Protein AF-0000000084362003 (afdb_homodimer)

Organism: NCBI:txid28181

Solvent-accessible surface area (backbone atoms only — not comparable to full-atom values): 40864 Å² total; per-residue (Å²): 124,83,81,64,69,80,67,54,72,69,52,42,55,50,26,50,51,51,37,55,73,70,41,21,86,35,16,30,88,79,20,69,26,69,84,28,66,56,39,39,31,83,56,34,53,73,60,31,60,70,53,39,34,48,41,49,38,62,21,46,94,86,68,44,66,54,34,56,88,78,39,53,74,65,54,41,50,43,39,35,37,51,39,37,36,90,70,80,74,79,72,80,75,34,50,65,58,26,51,70,52,42,43,68,76,50,58,75,91,71,54,74,93,54,62,66,51,93,65,69,66,90,42,46,43,83,40,76,36,40,94,70,18,30,36,36,34,27,34,60,85,78,67,40,75,70,43,73,29,77,55,31,48,41,39,63,40,74,35,56,38,85,83,59,48,38,37,38,34,18,6,33,46,15,23,29,28,33,31,37,55,39,42,76,62,47,37,64,30,23,27,24,36,78,24,67,26,23,38,20,44,31,45,35,67,26,77,95,41,44,49,46,31,28,37,38,24,7,43,28,50,21,23,38,36,38,21,34,46,79,61,37,47,74,74,47,64,46,47,48,35,28,42,19,77,83,32,39,78,34,75,72,12,22,25,44,28,43,39,64,39,77,84,42,54,31,33,40,36,26,27,9,59,30,6,30,41,32,40,36,35,68,84,37,78,61,34,26,35,33,27,45,18,53,65,54,42,35,30,43,39,42,33,60,38,95,86,48,41,39,39,38,29,17,14,19,84,61,21,24,39,37,33,30,32,67,80,80,53,32,64,71,48,70,32,80,60,60,50,26,33,27,17,36,73,28,33,71,48,75,40,94,85,60,38,46,27,38,41,27,17,8,54,67,34,31,36,35,46,30,25,14,62,32,59,84,88,36,54,93,34,33,67,32,78,69,50,72,42,82,47,98,42,47,16,54,39,30,39,60,47,96,88,44,96,54,75,49,64,82,125,83,79,63,69,82,67,53,72,69,52,40,55,51,25,51,50,52,38,57,73,72,41,22,86,36,17,30,88,79,19,69,28,67,85,28,64,56,39,38,33,84,55,34,52,74,59,32,62,69,52,39,34,48,41,48,37,62,22,47,94,86,68,45,65,53,33,57,87,79,39,53,74,65,54,40,50,42,40,36,37,50,40,36,35,92,68,80,74,78,73,80,73,35,49,64,57,26,50,71,50,42,42,69,74,49,56,74,92,71,53,74,92,54,63,66,51,94,65,69,63,91,41,48,43,83,40,77,35,37,93,70,17,28,34,37,33,28,35,62,86,79,66,42,75,71,42,74,30,76,53,33,49,40,40,62,38,74,36,55,38,85,86,59,50,37,36,38,35,18,5,31,47,16,22,29,26,33,32,37,56,39,41,74,65,49,37,64,29,26,27,24,37,77,25,66,25,22,39,21,44,33,46,36,68,26,76,94,42,44,48,46,32,28,38,39,25,8,43,29,49,22,22,40,36,36,20,33,45,79,61,37,45,76,72,46,64,45,47,47,36,29,40,18,79,83,33,40,78,34,75,72,13,22,25,44,28,44,39,63,39,78,85,42,55,31,34,40,35,27,27,10,60,29,6,29,41,32,40,36,34,68,83,37,76,59,34,26,36,34,28,46,17,52,65,56,42,35,30,42,38,43,33,60,38,95,86,48,42,39,38,39,29,16,13,19,82,63,20,23,39,37,32,31,31,67,80,81,52,34,64,72,50,71,33,81,60,59,50,27,32,26,17,36,74,29,33,70,51,77,40,92,85,58,38,45,27,38,42,27,17,9,52,68,34,32,36,35,47,29,26,13,62,32,58,84,89,36,54,93,35,34,66,32,77,71,49,73,44,82,47,97,43,47,16,54,40,31,40,61,48,96,87,43,97,54,76,50,64,84

pLDDT: mean 92.8, std 8.07, range [28.86, 98.88]

Foldseek 3Di:
DPDADDDDPVLLVVLLVVCLQAPCVAQNQQSVGDNHHRLALVVLVVCPQVNQLVCQQPPDLQQGHHCVVPDPSVSSSSNSRNSNDDDDGDDAADLVNQQVQKDFQAALVRDDPAFPDPAPLVQWDWADPFQVQWIWTARNVVRDTQDIEHFGHRWADWDAFLVRQWIWIAHQQQKIFIWGVRYRHIYTGIITRDFRGFHEKDAFPDDPCGQQWMKTAGQVQGWIWIAGSSRRRTDDIDHPFDAAPVGHTDRRQTFQYWAYQPHAQWIWTDRAARQWTWTWRPPDRPPIDIDTEHHDHGWHAWEAFPVSQWIWTDNFQQQWIWIAGSVVRYTDDIARHDHRWAAHNWEWDQDPPQGIWTWTWHSRFQKIWIFHPDCPPRVVGHSYTPDMDGGPTGWHYWYDDHPDPDIDTD/DPPADDDDPVLLVVLLVVCLQAPCVAQNQQSCGQNHHRLALVVLVVCPQVNQLVCQQPPDLQQGHHCVVPDPSVSSSSNSRNSNDDDDGDDAADLVNQQVQKDFQAALVRDDPAQPDPAPLVQWDWADPFQVQWTWTARNVVRDTQDIERFGHRWADWDAFQVRQWIWIAHQQQKIFIWGVSYRHIYTRIITRDFRGFHEKDAFPDDPCGQQWMKTAGQVQGWIWIAGSSRRRTDDIDHPFDAAPVGHTDRRQTFAYWAYQPHAQWIWTDRAARQWTWTWRPPDRPPIDIDTEHHDHGWHAWEAFPVSQWIWTDNFQQQWIWIAGSVVRYTDDIARHDHRWAAHHWEWDQDPPQGIWTWTWHSRFFKIWIFAPDCPPRVVGHSYTPDMDGGPTGWHYWYDDHPDPDIDTD

Nearest PDB structures (foldseek):
  1n90-assembly1_B  TM=8.940E-01  e=1.485E-52  Pseudomonas aeruginosa
  1e2r-assembly1_B  TM=9.015E-01  e=2.742E-51  Paracoccus denitrificans
  1hzu-assembly1_A-2  TM=8.208E-01  e=1.582E-51  Pseudomonas aeruginosa
  1hzv-assembly1_A-2  TM=8.254E-01  e=2.787E-49  Pseudomonas aeruginosa
  1dy7-assembly1_A  TM=9.773E-01  e=2.368E-42  Paracoccus pantotrophus

Structure (mmCIF, N/CA/C/O backbone):
data_AF-0000000084362003-model_v1
#
loop_
_entity.id
_entity.type
_entity.pdbx_description
1 polymer 'Nitrite reductase'
#
loop_
_atom_site.group_PDB
_atom_site.id
_atom_site.type_symbol
_atom_site.label_atom_id
_atom_site.label_alt_id
_atom_site.label_comp_id
_atom_site.label_asym_id
_atom_site.label_entity_id
_atom_site.label_seq_id
_atom_site.pdbx_PDB_ins_code
_atom_site.Cartn_x
_atom_site.Cartn_y
_atom_site.Cartn_z
_atom_site.occupancy
_atom_site.B_iso_or_equiv
_atom_site.auth_seq_id
_atom_site.auth_comp_id
_atom_site.auth_asym_id
_atom_site.auth_atom_id
_atom_site.pdbx_PDB_model_num
ATOM 1 N N . MET A 1 1 ? -37.812 -0.859 -6.012 1 28.86 1 MET A N 1
ATOM 2 C CA . MET A 1 1 ? -37.156 -1.731 -6.969 1 28.86 1 MET A CA 1
ATOM 3 C C . MET A 1 1 ? -37.562 -3.186 -6.766 1 28.86 1 MET A C 1
ATOM 5 O O . MET A 1 1 ? -37.719 -3.635 -5.633 1 28.86 1 MET A O 1
ATOM 9 N N . ALA A 1 2 ? -38.312 -3.771 -7.672 1 37.72 2 ALA A N 1
ATOM 10 C CA . ALA A 1 2 ? -38.812 -5.133 -7.516 1 37.72 2 ALA A CA 1
ATOM 11 C C . ALA A 1 2 ? -37.781 -6.02 -6.816 1 37.72 2 ALA A C 1
ATOM 13 O O . ALA A 1 2 ? -36.594 -5.992 -7.148 1 37.72 2 ALA A O 1
ATOM 14 N N . ALA A 1 3 ? -37.969 -6.609 -5.734 1 51.03 3 ALA A N 1
ATOM 15 C CA . ALA A 1 3 ? -37.062 -7.426 -4.949 1 51.03 3 ALA A CA 1
ATOM 16 C C . ALA A 1 3 ? -36.406 -8.492 -5.816 1 51.03 3 ALA A C 1
ATOM 18 O O . ALA A 1 3 ? -37.062 -9.242 -6.516 1 51.03 3 ALA A O 1
ATOM 19 N N . GLY A 1 4 ? -35.156 -8.398 -6.434 1 58.72 4 GLY A N 1
ATOM 20 C CA . GLY A 1 4 ? -34.5 -9.391 -7.266 1 58.72 4 GLY A CA 1
ATOM 21 C C . GLY A 1 4 ? -34.625 -10.805 -6.723 1 58.72 4 GLY A C 1
ATOM 22 O O . GLY A 1 4 ? -35.156 -11.008 -5.629 1 58.72 4 GLY A O 1
ATOM 23 N N . PRO A 1 5 ? -34.406 -11.93 -7.543 1 70 5 PRO A N 1
ATOM 24 C CA . PRO A 1 5 ? -34.5 -13.32 -7.094 1 70 5 PRO A CA 1
ATOM 25 C C . PRO A 1 5 ? -33.656 -13.586 -5.855 1 70 5 PRO A C 1
ATOM 27 O O . PRO A 1 5 ? -32.656 -12.891 -5.629 1 70 5 PRO A O 1
ATOM 30 N N . THR A 1 6 ? -34.188 -14.422 -4.918 1 83.81 6 THR A N 1
ATOM 31 C CA . THR A 1 6 ? -33.5 -14.711 -3.672 1 83.81 6 THR A CA 1
ATOM 32 C C . THR A 1 6 ? -33.281 -16.219 -3.518 1 83.81 6 THR A C 1
ATOM 34 O O . THR A 1 6 ? -33.875 -17.016 -4.227 1 83.81 6 THR A O 1
ATOM 37 N N . LEU A 1 7 ? -32.25 -16.578 -2.855 1 88.69 7 LEU A N 1
ATOM 38 C CA . LEU A 1 7 ? -31.906 -17.953 -2.496 1 88.69 7 LEU A CA 1
ATOM 39 C C . LEU A 1 7 ? -32.125 -18.188 -1.007 1 88.69 7 LEU A C 1
ATOM 41 O O . LEU A 1 7 ? -32.062 -17.266 -0.206 1 88.69 7 LEU A O 1
ATOM 45 N N . SER A 1 8 ? -32.5 -19.469 -0.726 1 88.31 8 SER A N 1
ATOM 46 C CA . SER A 1 8 ? -32.469 -19.844 0.685 1 88.31 8 SER A CA 1
ATOM 47 C C . SER A 1 8 ? -31.062 -19.734 1.249 1 88.31 8 SER A C 1
ATOM 49 O O . SER A 1 8 ? -30.094 -19.641 0.495 1 88.31 8 SER A O 1
ATOM 51 N N . GLU A 1 9 ? -31.016 -19.641 2.521 1 88.56 9 GLU A N 1
ATOM 52 C CA . GLU A 1 9 ? -29.703 -19.547 3.156 1 88.56 9 GLU A CA 1
ATOM 53 C C . GLU A 1 9 ? -28.797 -20.703 2.719 1 88.56 9 GLU A C 1
ATOM 55 O O . GLU A 1 9 ? -27.609 -20.5 2.443 1 88.56 9 GLU A O 1
ATOM 60 N N . LYS A 1 10 ? -29.375 -21.859 2.715 1 89.19 10 LYS A N 1
ATOM 61 C CA . LYS A 1 10 ? -28.609 -23.031 2.307 1 89.19 10 LYS A CA 1
ATOM 62 C C . LYS A 1 10 ? -28.172 -22.922 0.847 1 89.19 10 LYS A C 1
ATOM 64 O O . LYS A 1 10 ? -27.016 -23.203 0.512 1 89.19 10 LYS A O 1
ATOM 69 N N . GLU A 1 11 ? -29.062 -22.547 0.035 1 90.75 11 GLU A N 1
ATOM 70 C CA . GLU A 1 11 ? -28.766 -22.406 -1.387 1 90.75 11 GLU A CA 1
ATOM 71 C C . GLU A 1 11 ? -27.75 -21.297 -1.626 1 90.75 11 GLU A C 1
ATOM 73 O O . GLU A 1 11 ? -26.906 -21.391 -2.531 1 90.75 11 GLU A O 1
ATOM 78 N N . PHE A 1 12 ? -27.891 -20.281 -0.8 1 91.38 12 PHE A N 1
ATOM 79 C CA . PHE A 1 12 ? -26.953 -19.172 -0.895 1 91.38 12 PHE A CA 1
ATOM 80 C C . PHE A 1 12 ? -25.531 -19.625 -0.611 1 91.38 12 PHE A C 1
ATOM 82 O O . PHE A 1 12 ? -24.609 -19.328 -1.373 1 91.38 12 PHE A O 1
ATOM 89 N N . GLU A 1 13 ? -25.359 -20.344 0.382 1 89.62 13 GLU A N 1
ATOM 90 C CA . GLU A 1 13 ? -24.031 -20.828 0.759 1 89.62 13 GLU A CA 1
ATOM 91 C C . GLU A 1 13 ? -23.484 -21.781 -0.29 1 89.62 13 GLU A C 1
ATOM 93 O O . GLU A 1 13 ? -22.281 -21.766 -0.588 1 89.62 13 GLU A O 1
ATOM 98 N N . GLU A 1 14 ? -24.359 -22.594 -0.816 1 89.25 14 GLU A N 1
ATOM 99 C CA . GLU A 1 14 ? -23.938 -23.5 -1.876 1 89.25 14 GLU A CA 1
ATOM 100 C C . GLU A 1 14 ? -23.484 -22.734 -3.115 1 89.25 14 GLU A C 1
ATOM 102 O O . GLU A 1 14 ? -22.422 -23.031 -3.684 1 89.25 14 GLU A O 1
ATOM 107 N N . ALA A 1 15 ? -24.266 -21.812 -3.484 1 91.88 15 ALA A N 1
ATOM 108 C CA . ALA A 1 15 ? -23.953 -21.016 -4.668 1 91.88 15 ALA A CA 1
ATOM 109 C C . ALA A 1 15 ? -22.672 -20.219 -4.457 1 91.88 15 ALA A C 1
ATOM 111 O O . ALA A 1 15 ? -21.875 -20.047 -5.387 1 91.88 15 ALA A O 1
ATOM 112 N N . LYS A 1 16 ? -22.562 -19.703 -3.283 1 89.5 16 LYS A N 1
ATOM 113 C CA . LYS A 1 16 ? -21.375 -18.953 -2.932 1 89.5 16 LYS A CA 1
ATOM 114 C C . LYS A 1 16 ? -20.109 -19.797 -3.145 1 89.5 16 LYS A C 1
ATOM 116 O O . LYS A 1 16 ? -19.125 -19.312 -3.719 1 89.5 16 LYS A O 1
ATOM 121 N N . VAL A 1 17 ? -20.188 -21 -2.75 1 85.25 17 VAL A N 1
ATOM 122 C CA . VAL A 1 17 ? -19.047 -21.906 -2.873 1 85.25 17 VAL A CA 1
ATOM 123 C C . VAL A 1 17 ? -18.781 -22.203 -4.348 1 85.25 17 VAL A C 1
ATOM 125 O O . VAL A 1 17 ? -17.641 -22.172 -4.797 1 85.25 17 VAL A O 1
ATOM 128 N N . LEU A 1 18 ? -19.828 -22.453 -5.082 1 88.06 18 LEU A N 1
ATOM 129 C CA . LEU A 1 18 ? -19.688 -22.734 -6.508 1 88.06 18 LEU A CA 1
ATOM 130 C C . LEU A 1 18 ? -19.094 -21.547 -7.242 1 88.06 18 LEU A C 1
ATOM 132 O O . LEU A 1 18 ? -18.219 -21.703 -8.094 1 88.06 18 LEU A O 1
ATOM 136 N N . TYR A 1 19 ? -19.562 -20.391 -6.922 1 90.12 19 TYR A N 1
ATOM 137 C CA . TYR A 1 19 ? -19.047 -19.188 -7.547 1 90.12 19 TYR A CA 1
ATOM 138 C C . TYR A 1 19 ? -17.562 -19.016 -7.273 1 90.12 19 TYR A C 1
ATOM 140 O O . TYR A 1 19 ? -16.797 -18.703 -8.18 1 90.12 19 TYR A O 1
ATOM 148 N N . PHE A 1 20 ? -17.25 -19.203 -6.059 1 83.81 20 PHE A N 1
ATOM 149 C CA . PHE A 1 20 ? -15.859 -19.031 -5.66 1 83.81 20 PHE A CA 1
ATOM 150 C C . PHE A 1 20 ? -14.961 -20.031 -6.379 1 83.81 20 PHE A C 1
ATOM 152 O O . PHE A 1 20 ? -13.859 -19.703 -6.801 1 83.81 20 PHE A O 1
ATOM 159 N N . GLN A 1 21 ? -15.5 -21.172 -6.594 1 78 21 GLN A N 1
ATOM 160 C CA . GLN A 1 21 ? -14.703 -22.25 -7.152 1 78 21 GLN A CA 1
ATOM 161 C C . GLN A 1 21 ? -14.5 -22.062 -8.648 1 78 21 GLN A C 1
ATOM 163 O O . GLN A 1 21 ? -13.43 -22.375 -9.18 1 78 21 GLN A O 1
ATOM 168 N N . ARG A 1 22 ? -15.5 -21.438 -9.273 1 81.69 22 ARG A N 1
ATOM 169 C CA . ARG A 1 22 ? -15.445 -21.562 -10.727 1 81.69 22 ARG A CA 1
ATOM 170 C C . ARG A 1 22 ? -15.57 -20.203 -11.406 1 81.69 22 ARG A C 1
ATOM 172 O O . ARG A 1 22 ? -15.25 -20.047 -12.586 1 81.69 22 ARG A O 1
ATOM 179 N N . CYS A 1 23 ? -16.031 -19.25 -10.719 1 86.38 23 CYS A N 1
ATOM 180 C CA . CYS A 1 23 ? -16.375 -18 -11.383 1 86.38 23 CYS A CA 1
ATOM 181 C C . CYS A 1 23 ? -15.461 -16.875 -10.914 1 86.38 23 CYS A C 1
ATOM 183 O O . CYS A 1 23 ? -15.039 -16.047 -11.719 1 86.38 23 CYS A O 1
ATOM 185 N N . ALA A 1 24 ? -14.992 -16.906 -9.648 1 84.5 24 ALA A N 1
ATOM 186 C CA . ALA A 1 24 ? -14.312 -15.773 -9.008 1 84.5 24 ALA A CA 1
ATOM 187 C C . ALA A 1 24 ? -12.938 -15.531 -9.625 1 84.5 24 ALA A C 1
ATOM 189 O O . ALA A 1 24 ? -12.453 -14.398 -9.648 1 84.5 24 ALA A O 1
ATOM 190 N N . GLY A 1 25 ? -12.328 -16.594 -10.125 1 77.06 25 GLY A N 1
ATOM 191 C CA . GLY A 1 25 ? -11.016 -16.438 -10.719 1 77.06 25 GLY A CA 1
ATOM 192 C C . GLY A 1 25 ? -10.984 -15.445 -11.867 1 77.06 25 GLY A C 1
ATOM 193 O O . GLY A 1 25 ? -10.039 -14.672 -12.008 1 77.06 25 GLY A O 1
ATOM 194 N N . CYS A 1 26 ? -12.07 -15.445 -12.648 1 79.12 26 CYS A N 1
ATOM 195 C CA . CYS A 1 26 ? -12.141 -14.578 -13.812 1 79.12 26 CYS A CA 1
ATOM 196 C C . CYS A 1 26 ? -12.961 -13.328 -13.523 1 79.12 26 CYS A C 1
ATOM 198 O O . CYS A 1 26 ? -12.68 -12.25 -14.055 1 79.12 26 CYS A O 1
ATOM 200 N N . HIS A 1 27 ? -13.984 -13.547 -12.641 1 86.56 27 HIS A N 1
ATOM 201 C CA . HIS A 1 27 ? -14.938 -12.453 -12.469 1 86.56 27 HIS A CA 1
ATOM 202 C C . HIS A 1 27 ? -14.656 -11.68 -11.18 1 86.56 27 HIS A C 1
ATOM 204 O O . HIS A 1 27 ? -15.219 -10.602 -10.969 1 86.56 27 HIS A O 1
ATOM 210 N N . GLY A 1 28 ? -13.703 -12.211 -10.383 1 85.88 28 GLY A N 1
ATOM 211 C CA . GLY A 1 28 ? -13.359 -11.547 -9.141 1 85.88 28 GLY A CA 1
ATOM 212 C C . GLY A 1 28 ? -14.227 -11.977 -7.969 1 85.88 28 GLY A C 1
ATOM 213 O O . GLY A 1 28 ? -15.398 -12.305 -8.148 1 85.88 28 GLY A O 1
ATOM 214 N N . ALA A 1 29 ? -13.625 -11.836 -6.797 1 87.81 29 ALA A N 1
ATOM 215 C CA . ALA A 1 29 ? -14.359 -12.172 -5.578 1 87.81 29 ALA A CA 1
ATOM 216 C C . ALA A 1 29 ? -15.469 -11.156 -5.312 1 87.81 29 ALA A C 1
ATOM 218 O O . ALA A 1 29 ? -16.531 -11.516 -4.801 1 87.81 29 ALA A O 1
ATOM 219 N N . LEU A 1 30 ? -15.203 -9.945 -5.695 1 89.19 30 LEU A N 1
ATOM 220 C CA . LEU A 1 30 ? -16.203 -8.906 -5.523 1 89.19 30 LEU A CA 1
ATOM 221 C C . LEU A 1 30 ? -17.031 -8.734 -6.793 1 89.19 30 LEU A C 1
ATOM 223 O O . LEU A 1 30 ? -17.875 -7.84 -6.875 1 89.19 30 LEU A O 1
ATOM 227 N N . ARG A 1 31 ? -16.781 -9.602 -7.789 1 90.56 31 ARG A N 1
ATOM 228 C CA . ARG A 1 31 ? -17.578 -9.711 -9.008 1 90.56 31 ARG A CA 1
ATOM 229 C C . ARG A 1 31 ? -17.406 -8.477 -9.883 1 90.56 31 ARG A C 1
ATOM 231 O O . ARG A 1 31 ? -18.328 -8.094 -10.609 1 90.56 31 ARG A O 1
ATOM 238 N N . LYS A 1 32 ? -16.219 -7.801 -9.711 1 88.31 32 LYS A N 1
ATOM 239 C CA . LYS A 1 32 ? -15.992 -6.574 -10.469 1 88.31 32 LYS A CA 1
ATOM 240 C C . LYS A 1 32 ? -15.398 -6.879 -11.836 1 88.31 32 LYS A C 1
ATOM 242 O O . LYS A 1 32 ? -15.281 -5.988 -12.68 1 88.31 32 LYS A O 1
ATOM 247 N N . GLY A 1 33 ? -14.984 -8.133 -12.023 1 84 33 GLY A N 1
ATOM 248 C CA . GLY A 1 33 ? -14.523 -8.57 -13.328 1 84 33 GLY A CA 1
ATOM 249 C C . GLY A 1 33 ? -13.047 -8.32 -13.555 1 84 33 GLY A C 1
ATOM 250 O O . GLY A 1 33 ? -12.281 -8.172 -12.602 1 84 33 GLY A O 1
ATOM 251 N N . ALA A 1 34 ? -12.594 -8.383 -14.781 1 78.69 34 ALA A N 1
ATOM 252 C CA . ALA A 1 34 ? -11.266 -8.211 -15.375 1 78.69 34 ALA A CA 1
ATOM 253 C C . ALA A 1 34 ? -11.062 -9.156 -16.547 1 78.69 34 ALA A C 1
ATOM 255 O O . ALA A 1 34 ? -11.406 -8.836 -17.688 1 78.69 34 ALA A O 1
ATOM 256 N N . THR A 1 35 ? -10.641 -10.43 -16.156 1 71.88 35 THR A N 1
ATOM 257 C CA . THR A 1 35 ? -10.625 -11.438 -17.219 1 71.88 35 THR A CA 1
ATOM 258 C C . THR A 1 35 ? -12.039 -11.742 -17.688 1 71.88 35 THR A C 1
ATOM 260 O O . THR A 1 35 ? -12.281 -11.844 -18.891 1 71.88 35 THR A O 1
ATOM 263 N N . GLY A 1 36 ? -12.906 -11.844 -16.766 1 79.75 36 GLY A N 1
ATOM 264 C CA . GLY A 1 36 ? -14.328 -11.961 -17.047 1 79.75 36 GLY A CA 1
ATOM 265 C C . GLY A 1 36 ? -15.078 -10.664 -16.844 1 79.75 36 GLY A C 1
ATOM 266 O O . GLY A 1 36 ? -14.523 -9.68 -16.359 1 79.75 36 GLY A O 1
ATOM 267 N N . LYS A 1 37 ? -16.297 -10.672 -17.266 1 86.12 37 LYS A N 1
ATOM 268 C CA . LYS A 1 37 ? -17.141 -9.477 -17.188 1 86.12 37 LYS A CA 1
ATOM 269 C C . LYS A 1 37 ? -17.516 -9.172 -15.742 1 86.12 37 LYS A C 1
ATOM 271 O O . LYS A 1 37 ? -17.422 -10.031 -14.867 1 86.12 37 LYS A O 1
ATOM 276 N N . ASN A 1 38 ? -17.891 -7.895 -15.516 1 90.62 38 ASN A N 1
ATOM 277 C CA . ASN A 1 38 ? -18.484 -7.484 -14.25 1 90.62 38 ASN A CA 1
ATOM 278 C C . ASN A 1 38 ? -19.797 -8.227 -13.969 1 90.62 38 ASN A C 1
ATOM 280 O O . ASN A 1 38 ? -20.688 -8.25 -14.82 1 90.62 38 ASN A O 1
ATOM 284 N N . LEU A 1 39 ? -19.938 -8.883 -12.82 1 92.62 39 LEU A N 1
ATOM 285 C CA . LEU A 1 39 ? -21.109 -9.68 -12.492 1 92.62 39 LEU A CA 1
ATOM 286 C C . LEU A 1 39 ? -21.859 -9.086 -11.289 1 92.62 39 LEU A C 1
ATOM 288 O O . LEU A 1 39 ? -22.547 -9.805 -10.57 1 92.62 39 LEU A O 1
ATOM 292 N N . GLU A 1 40 ? -21.594 -7.801 -11.031 1 92 40 GLU A N 1
ATOM 293 C CA . GLU A 1 40 ? -22.375 -7.141 -9.992 1 92 40 GLU A CA 1
ATOM 294 C C . GLU A 1 40 ? -23.859 -7.082 -10.359 1 92 40 GLU A C 1
ATOM 296 O O . GLU A 1 40 ? -24.203 -7.086 -11.547 1 92 40 GLU A O 1
ATOM 301 N N . PRO A 1 41 ? -24.75 -6.973 -9.414 1 91.31 41 PRO A N 1
ATOM 302 C CA . PRO A 1 41 ? -26.188 -7.066 -9.656 1 91.31 41 PRO A CA 1
ATOM 303 C C . PRO A 1 41 ? -26.688 -6.039 -10.68 1 91.31 41 PRO A C 1
ATOM 305 O O . PRO A 1 41 ? -27.562 -6.344 -11.492 1 91.31 41 PRO A O 1
ATOM 308 N N . LYS A 1 42 ? -26.141 -4.902 -10.656 1 89.81 42 LYS A N 1
ATOM 309 C CA . LYS A 1 42 ? -26.562 -3.877 -11.609 1 89.81 42 LYS A CA 1
ATOM 310 C C . LYS A 1 42 ? -26.406 -4.367 -13.047 1 89.81 42 LYS A C 1
ATOM 312 O O . LYS A 1 42 ? -27.219 -4.035 -13.914 1 89.81 42 LYS A O 1
ATOM 317 N N . SER A 1 43 ? -25.422 -5.152 -13.328 1 90.06 43 SER A N 1
ATOM 318 C CA . SER A 1 43 ? -25.141 -5.668 -14.664 1 90.06 43 SER A CA 1
ATOM 319 C C . SER A 1 43 ? -25.891 -6.969 -14.922 1 90.06 43 SER A C 1
ATOM 321 O O . SER A 1 43 ? -26.406 -7.188 -16.016 1 90.06 43 SER A O 1
ATOM 323 N N . THR A 1 44 ? -25.984 -7.781 -13.898 1 93 44 THR A N 1
ATOM 324 C CA . THR A 1 44 ? -26.516 -9.125 -14.109 1 93 44 THR A CA 1
ATOM 325 C C . THR A 1 44 ? -28.031 -9.117 -14.109 1 93 44 THR A C 1
ATOM 327 O O . THR A 1 44 ? -28.672 -9.906 -14.82 1 93 44 THR A O 1
ATOM 330 N N . GLN A 1 45 ? -28.641 -8.195 -13.414 1 91.88 45 GLN A N 1
ATOM 331 C CA . GLN A 1 45 ? -30.094 -8.125 -13.367 1 91.88 45 GLN A CA 1
ATOM 332 C C . GLN A 1 45 ? -30.672 -7.664 -14.703 1 91.88 45 GLN A C 1
ATOM 334 O O . GLN A 1 45 ? -31.781 -8.07 -15.078 1 91.88 45 GLN A O 1
ATOM 339 N N . LYS A 1 46 ? -29.906 -6.91 -15.359 1 91.44 46 LYS A N 1
ATOM 340 C CA . LYS A 1 46 ? -30.344 -6.453 -16.688 1 91.44 46 LYS A CA 1
ATOM 341 C C . LYS A 1 46 ? -30.422 -7.617 -17.672 1 91.44 46 LYS A C 1
ATOM 343 O O . LYS A 1 46 ? -31.25 -7.602 -18.578 1 91.44 46 LYS A O 1
ATOM 348 N N . LEU A 1 47 ? -29.609 -8.547 -17.5 1 92.12 47 LEU A N 1
ATOM 349 C CA . LEU A 1 47 ? -29.578 -9.703 -18.391 1 92.12 47 LEU A CA 1
ATOM 350 C C . LEU A 1 47 ? -30.719 -10.664 -18.062 1 92.12 47 LEU A C 1
ATOM 352 O O . LEU A 1 47 ? -31.312 -11.258 -18.953 1 92.12 47 LEU A O 1
ATOM 356 N N . GLY A 1 48 ? -30.984 -10.789 -16.781 1 91.88 48 GLY A N 1
ATOM 357 C CA . GLY A 1 48 ? -32.062 -11.641 -16.344 1 91.88 48 GLY A CA 1
ATOM 358 C C . GLY A 1 48 ? -31.656 -13.086 -16.125 1 91.88 48 GLY A C 1
ATOM 359 O O . GLY A 1 48 ? -30.594 -13.508 -16.609 1 91.88 48 GLY A O 1
ATOM 360 N N . GLN A 1 49 ? -32.594 -13.812 -15.508 1 93.94 49 GLN A N 1
ATOM 361 C CA . GLN A 1 49 ? -32.312 -15.164 -15.047 1 93.94 49 GLN A CA 1
ATOM 362 C C . GLN A 1 49 ? -32.094 -16.109 -16.219 1 93.94 49 GLN A C 1
ATOM 364 O O . GLN A 1 49 ? -31.094 -16.844 -16.25 1 93.94 49 GLN A O 1
ATOM 369 N N . GLU A 1 50 ? -32.938 -16.078 -17.172 1 94.19 50 GLU A N 1
ATOM 370 C CA . GLU A 1 50 ? -32.906 -17.031 -18.281 1 94.19 50 GLU A CA 1
ATOM 371 C C . GLU A 1 50 ? -31.625 -16.844 -19.109 1 94.19 50 GLU A C 1
ATOM 373 O O . GLU A 1 50 ? -30.938 -17.812 -19.438 1 94.19 50 GLU A O 1
ATOM 378 N N . ARG A 1 51 ? -31.359 -15.656 -19.375 1 94.38 51 ARG A N 1
ATOM 379 C CA . ARG A 1 51 ? -30.172 -15.375 -20.172 1 94.38 51 ARG A CA 1
ATOM 380 C C . ARG A 1 51 ? -28.906 -15.75 -19.422 1 94.38 51 ARG A C 1
ATOM 382 O O . ARG A 1 51 ? -27.969 -16.297 -20 1 94.38 51 ARG A O 1
ATOM 389 N N . LEU A 1 52 ? -28.875 -15.453 -18.188 1 95.69 52 LEU A N 1
ATOM 390 C CA . LEU A 1 52 ? -27.703 -15.789 -17.375 1 95.69 52 LEU A CA 1
ATOM 391 C C . LEU A 1 52 ? -27.5 -17.297 -17.328 1 95.69 52 LEU A C 1
ATOM 393 O O . LEU A 1 52 ? -26.359 -17.781 -17.438 1 95.69 52 LEU A O 1
ATOM 397 N N . GLU A 1 53 ? -28.562 -18 -17.219 1 95.19 53 GLU A N 1
ATOM 398 C CA . GLU A 1 53 ? -28.453 -19.453 -17.203 1 95.19 53 GLU A CA 1
ATOM 399 C C . GLU A 1 53 ? -27.891 -19.984 -18.516 1 95.19 53 GLU A C 1
ATOM 401 O O . GLU A 1 53 ? -27.078 -20.906 -18.531 1 95.19 53 GLU A O 1
ATOM 406 N N . LYS A 1 54 ? -28.266 -19.391 -19.578 1 94.25 54 LYS A N 1
ATOM 407 C CA . LYS A 1 54 ? -27.781 -19.797 -20.891 1 94.25 54 LYS A CA 1
ATOM 408 C C . LYS A 1 54 ? -26.281 -19.5 -21.031 1 94.25 54 LYS A C 1
ATOM 410 O O . LYS A 1 54 ? -25.531 -20.312 -21.562 1 94.25 54 LYS A O 1
ATOM 415 N N . ILE A 1 55 ? -25.922 -18.359 -20.547 1 93.31 55 ILE A N 1
ATOM 416 C CA . ILE A 1 55 ? -24.516 -17.953 -20.625 1 93.31 55 ILE A CA 1
ATOM 417 C C . ILE A 1 55 ? -23.656 -18.906 -19.812 1 93.31 55 ILE A C 1
ATOM 419 O O . ILE A 1 55 ? -22.609 -19.359 -20.281 1 93.31 55 ILE A O 1
ATOM 423 N N . ILE A 1 56 ? -24.125 -19.25 -18.625 1 93.88 56 ILE A N 1
ATOM 424 C CA . ILE A 1 56 ? -23.359 -20.141 -17.75 1 93.88 56 ILE A CA 1
ATOM 425 C C . ILE A 1 56 ? -23.328 -21.547 -18.359 1 93.88 56 ILE A C 1
ATOM 427 O O . ILE A 1 56 ? -22.297 -22.219 -18.312 1 93.88 56 ILE A O 1
ATOM 431 N N . THR A 1 57 ? -24.406 -21.906 -18.984 1 92.5 57 THR A N 1
ATOM 432 C CA . THR A 1 57 ? -24.531 -23.25 -19.547 1 92.5 57 THR A CA 1
ATOM 433 C C . THR A 1 57 ? -23.625 -23.406 -20.766 1 92.5 57 THR A C 1
ATOM 435 O O . THR A 1 57 ? -22.875 -24.391 -20.859 1 92.5 57 THR A O 1
ATOM 438 N N . LEU A 1 58 ? -23.594 -22.375 -21.609 1 90.31 58 LEU A N 1
ATOM 439 C CA . LEU A 1 58 ? -23 -22.547 -22.922 1 90.31 58 LEU A CA 1
ATOM 440 C C . LEU A 1 58 ? -21.656 -21.859 -23.016 1 90.31 58 LEU A C 1
ATOM 442 O O . LEU A 1 58 ? -20.875 -22.125 -23.938 1 90.31 58 LEU A O 1
ATOM 446 N N . GLY A 1 59 ? -21.391 -21.047 -22.031 1 86.75 59 GLY A N 1
ATOM 447 C CA . GLY A 1 59 ? -20.188 -20.25 -22.156 1 86.75 59 GLY A CA 1
ATOM 448 C C . GLY A 1 59 ? -20.312 -19.156 -23.203 1 86.75 59 GLY A C 1
ATOM 449 O O . GLY A 1 59 ? -21.406 -18.844 -23.656 1 86.75 59 GLY A O 1
ATOM 450 N N . THR A 1 60 ? -19.328 -18.406 -23.312 1 80.06 60 THR A N 1
ATOM 451 C CA . THR A 1 60 ? -19.297 -17.344 -24.297 1 80.06 60 THR A CA 1
ATOM 452 C C . THR A 1 60 ? -18.062 -17.453 -25.188 1 80.06 60 THR A C 1
ATOM 454 O O . THR A 1 60 ? -17.078 -18.078 -24.812 1 80.06 60 THR A O 1
ATOM 457 N N . GLU A 1 61 ? -18.141 -16.906 -26.375 1 66.44 61 GLU A N 1
ATOM 458 C CA . GLU A 1 61 ? -17.047 -16.906 -27.344 1 66.44 61 GLU A CA 1
ATOM 459 C C . GLU A 1 61 ? -15.867 -16.062 -26.828 1 66.44 61 GLU A C 1
ATOM 461 O O . GLU A 1 61 ? -14.734 -16.234 -27.297 1 66.44 61 GLU A O 1
ATOM 466 N N . GLY A 1 62 ? -16.141 -15.297 -25.859 1 63.31 62 GLY A N 1
ATOM 467 C CA . GLY A 1 62 ? -15.086 -14.43 -25.359 1 63.31 62 GLY A CA 1
ATOM 468 C C . GLY A 1 62 ? -14.195 -15.102 -24.328 1 63.31 62 GLY A C 1
ATOM 469 O O . GLY A 1 62 ? -13.531 -14.43 -23.531 1 63.31 62 GLY A O 1
ATOM 470 N N . GLY A 1 63 ? -14.273 -16.422 -24.266 1 65.62 63 GLY A N 1
ATOM 471 C CA . GLY A 1 63 ? -13.312 -17.125 -23.438 1 65.62 63 GLY A CA 1
ATOM 472 C C . GLY A 1 63 ? -13.945 -17.797 -22.234 1 65.62 63 GLY A C 1
ATOM 473 O O . GLY A 1 63 ? -13.281 -18.547 -21.516 1 65.62 63 GLY A O 1
ATOM 474 N N . MET A 1 64 ? -15.289 -17.609 -22.078 1 78.69 64 MET A N 1
ATOM 475 C CA . MET A 1 64 ? -15.906 -18.281 -20.938 1 78.69 64 MET A CA 1
ATOM 476 C C . MET A 1 64 ? -16.281 -19.719 -21.281 1 78.69 64 MET A C 1
ATOM 478 O O . MET A 1 64 ? -16.984 -19.969 -22.266 1 78.69 64 MET A O 1
ATOM 482 N N . ASN A 1 65 ? -15.867 -20.594 -20.516 1 79.38 65 ASN A N 1
ATOM 483 C CA . ASN A 1 65 ? -16.172 -22.016 -20.703 1 79.38 65 ASN A CA 1
ATOM 484 C C . ASN A 1 65 ? -17.641 -22.312 -20.453 1 79.38 65 ASN A C 1
ATOM 486 O O . ASN A 1 65 ? -18.312 -21.578 -19.734 1 79.38 65 ASN A O 1
ATOM 490 N N . ASN A 1 66 ? -18.125 -23.328 -21.219 1 86 66 ASN A N 1
ATOM 491 C CA . ASN A 1 66 ? -19.422 -23.859 -20.844 1 86 66 ASN A CA 1
ATOM 492 C C . ASN A 1 66 ? -19.359 -24.625 -19.516 1 86 66 ASN A C 1
ATOM 494 O O . ASN A 1 66 ? -18.359 -25.281 -19.219 1 86 66 ASN A O 1
ATOM 498 N N . PHE A 1 67 ? -20.438 -24.578 -18.703 1 88.75 67 PHE A N 1
ATOM 499 C CA . PHE A 1 67 ? -20.391 -25.203 -17.391 1 88.75 67 PHE A CA 1
ATOM 500 C C . PHE A 1 67 ? -21.453 -26.297 -17.281 1 88.75 67 PHE A C 1
ATOM 502 O O . PHE A 1 67 ? -21.641 -26.875 -16.219 1 88.75 67 PHE A O 1
ATOM 509 N N . ASP A 1 68 ? -22.141 -26.609 -18.438 1 86.19 68 ASP A N 1
ATOM 510 C CA . ASP A 1 68 ? -23.172 -27.641 -18.406 1 86.19 68 ASP A CA 1
ATOM 511 C C . ASP A 1 68 ? -22.547 -29.031 -18.188 1 86.19 68 ASP A C 1
ATOM 513 O O . ASP A 1 68 ? -23.234 -29.953 -17.766 1 86.19 68 ASP A O 1
ATOM 517 N N . ASP A 1 69 ? -21.344 -29.125 -18.438 1 83.88 69 ASP A N 1
AT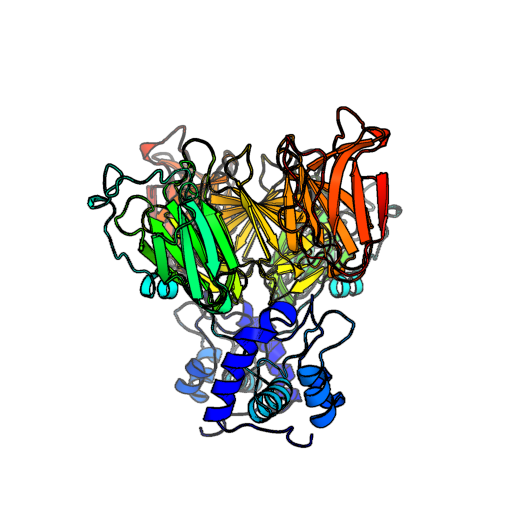OM 518 C CA . ASP A 1 69 ? -20.656 -30.391 -18.172 1 83.88 69 ASP A CA 1
ATOM 519 C C . ASP A 1 69 ? -20.172 -30.469 -16.734 1 83.88 69 ASP A C 1
ATOM 521 O O . ASP A 1 69 ? -19.859 -31.547 -16.234 1 83.88 69 ASP A O 1
ATOM 525 N N . THR A 1 70 ? -20.172 -29.422 -16.031 1 83.19 70 THR A N 1
ATOM 526 C CA . THR A 1 70 ? -19.594 -29.344 -14.695 1 83.19 70 THR A CA 1
ATOM 527 C C . THR A 1 70 ? -20.672 -29.219 -13.633 1 83.19 70 THR A C 1
ATOM 529 O O . THR A 1 70 ? -20.547 -29.766 -12.539 1 83.19 70 THR A O 1
ATOM 532 N N . PHE A 1 71 ? -21.688 -28.422 -14.039 1 89.75 71 PHE A N 1
ATOM 533 C CA . PHE A 1 71 ? -22.734 -28.141 -13.07 1 89.75 71 PHE A CA 1
ATOM 534 C C . PHE A 1 71 ? -24.062 -28.75 -13.523 1 89.75 71 PHE A C 1
ATOM 536 O O . PHE A 1 71 ? -24.328 -28.844 -14.727 1 89.75 71 PHE A O 1
ATOM 543 N N . SER A 1 72 ? -24.875 -29.125 -12.539 1 92.31 72 SER A N 1
ATOM 544 C CA . SER A 1 72 ? -26.25 -29.516 -12.828 1 92.31 72 SER A CA 1
ATOM 545 C C . SER A 1 72 ? -27.094 -28.297 -13.211 1 92.31 72 SER A C 1
ATOM 547 O O . SER A 1 72 ? -26.672 -27.156 -12.984 1 92.31 72 SER A O 1
ATOM 549 N N . LYS A 1 73 ? -28.188 -28.641 -13.805 1 93.75 73 LYS A N 1
ATOM 550 C CA . LYS A 1 73 ? -29.109 -27.562 -14.164 1 93.75 73 LYS A CA 1
ATOM 551 C C . LYS A 1 73 ? -29.516 -26.766 -12.93 1 93.75 73 LYS A C 1
ATOM 553 O O . LYS A 1 73 ? -29.688 -25.547 -13 1 93.75 73 LYS A O 1
ATOM 558 N N . GLU A 1 74 ? -29.656 -27.422 -11.883 1 94.44 74 GLU A N 1
ATOM 559 C CA . GLU A 1 74 ? -30.047 -26.766 -10.641 1 94.44 74 GLU A CA 1
ATOM 560 C C . GLU A 1 74 ? -28.938 -25.844 -10.141 1 94.44 74 GLU A C 1
ATOM 562 O O . GLU A 1 74 ? -29.203 -24.719 -9.688 1 94.44 74 GLU A O 1
ATOM 567 N N . GLU A 1 75 ? -27.766 -26.312 -10.188 1 93.94 75 GLU A N 1
ATOM 568 C CA . GLU A 1 75 ? -26.625 -25.516 -9.758 1 93.94 75 GLU A CA 1
ATOM 569 C C . GLU A 1 75 ? -26.469 -24.266 -10.625 1 93.94 75 GLU A C 1
ATOM 571 O O . GLU A 1 75 ? -26.172 -23.172 -10.109 1 93.94 75 GLU A O 1
ATOM 576 N N . ILE A 1 76 ? -26.703 -24.422 -11.875 1 95.5 76 ILE A N 1
ATOM 577 C CA . ILE A 1 76 ? -26.594 -23.297 -12.797 1 95.5 76 ILE A CA 1
ATOM 578 C C . ILE A 1 76 ? -27.672 -22.266 -12.469 1 95.5 76 ILE A C 1
ATOM 580 O O . ILE A 1 76 ? -27.406 -21.047 -12.469 1 95.5 76 ILE A O 1
ATOM 584 N N . THR A 1 77 ? -28.812 -22.75 -12.172 1 95 77 THR A N 1
ATOM 585 C CA . THR A 1 77 ? -29.891 -21.859 -11.797 1 95 77 THR A CA 1
ATOM 586 C C . THR A 1 77 ? -29.547 -21.078 -10.523 1 95 77 THR A C 1
ATOM 588 O O . THR A 1 77 ? -29.781 -19.875 -10.438 1 95 77 THR A O 1
ATOM 591 N N . LYS A 1 78 ? -29 -21.797 -9.578 1 94.5 78 LYS A N 1
ATOM 592 C CA . LYS A 1 78 ? -28.594 -21.156 -8.328 1 94.5 78 LYS A CA 1
ATOM 593 C C . LYS A 1 78 ? -27.516 -20.109 -8.562 1 94.5 78 LYS A C 1
ATOM 595 O O . LYS A 1 78 ? -27.562 -19.031 -7.969 1 94.5 78 LYS A O 1
ATOM 600 N N . LEU A 1 79 ? -26.578 -20.422 -9.375 1 94.81 79 LEU A N 1
ATOM 601 C CA . LEU A 1 79 ? -25.484 -19.5 -9.672 1 94.81 79 LEU A CA 1
ATOM 602 C C . LEU A 1 79 ? -26 -18.234 -10.359 1 94.81 79 LEU A C 1
ATOM 604 O O . LEU A 1 79 ? -25.562 -17.141 -10.023 1 94.81 79 LEU A O 1
ATOM 608 N N . ALA A 1 80 ? -26.891 -18.469 -11.273 1 94.94 80 ALA A N 1
ATOM 609 C CA . ALA A 1 80 ? -27.469 -17.344 -11.977 1 94.94 80 ALA A CA 1
ATOM 610 C C . ALA A 1 80 ? -28.219 -16.406 -11.016 1 94.94 80 ALA A C 1
ATOM 612 O O . ALA A 1 80 ? -28.141 -15.188 -11.148 1 94.94 80 ALA A O 1
ATOM 613 N N . THR A 1 81 ? -28.844 -16.984 -10.086 1 94.75 81 THR A N 1
ATOM 614 C CA . THR A 1 81 ? -29.562 -16.203 -9.078 1 94.75 81 THR A CA 1
ATOM 615 C C . THR A 1 81 ? -28.562 -15.5 -8.148 1 94.75 81 THR A C 1
ATOM 617 O O . THR A 1 81 ? -28.734 -14.32 -7.828 1 94.75 81 THR A O 1
ATOM 620 N N . TYR A 1 82 ? -27.625 -16.219 -7.762 1 94.62 82 TYR A N 1
ATOM 621 C CA . TYR A 1 82 ? -26.625 -15.719 -6.82 1 94.62 82 TYR A CA 1
ATOM 622 C C . TYR A 1 82 ? -25.984 -14.445 -7.34 1 94.62 82 TYR A C 1
ATOM 624 O O . TYR A 1 82 ? -25.812 -13.477 -6.59 1 94.62 82 TYR A O 1
ATOM 632 N N . ILE A 1 83 ? -25.625 -14.445 -8.633 1 94.5 83 ILE A N 1
ATOM 633 C CA . ILE A 1 83 ? -24.875 -13.305 -9.164 1 94.5 83 ILE A CA 1
ATOM 634 C C . ILE A 1 83 ? -25.812 -12.117 -9.352 1 94.5 83 ILE A C 1
ATOM 636 O O . ILE A 1 83 ? -25.375 -11.008 -9.633 1 94.5 83 ILE A O 1
ATOM 640 N N . GLN A 1 84 ? -27.125 -12.312 -9.141 1 93.75 84 GLN A N 1
ATOM 641 C CA . GLN A 1 84 ? -28.094 -11.211 -9.219 1 93.75 84 GLN A CA 1
ATOM 642 C C . GLN A 1 84 ? -28.359 -10.633 -7.832 1 93.75 84 GLN A C 1
ATOM 644 O O . GLN A 1 84 ? -29.078 -9.633 -7.703 1 93.75 84 GLN A O 1
ATOM 649 N N . MET A 1 85 ? -27.781 -11.227 -6.82 1 92.81 85 MET A N 1
ATOM 650 C CA . MET A 1 85 ? -27.984 -10.789 -5.445 1 92.81 85 MET A CA 1
ATOM 651 C C . MET A 1 85 ? -26.812 -9.953 -4.957 1 92.81 85 MET A C 1
ATOM 653 O O . MET A 1 85 ? -25.688 -10.141 -5.418 1 92.81 85 MET A O 1
ATOM 657 N N . ASP A 1 86 ? -27.125 -9.016 -4.039 1 87.25 86 ASP A N 1
ATOM 658 C CA . ASP A 1 86 ? -26.047 -8.336 -3.332 1 87.25 86 ASP A CA 1
ATOM 659 C C . ASP A 1 86 ? -25.406 -9.25 -2.287 1 87.25 86 ASP A C 1
ATOM 661 O O . ASP A 1 86 ? -26.109 -9.891 -1.503 1 87.25 86 ASP A O 1
ATOM 665 N N . VAL A 1 87 ? -24.156 -9.383 -2.41 1 82.75 87 VAL A N 1
ATOM 666 C CA . VAL A 1 87 ? -23.469 -10.234 -1.445 1 82.75 87 VAL A CA 1
ATOM 667 C C . VAL A 1 87 ? -22.391 -9.414 -0.72 1 82.75 87 VAL A C 1
ATOM 669 O O . VAL A 1 87 ? -21.75 -8.555 -1.318 1 82.75 87 VAL A O 1
ATOM 672 N N . PRO A 1 88 ? -22.344 -9.633 0.625 1 82.56 88 PRO A N 1
ATOM 673 C CA . PRO A 1 88 ? -21.25 -8.984 1.341 1 82.56 88 PRO A CA 1
ATOM 674 C C . PRO A 1 88 ? -19.875 -9.438 0.86 1 82.56 88 PRO A C 1
ATOM 676 O O . PRO A 1 88 ? -19.734 -10.555 0.358 1 82.56 88 PRO A O 1
ATOM 679 N N . PRO A 1 89 ? -18.953 -8.523 0.963 1 83.81 89 PRO A N 1
ATOM 680 C CA . PRO A 1 89 ? -17.609 -8.977 0.639 1 83.81 89 PRO A CA 1
ATOM 681 C C . PRO A 1 89 ? -17.125 -10.102 1.556 1 83.81 89 PRO A C 1
ATOM 683 O O . PRO A 1 89 ? -17.547 -10.188 2.711 1 83.81 89 PRO A O 1
ATOM 686 N N . PRO A 1 90 ? -16.312 -10.984 0.938 1 85.81 90 PRO A N 1
ATOM 687 C CA . PRO A 1 90 ? -15.734 -12.008 1.81 1 85.81 90 PRO A CA 1
ATOM 688 C C . PRO A 1 90 ? -14.969 -11.422 2.992 1 85.81 90 PRO A C 1
ATOM 690 O O . PRO A 1 90 ? -14.555 -10.258 2.947 1 85.81 90 PRO A O 1
ATOM 693 N N . ALA A 1 91 ? -14.867 -12.195 3.979 1 86.38 91 ALA A N 1
ATOM 694 C CA . ALA A 1 91 ? -14.234 -11.75 5.215 1 86.38 91 ALA A CA 1
ATOM 695 C C . ALA A 1 91 ? -12.758 -11.445 5 1 86.38 91 ALA A C 1
ATOM 697 O O . ALA A 1 91 ? -12.102 -12.078 4.164 1 86.38 91 ALA A O 1
ATOM 698 N N . GLU A 1 92 ? -12.32 -10.484 5.75 1 90.94 92 GLU A N 1
ATOM 699 C CA . GLU A 1 92 ? -10.883 -10.242 5.832 1 90.94 92 GLU A CA 1
ATOM 700 C C . GLU A 1 92 ? -10.164 -11.398 6.516 1 90.94 92 GLU A C 1
ATOM 702 O O . GLU A 1 92 ? -10.805 -12.305 7.059 1 90.94 92 GLU A O 1
ATOM 707 N N . MET A 1 93 ? -8.898 -11.469 6.398 1 93.75 93 MET A N 1
ATOM 708 C CA . MET A 1 93 ? -8.078 -12.469 7.066 1 93.75 93 MET A CA 1
ATOM 709 C C . MET A 1 93 ? -6.848 -11.836 7.699 1 93.75 93 MET A C 1
ATOM 711 O O . MET A 1 93 ? -5.957 -11.359 6.988 1 93.75 93 MET A O 1
ATOM 715 N N . SER A 1 94 ? -6.785 -11.781 9.008 1 95.5 94 SER A N 1
ATOM 716 C CA . SER A 1 94 ? -5.668 -11.188 9.727 1 95.5 94 SER A CA 1
ATOM 717 C C . SER A 1 94 ? -4.5 -12.164 9.844 1 95.5 94 SER A C 1
ATOM 719 O O . SER A 1 94 ? -4.66 -13.359 9.586 1 95.5 94 SER A O 1
ATOM 721 N N . LEU A 1 95 ? -3.357 -11.648 10.172 1 97.44 95 LEU A N 1
ATOM 722 C CA . LEU A 1 95 ? -2.199 -12.492 10.438 1 97.44 95 LEU A CA 1
ATOM 723 C C . LEU A 1 95 ? -2.504 -13.5 11.539 1 97.44 95 LEU A C 1
ATOM 725 O O . LEU A 1 95 ? -2.08 -14.656 11.461 1 97.44 95 LEU A O 1
ATOM 729 N N . ALA A 1 96 ? -3.199 -13.055 12.57 1 96.44 96 ALA A N 1
ATOM 730 C CA . ALA A 1 96 ? -3.57 -13.945 13.672 1 96.44 96 ALA A CA 1
ATOM 731 C C . ALA A 1 96 ? -4.434 -15.102 13.172 1 96.44 96 ALA A C 1
ATOM 733 O O . ALA A 1 96 ? -4.258 -16.25 13.594 1 96.44 96 ALA A O 1
ATOM 734 N N . GLU A 1 97 ? -5.355 -14.812 12.305 1 94.88 97 GLU A N 1
ATOM 735 C CA . GLU A 1 97 ? -6.203 -15.859 11.734 1 94.88 97 GLU A CA 1
ATOM 736 C C . GLU A 1 97 ? -5.383 -16.844 10.906 1 94.88 97 GLU A C 1
ATOM 738 O O . GLU A 1 97 ? -5.625 -18.047 10.953 1 94.88 97 GLU A O 1
ATOM 743 N N . MET A 1 98 ? -4.422 -16.359 10.133 1 96.94 98 MET A N 1
ATOM 744 C CA . MET A 1 98 ? -3.533 -17.219 9.359 1 96.94 98 MET A CA 1
ATOM 745 C C . MET A 1 98 ? -2.748 -18.156 10.281 1 96.94 98 MET A C 1
ATOM 747 O O . MET A 1 98 ? -2.584 -19.328 9.977 1 96.94 98 MET A O 1
ATOM 751 N N . LYS A 1 99 ? -2.283 -17.594 11.383 1 97.62 99 LYS A N 1
ATOM 752 C CA . LYS A 1 99 ? -1.494 -18.391 12.32 1 97.62 99 LYS A CA 1
ATOM 753 C C . LYS A 1 99 ? -2.34 -19.484 12.961 1 97.62 99 LYS A C 1
ATOM 755 O O . LYS A 1 99 ? -1.839 -20.562 13.258 1 97.62 99 LYS A O 1
ATOM 760 N N . LYS A 1 100 ? -3.619 -19.188 13.117 1 95.38 100 LYS A N 1
ATOM 761 C CA . LYS A 1 100 ? -4.52 -20.219 13.641 1 95.38 100 LYS A CA 1
ATOM 762 C C . LYS A 1 100 ? -4.668 -21.375 12.656 1 95.38 100 LYS A C 1
ATOM 764 O O . LYS A 1 100 ? -4.934 -22.516 13.062 1 95.38 100 LYS A O 1
ATOM 769 N N . ARG A 1 101 ? -4.477 -21.094 11.406 1 94.81 101 ARG A N 1
ATOM 770 C CA . ARG A 1 101 ? -4.652 -22.094 10.359 1 94.81 101 ARG A CA 1
ATOM 771 C C . ARG A 1 101 ? -3.318 -22.734 9.977 1 94.81 101 ARG A C 1
ATOM 773 O O . ARG A 1 101 ? -3.262 -23.578 9.086 1 94.81 101 ARG A O 1
ATOM 780 N N . TRP A 1 102 ? -2.258 -22.312 10.594 1 97 102 TRP A N 1
ATOM 781 C CA . TRP A 1 102 ? -0.906 -22.812 10.375 1 97 102 TRP A CA 1
ATOM 782 C C . TRP A 1 102 ? -0.715 -24.156 11.055 1 97 102 TRP A C 1
ATOM 784 O O . TRP A 1 102 ? -1.042 -24.328 12.234 1 97 102 TRP A O 1
ATOM 794 N N . LYS A 1 103 ? -0.291 -25.172 10.32 1 96.94 103 LYS A N 1
ATOM 795 C CA . LYS A 1 103 ? -0.064 -26.516 10.828 1 96.94 103 LYS A CA 1
ATOM 796 C C . LYS A 1 103 ? 1.312 -27.031 10.422 1 96.94 103 LYS A C 1
ATOM 798 O O . LYS A 1 103 ? 1.722 -26.891 9.273 1 96.94 103 LYS A O 1
ATOM 803 N N . VAL A 1 104 ? 1.942 -27.609 11.344 1 97.81 104 VAL A N 1
ATOM 804 C CA . VAL A 1 104 ? 3.193 -28.328 11.117 1 97.81 104 VAL A CA 1
ATOM 805 C C . VAL A 1 104 ? 2.979 -29.812 11.344 1 97.81 104 VAL A C 1
ATOM 807 O O . VAL A 1 104 ? 2.734 -30.25 12.469 1 97.81 104 VAL A O 1
ATOM 810 N N . TYR A 1 105 ? 3.082 -30.594 10.328 1 97.12 105 TYR A N 1
ATOM 811 C CA . TYR A 1 105 ? 2.842 -32.031 10.414 1 97.12 105 TYR A CA 1
ATOM 812 C C . TYR A 1 105 ? 4.113 -32.781 10.82 1 97.12 105 TYR A C 1
ATOM 814 O O . TYR A 1 105 ? 4.051 -33.781 11.523 1 97.12 105 TYR A O 1
ATOM 822 N N . ILE A 1 106 ? 5.188 -32.312 10.258 1 97.62 106 ILE A N 1
ATOM 823 C CA . ILE A 1 106 ? 6.508 -32.844 10.602 1 97.62 106 ILE A CA 1
ATOM 824 C C . ILE A 1 106 ? 7.422 -31.688 11.016 1 97.62 106 ILE A C 1
ATOM 826 O O . ILE A 1 106 ? 7.719 -30.797 10.219 1 97.62 106 ILE A O 1
ATOM 830 N N . GLU A 1 107 ? 7.887 -31.75 12.234 1 97.75 107 GLU A N 1
ATOM 831 C CA . GLU A 1 107 ? 8.789 -30.703 12.727 1 97.75 107 GLU A CA 1
ATOM 832 C C . GLU A 1 107 ? 10.109 -30.719 11.953 1 97.75 107 GLU A C 1
ATOM 834 O O . GLU A 1 107 ? 10.625 -31.781 11.609 1 97.75 107 GLU A O 1
ATOM 839 N N . PRO A 1 108 ? 10.648 -29.562 11.695 1 97.44 108 PRO A N 1
ATOM 840 C CA . PRO A 1 108 ? 11.898 -29.469 10.93 1 97.44 108 PRO A CA 1
ATOM 841 C C . PRO A 1 108 ? 13.008 -30.328 11.516 1 97.44 108 PRO A C 1
ATOM 843 O O . PRO A 1 108 ? 13.789 -30.922 10.766 1 97.44 108 PRO A O 1
ATOM 846 N N . LYS A 1 109 ? 13.094 -30.422 12.828 1 97.12 109 LYS A N 1
ATOM 847 C CA . LYS A 1 109 ? 14.133 -31.234 13.461 1 97.12 109 LYS A CA 1
ATOM 848 C C . LYS A 1 109 ? 13.977 -32.688 13.102 1 97.12 109 LYS A C 1
ATOM 850 O O . LYS A 1 109 ? 14.93 -33.469 13.227 1 97.12 109 LYS A O 1
ATOM 855 N N . ASP A 1 110 ? 12.797 -33.156 12.664 1 97.62 110 ASP A N 1
ATOM 856 C CA . ASP A 1 110 ? 12.5 -34.531 12.344 1 97.62 110 ASP A CA 1
ATOM 857 C C . ASP A 1 110 ? 12.594 -34.781 10.844 1 97.62 110 ASP A C 1
ATOM 859 O O . ASP A 1 110 ? 12.266 -35.875 10.375 1 97.62 110 ASP A O 1
ATOM 863 N N . TYR A 1 111 ? 12.938 -33.812 9.992 1 97.25 111 TYR A N 1
ATOM 864 C CA . TYR A 1 111 ? 13.141 -34 8.562 1 97.25 111 TYR A CA 1
ATOM 865 C C . TYR A 1 111 ? 14.219 -35.062 8.312 1 97.25 111 TYR A C 1
ATOM 867 O O . TYR A 1 111 ? 15.227 -35.094 9.023 1 97.25 111 TYR A O 1
ATOM 875 N N . PRO A 1 112 ? 13.977 -35.844 7.312 1 97.75 112 PRO A N 1
ATOM 876 C CA . PRO A 1 112 ? 15.055 -36.75 6.973 1 97.75 112 PRO A CA 1
ATOM 877 C C . PRO A 1 112 ? 16.328 -36.062 6.516 1 97.75 112 PRO A C 1
ATOM 879 O O . PRO A 1 112 ? 16.266 -35.031 5.824 1 97.75 112 PRO A O 1
ATOM 882 N N . THR A 1 113 ? 17.453 -36.625 6.859 1 96.69 113 THR A N 1
ATOM 883 C CA . THR A 1 113 ? 18.734 -36.031 6.477 1 96.69 113 THR A CA 1
ATOM 884 C C . THR A 1 113 ? 19.219 -36.625 5.152 1 96.69 113 THR A C 1
ATOM 886 O O . THR A 1 113 ? 20.219 -36.188 4.602 1 96.69 113 THR A O 1
ATOM 889 N N . LYS A 1 114 ? 18.578 -37.594 4.695 1 96.81 114 LYS A N 1
ATOM 890 C CA . LYS A 1 114 ? 18.734 -38.188 3.377 1 96.81 114 LYS A CA 1
ATOM 891 C C . LYS A 1 114 ? 17.422 -38.719 2.848 1 96.81 114 LYS A C 1
ATOM 893 O O . LYS A 1 114 ? 16.484 -38.938 3.615 1 96.81 114 LYS A O 1
ATOM 898 N N . PRO A 1 115 ? 17.359 -38.906 1.469 1 97.69 115 PRO A N 1
ATOM 899 C CA . PRO A 1 115 ? 16.109 -39.5 0.956 1 97.69 115 PRO A CA 1
ATOM 900 C C . PRO A 1 115 ? 15.75 -40.812 1.615 1 97.69 115 PRO A C 1
ATOM 902 O O . PRO A 1 115 ? 16.625 -41.688 1.801 1 97.69 115 PRO A O 1
ATOM 905 N N . MET A 1 116 ? 14.477 -41.031 1.935 1 97.88 116 MET A N 1
ATOM 906 C CA . MET A 1 116 ? 14.023 -42.25 2.639 1 97.88 116 MET A CA 1
ATOM 907 C C . MET A 1 116 ? 13.641 -43.344 1.652 1 97.88 116 MET A C 1
ATOM 909 O O . MET A 1 116 ? 13.258 -44.438 2.059 1 97.88 116 MET A O 1
ATOM 913 N N . HIS A 1 117 ? 13.711 -43.062 0.404 1 96 117 HIS A N 1
ATOM 914 C CA . HIS A 1 117 ? 13.438 -44 -0.662 1 96 117 HIS A CA 1
ATOM 915 C C . HIS A 1 117 ? 14.633 -44.156 -1.599 1 96 117 HIS A C 1
ATOM 917 O O . HIS A 1 117 ? 15.531 -43.312 -1.595 1 96 117 HIS A O 1
ATOM 923 N N . GLY A 1 118 ? 14.695 -45.188 -2.373 1 94.75 118 GLY A N 1
ATOM 924 C CA . GLY A 1 118 ? 15.82 -45.469 -3.258 1 94.75 118 GLY A CA 1
ATOM 925 C C . GLY A 1 118 ? 15.633 -44.875 -4.652 1 94.75 118 GLY A C 1
ATOM 926 O O . GLY A 1 118 ? 16.344 -45.25 -5.582 1 94.75 118 GLY A O 1
ATOM 927 N N . ARG A 1 119 ? 14.719 -43.969 -4.863 1 96.06 119 ARG A N 1
ATOM 928 C CA . ARG A 1 119 ? 14.43 -43.406 -6.172 1 96.06 119 ARG A CA 1
ATOM 929 C C . ARG A 1 119 ? 15.312 -42.188 -6.445 1 96.06 119 ARG A C 1
ATOM 931 O O . ARG A 1 119 ? 15.875 -41.594 -5.52 1 96.06 119 ARG A O 1
ATOM 938 N N . ASN A 1 120 ? 15.414 -41.875 -7.711 1 97.06 120 ASN A N 1
ATOM 939 C CA . ASN A 1 120 ? 16.078 -40.656 -8.133 1 97.06 120 ASN A CA 1
ATOM 940 C C . ASN A 1 120 ? 15.164 -39.438 -7.984 1 97.06 120 ASN A C 1
ATOM 942 O O . ASN A 1 120 ? 14.602 -38.969 -8.969 1 97.06 120 ASN A O 1
ATOM 946 N N . TRP A 1 121 ? 15.117 -38.875 -6.777 1 95.25 121 TRP A N 1
ATOM 947 C CA . TRP A 1 121 ? 14.156 -37.812 -6.465 1 95.25 121 TRP A CA 1
ATOM 948 C C . TRP A 1 121 ? 14.422 -36.562 -7.309 1 95.25 121 TRP A C 1
ATOM 950 O O . TRP A 1 121 ? 13.516 -35.75 -7.516 1 95.25 121 TRP A O 1
ATOM 960 N N . GLN A 1 122 ? 15.594 -36.312 -7.84 1 96.19 122 GLN A N 1
ATOM 961 C CA . GLN A 1 122 ? 15.938 -35.188 -8.672 1 96.19 122 GLN A CA 1
ATOM 962 C C . GLN A 1 122 ? 15.25 -35.25 -10.031 1 96.19 122 GLN A C 1
ATOM 964 O O . GLN A 1 122 ? 15.195 -34.281 -10.766 1 96.19 122 GLN A O 1
ATOM 969 N N . ASN A 1 123 ? 14.797 -36.438 -10.328 1 96.62 123 ASN A N 1
ATOM 970 C CA . ASN A 1 123 ? 14.047 -36.625 -11.562 1 96.62 123 ASN A CA 1
ATOM 971 C C . ASN A 1 123 ? 12.555 -36.844 -11.289 1 96.62 123 ASN A C 1
ATOM 973 O O . ASN A 1 123 ? 11.844 -37.406 -12.117 1 96.62 123 ASN A O 1
ATOM 977 N N . PHE A 1 124 ? 12.094 -36.438 -10.148 1 96.06 124 PHE A N 1
ATOM 978 C CA . PHE A 1 124 ? 10.664 -36.438 -9.875 1 96.06 124 PHE A CA 1
ATOM 979 C C . PHE A 1 124 ? 9.977 -35.312 -10.641 1 96.06 124 PHE A C 1
ATOM 981 O O . PHE A 1 124 ? 10.523 -34.219 -10.789 1 96.06 124 PHE A O 1
ATOM 988 N N . PHE A 1 125 ? 8.828 -35.562 -11.172 1 94.12 125 PHE A N 1
ATOM 989 C CA . PHE A 1 125 ? 7.918 -34.531 -11.695 1 94.12 125 PHE A CA 1
ATOM 990 C C . PHE A 1 125 ? 6.809 -34.25 -10.695 1 94.12 125 PHE A C 1
ATOM 992 O O . PHE A 1 125 ? 6.133 -35.156 -10.219 1 94.12 125 PHE A O 1
ATOM 999 N N . VAL A 1 126 ? 6.73 -32.969 -10.336 1 91.69 126 VAL A N 1
ATOM 1000 C CA . VAL A 1 126 ? 5.641 -32.531 -9.484 1 91.69 126 VAL A CA 1
ATOM 1001 C C . VAL A 1 126 ? 4.527 -31.922 -10.336 1 91.69 126 VAL A C 1
ATOM 1003 O O . VAL A 1 126 ? 4.695 -30.844 -10.914 1 91.69 126 VAL A O 1
ATOM 1006 N N . VAL A 1 127 ? 3.367 -32.594 -10.406 1 90.19 127 VAL A N 1
ATOM 1007 C CA . VAL A 1 127 ? 2.334 -32.25 -11.375 1 90.19 127 VAL A CA 1
ATOM 1008 C C . VAL A 1 127 ? 1.051 -31.859 -10.656 1 90.19 127 VAL A C 1
ATOM 1010 O O . VAL A 1 127 ? 0.607 -32.562 -9.734 1 90.19 127 VAL A O 1
ATOM 1013 N N . ILE A 1 128 ? 0.445 -30.828 -11.125 1 86.19 128 ILE A N 1
ATOM 1014 C CA . ILE A 1 128 ? -0.804 -30.328 -10.547 1 86.19 128 ILE A CA 1
ATOM 1015 C C . ILE A 1 128 ? -1.977 -31.141 -11.094 1 86.19 128 ILE A C 1
ATOM 1017 O O . ILE A 1 128 ? -2.139 -31.281 -12.312 1 86.19 128 ILE A O 1
ATOM 1021 N N . LEU A 1 129 ? -2.672 -31.719 -10.156 1 79.38 129 LEU A N 1
ATOM 1022 C CA . LEU A 1 129 ? -3.967 -32.312 -10.469 1 79.38 129 LEU A CA 1
ATOM 1023 C C . LEU A 1 129 ? -5.105 -31.375 -10.07 1 79.38 129 LEU A C 1
ATOM 1025 O O . LEU A 1 129 ? -5.684 -31.516 -8.992 1 79.38 129 LEU A O 1
ATOM 1029 N N . ARG A 1 130 ? -5.43 -30.422 -10.828 1 67.62 130 ARG A N 1
ATOM 1030 C CA . ARG A 1 130 ? -6.176 -29.203 -10.516 1 67.62 130 ARG A CA 1
ATOM 1031 C C . ARG A 1 130 ? -7.512 -29.531 -9.859 1 67.62 130 ARG A C 1
ATOM 1033 O O . ARG A 1 130 ? -7.793 -29.094 -8.75 1 67.62 130 ARG A O 1
ATOM 1040 N N . ASP A 1 131 ? -8.344 -30.375 -10.453 1 67.31 131 ASP A N 1
ATOM 1041 C CA . ASP A 1 131 ? -9.703 -30.609 -9.969 1 67.31 131 ASP A CA 1
ATOM 1042 C C . ASP A 1 131 ? -9.711 -31.547 -8.766 1 67.31 131 ASP A C 1
ATOM 1044 O O . ASP A 1 131 ? -10.68 -31.578 -8 1 67.31 131 ASP A O 1
ATOM 1048 N N . ALA A 1 132 ? -8.523 -32.156 -8.57 1 69.69 132 ALA A N 1
ATOM 1049 C CA . ALA A 1 132 ? -8.477 -33.156 -7.5 1 69.69 132 ALA A CA 1
ATOM 1050 C C . ALA A 1 132 ? -7.918 -32.531 -6.219 1 69.69 132 ALA A C 1
ATOM 1052 O O . ALA A 1 132 ? -8.008 -33.156 -5.148 1 69.69 132 ALA A O 1
ATOM 1053 N N . GLY A 1 133 ? -7.441 -31.344 -6.293 1 74.5 133 GLY A N 1
ATOM 1054 C CA . GLY A 1 133 ? -6.82 -30.734 -5.129 1 74.5 133 GLY A CA 1
ATOM 1055 C C . GLY A 1 133 ? -5.59 -31.484 -4.652 1 74.5 133 GLY A C 1
ATOM 1056 O O . GLY A 1 133 ? -5.387 -31.656 -3.447 1 74.5 133 GLY A O 1
ATOM 1057 N N . LYS A 1 134 ? -4.91 -32.094 -5.574 1 83.62 134 LYS A N 1
ATOM 1058 C CA . LYS A 1 134 ? -3.744 -32.906 -5.246 1 83.62 134 LYS A CA 1
ATOM 1059 C C . LYS A 1 134 ? -2.559 -32.562 -6.141 1 83.62 134 LYS A C 1
ATOM 1061 O O . LYS A 1 134 ? -2.723 -31.906 -7.164 1 83.62 134 LYS A O 1
ATOM 1066 N N . MET A 1 135 ? -1.456 -32.969 -5.609 1 90 135 MET A N 1
ATOM 1067 C CA . MET A 1 135 ? -0.243 -32.969 -6.418 1 90 135 MET A CA 1
ATOM 1068 C C . MET A 1 135 ? 0.244 -34.375 -6.664 1 90 135 MET A C 1
ATOM 1070 O O . MET A 1 135 ? 0.362 -35.188 -5.727 1 90 135 MET A O 1
ATOM 1074 N N . GLY A 1 136 ? 0.464 -34.688 -7.945 1 93.31 136 GLY A N 1
ATOM 1075 C CA . GLY A 1 136 ? 1.086 -35.969 -8.258 1 93.31 136 GLY A CA 1
ATOM 1076 C C . GLY A 1 136 ? 2.6 -35.906 -8.328 1 93.31 136 GLY A C 1
ATOM 1077 O O . GLY A 1 136 ? 3.154 -34.969 -8.93 1 93.31 136 GLY A O 1
ATOM 1078 N N . ILE A 1 137 ? 3.193 -36.844 -7.621 1 95.69 137 ILE A N 1
ATOM 1079 C CA . ILE A 1 137 ? 4.637 -37 -7.742 1 95.69 137 ILE A CA 1
ATOM 1080 C C . ILE A 1 137 ? 4.949 -38.219 -8.633 1 95.69 137 ILE A C 1
ATOM 1082 O O . ILE A 1 137 ? 4.598 -39.344 -8.305 1 95.69 137 ILE A O 1
ATOM 1086 N N . ILE A 1 138 ? 5.633 -37.906 -9.766 1 96.62 138 ILE A N 1
ATOM 1087 C CA . ILE A 1 138 ? 5.914 -38.938 -10.758 1 96.62 138 ILE A CA 1
ATOM 1088 C C . ILE A 1 138 ? 7.418 -39.188 -10.836 1 96.62 138 ILE A C 1
ATOM 1090 O O . ILE A 1 138 ? 8.203 -38.25 -10.883 1 96.62 138 ILE A O 1
ATOM 1094 N N . ASP A 1 139 ? 7.746 -40.5 -10.812 1 96.56 139 ASP A N 1
ATOM 1095 C CA . ASP A 1 139 ? 9.141 -40.844 -11.039 1 96.56 139 ASP A CA 1
ATOM 1096 C C . ASP A 1 139 ? 9.523 -40.688 -12.508 1 96.56 139 ASP A C 1
ATOM 1098 O O . ASP A 1 139 ? 9.031 -41.438 -13.367 1 96.56 139 ASP A O 1
ATOM 1102 N N . GLY A 1 140 ? 10.398 -39.75 -12.781 1 95.44 140 GLY A N 1
ATOM 1103 C CA . GLY A 1 140 ? 10.773 -39.438 -14.156 1 95.44 140 GLY A CA 1
ATOM 1104 C C . GLY A 1 140 ? 11.508 -40.594 -14.844 1 95.44 140 GLY A C 1
ATOM 1105 O O . GLY A 1 140 ? 11.523 -40.656 -16.078 1 95.44 140 GLY A O 1
ATOM 1106 N N . ASP A 1 141 ? 12.133 -41.5 -14.062 1 96.88 141 ASP A N 1
ATOM 1107 C CA . ASP A 1 141 ? 12.867 -42.625 -14.625 1 96.88 141 ASP A CA 1
ATOM 1108 C C . ASP A 1 141 ? 11.914 -43.781 -14.992 1 96.88 141 ASP A C 1
ATOM 1110 O O . ASP A 1 141 ? 12.031 -44.344 -16.078 1 96.88 141 ASP A O 1
ATOM 1114 N N . THR A 1 142 ? 11.023 -44.094 -14.125 1 96.44 142 THR A N 1
ATOM 1115 C CA . THR A 1 142 ? 10.164 -45.25 -14.328 1 96.44 142 THR A CA 1
ATOM 1116 C C . THR A 1 142 ? 8.805 -44.812 -14.875 1 96.44 142 THR A C 1
ATOM 1118 O O . THR A 1 142 ? 8.031 -45.656 -15.359 1 96.44 142 THR A O 1
ATOM 1121 N N . LYS A 1 143 ? 8.469 -43.531 -14.703 1 95.38 143 LYS A N 1
ATOM 1122 C CA . LYS A 1 143 ? 7.199 -42.969 -15.133 1 95.38 143 LYS A CA 1
ATOM 1123 C C . LYS A 1 143 ? 6.047 -43.438 -14.25 1 95.38 143 LYS A C 1
ATOM 1125 O O . LYS A 1 143 ? 4.879 -43.281 -14.609 1 95.38 143 LYS A O 1
ATOM 1130 N N . GLU A 1 144 ? 6.418 -43.969 -13.148 1 95.44 144 GLU A N 1
ATOM 1131 C CA . GLU A 1 144 ? 5.402 -44.406 -12.195 1 95.44 144 GLU A CA 1
ATOM 1132 C C . GLU A 1 144 ? 4.961 -43.25 -11.297 1 95.44 144 GLU A C 1
ATOM 1134 O O . GLU A 1 144 ? 5.766 -42.375 -10.945 1 95.44 144 GLU A O 1
ATOM 1139 N N . ILE A 1 145 ? 3.676 -43.312 -10.969 1 95.19 145 ILE A N 1
ATOM 1140 C CA . ILE A 1 145 ? 3.191 -42.406 -9.938 1 95.19 145 ILE A CA 1
ATOM 1141 C C . ILE A 1 145 ? 3.695 -42.844 -8.57 1 95.19 145 ILE A C 1
ATOM 1143 O O . ILE A 1 145 ? 3.328 -43.938 -8.086 1 95.19 145 ILE A O 1
ATOM 1147 N N . VAL A 1 146 ? 4.52 -42.094 -7.973 1 96.12 146 VAL A N 1
ATOM 1148 C CA . VAL A 1 146 ? 5.082 -42.406 -6.664 1 96.12 146 VAL A CA 1
ATOM 1149 C C . VAL A 1 146 ? 4.023 -42.188 -5.582 1 96.12 146 VAL A C 1
ATOM 1151 O O . VAL A 1 146 ? 3.848 -43.031 -4.703 1 96.12 146 VAL A O 1
ATOM 1154 N N . THR A 1 147 ? 3.379 -41.031 -5.59 1 94.94 147 THR A N 1
ATOM 1155 C CA . THR A 1 147 ? 2.326 -40.719 -4.629 1 94.94 147 THR A CA 1
ATOM 1156 C C . THR A 1 147 ? 1.491 -39.531 -5.105 1 94.94 147 THR A C 1
ATOM 1158 O O . THR A 1 147 ? 1.859 -38.844 -6.07 1 94.94 147 THR A O 1
ATOM 1161 N N . LYS A 1 148 ? 0.309 -39.375 -4.598 1 93.25 148 LYS A N 1
ATOM 1162 C CA . LYS A 1 148 ? -0.534 -38.188 -4.688 1 93.25 148 LYS A CA 1
ATOM 1163 C C . LYS A 1 148 ? -0.677 -37.531 -3.328 1 93.25 148 LYS A C 1
ATOM 1165 O O . LYS A 1 148 ? -1.126 -38.156 -2.363 1 93.25 148 LYS A O 1
ATOM 1170 N N . VAL A 1 149 ? -0.244 -36.344 -3.275 1 91.38 149 VAL A N 1
ATOM 1171 C CA . VAL A 1 149 ? -0.223 -35.625 -2.01 1 91.38 149 VAL A CA 1
ATOM 1172 C C . VAL A 1 149 ? -1.406 -34.656 -1.947 1 91.38 149 VAL A C 1
ATOM 1174 O O . VAL A 1 149 ? -1.705 -33.969 -2.926 1 91.38 149 VAL A O 1
ATOM 1177 N N . ASN A 1 150 ? -2.059 -34.656 -0.77 1 85.5 150 ASN A N 1
ATOM 1178 C CA . ASN A 1 150 ? -3.15 -33.719 -0.563 1 85.5 150 ASN A CA 1
ATOM 1179 C C . ASN A 1 150 ? -2.629 -32.281 -0.298 1 85.5 150 ASN A C 1
ATOM 1181 O O . ASN A 1 150 ? -1.828 -32.094 0.616 1 85.5 150 ASN A O 1
ATOM 1185 N N . THR A 1 151 ? -2.904 -31.266 -0.948 1 82.69 151 THR A N 1
ATOM 1186 C CA . THR A 1 151 ? -2.387 -29.906 -0.78 1 82.69 151 THR A CA 1
ATOM 1187 C C . THR A 1 151 ? -3.527 -28.906 -0.577 1 82.69 151 THR A C 1
ATOM 1189 O O . THR A 1 151 ? -3.391 -27.953 0.178 1 82.69 151 THR A O 1
ATOM 1192 N N . GLY A 1 152 ? -4.488 -28.688 -1.248 1 73.56 152 GLY A N 1
ATOM 1193 C CA . GLY A 1 152 ? -5.598 -27.75 -1.233 1 73.56 152 GLY A CA 1
ATOM 1194 C C . GLY A 1 152 ? -6.43 -27.797 -2.502 1 73.56 152 GLY A C 1
ATOM 1195 O O . GLY A 1 152 ? -6.082 -28.484 -3.457 1 73.56 152 GLY A O 1
ATOM 1196 N N . TYR A 1 153 ? -7.43 -26.969 -2.367 1 74.31 153 TYR A N 1
ATOM 1197 C CA . TYR A 1 153 ? -8.359 -26.953 -3.494 1 74.31 153 TYR A CA 1
ATOM 1198 C C . TYR A 1 153 ? -7.77 -26.203 -4.676 1 74.31 153 TYR A C 1
ATOM 1200 O O . TYR A 1 153 ? -7.258 -25.078 -4.52 1 74.31 153 TYR A O 1
ATOM 1208 N N . ALA A 1 154 ? -7.832 -26.828 -5.852 1 68.62 154 ALA A N 1
ATOM 1209 C CA . ALA A 1 154 ? -7.492 -26.266 -7.152 1 68.62 154 ALA A CA 1
ATOM 1210 C C . ALA A 1 154 ? -6.121 -25.594 -7.117 1 68.62 154 ALA A C 1
ATOM 1212 O O . ALA A 1 154 ? -6.008 -24.391 -7.355 1 68.62 154 ALA A O 1
ATOM 1213 N N . VAL A 1 155 ? -5.145 -26.422 -6.812 1 73.69 155 VAL A N 1
ATOM 1214 C CA . VAL A 1 155 ? -3.771 -25.922 -6.797 1 73.69 155 VAL A CA 1
ATOM 1215 C C . VAL A 1 155 ? -3.441 -25.281 -8.141 1 73.69 155 VAL A C 1
ATOM 1217 O O . VAL A 1 155 ? -3.785 -25.828 -9.195 1 73.69 155 VAL A O 1
ATOM 1220 N N . HIS A 1 156 ? -2.842 -24.141 -7.984 1 76.44 156 HIS A N 1
ATOM 1221 C CA . HIS A 1 156 ? -2.59 -23.375 -9.195 1 76.44 156 HIS A CA 1
ATOM 1222 C C . HIS A 1 156 ? -1.115 -23.422 -9.586 1 76.44 156 HIS A C 1
ATOM 1224 O O . HIS A 1 156 ? -0.781 -23.422 -10.773 1 76.44 156 HIS A O 1
ATOM 1230 N N . VAL A 1 157 ? -0.273 -23.469 -8.609 1 86.44 157 VAL A N 1
ATOM 1231 C CA . VAL A 1 157 ? 1.146 -23.328 -8.922 1 86.44 157 VAL A CA 1
ATOM 1232 C C . VAL A 1 157 ? 1.976 -24.109 -7.902 1 86.44 157 VAL A C 1
ATOM 1234 O O . VAL A 1 157 ? 1.492 -24.438 -6.812 1 86.44 157 VAL A O 1
ATOM 1237 N N . ALA A 1 158 ? 3.15 -24.453 -8.32 1 92.06 158 ALA A N 1
ATOM 1238 C CA . ALA A 1 158 ? 4.16 -25.078 -7.469 1 92.06 158 ALA A CA 1
ATOM 1239 C C . ALA A 1 158 ? 5.547 -24.516 -7.766 1 92.06 158 ALA A C 1
ATOM 1241 O O . ALA A 1 158 ? 5.898 -24.297 -8.93 1 92.06 158 ALA A O 1
ATOM 1242 N N . LYS A 1 159 ? 6.246 -24.25 -6.699 1 95.12 159 LYS A N 1
ATOM 1243 C CA . LYS A 1 159 ? 7.625 -23.781 -6.805 1 95.12 159 LYS A CA 1
ATOM 1244 C C . LYS A 1 159 ? 8.547 -24.562 -5.883 1 95.12 159 LYS A C 1
ATOM 1246 O O . LYS A 1 159 ? 8.133 -25.016 -4.812 1 95.12 159 LYS A O 1
ATOM 1251 N N . GLU A 1 160 ? 9.734 -24.734 -6.328 1 96.12 160 GLU A N 1
ATOM 1252 C CA . GLU A 1 160 ? 10.672 -25.594 -5.594 1 96.12 160 GLU A CA 1
ATOM 1253 C C . GLU A 1 160 ? 11.641 -24.75 -4.762 1 96.12 160 GLU A C 1
ATOM 1255 O O . GLU A 1 160 ? 11.875 -23.578 -5.066 1 96.12 160 GLU A O 1
ATOM 1260 N N . SER A 1 161 ? 12.172 -25.391 -3.723 1 97.31 161 SER A N 1
ATOM 1261 C CA . SER A 1 161 ? 13.312 -24.828 -3.008 1 97.31 161 SER A CA 1
ATOM 1262 C C . SER A 1 161 ? 14.555 -24.781 -3.893 1 97.31 161 SER A C 1
ATOM 1264 O O . SER A 1 161 ? 14.562 -25.359 -4.984 1 97.31 161 SER A O 1
ATOM 1266 N N . SER A 1 162 ? 15.57 -24.109 -3.469 1 95.44 162 SER A N 1
ATOM 1267 C CA . SER A 1 162 ? 16.781 -23.906 -4.258 1 95.44 162 SER A CA 1
ATOM 1268 C C . SER A 1 162 ? 17.438 -25.234 -4.602 1 95.44 162 SER A C 1
ATOM 1270 O O . SER A 1 162 ? 18.078 -25.359 -5.648 1 95.44 162 SER A O 1
ATOM 1272 N N . ASP A 1 163 ? 17.266 -26.25 -3.762 1 94.44 163 ASP A N 1
ATOM 1273 C CA . ASP A 1 163 ? 17.906 -27.531 -4.008 1 94.44 163 ASP A CA 1
ATOM 1274 C C . ASP A 1 163 ? 16.938 -28.516 -4.648 1 94.44 163 ASP A C 1
ATOM 1276 O O . ASP A 1 163 ? 17.312 -29.656 -4.953 1 94.44 163 ASP A O 1
ATOM 1280 N N . GLY A 1 164 ? 15.688 -28.156 -4.781 1 96.19 164 GLY A N 1
ATOM 1281 C CA . GLY A 1 164 ? 14.703 -28.969 -5.469 1 96.19 164 GLY A CA 1
ATOM 1282 C C . GLY A 1 164 ? 14.047 -30 -4.566 1 96.19 164 GLY A C 1
ATOM 1283 O O . GLY A 1 164 ? 13.164 -30.75 -4.996 1 96.19 164 GLY A O 1
ATOM 1284 N N . ARG A 1 165 ? 14.445 -30.031 -3.348 1 97.56 165 ARG A N 1
ATOM 1285 C CA . ARG A 1 165 ? 13.906 -31.031 -2.422 1 97.56 165 ARG A CA 1
ATOM 1286 C C . ARG A 1 165 ? 12.477 -30.688 -2.02 1 97.56 165 ARG A C 1
ATOM 1288 O O . ARG A 1 165 ? 11.609 -31.562 -2.002 1 97.56 165 ARG A O 1
ATOM 1295 N N . PHE A 1 166 ? 12.344 -29.453 -1.566 1 98.12 166 PHE A N 1
ATOM 1296 C CA . PHE A 1 166 ? 11.039 -29.016 -1.082 1 98.12 166 PHE A CA 1
ATOM 1297 C C . PHE A 1 166 ? 10.258 -28.312 -2.184 1 98.12 166 PHE A C 1
ATOM 1299 O O . PHE A 1 166 ? 10.836 -27.562 -2.973 1 98.12 166 PHE A O 1
ATOM 1306 N N . TRP A 1 167 ? 9 -28.578 -2.207 1 97.38 167 TRP A N 1
ATOM 1307 C CA . TRP A 1 167 ? 8.102 -27.891 -3.135 1 97.38 167 TRP A CA 1
ATOM 1308 C C . TRP A 1 167 ? 6.984 -27.188 -2.381 1 97.38 167 TRP A C 1
ATOM 1310 O O . TRP A 1 167 ? 6.453 -27.703 -1.399 1 97.38 167 TRP A O 1
ATOM 1320 N N . TYR A 1 168 ? 6.715 -25.984 -2.777 1 97 168 TYR A N 1
ATOM 1321 C CA . TYR A 1 168 ? 5.672 -25.141 -2.203 1 97 168 TYR A CA 1
ATOM 1322 C C . TYR A 1 168 ? 4.531 -24.922 -3.193 1 97 168 TYR A C 1
ATOM 1324 O O . TYR A 1 168 ? 4.766 -24.625 -4.367 1 97 168 TYR A O 1
ATOM 1332 N N . THR A 1 169 ? 3.336 -25.094 -2.701 1 94.31 169 THR A N 1
ATOM 1333 C CA . THR A 1 169 ? 2.17 -24.953 -3.568 1 94.31 169 THR A CA 1
ATOM 1334 C C . THR A 1 169 ? 1.199 -23.922 -2.996 1 94.31 169 THR A C 1
ATOM 1336 O O . THR A 1 169 ? 1.266 -23.594 -1.812 1 94.31 169 THR A O 1
ATOM 1339 N N . GLN A 1 170 ? 0.4 -23.391 -3.816 1 92.62 170 GLN A N 1
ATOM 1340 C CA . GLN A 1 170 ? -0.739 -22.578 -3.41 1 92.62 170 GLN A CA 1
ATOM 1341 C C . GLN A 1 170 ? -1.986 -22.938 -4.215 1 92.62 170 GLN A C 1
ATOM 1343 O O . GLN A 1 170 ? -1.954 -22.953 -5.445 1 92.62 170 GLN A O 1
ATOM 1348 N N . GLY A 1 171 ? -3.02 -23.25 -3.465 1 86.25 171 GLY A N 1
ATOM 1349 C CA . GLY A 1 171 ? -4.309 -23.516 -4.082 1 86.25 171 GLY A CA 1
ATOM 1350 C C . GLY A 1 171 ? -5.184 -22.266 -4.184 1 86.25 171 GLY A C 1
ATOM 1351 O O . GLY A 1 171 ? -4.879 -21.234 -3.582 1 86.25 171 GLY A O 1
ATOM 1352 N N . ARG A 1 172 ? -6.23 -22.359 -4.965 1 85.56 172 ARG A N 1
ATOM 1353 C CA . ARG A 1 172 ? -7.199 -21.266 -5.102 1 85.56 172 ARG A CA 1
ATOM 1354 C C . ARG A 1 172 ? -7.84 -20.938 -3.76 1 85.56 172 ARG A C 1
ATOM 1356 O O . ARG A 1 172 ? -8.297 -19.812 -3.545 1 85.56 172 ARG A O 1
ATOM 1363 N N . ASP A 1 173 ? -7.82 -21.859 -2.852 1 83.94 173 ASP A N 1
ATOM 1364 C CA . ASP A 1 173 ? -8.398 -21.656 -1.527 1 83.94 173 ASP A CA 1
ATOM 1365 C C . ASP A 1 173 ? -7.422 -20.938 -0.599 1 83.94 173 ASP A C 1
ATOM 1367 O O . ASP A 1 173 ? -7.664 -20.828 0.604 1 83.94 173 ASP A O 1
ATOM 1371 N N . GLY A 1 174 ? -6.328 -20.609 -1.108 1 90.5 174 GLY A N 1
ATOM 1372 C CA . GLY A 1 174 ? -5.363 -19.844 -0.333 1 90.5 174 GLY A CA 1
ATOM 1373 C C . GLY A 1 174 ? -4.473 -20.719 0.533 1 90.5 174 GLY A C 1
ATOM 1374 O O . GLY A 1 174 ? -3.602 -20.203 1.242 1 90.5 174 GLY A O 1
ATOM 1375 N N . LYS A 1 175 ? -4.66 -22 0.47 1 92.5 175 LYS A N 1
ATOM 1376 C CA . LYS A 1 175 ? -3.807 -22.891 1.235 1 92.5 175 LYS A CA 1
ATOM 1377 C C . LYS A 1 175 ? -2.441 -23.062 0.574 1 92.5 175 LYS A C 1
ATOM 1379 O O . LYS A 1 175 ? -2.355 -23.312 -0.629 1 92.5 175 LYS A O 1
ATOM 1384 N N . MET A 1 176 ? -1.443 -22.828 1.32 1 95.69 176 MET A N 1
ATOM 1385 C CA . MET A 1 176 ? -0.063 -23.078 0.912 1 95.69 176 MET A CA 1
ATOM 1386 C C . MET A 1 176 ? 0.494 -24.312 1.601 1 95.69 176 MET A C 1
ATOM 1388 O O . MET A 1 176 ? 0.361 -24.469 2.816 1 95.69 176 MET A O 1
ATOM 1392 N N . THR A 1 177 ? 1.098 -25.141 0.838 1 95.88 177 THR A N 1
ATOM 1393 C CA . THR A 1 177 ? 1.644 -26.375 1.408 1 95.88 177 THR A CA 1
ATOM 1394 C C . THR A 1 177 ? 3.119 -26.516 1.052 1 95.88 177 THR A C 1
ATOM 1396 O O . THR A 1 177 ? 3.566 -26.031 0.011 1 95.88 177 THR A O 1
ATOM 1399 N N . LYS A 1 178 ? 3.773 -27.156 1.919 1 97.69 178 LYS A N 1
ATOM 1400 C CA . LYS A 1 178 ? 5.168 -27.547 1.744 1 97.69 178 LYS A CA 1
ATOM 1401 C C . LYS A 1 178 ? 5.312 -29.062 1.655 1 97.69 178 LYS A C 1
ATOM 1403 O O . LYS A 1 178 ? 4.879 -29.797 2.555 1 97.69 178 LYS A O 1
ATOM 1408 N N . ILE A 1 179 ? 5.922 -29.562 0.579 1 97.38 179 ILE A N 1
ATOM 1409 C CA . ILE A 1 179 ? 6.094 -31 0.344 1 97.38 179 ILE A CA 1
ATOM 1410 C C . ILE A 1 179 ? 7.574 -31.359 0.448 1 97.38 179 ILE A C 1
ATOM 1412 O O . ILE A 1 179 ? 8.43 -30.656 -0.094 1 97.38 179 ILE A O 1
ATOM 1416 N N . ASP A 1 180 ? 7.855 -32.406 1.135 1 98.31 180 ASP A N 1
ATOM 1417 C CA . ASP A 1 180 ? 9.211 -32.938 1.212 1 98.31 180 ASP A CA 1
ATOM 1418 C C . ASP A 1 180 ? 9.359 -34.188 0.323 1 98.31 180 ASP A C 1
ATOM 1420 O O . ASP A 1 180 ? 8.805 -35.25 0.626 1 98.31 180 ASP A O 1
ATOM 1424 N N . LEU A 1 181 ? 10.18 -34.125 -0.694 1 97.88 181 LEU A N 1
ATOM 1425 C CA . LEU A 1 181 ? 10.344 -35.188 -1.665 1 97.88 181 LEU A CA 1
ATOM 1426 C C . LEU A 1 181 ? 11.195 -36.312 -1.087 1 97.88 181 LEU A C 1
ATOM 1428 O O . LEU A 1 181 ? 11.242 -37.406 -1.646 1 97.88 181 LEU A O 1
ATOM 1432 N N . TRP A 1 182 ? 11.867 -36.031 -0.021 1 97.94 182 TRP A N 1
ATOM 1433 C CA . TRP A 1 182 ? 12.766 -37.031 0.542 1 97.94 182 TRP A CA 1
ATOM 1434 C C . TRP A 1 182 ? 11.992 -38.062 1.35 1 97.94 182 TRP A C 1
ATOM 1436 O O . TRP A 1 182 ? 12.508 -39.156 1.641 1 97.94 182 TRP A O 1
ATOM 1446 N N . MET A 1 183 ? 10.852 -37.781 1.704 1 97.5 183 MET A N 1
ATOM 1447 C CA . MET A 1 183 ? 10.07 -38.688 2.535 1 97.5 183 MET A CA 1
ATOM 1448 C C . MET A 1 183 ? 9.539 -39.844 1.712 1 97.5 183 MET A C 1
ATOM 1450 O O . MET A 1 183 ? 9.453 -39.781 0.485 1 97.5 183 MET A O 1
ATOM 1454 N N . ASP A 1 184 ? 9.188 -41 2.361 1 96.31 184 ASP A N 1
ATOM 1455 C CA . ASP A 1 184 ? 8.641 -42.188 1.692 1 96.31 184 ASP A CA 1
ATOM 1456 C C . ASP A 1 184 ? 7.266 -42.531 2.254 1 96.31 184 ASP A C 1
ATOM 1458 O O . ASP A 1 184 ? 7.168 -43.188 3.295 1 96.31 184 ASP A O 1
ATOM 1462 N N . PRO A 1 185 ? 6.305 -42.25 1.518 1 95.25 185 PRO A N 1
ATOM 1463 C CA . PRO A 1 185 ? 6.316 -41.469 0.277 1 95.25 185 PRO A CA 1
ATOM 1464 C C . PRO A 1 185 ? 6.461 -39.969 0.522 1 95.25 185 PRO A C 1
ATOM 1466 O O . PRO A 1 185 ? 6.277 -39.5 1.65 1 95.25 185 PRO A O 1
ATOM 1469 N N . PRO A 1 186 ? 6.82 -39.219 -0.546 1 96.88 186 PRO A N 1
ATOM 1470 C CA . PRO A 1 186 ? 6.762 -37.75 -0.427 1 96.88 186 PRO A CA 1
ATOM 1471 C C . PRO A 1 186 ? 5.426 -37.25 0.121 1 96.88 186 PRO A C 1
ATOM 1473 O O . PRO A 1 186 ? 4.371 -37.812 -0.234 1 96.88 186 PRO A O 1
ATOM 1476 N N . GLN A 1 187 ? 5.438 -36.219 1.011 1 95.94 187 GLN A N 1
ATOM 1477 C CA . GLN A 1 187 ? 4.211 -35.812 1.678 1 95.94 187 GLN A CA 1
ATOM 1478 C C . GLN A 1 187 ? 4.312 -34.375 2.158 1 95.94 187 GLN A C 1
ATOM 1480 O O . GLN A 1 187 ? 5.41 -33.812 2.236 1 95.94 187 GLN A O 1
ATOM 1485 N N . VAL A 1 188 ? 3.158 -33.812 2.471 1 96.56 188 VAL A N 1
ATOM 1486 C CA . VAL A 1 188 ? 3.08 -32.469 3.025 1 96.56 188 VAL A CA 1
ATOM 1487 C C . VAL A 1 188 ? 3.643 -32.469 4.445 1 96.56 188 VAL A C 1
ATOM 1489 O O . VAL A 1 188 ? 3.277 -33.312 5.27 1 96.56 188 VAL A O 1
ATOM 1492 N N . VAL A 1 189 ? 4.496 -31.469 4.711 1 98.12 189 VAL A N 1
ATOM 1493 C CA . VAL A 1 189 ? 5.102 -31.453 6.039 1 98.12 189 VAL A CA 1
ATOM 1494 C C . VAL A 1 189 ? 4.605 -30.219 6.809 1 98.12 189 VAL A C 1
ATOM 1496 O O . VAL A 1 189 ? 4.715 -30.172 8.031 1 98.12 189 VAL A O 1
ATOM 1499 N N . ALA A 1 190 ? 4.148 -29.25 6.168 1 98.06 190 ALA A N 1
ATOM 1500 C CA . ALA A 1 190 ? 3.561 -28.062 6.789 1 98.06 190 ALA A CA 1
ATOM 1501 C C . ALA A 1 190 ? 2.596 -27.375 5.84 1 98.06 190 ALA A C 1
ATOM 1503 O O . ALA A 1 190 ? 2.662 -27.562 4.621 1 98.06 190 ALA A O 1
ATOM 1504 N N . GLU A 1 191 ? 1.684 -26.594 6.355 1 96.69 191 GLU A N 1
ATOM 1505 C CA . GLU A 1 191 ? 0.723 -25.844 5.543 1 96.69 191 GLU A CA 1
ATOM 1506 C C . GLU A 1 191 ? 0.21 -24.609 6.281 1 96.69 191 GLU A C 1
ATOM 1508 O O . GLU A 1 191 ? 0.324 -24.516 7.504 1 96.69 191 GLU A O 1
ATOM 1513 N N . THR A 1 192 ? -0.234 -23.656 5.551 1 96.62 192 THR A N 1
ATOM 1514 C CA . THR A 1 192 ? -0.902 -22.484 6.078 1 96.62 192 THR A CA 1
ATOM 1515 C C . THR A 1 192 ? -1.875 -21.906 5.051 1 96.62 192 THR A C 1
ATOM 1517 O O . THR A 1 192 ? -1.588 -21.891 3.854 1 96.62 192 THR A O 1
ATOM 1520 N N . GLN A 1 193 ? -3.035 -21.484 5.5 1 95.19 193 GLN A N 1
ATOM 1521 C CA . GLN A 1 193 ? -3.963 -20.781 4.625 1 95.19 193 GLN A CA 1
ATOM 1522 C C . GLN A 1 193 ? -3.822 -19.266 4.777 1 95.19 193 GLN A C 1
ATOM 1524 O O . GLN A 1 193 ? -3.982 -18.734 5.879 1 95.19 193 GLN A O 1
ATOM 1529 N N . VAL A 1 194 ? -3.555 -18.578 3.715 1 96 194 VAL A N 1
ATOM 1530 C CA . VAL A 1 194 ? -3.195 -17.172 3.857 1 96 194 VAL A CA 1
ATOM 1531 C C . VAL A 1 194 ? -4.215 -16.297 3.129 1 96 194 VAL A C 1
ATOM 1533 O O . VAL A 1 194 ? -4.145 -15.062 3.182 1 96 194 VAL A O 1
ATOM 1536 N N . ALA A 1 195 ? -5.152 -16.844 2.428 1 94 195 ALA A N 1
ATOM 1537 C CA . ALA A 1 195 ? -6.195 -16.141 1.683 1 94 195 ALA A CA 1
ATOM 1538 C C . ALA A 1 195 ? -7.395 -17.062 1.434 1 94 195 ALA A C 1
ATOM 1540 O O . ALA A 1 195 ? -7.352 -18.25 1.734 1 94 195 ALA A O 1
ATOM 1541 N N . SER A 1 196 ? -8.492 -16.5 0.957 1 88.88 196 SER A N 1
ATOM 1542 C CA . SER A 1 196 ? -9.672 -17.281 0.599 1 88.88 196 SER A CA 1
ATOM 1543 C C . SER A 1 196 ? -9.727 -17.531 -0.904 1 88.88 196 SER A C 1
ATOM 1545 O O . SER A 1 196 ? -10.484 -18.391 -1.364 1 88.88 196 SER A O 1
ATOM 1547 N N . ASP A 1 197 ? -8.984 -16.766 -1.618 1 88 197 ASP A N 1
ATOM 1548 C CA . ASP A 1 197 ? -8.766 -16.922 -3.051 1 88 197 ASP A CA 1
ATOM 1549 C C . ASP A 1 197 ? -7.348 -16.5 -3.436 1 88 197 ASP A C 1
ATOM 1551 O O . ASP A 1 197 ? -6.918 -15.391 -3.115 1 88 197 ASP A O 1
ATOM 1555 N N . ALA A 1 198 ? -6.656 -17.406 -4.012 1 89.62 198 ALA A N 1
ATOM 1556 C CA . ALA A 1 198 ? -5.246 -17.125 -4.266 1 89.62 198 ALA A CA 1
ATOM 1557 C C . ALA A 1 198 ? -4.754 -17.844 -5.516 1 89.62 198 ALA A C 1
ATOM 1559 O O . ALA A 1 198 ? -5.48 -18.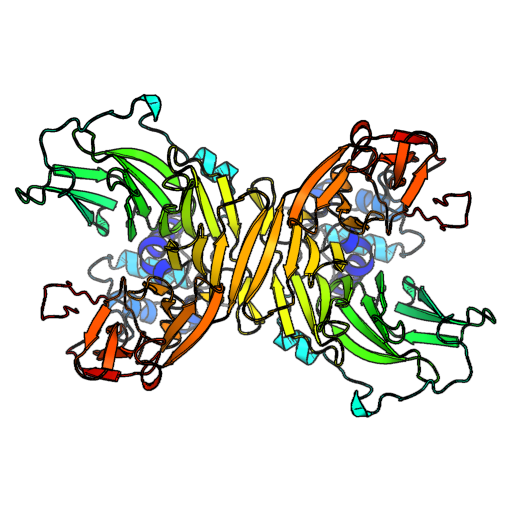656 -6.098 1 89.62 198 ALA A O 1
ATOM 1560 N N . ARG A 1 199 ? -3.451 -17.344 -5.871 1 82.75 199 ARG A N 1
ATOM 1561 C CA . ARG A 1 199 ? -3.045 -17.938 -7.141 1 82.75 199 ARG A CA 1
ATOM 1562 C C . ARG A 1 199 ? -1.561 -18.297 -7.133 1 82.75 199 ARG A C 1
ATOM 1564 O O . ARG A 1 199 ? -1.143 -19.266 -7.758 1 82.75 199 ARG A O 1
ATOM 1571 N N . ASP A 1 200 ? -0.727 -17.625 -6.57 1 92.81 200 ASP A N 1
ATOM 1572 C CA . ASP A 1 200 ? 0.682 -17.812 -6.902 1 92.81 200 ASP A CA 1
ATOM 1573 C C . ASP A 1 200 ? 1.545 -17.828 -5.645 1 92.81 200 ASP A C 1
ATOM 1575 O O . ASP A 1 200 ? 1.117 -17.359 -4.586 1 92.81 200 ASP A O 1
ATOM 1579 N N . VAL A 1 201 ? 2.734 -18.469 -5.793 1 96 201 VAL A N 1
ATOM 1580 C CA . VAL A 1 201 ? 3.693 -18.641 -4.707 1 96 201 VAL A CA 1
ATOM 1581 C C . VAL A 1 201 ? 5.117 -18.5 -5.246 1 96 201 VAL A C 1
ATOM 1583 O O . VAL A 1 201 ? 5.352 -18.688 -6.441 1 96 201 VAL A O 1
ATOM 1586 N N . ALA A 1 202 ? 6.02 -18.078 -4.445 1 97.56 202 ALA A N 1
ATOM 1587 C CA . ALA A 1 202 ? 7.445 -18.078 -4.77 1 97.56 202 ALA A CA 1
ATOM 1588 C C . ALA A 1 202 ? 8.289 -18.281 -3.52 1 97.56 202 ALA A C 1
ATOM 1590 O O . ALA A 1 202 ? 7.84 -18.016 -2.402 1 97.56 202 ALA A O 1
ATOM 1591 N N . VAL A 1 203 ? 9.453 -18.812 -3.746 1 97.94 203 VAL A N 1
ATOM 1592 C CA . VAL A 1 203 ? 10.406 -19.062 -2.668 1 97.94 203 VAL A CA 1
ATOM 1593 C C . VAL A 1 203 ? 11.641 -18.188 -2.859 1 97.94 203 VAL A C 1
ATOM 1595 O O . VAL A 1 203 ? 12.102 -17.984 -3.986 1 97.94 203 VAL A O 1
ATOM 1598 N N . SER A 1 204 ? 12.195 -17.672 -1.702 1 98.19 204 SER A N 1
ATOM 1599 C CA . SER A 1 204 ? 13.391 -16.828 -1.812 1 98.19 204 SER A CA 1
ATOM 1600 C C . SER A 1 204 ? 14.594 -17.656 -2.254 1 98.19 204 SER A C 1
ATOM 1602 O O . SER A 1 204 ? 14.828 -18.75 -1.737 1 98.19 204 SER A O 1
ATOM 1604 N N . HIS A 1 205 ? 15.391 -17.094 -3.199 1 96.94 205 HIS A N 1
ATOM 1605 C CA . HIS A 1 205 ? 16.484 -17.875 -3.764 1 96.94 205 HIS A CA 1
ATOM 1606 C C . HIS A 1 205 ? 17.797 -17.078 -3.75 1 96.94 205 HIS A C 1
ATOM 1608 O O . HIS A 1 205 ? 18.812 -17.531 -4.273 1 96.94 205 HIS A O 1
ATOM 1614 N N . TYR A 1 206 ? 17.828 -15.961 -3.131 1 96.88 206 TYR A N 1
ATOM 1615 C CA . TYR A 1 206 ? 18.984 -15.102 -3.307 1 96.88 206 TYR A CA 1
ATOM 1616 C C . TYR A 1 206 ? 19.859 -15.102 -2.061 1 96.88 206 TYR A C 1
ATOM 1618 O O . TYR A 1 206 ? 19.375 -14.875 -0.952 1 96.88 206 TYR A O 1
ATOM 1626 N N . GLY A 1 207 ? 21.078 -15.352 -2.275 1 96.38 207 GLY A N 1
ATOM 1627 C CA . GLY A 1 207 ? 22.094 -15.156 -1.257 1 96.38 207 GLY A CA 1
ATOM 1628 C C . GLY A 1 207 ? 21.797 -15.883 0.041 1 96.38 207 GLY A C 1
ATOM 1629 O O . GLY A 1 207 ? 21.484 -17.078 0.035 1 96.38 207 GLY A O 1
ATOM 1630 N N . LYS A 1 208 ? 21.953 -15.133 1.163 1 97.06 208 LYS A N 1
ATOM 1631 C CA . LYS A 1 208 ? 21.781 -15.719 2.484 1 97.06 208 LYS A CA 1
ATOM 1632 C C . LYS A 1 208 ? 20.297 -15.938 2.791 1 97.06 208 LYS A C 1
ATOM 1634 O O . LYS A 1 208 ? 19.953 -16.578 3.789 1 97.06 208 LYS A O 1
ATOM 1639 N N . TRP A 1 209 ? 19.469 -15.477 1.926 1 97.56 209 TRP A N 1
ATOM 1640 C CA . TRP A 1 209 ? 18.031 -15.617 2.137 1 97.56 209 TRP A CA 1
ATOM 1641 C C . TRP A 1 209 ? 17.469 -16.797 1.357 1 97.56 209 TRP A C 1
ATOM 1643 O O . TRP A 1 209 ? 16.266 -17.016 1.324 1 97.56 209 TRP A O 1
ATOM 1653 N N . LYS A 1 210 ? 18.359 -17.531 0.76 1 97.06 210 LYS A N 1
ATOM 1654 C CA . LYS A 1 210 ? 17.906 -18.719 0.022 1 97.06 210 LYS A CA 1
ATOM 1655 C C . LYS A 1 210 ? 17.078 -19.641 0.91 1 97.06 210 LYS A C 1
ATOM 1657 O O . LYS A 1 210 ? 17.531 -20.047 1.983 1 97.06 210 LYS A O 1
ATOM 1662 N N . ASP A 1 211 ? 15.836 -19.906 0.436 1 98 211 ASP A N 1
ATOM 1663 C CA . ASP A 1 211 ? 14.922 -20.844 1.066 1 98 211 ASP A CA 1
ATOM 1664 C C . ASP A 1 211 ? 14.555 -20.406 2.48 1 98 211 ASP A C 1
ATOM 1666 O O . ASP A 1 211 ? 14.266 -21.234 3.346 1 98 211 ASP A O 1
ATOM 1670 N N . LYS A 1 212 ? 14.672 -19.125 2.752 1 98.31 212 LYS A N 1
ATOM 1671 C CA . LYS A 1 212 ? 14.312 -18.578 4.062 1 98.31 212 LYS A CA 1
ATOM 1672 C C . LYS A 1 212 ? 12.836 -18.172 4.105 1 98.31 212 LYS A C 1
ATOM 1674 O O . LYS A 1 212 ? 12.195 -18.281 5.148 1 98.31 212 LYS A O 1
ATOM 1679 N N . TYR A 1 213 ? 12.359 -17.688 3.029 1 98.75 213 TYR A N 1
ATOM 1680 C CA . TYR A 1 213 ? 11 -17.141 2.99 1 98.75 213 TYR A CA 1
ATOM 1681 C C . TYR A 1 213 ? 10.219 -17.734 1.818 1 98.75 213 TYR A C 1
ATOM 1683 O O . TYR A 1 213 ? 10.805 -18.156 0.822 1 98.75 213 TYR A O 1
ATOM 1691 N N . VAL A 1 214 ? 8.961 -17.828 1.944 1 98.44 214 VAL A N 1
ATOM 1692 C CA . VAL A 1 214 ? 7.98 -18.094 0.897 1 98.44 214 VAL A CA 1
ATOM 1693 C C . VAL A 1 214 ? 6.961 -16.953 0.845 1 98.44 214 VAL A C 1
ATOM 1695 O O . VAL A 1 214 ? 6.629 -16.359 1.874 1 98.44 214 VAL A O 1
ATOM 1698 N N . ILE A 1 215 ? 6.566 -16.594 -0.313 1 98.62 215 ILE A N 1
ATOM 1699 C CA . ILE A 1 215 ? 5.559 -15.547 -0.482 1 98.62 215 ILE A CA 1
ATOM 1700 C C . ILE A 1 215 ? 4.363 -16.094 -1.253 1 98.62 215 ILE A C 1
ATOM 1702 O O . ILE A 1 215 ? 4.531 -16.875 -2.201 1 98.62 215 ILE A O 1
ATOM 1706 N N . GLY A 1 216 ? 3.197 -15.82 -0.802 1 97.5 216 GLY A N 1
ATOM 1707 C CA . GLY A 1 216 ? 1.957 -16.125 -1.496 1 97.5 216 GLY A CA 1
ATOM 1708 C C . GLY A 1 216 ? 1.108 -14.898 -1.774 1 97.5 216 GLY A C 1
ATOM 1709 O O . GLY A 1 216 ? 1.061 -13.977 -0.963 1 97.5 216 GLY A O 1
ATOM 1710 N N . GLY A 1 217 ? 0.503 -14.875 -2.902 1 95.94 217 GLY A N 1
ATOM 1711 C CA . GLY A 1 217 ? -0.373 -13.781 -3.281 1 95.94 217 GLY A CA 1
ATOM 1712 C C . GLY A 1 217 ? -1.845 -14.141 -3.221 1 95.94 217 GLY A C 1
ATOM 1713 O O . GLY A 1 217 ? -2.234 -15.242 -3.625 1 95.94 217 GLY A O 1
ATOM 1714 N N . GLY A 1 218 ? -2.66 -13.203 -2.736 1 94.19 218 GLY A N 1
ATOM 1715 C CA . GLY A 1 218 ? -4.094 -13.422 -2.613 1 94.19 218 GLY A CA 1
ATOM 1716 C C . GLY A 1 218 ? -4.91 -12.547 -3.543 1 94.19 218 GLY A C 1
ATOM 1717 O O . GLY A 1 218 ? -4.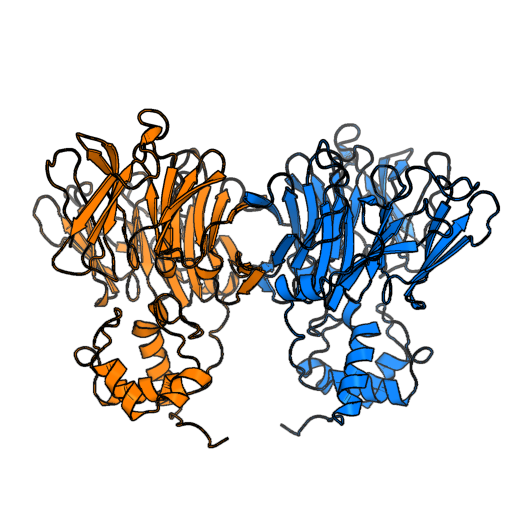562 -11.383 -3.777 1 94.19 218 GLY A O 1
ATOM 1718 N N . TYR A 1 219 ? -5.984 -13.195 -4.098 1 92.62 219 TYR A N 1
ATOM 1719 C CA . TYR A 1 219 ? -7.039 -12.422 -4.742 1 92.62 219 TYR A CA 1
ATOM 1720 C C . TYR A 1 219 ? -7.977 -11.805 -3.713 1 92.62 219 TYR A C 1
ATOM 1722 O O . TYR A 1 219 ? -8.414 -10.664 -3.869 1 92.62 219 TYR A O 1
ATOM 1730 N N . TRP A 1 220 ? -8.141 -12.656 -2.629 1 92 220 TRP A N 1
ATOM 1731 C CA . TRP A 1 220 ? -8.898 -12.133 -1.492 1 92 220 TRP A CA 1
ATOM 1732 C C . TRP A 1 220 ? -8.406 -12.758 -0.187 1 92 220 TRP A C 1
ATOM 1734 O O . TRP A 1 220 ? -8.398 -13.977 -0.04 1 92 220 TRP A O 1
ATOM 1744 N N . PRO A 1 221 ? -8.25 -11.914 0.818 1 94.81 221 PRO A N 1
ATOM 1745 C CA . PRO A 1 221 ? -8.023 -10.477 0.636 1 94.81 221 PRO A CA 1
ATOM 1746 C C . PRO A 1 221 ? -6.883 -10.172 -0.331 1 94.81 221 PRO A C 1
ATOM 1748 O O . PRO A 1 221 ? -5.98 -11 -0.504 1 94.81 221 PRO A O 1
ATOM 1751 N N . PRO A 1 222 ? -7.055 -9.023 -1.056 1 95.81 222 PRO A N 1
ATOM 1752 C CA . PRO A 1 222 ? -5.922 -8.656 -1.911 1 95.81 222 PRO A CA 1
ATOM 1753 C C . PRO A 1 222 ? -4.676 -8.273 -1.112 1 95.81 222 PRO A C 1
ATOM 1755 O O . PRO A 1 222 ? -4.633 -7.207 -0.501 1 95.81 222 PRO A O 1
ATOM 1758 N N . HIS A 1 223 ? -3.752 -9.156 -0.997 1 98.19 223 HIS A N 1
ATOM 1759 C CA . HIS A 1 223 ? -2.502 -8.961 -0.27 1 98.19 223 HIS A CA 1
ATOM 1760 C C . HIS A 1 223 ? -1.481 -10.031 -0.638 1 98.19 223 HIS A C 1
ATOM 1762 O O . HIS A 1 223 ? -1.813 -11.008 -1.325 1 98.19 223 HIS A O 1
ATOM 1768 N N . PHE A 1 224 ? -0.271 -9.797 -0.287 1 98.56 224 PHE A N 1
ATOM 1769 C CA . PHE A 1 224 ? 0.681 -10.898 -0.265 1 98.56 224 PHE A CA 1
ATOM 1770 C C . PHE A 1 224 ? 1.16 -11.172 1.156 1 98.56 224 PHE A C 1
ATOM 1772 O O . PHE A 1 224 ? 1.137 -10.281 2.006 1 98.56 224 PHE A O 1
ATOM 1779 N N . VAL A 1 225 ? 1.499 -12.414 1.372 1 98.56 225 VAL A N 1
ATOM 1780 C CA . VAL A 1 225 ? 1.925 -12.875 2.689 1 98.56 225 VAL A CA 1
ATOM 1781 C C . VAL A 1 225 ? 3.295 -13.539 2.586 1 98.56 225 VAL A C 1
ATOM 1783 O O . VAL A 1 225 ? 3.527 -14.352 1.69 1 98.56 225 VAL A O 1
ATOM 1786 N N . ILE A 1 226 ? 4.18 -13.133 3.432 1 98.81 226 ILE A N 1
ATOM 1787 C CA . ILE A 1 226 ? 5.508 -13.734 3.52 1 98.81 226 ILE A CA 1
ATOM 1788 C C . ILE A 1 226 ? 5.555 -14.711 4.695 1 98.81 226 ILE A C 1
ATOM 1790 O O . ILE A 1 226 ? 5.168 -14.359 5.812 1 98.81 226 ILE A O 1
ATOM 1794 N N . LEU A 1 227 ? 5.965 -15.891 4.418 1 98.75 227 LEU A N 1
ATOM 1795 C CA . LEU A 1 227 ? 6.066 -16.953 5.414 1 98.75 227 LEU A CA 1
ATOM 1796 C C . LEU A 1 227 ? 7.52 -17.359 5.621 1 98.75 227 LEU A C 1
ATOM 1798 O O . LEU A 1 227 ? 8.367 -17.125 4.758 1 98.75 227 LEU A O 1
ATOM 1802 N N . ASP A 1 228 ? 7.738 -17.984 6.766 1 98.62 228 ASP A N 1
ATOM 1803 C CA . ASP A 1 228 ? 8.961 -18.75 6.961 1 98.62 228 ASP A CA 1
ATOM 1804 C C . ASP A 1 228 ? 8.984 -19.984 6.074 1 98.62 228 ASP A C 1
ATOM 1806 O O . ASP A 1 228 ? 8.07 -20.812 6.133 1 98.62 228 ASP A O 1
ATOM 1810 N N . ALA A 1 229 ? 9.984 -20.141 5.285 1 98.44 229 ALA A N 1
ATOM 1811 C CA . ALA A 1 229 ? 9.984 -21.219 4.305 1 98.44 229 ALA A CA 1
ATOM 1812 C C . ALA A 1 229 ? 10.164 -22.578 4.984 1 98.44 229 ALA A C 1
ATOM 1814 O O . ALA A 1 229 ? 9.797 -23.609 4.426 1 98.44 229 ALA A O 1
ATOM 1815 N N . VAL A 1 230 ? 10.742 -22.578 6.148 1 97.81 230 VAL A N 1
ATOM 1816 C CA . VAL A 1 230 ? 11.031 -23.844 6.832 1 97.81 230 VAL A CA 1
ATOM 1817 C C . VAL A 1 230 ? 9.773 -24.328 7.543 1 97.81 230 VAL A C 1
ATOM 1819 O O . VAL A 1 230 ? 9.375 -25.484 7.383 1 97.81 230 VAL A O 1
ATOM 1822 N N . THR A 1 231 ? 9.102 -23.469 8.25 1 98.19 231 THR A N 1
ATOM 1823 C CA . THR A 1 231 ? 7.988 -23.875 9.094 1 98.19 231 THR A CA 1
ATOM 1824 C C . THR A 1 231 ? 6.656 -23.547 8.43 1 98.19 231 THR A C 1
ATOM 1826 O O . THR A 1 231 ? 5.605 -24.047 8.852 1 98.19 231 THR A O 1
ATOM 1829 N N . MET A 1 232 ? 6.648 -22.625 7.465 1 98.5 232 MET A N 1
ATOM 1830 C CA . MET A 1 232 ? 5.461 -22.109 6.797 1 98.5 232 MET A CA 1
ATOM 1831 C C . MET A 1 232 ? 4.68 -21.188 7.73 1 98.5 232 MET A C 1
ATOM 1833 O O . MET A 1 232 ? 3.49 -20.938 7.516 1 98.5 232 MET A O 1
ATOM 1837 N N . GLU A 1 233 ? 5.328 -20.703 8.812 1 98.62 233 GLU A N 1
ATOM 1838 C CA . GLU A 1 233 ? 4.699 -19.719 9.688 1 98.62 233 GLU A CA 1
ATOM 1839 C C . GLU A 1 233 ? 4.527 -18.375 8.977 1 98.62 233 GLU A C 1
ATOM 1841 O O . GLU A 1 233 ? 5.48 -17.859 8.398 1 98.62 233 GLU A O 1
ATOM 1846 N N . PRO A 1 234 ? 3.264 -17.859 8.977 1 98.56 234 PRO A N 1
ATOM 1847 C CA . PRO A 1 234 ? 3.113 -16.516 8.391 1 98.56 234 PRO A CA 1
ATOM 1848 C C . PRO A 1 234 ? 3.846 -15.438 9.188 1 98.56 234 PRO A C 1
ATOM 1850 O O . PRO A 1 234 ? 3.746 -15.398 10.414 1 98.56 234 PRO A O 1
ATOM 1853 N N . LEU A 1 235 ? 4.59 -14.578 8.469 1 98.56 235 LEU A N 1
ATOM 1854 C CA . LEU A 1 235 ? 5.438 -13.602 9.133 1 98.56 235 LEU A CA 1
ATOM 1855 C C . LEU A 1 235 ? 4.938 -12.18 8.867 1 98.56 235 LEU A C 1
ATOM 1857 O O . LEU A 1 235 ? 4.973 -11.328 9.758 1 98.56 235 LEU A O 1
ATOM 1861 N N . LYS A 1 236 ? 4.527 -11.898 7.691 1 98.19 236 LYS A N 1
ATOM 1862 C CA . LYS A 1 236 ? 4.199 -10.539 7.266 1 98.19 236 LYS A CA 1
ATOM 1863 C C . LYS A 1 236 ? 3.092 -10.547 6.215 1 98.19 236 LYS A C 1
ATOM 1865 O O . LYS A 1 236 ? 3.059 -11.414 5.344 1 98.19 236 LYS A O 1
ATOM 1870 N N . VAL A 1 237 ? 2.189 -9.633 6.34 1 98.31 237 VAL A N 1
ATOM 1871 C CA . VAL A 1 237 ? 1.121 -9.422 5.367 1 98.31 237 VAL A CA 1
ATOM 1872 C C . VAL A 1 237 ? 1.174 -7.988 4.844 1 98.31 237 VAL A C 1
ATOM 1874 O O . VAL A 1 237 ? 1.353 -7.043 5.617 1 98.31 237 VAL A O 1
ATOM 1877 N N . VAL A 1 238 ? 1.099 -7.773 3.578 1 98.56 238 VAL A N 1
ATOM 1878 C CA . VAL A 1 238 ? 1.041 -6.457 2.955 1 98.56 238 VAL A CA 1
ATOM 1879 C C . VAL A 1 238 ? -0.161 -6.379 2.018 1 98.56 238 VAL A C 1
ATOM 1881 O O . VAL A 1 238 ? -0.317 -7.223 1.128 1 98.56 238 VAL A O 1
ATOM 1884 N N . SER A 1 239 ? -1.028 -5.426 2.234 1 98.31 239 SER A N 1
ATOM 1885 C CA . SER A 1 239 ? -2.178 -5.215 1.359 1 98.31 239 SER A CA 1
ATOM 1886 C C . SER A 1 239 ? -1.749 -4.66 0.006 1 98.31 239 SER A C 1
ATOM 1888 O O . SER A 1 239 ? -0.864 -3.805 -0.068 1 98.31 239 SER A O 1
ATOM 1890 N N . THR A 1 240 ? -2.43 -5.113 -1.041 1 98.31 240 THR A N 1
ATOM 1891 C CA . THR A 1 240 ? -2.137 -4.582 -2.367 1 98.31 240 THR A CA 1
ATOM 1892 C C . THR A 1 240 ? -3.234 -3.627 -2.822 1 98.31 240 THR A C 1
ATOM 1894 O O . THR A 1 240 ? -3.18 -3.092 -3.932 1 98.31 240 THR A O 1
ATOM 1897 N N . ARG A 1 241 ? -4.27 -3.457 -1.965 1 97.69 241 ARG A N 1
ATOM 1898 C CA . ARG A 1 241 ? -5.234 -2.402 -2.258 1 97.69 241 ARG A CA 1
ATOM 1899 C C . ARG A 1 241 ? -4.535 -1.068 -2.498 1 97.69 241 ARG A C 1
ATOM 1901 O O . ARG A 1 241 ? -3.57 -0.736 -1.806 1 97.69 241 ARG A O 1
ATOM 1908 N N . GLY A 1 242 ? -5.035 -0.42 -3.475 1 97.5 242 GLY A N 1
ATOM 1909 C CA . GLY A 1 242 ? -4.375 0.839 -3.777 1 97.5 242 GLY A CA 1
ATOM 1910 C C . GLY A 1 242 ? -4.992 1.572 -4.953 1 97.5 242 GLY A C 1
ATOM 1911 O O . GLY A 1 242 ? -6.141 1.313 -5.316 1 97.5 242 GLY A O 1
ATOM 1912 N N . VAL A 1 243 ? -4.27 2.562 -5.434 1 98 243 VAL A N 1
ATOM 1913 C CA . VAL A 1 243 ? -4.707 3.381 -6.559 1 98 243 VAL A CA 1
ATOM 1914 C C . VAL A 1 243 ? -4.055 2.883 -7.848 1 98 243 VAL A C 1
ATOM 1916 O O . VAL A 1 243 ? -2.836 2.703 -7.902 1 98 243 VAL A O 1
ATOM 1919 N N . ASN A 1 244 ? -4.902 2.586 -8.844 1 97.69 244 ASN A N 1
ATOM 1920 C CA . ASN A 1 244 ? -4.367 2.051 -10.094 1 97.69 244 ASN A CA 1
ATOM 1921 C C . ASN A 1 244 ? -3.719 3.143 -10.938 1 97.69 244 ASN A C 1
ATOM 1923 O O . ASN A 1 244 ? -3.699 4.312 -10.547 1 97.69 244 ASN A O 1
ATOM 1927 N N . VAL A 1 245 ? -3.148 2.842 -12.039 1 97.62 245 VAL A N 1
ATOM 1928 C CA . VAL A 1 245 ? -2.361 3.742 -12.875 1 97.62 245 VAL A CA 1
ATOM 1929 C C . VAL A 1 245 ? -3.268 4.809 -13.477 1 97.62 245 VAL A C 1
ATOM 1931 O O . VAL A 1 245 ? -2.789 5.832 -13.977 1 97.62 245 VAL A O 1
ATOM 1934 N N . ASP A 1 246 ? -4.59 4.641 -13.453 1 95.88 246 ASP A N 1
ATOM 1935 C CA . ASP A 1 246 ? -5.531 5.652 -13.93 1 95.88 246 ASP A CA 1
ATOM 1936 C C . ASP A 1 246 ? -5.914 6.613 -12.805 1 95.88 246 ASP A C 1
ATOM 1938 O O . ASP A 1 246 ? -6.641 7.582 -13.031 1 95.88 246 ASP A O 1
ATOM 1942 N N . GLY A 1 247 ? -5.449 6.324 -11.578 1 96.88 247 GLY A N 1
ATOM 1943 C CA . GLY A 1 247 ? -5.723 7.215 -10.461 1 96.88 247 GLY A CA 1
ATOM 1944 C C . GLY A 1 247 ? -6.98 6.848 -9.695 1 96.88 247 GLY A C 1
ATOM 1945 O O . GLY A 1 247 ? -7.551 7.68 -8.992 1 96.88 247 GLY A O 1
ATOM 1946 N N . GLU A 1 248 ? -7.449 5.637 -9.805 1 94.94 248 GLU A N 1
ATOM 1947 C CA . GLU A 1 248 ? -8.656 5.172 -9.133 1 94.94 248 GLU A CA 1
ATOM 1948 C C . GLU A 1 248 ? -8.32 4.184 -8.023 1 94.94 248 GLU A C 1
ATOM 1950 O O . GLU A 1 248 ? -7.461 3.318 -8.188 1 94.94 248 GLU A O 1
ATOM 1955 N N . TYR A 1 249 ? -9.016 4.359 -6.891 1 96 249 TYR A N 1
ATOM 1956 C CA . TYR A 1 249 ? -8.836 3.383 -5.824 1 96 249 TYR A CA 1
ATOM 1957 C C . TYR A 1 249 ? -9.453 2.041 -6.199 1 96 249 TYR A C 1
ATOM 1959 O O . TYR A 1 249 ? -10.578 1.988 -6.711 1 96 249 TYR A O 1
ATOM 1967 N N . VAL A 1 250 ? -8.688 0.973 -5.941 1 95.25 250 VAL A N 1
ATOM 1968 C CA . VAL A 1 250 ? -9.117 -0.392 -6.234 1 95.25 250 VAL A CA 1
ATOM 1969 C C . VAL A 1 250 ? -9.07 -1.229 -4.957 1 95.25 250 VAL A C 1
ATOM 1971 O O . VAL A 1 250 ? -8 -1.463 -4.398 1 95.25 250 VAL A O 1
ATOM 1974 N N . ASN A 1 251 ? -10.234 -1.664 -4.531 1 92.88 251 ASN A N 1
ATOM 1975 C CA . ASN A 1 251 ? -10.328 -2.496 -3.336 1 92.88 251 ASN A CA 1
ATOM 1976 C C . ASN A 1 251 ? -9.883 -3.928 -3.613 1 92.88 251 ASN A C 1
ATOM 1978 O O . ASN A 1 251 ? -9.242 -4.555 -2.77 1 92.88 251 ASN A O 1
ATOM 1982 N N . GLU A 1 252 ? -10.258 -4.465 -4.773 1 93.19 252 GLU A N 1
ATOM 1983 C CA . GLU A 1 252 ? -9.867 -5.812 -5.172 1 93.19 252 GLU A CA 1
ATOM 1984 C C . GLU A 1 252 ? -8.688 -5.785 -6.137 1 93.19 252 GLU A C 1
ATOM 1986 O O . GLU A 1 252 ? -8.82 -6.164 -7.301 1 93.19 252 GLU A O 1
ATOM 1991 N N . ALA A 1 253 ? -7.57 -5.301 -5.605 1 95.81 253 ALA A N 1
ATOM 1992 C CA . ALA A 1 253 ? -6.312 -5.316 -6.348 1 95.81 253 ALA A CA 1
ATOM 1993 C C . ALA A 1 253 ? -5.598 -6.656 -6.191 1 95.81 253 ALA A C 1
ATOM 1995 O O . ALA A 1 253 ? -4.781 -6.828 -5.281 1 95.81 253 ALA A O 1
ATOM 1996 N N . ARG A 1 254 ? -5.824 -7.641 -7.086 1 95.75 254 ARG A N 1
ATOM 1997 C CA . ARG A 1 254 ? -5.426 -9.039 -6.953 1 95.75 254 ARG A CA 1
ATOM 1998 C C . ARG A 1 254 ? -3.939 -9.219 -7.242 1 95.75 254 ARG A C 1
ATOM 2000 O O . ARG A 1 254 ? -3.404 -8.602 -8.164 1 95.75 254 ARG A O 1
ATOM 2007 N N . VAL A 1 255 ? -3.312 -10.023 -6.453 1 96.38 255 VAL A N 1
ATOM 2008 C CA . VAL A 1 255 ? -1.971 -10.484 -6.785 1 96.38 255 VAL A CA 1
ATOM 2009 C C . VAL A 1 255 ? -2.053 -11.625 -7.801 1 96.38 255 VAL A C 1
ATOM 2011 O O . VAL A 1 255 ? -2.432 -12.742 -7.457 1 96.38 255 VAL A O 1
ATOM 2014 N N . ALA A 1 256 ? -1.604 -11.328 -8.984 1 92.75 256 ALA A N 1
ATOM 2015 C CA . ALA A 1 256 ? -1.822 -12.289 -10.062 1 92.75 256 ALA A CA 1
ATOM 2016 C C . ALA A 1 256 ? -0.62 -13.219 -10.219 1 92.75 256 ALA A C 1
ATOM 2018 O O . ALA A 1 256 ? -0.759 -14.344 -10.688 1 92.75 256 ALA A O 1
ATOM 2019 N N . ALA A 1 257 ? 0.496 -12.703 -9.844 1 94.75 257 ALA A N 1
ATOM 2020 C CA . ALA A 1 257 ? 1.709 -13.5 -10.008 1 94.75 257 ALA A CA 1
ATOM 2021 C C . ALA A 1 257 ? 2.809 -13.023 -9.062 1 94.75 257 ALA A C 1
ATOM 2023 O O . ALA A 1 257 ? 2.869 -11.844 -8.719 1 94.75 257 ALA A O 1
ATOM 2024 N N . VAL A 1 258 ? 3.578 -13.93 -8.633 1 97 258 VAL A N 1
ATOM 2025 C CA . VAL A 1 258 ? 4.754 -13.656 -7.816 1 97 258 VAL A CA 1
ATOM 2026 C C . VAL A 1 258 ? 5.961 -14.406 -8.375 1 97 258 VAL A C 1
ATOM 2028 O O . VAL A 1 258 ? 5.879 -15.602 -8.656 1 97 258 VAL A O 1
ATOM 2031 N N . TYR A 1 259 ? 7.07 -13.68 -8.555 1 96.5 259 TYR A N 1
ATOM 2032 C CA . TYR A 1 259 ? 8.273 -14.289 -9.109 1 96.5 259 TYR A CA 1
ATOM 2033 C C . TYR A 1 259 ? 9.5 -13.898 -8.305 1 96.5 259 TYR A C 1
ATOM 2035 O O . TYR A 1 259 ? 9.617 -12.766 -7.832 1 96.5 259 TYR A O 1
ATOM 2043 N N . ASN A 1 260 ? 10.375 -14.852 -8.219 1 95.75 260 ASN A N 1
ATOM 2044 C CA . ASN A 1 260 ? 11.703 -14.523 -7.711 1 95.75 260 ASN A CA 1
ATOM 2045 C C . ASN A 1 260 ? 12.484 -13.672 -8.695 1 95.75 260 ASN A C 1
ATOM 2047 O O . ASN A 1 260 ? 12.438 -13.906 -9.906 1 95.75 260 ASN A O 1
ATOM 2051 N N . THR A 1 261 ? 13.141 -12.688 -8.117 1 96 261 THR A N 1
ATOM 2052 C CA . THR A 1 261 ? 14.156 -12.008 -8.914 1 96 261 THR A CA 1
ATOM 2053 C C . THR A 1 261 ? 15.484 -12.758 -8.852 1 96 261 THR A C 1
ATOM 2055 O O . THR A 1 261 ? 16 -13.016 -7.762 1 96 261 THR A O 1
ATOM 2058 N N . PRO A 1 262 ? 16.062 -13.078 -9.961 1 94.81 262 PRO A N 1
ATOM 2059 C CA . PRO A 1 262 ? 17.266 -13.906 -9.938 1 94.81 262 PRO A CA 1
ATOM 2060 C C . PRO A 1 262 ? 18.484 -13.188 -9.344 1 94.81 262 PRO A C 1
ATOM 2062 O O . PRO A 1 262 ? 19.344 -13.82 -8.727 1 94.81 262 PRO A O 1
ATOM 2065 N N . ASN A 1 263 ? 18.594 -11.883 -9.461 1 93.88 263 ASN A N 1
ATOM 2066 C CA . ASN A 1 263 ? 19.844 -11.188 -9.156 1 93.88 263 ASN A CA 1
ATOM 2067 C C . ASN A 1 263 ? 19.688 -10.242 -7.965 1 93.88 263 ASN A C 1
ATOM 2069 O O . ASN A 1 263 ? 20.469 -9.312 -7.793 1 93.88 263 ASN A O 1
ATOM 2073 N N . ALA A 1 264 ? 18.688 -10.391 -7.176 1 96.69 264 ALA A N 1
ATOM 2074 C CA . ALA A 1 264 ? 18.469 -9.57 -5.992 1 96.69 264 ALA A CA 1
ATOM 2075 C C . ALA A 1 264 ? 17.578 -10.289 -4.988 1 96.69 264 ALA A C 1
ATOM 2077 O O . ALA A 1 264 ? 16.859 -11.234 -5.344 1 96.69 264 ALA A O 1
ATOM 2078 N N . PRO A 1 265 ? 17.656 -9.961 -3.727 1 98.19 265 PRO A N 1
ATOM 2079 C CA . PRO A 1 265 ? 16.75 -10.531 -2.727 1 98.19 265 PRO A CA 1
ATOM 2080 C C . PRO A 1 265 ? 15.344 -9.93 -2.789 1 98.19 265 PRO A C 1
ATOM 2082 O O . PRO A 1 265 ? 14.875 -9.336 -1.812 1 98.19 265 PRO A O 1
ATOM 2085 N N . THR A 1 266 ? 14.742 -10.055 -3.938 1 98.62 266 THR A N 1
ATOM 2086 C CA . THR A 1 266 ? 13.438 -9.453 -4.145 1 98.62 266 THR A CA 1
ATOM 2087 C C . THR A 1 266 ? 12.5 -10.414 -4.863 1 98.62 266 THR A C 1
ATOM 2089 O O . THR A 1 266 ? 12.945 -11.406 -5.441 1 98.62 266 THR A O 1
ATOM 2092 N N . TRP A 1 267 ? 11.266 -10.203 -4.68 1 98.62 267 TRP A N 1
ATOM 2093 C CA . TRP A 1 267 ? 10.211 -10.781 -5.504 1 98.62 267 TRP A CA 1
ATOM 2094 C C . TRP A 1 267 ? 9.562 -9.711 -6.383 1 98.62 267 TRP A C 1
ATOM 2096 O O . TRP A 1 267 ? 9.562 -8.531 -6.035 1 98.62 267 TRP A O 1
ATOM 2106 N N . ILE A 1 268 ? 9.07 -10.086 -7.492 1 98.38 268 ILE A N 1
ATOM 2107 C CA . ILE A 1 268 ? 8.156 -9.273 -8.273 1 98.38 268 ILE A CA 1
ATOM 2108 C C . ILE A 1 268 ? 6.715 -9.719 -8.016 1 98.38 268 ILE A C 1
ATOM 2110 O O . ILE A 1 268 ? 6.379 -10.891 -8.203 1 98.38 268 ILE A O 1
ATOM 2114 N N . VAL A 1 269 ? 5.914 -8.836 -7.512 1 98.62 269 VAL A N 1
ATOM 2115 C CA . VAL A 1 269 ? 4.496 -9.07 -7.254 1 98.62 269 VAL A CA 1
ATOM 2116 C C . VAL A 1 269 ? 3.656 -8.305 -8.273 1 98.62 269 VAL A C 1
ATOM 2118 O O . VAL A 1 269 ? 3.674 -7.074 -8.305 1 98.62 269 VAL A O 1
ATOM 2121 N N . ALA A 1 270 ? 2.957 -9.031 -9.109 1 98 270 ALA A N 1
ATOM 2122 C CA . ALA A 1 270 ? 2.088 -8.398 -10.102 1 98 270 ALA A CA 1
ATOM 2123 C C . ALA A 1 270 ? 0.725 -8.062 -9.5 1 98 270 ALA A C 1
ATOM 2125 O O . ALA A 1 270 ? -0.06 -8.961 -9.188 1 98 270 ALA A O 1
ATOM 2126 N N . VAL A 1 271 ? 0.493 -6.809 -9.328 1 98.06 271 VAL A N 1
ATOM 2127 C CA . VAL A 1 271 ? -0.806 -6.355 -8.844 1 98.06 271 VAL A CA 1
ATOM 2128 C C . VAL A 1 271 ? -1.716 -6.031 -10.031 1 98.06 271 VAL A C 1
ATOM 2130 O O . VAL A 1 271 ? -1.633 -4.945 -10.602 1 98.06 271 VAL A O 1
ATOM 2133 N N . LYS A 1 272 ? -2.584 -6.895 -10.305 1 96.19 272 LYS A N 1
ATOM 2134 C CA . LYS A 1 272 ? -3.297 -7.023 -11.57 1 96.19 272 LYS A CA 1
ATOM 2135 C C . LYS A 1 272 ? -4.09 -5.762 -11.891 1 96.19 272 LYS A C 1
ATOM 2137 O O . LYS A 1 272 ? -3.854 -5.113 -12.914 1 96.19 272 LYS A O 1
ATOM 2142 N N . GLU A 1 273 ? -4.957 -5.34 -11.031 1 95.88 273 GLU A N 1
ATOM 2143 C CA . GLU A 1 273 ? -5.898 -4.266 -11.328 1 95.88 273 GLU A CA 1
ATOM 2144 C C . GLU A 1 273 ? -5.23 -2.898 -11.203 1 95.88 273 GLU A C 1
ATOM 2146 O O . GLU A 1 273 ? -5.719 -1.91 -11.758 1 95.88 273 GLU A O 1
ATOM 2151 N N . LEU A 1 274 ? -4.117 -2.809 -10.406 1 98 274 LEU A N 1
ATOM 2152 C CA . LEU A 1 274 ? -3.451 -1.52 -10.258 1 98 274 LEU A CA 1
ATOM 2153 C C . LEU A 1 274 ? -2.609 -1.2 -11.492 1 98 274 LEU A C 1
ATOM 2155 O O . LEU A 1 274 ? -2.254 -0.043 -11.719 1 98 274 LEU A O 1
ATOM 2159 N N . GLY A 1 275 ? -2.285 -2.266 -12.273 1 98.31 275 GLY A N 1
ATOM 2160 C CA . GLY A 1 275 ? -1.324 -2.07 -13.352 1 98.31 275 GLY A CA 1
ATOM 2161 C C . GLY A 1 275 ? 0.073 -1.757 -12.844 1 98.31 275 GLY A C 1
ATOM 2162 O O . GLY A 1 275 ? 0.768 -0.913 -13.414 1 98.31 275 GLY A O 1
ATOM 2163 N N . GLN A 1 276 ? 0.42 -2.4 -11.734 1 98.75 276 GLN A N 1
ATOM 2164 C CA . GLN A 1 276 ? 1.715 -2.131 -11.117 1 98.75 276 GLN A CA 1
ATOM 2165 C C . GLN A 1 276 ? 2.465 -3.428 -10.828 1 98.75 276 GLN A C 1
ATOM 2167 O O . GLN A 1 276 ? 1.858 -4.43 -10.445 1 98.75 276 GLN A O 1
ATOM 2172 N N . LEU A 1 277 ? 3.729 -3.402 -11.047 1 98.75 277 LEU A N 1
ATOM 2173 C CA . LEU A 1 277 ? 4.641 -4.418 -10.539 1 98.75 277 LEU A CA 1
ATOM 2174 C C . LEU A 1 277 ? 5.34 -3.938 -9.273 1 98.75 277 LEU A C 1
ATOM 2176 O O . LEU A 1 277 ? 6.027 -2.914 -9.289 1 98.75 277 LEU A O 1
ATOM 2180 N N . TRP A 1 278 ? 5.09 -4.633 -8.18 1 98.88 278 TRP A N 1
ATOM 2181 C CA . TRP A 1 278 ? 5.777 -4.305 -6.938 1 98.88 278 TRP A CA 1
ATOM 2182 C C . TRP A 1 278 ? 7.02 -5.172 -6.754 1 98.88 278 TRP A C 1
ATOM 2184 O O . TRP A 1 278 ? 6.918 -6.398 -6.652 1 98.88 278 TRP A O 1
ATOM 2194 N N . GLN A 1 279 ? 8.125 -4.605 -6.828 1 98.88 279 GLN A N 1
ATOM 2195 C CA . GLN A 1 279 ? 9.344 -5.328 -6.48 1 98.88 279 GLN A CA 1
ATOM 2196 C C . GLN A 1 279 ? 9.625 -5.23 -4.984 1 98.88 279 GLN A C 1
ATOM 2198 O O . GLN A 1 279 ? 9.977 -4.16 -4.48 1 98.88 279 GLN A O 1
ATOM 2203 N N . VAL A 1 280 ? 9.453 -6.312 -4.32 1 98.88 280 VAL A N 1
ATOM 2204 C CA . VAL A 1 280 ? 9.445 -6.395 -2.863 1 98.88 280 VAL A CA 1
ATOM 2205 C C . VAL A 1 280 ? 10.781 -6.945 -2.369 1 98.88 280 VAL A C 1
ATOM 2207 O O . VAL A 1 280 ? 11.164 -8.062 -2.717 1 98.88 280 VAL A O 1
ATOM 2210 N N . ASP A 1 281 ? 11.453 -6.184 -1.585 1 98.75 281 ASP A N 1
ATOM 2211 C CA . ASP A 1 281 ? 12.75 -6.574 -1.036 1 98.75 281 ASP A CA 1
ATOM 2212 C C . ASP A 1 281 ? 12.586 -7.32 0.286 1 98.75 281 ASP A C 1
ATOM 2214 O O . ASP A 1 281 ? 12.18 -6.73 1.291 1 98.75 281 ASP A O 1
ATOM 2218 N N . TYR A 1 282 ? 12.891 -8.586 0.308 1 98.5 282 TYR A N 1
ATOM 2219 C CA . TYR A 1 282 ? 12.641 -9.383 1.503 1 98.5 282 TYR A CA 1
ATOM 2220 C C . TYR A 1 282 ? 13.883 -9.453 2.383 1 98.5 282 TYR A C 1
ATOM 2222 O O . TYR A 1 282 ? 13.953 -10.273 3.305 1 98.5 282 TYR A O 1
ATOM 2230 N N . SER A 1 283 ? 14.914 -8.625 2.174 1 98.25 283 SER A N 1
ATOM 2231 C CA . SER A 1 283 ? 16.141 -8.641 2.977 1 98.25 283 SER A CA 1
ATOM 2232 C C . SER A 1 283 ? 15.891 -8.062 4.367 1 98.25 283 SER A C 1
ATOM 2234 O O . SER A 1 283 ? 16.688 -8.289 5.285 1 98.25 283 SER A O 1
ATOM 2236 N N . ASP A 1 284 ? 14.867 -7.273 4.543 1 98.12 284 ASP A N 1
ATOM 2237 C CA . ASP A 1 284 ? 14.492 -6.656 5.809 1 98.12 284 ASP A CA 1
ATOM 2238 C C . ASP A 1 284 ? 12.969 -6.527 5.922 1 98.12 284 ASP A C 1
ATOM 2240 O O . ASP A 1 284 ? 12.398 -5.516 5.512 1 98.12 284 ASP A O 1
ATOM 2244 N N . LEU A 1 285 ? 12.328 -7.473 6.59 1 98.38 285 LEU A N 1
ATOM 2245 C CA . LEU A 1 285 ? 10.867 -7.543 6.605 1 98.38 285 LEU A CA 1
ATOM 2246 C C . LEU A 1 285 ? 10.281 -6.457 7.504 1 98.38 285 LEU A C 1
ATOM 2248 O O . LEU A 1 285 ? 9.109 -6.098 7.367 1 98.38 285 LEU A O 1
ATOM 2252 N N . ASP A 1 286 ? 11.047 -5.953 8.477 1 97.75 286 ASP A N 1
ATOM 2253 C CA . ASP A 1 286 ? 10.555 -4.938 9.406 1 97.75 286 ASP A CA 1
ATOM 2254 C C . ASP A 1 286 ? 10.641 -3.545 8.781 1 97.75 286 ASP A C 1
ATOM 2256 O O . ASP A 1 286 ? 9.961 -2.617 9.234 1 97.75 286 ASP A O 1
ATOM 2260 N N . ASN A 1 287 ? 11.609 -3.338 7.871 1 98.38 287 ASN A N 1
ATOM 2261 C CA . ASN A 1 287 ? 11.766 -2.133 7.062 1 98.38 287 ASN A CA 1
ATOM 2262 C C . ASN A 1 287 ? 11.609 -2.434 5.574 1 98.38 287 ASN A C 1
ATOM 2264 O O . ASN A 1 287 ? 12.516 -2.164 4.785 1 98.38 287 ASN A O 1
ATOM 2268 N N . LEU A 1 288 ? 10.43 -2.898 5.199 1 98.75 288 LEU A N 1
ATOM 2269 C CA . LEU A 1 288 ? 10.195 -3.504 3.893 1 98.75 288 LEU A CA 1
ATOM 2270 C C . LEU A 1 288 ? 10.281 -2.459 2.785 1 98.75 288 LEU A C 1
ATOM 2272 O O . LEU A 1 288 ? 9.57 -1.453 2.816 1 98.75 288 LEU A O 1
ATOM 2276 N N . ARG A 1 289 ? 11.156 -2.674 1.884 1 98.75 289 ARG A N 1
ATOM 2277 C CA . ARG A 1 289 ? 11.297 -1.816 0.711 1 98.75 289 ARG A CA 1
ATOM 2278 C C . ARG A 1 289 ? 10.477 -2.352 -0.459 1 98.75 289 ARG A C 1
ATOM 2280 O O . ARG A 1 289 ? 10.586 -3.529 -0.809 1 98.75 289 ARG A O 1
ATOM 2287 N N . ILE A 1 290 ? 9.711 -1.524 -1.053 1 98.81 290 ILE A N 1
ATOM 2288 C CA . ILE A 1 290 ? 8.914 -1.874 -2.223 1 98.81 290 ILE A CA 1
ATOM 2289 C C . ILE A 1 290 ? 9.07 -0.796 -3.291 1 98.81 290 ILE A C 1
ATOM 2291 O O . ILE A 1 290 ? 8.961 0.397 -3 1 98.81 290 ILE A O 1
ATOM 2295 N N . GLU A 1 291 ? 9.406 -1.139 -4.488 1 98.81 291 GLU A N 1
ATOM 2296 C CA . GLU A 1 291 ? 9.211 -0.278 -5.652 1 98.81 291 GLU A CA 1
ATOM 2297 C C . GLU A 1 291 ? 7.887 -0.573 -6.348 1 98.81 291 GLU A C 1
ATOM 2299 O O . GLU A 1 291 ? 7.641 -1.704 -6.77 1 98.81 291 GLU A O 1
ATOM 2304 N N . GLN A 1 292 ? 7.043 0.383 -6.355 1 98.81 292 GLN A N 1
ATOM 2305 C CA . GLN A 1 292 ? 5.789 0.278 -7.102 1 98.81 292 GLN A CA 1
ATOM 2306 C C . GLN A 1 292 ? 5.957 0.784 -8.531 1 98.81 292 GLN A C 1
ATOM 2308 O O . GLN A 1 292 ? 5.867 1.987 -8.781 1 98.81 292 GLN A O 1
ATOM 2313 N N . ILE A 1 293 ? 6.082 -0.13 -9.445 1 98.81 293 ILE A N 1
ATOM 2314 C CA . ILE A 1 293 ? 6.457 0.187 -10.82 1 98.81 293 ILE A CA 1
ATOM 2315 C C . ILE A 1 293 ? 5.211 0.228 -11.695 1 98.81 293 ILE A C 1
ATOM 2317 O O . ILE A 1 293 ? 4.547 -0.793 -11.898 1 98.81 293 ILE A O 1
ATOM 2321 N N . ASN A 1 294 ? 4.887 1.409 -12.227 1 98.75 294 ASN A N 1
ATOM 2322 C CA . ASN A 1 294 ? 3.719 1.567 -13.086 1 98.75 294 ASN A CA 1
ATOM 2323 C C . ASN A 1 294 ? 3.891 0.82 -14.406 1 98.75 294 ASN A C 1
ATOM 2325 O O . ASN A 1 294 ? 4.984 0.793 -14.977 1 98.75 294 ASN A O 1
ATOM 2329 N N . SER A 1 295 ? 2.842 0.277 -14.844 1 98.31 295 SER A N 1
ATOM 2330 C CA . SER A 1 295 ? 2.713 -0.355 -16.156 1 98.31 295 SER A CA 1
ATOM 2331 C C . SER A 1 295 ? 1.3 -0.201 -16.703 1 98.31 295 SER A C 1
ATOM 2333 O O . SER A 1 295 ? 0.782 0.915 -16.797 1 98.31 295 SER A O 1
ATOM 2335 N N . HIS A 1 296 ? 0.708 -1.318 -17.172 1 97.75 296 HIS A N 1
ATOM 2336 C CA . HIS A 1 296 ? -0.687 -1.312 -17.609 1 97.75 296 HIS A CA 1
ATOM 2337 C C . HIS A 1 296 ? -1.521 -2.285 -16.781 1 97.75 296 HIS A C 1
ATOM 2339 O O . HIS A 1 296 ? -0.992 -3.256 -16.234 1 97.75 296 HIS A O 1
ATOM 2345 N N . LYS A 1 297 ? -2.787 -2.018 -16.688 1 96.12 297 LYS A N 1
ATOM 2346 C CA . LYS A 1 297 ? -3.697 -2.799 -15.859 1 96.12 297 LYS A CA 1
ATOM 2347 C C . LYS A 1 297 ? -3.854 -4.219 -16.406 1 96.12 297 LYS A C 1
ATOM 2349 O O . LYS A 1 297 ? -3.57 -4.477 -17.562 1 96.12 297 LYS A O 1
ATOM 2354 N N . PHE A 1 298 ? -4.188 -5.129 -15.453 1 94.06 298 PHE A N 1
ATOM 2355 C CA . PHE A 1 298 ? -4.594 -6.512 -15.688 1 94.06 298 PHE A CA 1
ATOM 2356 C C . PHE A 1 298 ? -3.389 -7.383 -16.016 1 94.06 298 PHE A C 1
ATOM 2358 O O . PHE A 1 298 ? -3.383 -8.086 -17.031 1 94.06 298 PHE A O 1
ATOM 2365 N N . LEU A 1 299 ? -2.41 -7.191 -15.188 1 95.31 299 LEU A N 1
ATOM 2366 C CA . LEU A 1 299 ? -1.222 -8.031 -15.242 1 95.31 299 LEU A CA 1
ATOM 2367 C C . LEU A 1 299 ? -1.567 -9.484 -14.906 1 95.31 299 LEU A C 1
ATOM 2369 O O . LEU A 1 299 ? -2.488 -9.742 -14.125 1 95.31 299 LEU A O 1
ATOM 2373 N N . HIS A 1 300 ? -0.82 -10.398 -15.414 1 91.94 300 HIS A N 1
ATOM 2374 C CA . HIS A 1 300 ? -1.17 -11.805 -15.234 1 91.94 300 HIS A CA 1
ATOM 2375 C C . HIS A 1 300 ? 0.076 -12.664 -15.039 1 91.94 300 HIS A C 1
ATOM 2377 O O . HIS A 1 300 ? 0.701 -12.625 -13.977 1 91.94 300 HIS A O 1
ATOM 2383 N N . ASP A 1 301 ? 0.683 -13.25 -16.094 1 92.12 301 ASP A N 1
ATOM 2384 C CA . ASP A 1 301 ? 1.854 -14.117 -16 1 92.12 301 ASP A CA 1
ATOM 2385 C C . ASP A 1 301 ? 3.031 -13.539 -16.781 1 92.12 301 ASP A C 1
ATOM 2387 O O . ASP A 1 301 ? 2.84 -12.781 -17.734 1 92.12 301 ASP A O 1
ATOM 2391 N N . GLY A 1 302 ? 4.184 -13.875 -16.312 1 95.12 302 GLY A N 1
ATOM 2392 C CA . GLY A 1 302 ? 5.379 -13.375 -16.969 1 95.12 302 GLY A CA 1
ATOM 2393 C C . GLY A 1 302 ? 6.582 -14.289 -16.797 1 95.12 302 GLY A C 1
ATOM 2394 O O . GLY A 1 302 ? 6.445 -15.406 -16.297 1 95.12 302 GLY A O 1
ATOM 2395 N N . PHE A 1 303 ? 7.688 -13.93 -17.375 1 96.31 303 PHE A N 1
ATOM 2396 C CA . PHE A 1 303 ? 8.93 -14.688 -17.328 1 96.31 303 PHE A CA 1
ATOM 2397 C C . PHE A 1 303 ? 10.133 -13.781 -17.578 1 96.31 303 PHE A C 1
ATOM 2399 O O . PHE A 1 303 ? 9.977 -12.648 -18.047 1 96.31 303 PHE A O 1
ATOM 2406 N N . PHE A 1 304 ? 11.25 -14.266 -17.234 1 97 304 PHE A N 1
ATOM 2407 C CA . PHE A 1 304 ? 12.469 -13.492 -17.406 1 97 304 PHE A CA 1
ATOM 2408 C C . PHE A 1 304 ? 13.102 -13.773 -18.766 1 97 304 PHE A C 1
ATOM 2410 O O . PHE A 1 304 ? 12.977 -14.883 -19.297 1 97 304 PHE A O 1
ATOM 2417 N N . ASP A 1 305 ? 13.766 -12.773 -19.266 1 95.94 305 ASP A N 1
ATOM 2418 C CA . ASP A 1 305 ? 14.609 -13 -20.422 1 95.94 305 ASP A CA 1
ATOM 2419 C C . ASP A 1 305 ? 15.812 -13.875 -20.078 1 95.94 305 ASP A C 1
ATOM 2421 O O . ASP A 1 305 ? 16.062 -14.156 -18.906 1 95.94 305 ASP A O 1
ATOM 2425 N N . PRO A 1 306 ? 16.578 -14.266 -21.078 1 92.81 306 PRO A N 1
ATOM 2426 C CA . PRO A 1 306 ? 17.672 -15.188 -20.797 1 92.81 306 PRO A CA 1
ATOM 2427 C C . PRO A 1 306 ? 18.734 -14.594 -19.859 1 92.81 306 PRO A C 1
ATOM 2429 O O . PRO A 1 306 ? 19.438 -15.336 -19.172 1 92.81 306 PRO A O 1
ATOM 2432 N N . THR A 1 307 ? 18.906 -13.305 -19.875 1 94.88 307 THR A N 1
ATOM 2433 C CA . THR A 1 307 ? 19.906 -12.68 -19 1 94.88 307 THR A CA 1
ATOM 2434 C C . THR A 1 307 ? 19.406 -12.648 -17.562 1 94.88 307 THR A C 1
ATOM 2436 O O . THR A 1 307 ? 20.188 -12.391 -16.641 1 94.88 307 THR A O 1
ATOM 2439 N N . GLN A 1 308 ? 18.125 -12.883 -17.344 1 95.5 308 GLN A N 1
ATOM 2440 C CA . GLN A 1 308 ? 17.5 -12.906 -16.016 1 95.5 308 GLN A CA 1
ATOM 2441 C C . GLN A 1 308 ? 17.422 -11.5 -15.422 1 95.5 308 GLN A C 1
ATOM 2443 O O . GLN A 1 308 ? 17.359 -11.344 -14.203 1 95.5 308 GLN A O 1
ATOM 2448 N N . ARG A 1 309 ? 17.578 -10.508 -16.25 1 97.5 309 ARG A N 1
ATOM 2449 C CA . ARG A 1 309 ? 17.484 -9.117 -15.812 1 97.5 309 ARG A CA 1
ATOM 2450 C C . ARG A 1 309 ? 16.109 -8.547 -16.094 1 97.5 309 ARG A C 1
ATOM 2452 O O . ARG A 1 309 ? 15.508 -7.895 -15.234 1 97.5 309 ARG A O 1
ATOM 2459 N N . TYR A 1 310 ? 15.617 -8.797 -17.281 1 98.12 310 TYR A N 1
ATOM 2460 C CA . TYR A 1 310 ? 14.367 -8.18 -17.719 1 98.12 310 TYR A CA 1
ATOM 2461 C C . TYR A 1 310 ? 13.195 -9.125 -17.5 1 98.12 310 TYR A C 1
ATOM 2463 O O . TYR A 1 310 ? 13.203 -10.258 -18 1 98.12 310 TYR A O 1
ATOM 2471 N N . PHE A 1 311 ? 12.266 -8.711 -16.719 1 98.19 311 PHE A N 1
ATOM 2472 C CA . PHE A 1 311 ? 11.023 -9.445 -16.516 1 98.19 311 PHE A CA 1
ATOM 2473 C C . PHE A 1 311 ? 9.969 -9.039 -17.531 1 98.19 311 PHE A C 1
ATOM 2475 O O . PHE A 1 311 ? 9.734 -7.844 -17.75 1 98.19 311 PHE A O 1
ATOM 2482 N N . GLN A 1 312 ? 9.359 -9.977 -18.188 1 98.25 312 GLN A N 1
ATOM 2483 C CA . GLN A 1 312 ? 8.359 -9.773 -19.234 1 98.25 312 GLN A CA 1
ATOM 2484 C C . GLN A 1 312 ? 7.016 -10.367 -18.828 1 98.25 312 GLN A C 1
ATOM 2486 O O . GLN A 1 312 ? 6.895 -11.57 -18.625 1 98.25 312 GLN A O 1
ATOM 2491 N N . ILE A 1 313 ? 6.027 -9.523 -18.734 1 97.94 313 ILE A N 1
ATOM 2492 C CA . ILE A 1 313 ? 4.762 -10.016 -18.203 1 97.94 313 ILE A CA 1
ATOM 2493 C C . ILE A 1 313 ? 3.611 -9.516 -19.078 1 97.94 313 ILE A C 1
ATOM 2495 O O . ILE A 1 313 ? 3.656 -8.398 -19.594 1 97.94 313 ILE A O 1
ATOM 2499 N N . ALA A 1 314 ? 2.598 -10.367 -19.156 1 97.31 314 ALA A N 1
ATOM 2500 C CA . ALA A 1 314 ? 1.416 -9.992 -19.938 1 97.31 314 ALA A CA 1
ATOM 2501 C C . ALA A 1 314 ? 0.468 -9.125 -19.109 1 97.31 314 ALA A C 1
ATOM 2503 O O . ALA A 1 314 ? 0.181 -9.438 -17.953 1 97.31 314 ALA A O 1
ATOM 2504 N N . ALA A 1 315 ? 0.076 -8.008 -19.609 1 96.38 315 ALA A N 1
ATOM 2505 C CA . ALA A 1 315 ? -1.175 -7.344 -19.25 1 96.38 315 ALA A CA 1
ATOM 2506 C C . ALA A 1 315 ? -2.312 -7.781 -20.172 1 96.38 315 ALA A C 1
ATOM 2508 O O . ALA A 1 315 ? -2.631 -7.09 -21.141 1 96.38 315 ALA A O 1
ATOM 2509 N N . ASN A 1 316 ? -2.934 -8.883 -19.828 1 92.44 316 ASN A N 1
ATOM 2510 C CA . ASN A 1 316 ? -3.748 -9.633 -20.766 1 92.44 316 ASN A CA 1
ATOM 2511 C C . ASN A 1 316 ? -4.895 -8.789 -21.312 1 92.44 316 ASN A C 1
ATOM 2513 O O . ASN A 1 316 ? -5.035 -8.633 -22.531 1 92.44 316 ASN A O 1
ATOM 2517 N N . ALA A 1 317 ? -5.648 -8.18 -20.406 1 89 317 ALA A N 1
ATOM 2518 C CA . ALA A 1 317 ? -6.844 -7.465 -20.844 1 89 317 ALA A CA 1
ATOM 2519 C C . ALA A 1 317 ? -6.48 -6.098 -21.406 1 89 317 ALA A C 1
ATOM 2521 O O . ALA A 1 317 ? -7.348 -5.371 -21.906 1 89 317 ALA A O 1
ATOM 2522 N N . SER A 1 318 ? -5.188 -5.762 -21.391 1 94.25 318 SER A N 1
ATOM 2523 C CA . SER A 1 318 ? -4.688 -4.559 -22.047 1 94.25 318 SER A CA 1
ATOM 2524 C C . SER A 1 318 ? -3.98 -4.895 -23.359 1 94.25 318 SER A C 1
ATOM 2526 O O . SER A 1 318 ? -3.48 -4.004 -24.047 1 94.25 318 SER A O 1
ATOM 2528 N N . ASN A 1 319 ? -3.912 -6.152 -23.688 1 96.44 319 ASN A N 1
ATOM 2529 C CA . ASN A 1 319 ? -3.34 -6.66 -24.922 1 96.44 319 ASN A CA 1
ATOM 2530 C C . ASN A 1 319 ? -1.88 -6.246 -25.078 1 96.44 319 ASN A C 1
ATOM 2532 O O . ASN A 1 319 ? -1.464 -5.809 -26.156 1 96.44 319 ASN A O 1
ATOM 2536 N N . ARG A 1 320 ? -1.107 -6.371 -24 1 97.81 320 ARG A N 1
ATOM 2537 C CA . ARG A 1 320 ? 0.273 -5.898 -24.016 1 97.81 320 ARG A CA 1
ATOM 2538 C C . ARG A 1 320 ? 1.188 -6.855 -23.266 1 97.81 320 ARG A C 1
ATOM 2540 O O . ARG A 1 320 ? 0.738 -7.582 -22.375 1 97.81 320 ARG A O 1
ATOM 2547 N N . MET A 1 321 ? 2.408 -6.824 -23.688 1 98.19 321 MET A N 1
ATOM 2548 C CA . MET A 1 321 ? 3.494 -7.348 -22.859 1 98.19 321 MET A CA 1
ATOM 2549 C C . MET A 1 321 ? 4.293 -6.215 -22.219 1 98.19 321 MET A C 1
ATOM 2551 O O . MET A 1 321 ? 4.73 -5.293 -22.906 1 98.19 321 MET A O 1
ATOM 2555 N N . GLU A 1 322 ? 4.43 -6.293 -20.953 1 98.5 322 GLU A N 1
ATOM 2556 C CA . GLU A 1 322 ? 5.133 -5.27 -20.188 1 98.5 322 GLU A CA 1
ATOM 2557 C C . GLU A 1 322 ? 6.531 -5.738 -19.797 1 98.5 322 GLU A C 1
ATOM 2559 O O . GLU A 1 322 ? 6.711 -6.887 -19.375 1 98.5 322 GLU A O 1
ATOM 2564 N N . ILE A 1 323 ? 7.551 -4.848 -19.969 1 98.69 323 ILE A N 1
ATOM 2565 C CA . ILE A 1 323 ? 8.938 -5.188 -19.688 1 98.69 323 ILE A CA 1
ATOM 2566 C C . ILE A 1 323 ? 9.461 -4.324 -18.547 1 98.69 323 ILE A C 1
ATOM 2568 O O . ILE A 1 323 ? 9.344 -3.096 -18.578 1 98.69 323 ILE A O 1
ATOM 2572 N N . MET A 1 324 ? 9.977 -4.93 -17.578 1 98.19 324 MET A N 1
ATOM 2573 C CA . MET A 1 324 ? 10.602 -4.215 -16.469 1 98.19 324 MET A CA 1
ATOM 2574 C C . MET A 1 324 ? 12.047 -4.66 -16.297 1 98.19 324 MET A C 1
ATOM 2576 O O . MET A 1 324 ? 12.398 -5.801 -16.609 1 98.19 324 MET A O 1
ATOM 2580 N N . ASP A 1 325 ? 12.922 -3.791 -15.867 1 98.44 325 ASP A N 1
ATOM 2581 C CA . ASP A 1 325 ? 14.305 -4.07 -15.484 1 98.44 325 ASP A CA 1
ATOM 2582 C C . ASP A 1 325 ? 14.414 -4.328 -13.984 1 98.44 325 ASP A C 1
ATOM 2584 O O . ASP A 1 325 ? 14.336 -3.396 -13.18 1 98.44 325 ASP A O 1
ATOM 2588 N N . SER A 1 326 ? 14.656 -5.609 -13.586 1 98.12 326 SER A N 1
ATOM 2589 C CA . SER A 1 326 ? 14.641 -5.988 -12.18 1 98.12 326 SER A CA 1
ATOM 2590 C C . SER A 1 326 ? 15.906 -5.512 -11.469 1 98.12 326 SER A C 1
ATOM 2592 O O . SER A 1 326 ? 15.961 -5.516 -10.234 1 98.12 326 SER A O 1
ATOM 2594 N N . GLU A 1 327 ? 16.906 -5.074 -12.188 1 97.81 327 GLU A N 1
ATOM 2595 C CA . GLU A 1 327 ? 18.125 -4.562 -11.578 1 97.81 327 GLU A CA 1
ATOM 2596 C C . GLU A 1 327 ? 18 -3.086 -11.227 1 97.81 327 GLU A C 1
ATOM 2598 O O . GLU A 1 327 ? 18.344 -2.674 -10.117 1 97.81 327 GLU A O 1
ATOM 2603 N N . THR A 1 328 ? 17.469 -2.295 -12.148 1 97.94 328 THR A N 1
ATOM 2604 C CA . THR A 1 328 ? 17.281 -0.876 -11.867 1 97.94 328 THR A CA 1
ATOM 2605 C C . THR A 1 328 ? 15.922 -0.64 -11.203 1 97.94 328 THR A C 1
ATOM 2607 O O . THR A 1 328 ? 15.664 0.444 -10.672 1 97.94 328 THR A O 1
ATOM 2610 N N . ARG A 1 329 ? 15.062 -1.674 -11.211 1 98.31 329 ARG A N 1
ATOM 2611 C CA . ARG A 1 329 ? 13.734 -1.649 -10.617 1 98.31 329 ARG A CA 1
ATOM 2612 C C . ARG A 1 329 ? 12.867 -0.566 -11.258 1 98.31 329 ARG A C 1
ATOM 2614 O O . ARG A 1 329 ? 12.258 0.245 -10.555 1 98.31 329 ARG A O 1
ATOM 2621 N N . LYS A 1 330 ? 12.867 -0.57 -12.625 1 98.56 330 LYS A N 1
ATOM 2622 C CA . LYS A 1 330 ? 12.141 0.427 -13.406 1 98.56 330 LYS A CA 1
ATOM 2623 C C . LYS A 1 330 ? 11.414 -0.218 -14.578 1 98.56 330 LYS A C 1
ATOM 2625 O O . LYS A 1 330 ? 11.828 -1.271 -15.07 1 98.56 330 LYS A O 1
ATOM 2630 N N . PHE A 1 331 ? 10.312 0.416 -14.938 1 98.56 331 PHE A N 1
ATOM 2631 C CA . PHE A 1 331 ? 9.648 0.046 -16.172 1 98.56 331 PHE A CA 1
ATOM 2632 C C . PHE A 1 331 ? 10.531 0.337 -17.375 1 98.56 331 PHE A C 1
ATOM 2634 O O . PHE A 1 331 ? 11.242 1.346 -17.406 1 98.56 331 PHE A O 1
ATOM 2641 N N . VAL A 1 332 ? 10.484 -0.533 -18.422 1 98.25 332 VAL A N 1
ATOM 2642 C CA . VAL A 1 332 ? 11.383 -0.384 -19.547 1 98.25 332 VAL A CA 1
ATOM 2643 C C . VAL A 1 332 ? 10.57 -0.125 -20.828 1 98.25 332 VAL A C 1
ATOM 2645 O O . VAL A 1 332 ? 10.867 0.802 -21.578 1 98.25 332 VAL A O 1
ATOM 2648 N N . ALA A 1 333 ? 9.602 -1.022 -21.047 1 98.25 333 ALA A N 1
ATOM 2649 C CA . ALA A 1 333 ? 8.891 -0.921 -22.312 1 98.25 333 ALA A CA 1
ATOM 2650 C C . ALA A 1 333 ? 7.539 -1.628 -22.25 1 98.25 333 ALA A C 1
ATOM 2652 O O . ALA A 1 333 ? 7.289 -2.414 -21.328 1 98.25 333 ALA A O 1
ATOM 2653 N N . SER A 1 334 ? 6.723 -1.306 -23.156 1 98.62 334 SER A N 1
ATOM 2654 C CA . SER A 1 334 ? 5.426 -1.938 -23.375 1 98.62 334 SER A CA 1
ATOM 2655 C C . SER A 1 334 ? 5.246 -2.336 -24.828 1 98.62 334 SER A C 1
ATOM 2657 O O . SER A 1 334 ? 5.449 -1.519 -25.734 1 98.62 334 SER A O 1
ATOM 2659 N N . ILE A 1 335 ? 4.891 -3.568 -25.047 1 98.38 335 ILE A N 1
ATOM 2660 C CA . ILE A 1 335 ? 4.719 -4.066 -26.406 1 98.38 335 ILE A CA 1
ATOM 2661 C C . ILE A 1 335 ? 3.236 -4.328 -26.672 1 98.38 335 ILE A C 1
ATOM 2663 O O . ILE A 1 335 ? 2.619 -5.168 -26.016 1 98.38 335 ILE A O 1
ATOM 2667 N N . GLU A 1 336 ? 2.664 -3.643 -27.625 1 97.69 336 GLU A N 1
ATOM 2668 C CA . GLU A 1 336 ? 1.306 -3.969 -28.047 1 97.69 336 GLU A CA 1
ATOM 2669 C C . GLU A 1 336 ? 1.271 -5.277 -28.828 1 97.69 336 GLU A C 1
ATOM 2671 O O . GLU A 1 336 ? 2.006 -5.449 -29.797 1 97.69 336 GLU A O 1
ATOM 2676 N N . THR A 1 337 ? 0.489 -6.098 -28.391 1 96.75 337 THR A N 1
ATOM 2677 C CA . THR A 1 337 ? 0.416 -7.41 -29.031 1 96.75 337 THR A CA 1
ATOM 2678 C C . THR A 1 337 ? -0.983 -7.668 -29.578 1 96.75 337 THR A C 1
ATOM 2680 O O . THR A 1 337 ? -1.679 -6.73 -29.984 1 96.75 337 THR A O 1
ATOM 2683 N N . GLY A 1 338 ? -1.354 -8.914 -29.75 1 94.5 338 GLY A N 1
ATOM 2684 C CA . GLY A 1 338 ? -2.707 -9.312 -30.109 1 94.5 338 GLY A CA 1
ATOM 2685 C C . GLY A 1 338 ? -3.635 -9.414 -28.906 1 94.5 338 GLY A C 1
ATOM 2686 O O . GLY A 1 338 ? -3.332 -8.883 -27.844 1 94.5 338 GLY A O 1
ATOM 2687 N N . THR A 1 339 ? -4.707 -10.086 -29.141 1 92.5 339 THR A N 1
ATOM 2688 C CA . THR A 1 339 ? -5.777 -10.055 -28.156 1 92.5 339 THR A CA 1
ATOM 2689 C C . THR A 1 339 ? -5.477 -11 -27 1 92.5 339 THR A C 1
ATOM 2691 O O . THR A 1 339 ? -5.371 -12.211 -27.188 1 92.5 339 THR A O 1
ATOM 2694 N N . LYS A 1 340 ? -5.312 -10.438 -25.734 1 92.06 340 LYS A N 1
ATOM 2695 C CA . LYS A 1 340 ? -5.16 -11.148 -24.469 1 92.06 340 LYS A CA 1
ATOM 2696 C C . LYS A 1 340 ? -3.951 -12.078 -24.5 1 92.06 340 LYS A C 1
ATOM 2698 O O . LYS A 1 340 ? -4.094 -13.289 -24.344 1 92.06 340 LYS A O 1
ATOM 2703 N N . PRO A 1 341 ? -2.762 -11.492 -24.594 1 95.38 341 PRO A N 1
ATOM 2704 C CA . PRO A 1 341 ? -1.565 -12.328 -24.484 1 95.38 341 PRO A CA 1
ATOM 2705 C C . PRO A 1 341 ? -1.521 -13.141 -23.188 1 95.38 341 PRO A C 1
ATOM 2707 O O . PRO A 1 341 ? -1.977 -12.664 -22.141 1 95.38 341 PRO A O 1
ATOM 2710 N N . HIS A 1 342 ? -1.035 -14.336 -23.25 1 92.81 342 HIS A N 1
ATOM 2711 C CA . HIS A 1 342 ? -0.895 -15.242 -22.125 1 92.81 342 HIS A CA 1
ATOM 2712 C C . HIS A 1 342 ? 0.333 -16.125 -22.281 1 92.81 342 HIS A C 1
ATOM 2714 O O . HIS A 1 342 ? 0.211 -17.312 -22.625 1 92.81 342 HIS A O 1
ATOM 2720 N N . PRO A 1 343 ? 1.448 -15.641 -21.859 1 90.94 343 PRO A N 1
ATOM 2721 C CA . PRO A 1 343 ? 2.678 -16.406 -22.109 1 90.94 343 PRO A CA 1
ATOM 2722 C C . PRO A 1 343 ? 2.859 -17.562 -21.141 1 90.94 343 PRO A C 1
ATOM 2724 O O . PRO A 1 343 ? 3.674 -18.453 -21.375 1 90.94 343 PRO A O 1
ATOM 2727 N N . GLY A 1 344 ? 2.066 -17.562 -20 1 86.56 344 GLY A N 1
ATOM 2728 C CA . GLY A 1 344 ? 2.41 -18.5 -18.953 1 86.56 344 GLY A CA 1
ATOM 2729 C C . GLY A 1 344 ? 3.824 -18.328 -18.438 1 86.56 344 GLY A C 1
ATOM 2730 O O . GLY A 1 344 ? 4.227 -17.219 -18.078 1 86.56 344 GLY A O 1
ATOM 2731 N N . PRO A 1 345 ? 4.609 -19.469 -18.359 1 83.06 345 PRO A N 1
ATOM 2732 C CA . PRO A 1 345 ? 6.008 -19.312 -17.953 1 83.06 345 PRO A CA 1
ATOM 2733 C C . PRO A 1 345 ? 6.906 -18.859 -19.109 1 83.06 345 PRO A C 1
ATOM 2735 O O . PRO A 1 345 ? 8.109 -18.672 -18.922 1 83.06 345 PRO A O 1
ATOM 2738 N N . GLY A 1 346 ? 6.309 -18.656 -20.266 1 85.56 346 GLY A N 1
ATOM 2739 C CA . GLY A 1 346 ? 6.984 -18.062 -21.406 1 85.56 346 GLY A CA 1
ATOM 2740 C C . GLY A 1 346 ? 8.055 -18.969 -22 1 85.56 346 GLY A C 1
ATOM 2741 O O . GLY A 1 346 ? 8.227 -20.094 -21.547 1 85.56 346 GLY A O 1
ATOM 2742 N N . ALA A 1 347 ? 8.641 -18.562 -23.094 1 94.81 347 ALA A N 1
ATOM 2743 C CA . ALA A 1 347 ? 9.727 -19.234 -23.797 1 94.81 347 ALA A CA 1
ATOM 2744 C C . ALA A 1 347 ? 10.68 -18.234 -24.438 1 94.81 347 ALA A C 1
ATOM 2746 O O . ALA A 1 347 ? 10.25 -17.203 -24.953 1 94.81 347 ALA A O 1
ATOM 2747 N N . ASN A 1 348 ? 11.883 -18.531 -24.234 1 96.5 348 ASN A N 1
ATOM 2748 C CA . ASN A 1 348 ? 12.945 -17.797 -24.906 1 96.5 348 ASN A CA 1
ATOM 2749 C C . ASN A 1 348 ? 13.688 -18.672 -25.922 1 96.5 348 ASN A C 1
ATOM 2751 O O . ASN A 1 348 ? 13.914 -19.859 -25.672 1 96.5 348 ASN A O 1
ATOM 2755 N N . TRP A 1 349 ? 13.992 -18.125 -27.078 1 96.25 349 TRP A N 1
ATOM 2756 C CA . TRP A 1 349 ? 14.828 -18.828 -28.031 1 96.25 349 TRP A CA 1
ATOM 2757 C C . TRP A 1 349 ? 15.594 -17.844 -28.922 1 96.25 349 TRP A C 1
ATOM 2759 O O . TRP A 1 349 ? 15.391 -16.641 -28.812 1 96.25 349 TRP A O 1
ATOM 2769 N N . VAL A 1 350 ? 16.562 -18.375 -29.641 1 95.75 350 VAL A N 1
ATOM 2770 C CA . VAL A 1 350 ? 17.328 -17.531 -30.562 1 95.75 350 VAL A CA 1
ATOM 2771 C C . VAL A 1 350 ? 16.766 -17.656 -31.984 1 95.75 350 VAL A C 1
ATOM 2773 O O . VAL A 1 350 ? 16.828 -18.734 -32.594 1 95.75 350 VAL A O 1
ATOM 2776 N N . ASP A 1 351 ? 16.25 -16.562 -32.406 1 94.38 351 ASP A N 1
ATOM 2777 C CA . ASP A 1 351 ? 15.758 -16.516 -33.781 1 94.38 351 ASP A CA 1
ATOM 2778 C C . ASP A 1 351 ? 16.875 -16.141 -34.75 1 94.38 351 ASP A C 1
ATOM 2780 O O . ASP A 1 351 ? 17.688 -15.25 -34.469 1 94.38 351 ASP A O 1
ATOM 2784 N N . PRO A 1 352 ? 16.875 -16.75 -35.906 1 92.38 352 PRO A N 1
ATOM 2785 C CA . PRO A 1 352 ? 17.953 -16.484 -36.875 1 92.38 352 PRO A CA 1
ATOM 2786 C C . PRO A 1 352 ? 17.953 -15.047 -37.375 1 92.38 352 PRO A C 1
ATOM 2788 O O . PRO A 1 352 ? 19.016 -14.5 -37.688 1 92.38 352 PRO A O 1
ATOM 2791 N N . LYS A 1 353 ? 16.906 -14.398 -37.438 1 92.25 353 LYS A N 1
ATOM 2792 C CA . LYS A 1 353 ? 16.797 -13.047 -37.969 1 92.25 353 LYS A CA 1
ATOM 2793 C C . LYS A 1 353 ? 16.797 -12 -36.875 1 92.25 353 LYS A C 1
ATOM 2795 O O . LYS A 1 353 ? 17.453 -10.961 -37 1 92.25 353 LYS A O 1
ATOM 2800 N N . CYS A 1 354 ? 16.156 -12.25 -35.75 1 95.25 354 CYS A N 1
ATOM 2801 C CA . CYS A 1 354 ? 15.883 -11.219 -34.75 1 95.25 354 CYS A CA 1
ATOM 2802 C C . CYS A 1 354 ? 16.812 -11.367 -33.531 1 95.25 354 CYS A C 1
ATOM 2804 O O . CYS A 1 354 ? 16.859 -10.484 -32.688 1 95.25 354 CYS A O 1
ATOM 2806 N N . GLY A 1 355 ? 17.625 -12.492 -33.562 1 95.38 355 GLY A N 1
ATOM 2807 C CA . GLY A 1 355 ? 18.375 -12.781 -32.375 1 95.38 355 GLY A CA 1
ATOM 2808 C C . GLY A 1 355 ? 17.547 -13.398 -31.25 1 95.38 355 GLY A C 1
ATOM 2809 O O . GLY A 1 355 ? 16.609 -14.148 -31.531 1 95.38 355 GLY A O 1
ATOM 2810 N N . PRO A 1 356 ? 17.922 -13.141 -29.922 1 97.06 356 PRO A N 1
ATOM 2811 C CA . PRO A 1 356 ? 17.125 -13.648 -28.812 1 97.06 356 PRO A CA 1
ATOM 2812 C C . PRO A 1 356 ? 15.727 -13.039 -28.766 1 97.06 356 PRO A C 1
ATOM 2814 O O . PRO A 1 356 ? 15.578 -11.82 -28.859 1 97.06 356 PRO A O 1
ATOM 2817 N N . VAL A 1 357 ? 14.727 -13.906 -28.625 1 97.56 357 VAL A N 1
ATOM 2818 C CA . VAL A 1 357 ? 13.336 -13.461 -28.656 1 97.56 357 VAL A CA 1
ATOM 2819 C C . VAL A 1 357 ? 12.555 -14.117 -27.516 1 97.56 357 VAL A C 1
ATOM 2821 O O . VAL A 1 357 ? 13.023 -15.086 -26.922 1 97.56 357 VAL A O 1
ATOM 2824 N N . GLY A 1 358 ? 11.516 -13.453 -27.109 1 97.06 358 GLY A N 1
ATOM 2825 C CA . GLY A 1 358 ? 10.445 -14.055 -26.328 1 97.06 358 GLY A CA 1
ATOM 2826 C C . GLY A 1 358 ? 9.164 -14.234 -27.109 1 97.06 358 GLY A C 1
ATOM 2827 O O . GLY A 1 358 ? 8.992 -13.664 -28.188 1 97.06 358 GLY A O 1
ATOM 2828 N N . GLY A 1 359 ? 8.273 -15.055 -26.609 1 96.69 359 GLY A N 1
ATOM 2829 C CA . GLY A 1 359 ? 7.023 -15.281 -27.312 1 96.69 359 GLY A CA 1
ATOM 2830 C C . GLY A 1 359 ? 5.852 -15.531 -26.375 1 96.69 359 GLY A C 1
ATOM 2831 O O . GLY A 1 359 ? 6.047 -15.875 -25.203 1 96.69 359 GLY A O 1
ATOM 2832 N N . THR A 1 360 ? 4.703 -15.281 -26.875 1 96.56 360 THR A N 1
ATOM 2833 C CA . THR A 1 360 ? 3.469 -15.531 -26.125 1 96.56 360 THR A CA 1
ATOM 2834 C C . THR A 1 360 ? 2.381 -16.062 -27.062 1 96.56 360 THR A C 1
ATOM 2836 O O . THR A 1 360 ? 2.338 -15.711 -28.234 1 96.56 360 THR A O 1
ATOM 2839 N N . VAL A 1 361 ? 1.575 -16.891 -26.516 1 95.88 361 VAL A N 1
ATOM 2840 C CA . VAL A 1 361 ? 0.293 -17.203 -27.141 1 95.88 361 VAL A CA 1
ATOM 2841 C C . VAL A 1 361 ? -0.771 -16.219 -26.656 1 95.88 361 VAL A C 1
ATOM 2843 O O . VAL A 1 361 ? -0.476 -15.312 -25.875 1 95.88 361 VAL A O 1
ATOM 2846 N N . HIS A 1 362 ? -1.978 -16.312 -27.266 1 93.88 362 HIS A N 1
ATOM 2847 C CA . HIS A 1 362 ? -3.061 -15.391 -26.938 1 93.88 362 HIS A CA 1
ATOM 2848 C C . HIS A 1 362 ? -4.332 -16.141 -26.562 1 93.88 362 HIS A C 1
ATOM 2850 O O . HIS A 1 362 ? -4.691 -17.125 -27.234 1 93.88 362 HIS A O 1
ATOM 2856 N N . LEU A 1 363 ? -4.93 -15.742 -25.516 1 88.19 363 LEU A N 1
ATOM 2857 C CA . LEU A 1 363 ? -6.184 -16.344 -25.062 1 88.19 363 LEU A CA 1
ATOM 2858 C C . LEU A 1 363 ? -7.34 -15.906 -25.953 1 88.19 363 LEU A C 1
ATOM 2860 O O . LEU A 1 363 ? -8.344 -16.609 -26.062 1 88.19 363 LEU A O 1
ATOM 2864 N N . GLY A 1 364 ? -7.199 -14.711 -26.562 1 87.44 364 GLY A N 1
ATOM 2865 C CA . GLY A 1 364 ? -8.336 -14.133 -27.25 1 87.44 364 GLY A CA 1
ATOM 2866 C C . GLY A 1 364 ? -8.312 -14.398 -28.75 1 87.44 364 GLY A C 1
ATOM 2867 O O . GLY A 1 364 ? -9.258 -14.062 -29.469 1 87.44 364 GLY A O 1
ATOM 2868 N N . GLU A 1 365 ? -7.207 -14.953 -29.266 1 91.62 365 GLU A N 1
ATOM 2869 C CA . GLU A 1 365 ? -7.082 -15.242 -30.688 1 91.62 365 GLU A CA 1
ATOM 2870 C C . GLU A 1 365 ? -6.031 -16.312 -30.953 1 91.62 365 GLU A C 1
ATOM 2872 O O . GLU A 1 365 ? -5.191 -16.578 -30.094 1 91.62 365 GLU A O 1
ATOM 2877 N N . GLY A 1 366 ? -6.168 -16.953 -32.062 1 94.38 366 GLY A N 1
ATOM 2878 C CA . GLY A 1 366 ? -5.145 -17.906 -32.5 1 94.38 366 GLY A CA 1
ATOM 2879 C C . GLY A 1 366 ? -3.908 -17.234 -33.062 1 94.38 366 GLY A C 1
ATOM 2880 O O . GLY A 1 366 ? -3.816 -17 -34.281 1 94.38 366 GLY A O 1
ATOM 2881 N N . LYS A 1 367 ? -2.969 -16.938 -32.25 1 95.75 367 LYS A N 1
ATOM 2882 C CA . LYS A 1 367 ? -1.793 -16.172 -32.688 1 95.75 367 LYS A CA 1
ATOM 2883 C C . LYS A 1 367 ? -0.644 -16.344 -31.688 1 95.75 367 LYS A C 1
ATOM 2885 O O . LYS A 1 367 ? -0.865 -16.438 -30.484 1 95.75 367 LYS A O 1
ATOM 2890 N N . ILE A 1 368 ? 0.537 -16.484 -32.219 1 97 368 ILE A N 1
ATOM 2891 C CA . ILE A 1 368 ? 1.764 -16.359 -31.422 1 97 368 ILE A CA 1
ATOM 2892 C C . ILE A 1 368 ? 2.473 -15.062 -31.781 1 97 368 ILE A C 1
ATOM 2894 O O . ILE A 1 368 ? 2.652 -14.742 -32.969 1 97 368 ILE A O 1
ATOM 2898 N N . THR A 1 369 ? 2.744 -14.258 -30.828 1 97.75 369 THR A N 1
ATOM 2899 C CA . THR A 1 369 ? 3.52 -13.039 -31.016 1 97.75 369 THR A CA 1
ATOM 2900 C C . THR A 1 369 ? 4.938 -13.211 -30.484 1 97.75 369 THR A C 1
ATOM 2902 O O . THR A 1 369 ? 5.129 -13.672 -29.359 1 97.75 369 THR A O 1
ATOM 2905 N N . VAL A 1 370 ? 5.906 -12.859 -31.312 1 97.94 370 VAL A N 1
ATOM 2906 C CA . VAL A 1 370 ? 7.316 -13.008 -30.969 1 97.94 370 VAL A CA 1
ATOM 2907 C C . VAL A 1 370 ? 8 -11.641 -31.016 1 97.94 370 VAL A C 1
ATOM 2909 O O . VAL A 1 370 ? 7.816 -10.883 -31.969 1 97.94 370 VAL A O 1
ATOM 2912 N N . TRP A 1 371 ? 8.758 -11.266 -29.984 1 98.31 371 TRP A N 1
ATOM 2913 C CA . TRP A 1 371 ? 9.438 -9.977 -29.938 1 98.31 371 TRP A CA 1
ATOM 2914 C C . TRP A 1 371 ? 10.906 -10.156 -29.562 1 98.31 371 TRP A C 1
ATOM 2916 O O . TRP A 1 371 ? 11.289 -11.172 -28.969 1 98.31 371 TRP A O 1
ATOM 2926 N N . GLY A 1 372 ? 11.75 -9.164 -29.938 1 98.25 372 GLY A N 1
ATOM 2927 C CA . GLY A 1 372 ? 13.141 -9.156 -29.5 1 98.25 372 GLY A CA 1
ATOM 2928 C C . GLY A 1 372 ? 13.312 -8.797 -28.047 1 98.25 372 GLY A C 1
ATOM 2929 O O . GLY A 1 372 ? 12.625 -7.902 -27.531 1 98.25 372 GLY A O 1
ATOM 2930 N N . ASN A 1 373 ? 14.234 -9.508 -27.297 1 97.56 373 ASN A N 1
ATOM 2931 C CA . ASN A 1 373 ? 14.367 -9.219 -25.875 1 97.56 373 ASN A CA 1
ATOM 2932 C C . ASN A 1 373 ? 15.828 -9.133 -25.453 1 97.56 373 ASN A C 1
ATOM 2934 O O . ASN A 1 373 ? 16.172 -9.5 -24.328 1 97.56 373 ASN A O 1
ATOM 2938 N N . ASP A 1 374 ? 16.703 -8.672 -26.438 1 97 374 ASP A N 1
ATOM 2939 C CA . ASP A 1 374 ? 18.125 -8.469 -26.188 1 97 374 ASP A CA 1
ATOM 2940 C C . ASP A 1 374 ? 18.531 -7.027 -26.484 1 97 374 ASP A C 1
ATOM 2942 O O . ASP A 1 374 ? 19.172 -6.754 -27.5 1 97 374 ASP A O 1
ATOM 2946 N N . PRO A 1 375 ? 18.297 -6.164 -25.5 1 96.94 375 PRO A N 1
ATOM 2947 C CA . PRO A 1 375 ? 18.609 -4.758 -25.766 1 96.94 375 PRO A CA 1
ATOM 2948 C C . PRO A 1 375 ? 20.109 -4.496 -25.891 1 96.94 375 PRO A C 1
ATOM 2950 O O . PRO A 1 375 ? 20.516 -3.504 -26.5 1 96.94 375 PRO A O 1
ATOM 2953 N N . LYS A 1 376 ? 20.953 -5.238 -25.375 1 96.12 376 LYS A N 1
ATOM 2954 C CA . LYS A 1 376 ? 22.391 -5.031 -25.438 1 96.12 376 LYS A CA 1
ATOM 2955 C C . LYS A 1 376 ? 22.953 -5.477 -26.797 1 96.12 376 LYS A C 1
ATOM 2957 O O . LYS A 1 376 ? 23.672 -4.723 -27.453 1 96.12 376 LYS A O 1
ATOM 2962 N N . GLY A 1 377 ? 22.656 -6.672 -27.266 1 96.44 377 GLY A N 1
ATOM 2963 C CA . GLY A 1 377 ? 23.219 -7.25 -28.469 1 96.44 377 GLY A CA 1
ATOM 2964 C C . GLY A 1 377 ? 22.453 -6.891 -29.734 1 96.44 377 GLY A C 1
ATOM 2965 O O . GLY A 1 377 ? 23.016 -6.859 -30.828 1 96.44 377 GLY A O 1
ATOM 2966 N N . HIS A 1 378 ? 21.125 -6.703 -29.547 1 96.88 378 HIS A N 1
ATOM 2967 C CA . HIS A 1 378 ? 20.266 -6.395 -30.672 1 96.88 378 HIS A CA 1
ATOM 2968 C C . HIS A 1 378 ? 19.328 -5.223 -30.359 1 96.88 378 HIS A C 1
ATOM 2970 O O . HIS A 1 378 ? 18.109 -5.371 -30.375 1 96.88 378 HIS A O 1
ATOM 2976 N N . PRO A 1 379 ? 19.828 -4.066 -30.125 1 96.19 379 PRO A N 1
ATOM 2977 C CA . PRO A 1 379 ? 19.047 -2.918 -29.672 1 96.19 379 PRO A CA 1
ATOM 2978 C C . PRO A 1 379 ? 17.953 -2.525 -30.656 1 96.19 379 PRO A C 1
ATOM 2980 O O . PRO A 1 379 ? 16.891 -2.051 -30.25 1 96.19 379 PRO A O 1
ATOM 2983 N N . ASP A 1 380 ? 18.109 -2.736 -31.969 1 95.75 380 ASP A N 1
ATOM 2984 C CA . ASP A 1 380 ? 17.141 -2.314 -32.969 1 95.75 380 ASP A CA 1
ATOM 2985 C C . ASP A 1 380 ? 15.875 -3.164 -32.938 1 95.75 380 ASP A C 1
ATOM 2987 O O . ASP A 1 380 ? 14.805 -2.723 -33.344 1 95.75 380 ASP A O 1
ATOM 2991 N N . ASN A 1 381 ? 16.047 -4.391 -32.344 1 96.44 381 ASN A N 1
ATOM 2992 C CA . ASN A 1 381 ? 14.922 -5.312 -32.312 1 96.44 381 ASN A CA 1
ATOM 2993 C C . ASN A 1 381 ? 14.336 -5.422 -30.906 1 96.44 381 ASN A C 1
ATOM 2995 O O . ASN A 1 381 ? 13.266 -5.996 -30.719 1 96.44 381 ASN A O 1
ATOM 2999 N N . ALA A 1 382 ? 14.984 -4.809 -29.953 1 97.38 382 ALA A N 1
ATOM 3000 C CA . ALA A 1 382 ? 14.609 -5.027 -28.562 1 97.38 382 ALA A CA 1
ATOM 3001 C C . ALA A 1 382 ? 13.234 -4.445 -28.266 1 97.38 382 ALA A C 1
ATOM 3003 O O . ALA A 1 382 ? 12.969 -3.275 -28.562 1 97.38 382 ALA A O 1
ATOM 3004 N N . TRP A 1 383 ? 12.406 -5.27 -27.688 1 98.25 383 TRP A N 1
ATOM 3005 C CA . TRP A 1 383 ? 11.062 -4.922 -27.234 1 98.25 383 TRP A CA 1
ATOM 3006 C C . TRP A 1 383 ? 10.188 -4.488 -28.406 1 98.25 383 TRP A C 1
ATOM 3008 O O . TRP A 1 383 ? 9.328 -3.621 -28.266 1 98.25 383 TRP A O 1
ATOM 3018 N N . LYS A 1 384 ? 10.492 -4.949 -29.578 1 97.88 384 LYS A N 1
ATOM 3019 C CA . LYS A 1 384 ? 9.68 -4.805 -30.781 1 97.88 384 LYS A CA 1
ATOM 3020 C C . LYS A 1 384 ? 9.242 -6.168 -31.312 1 97.88 384 LYS A C 1
ATOM 3022 O O . LYS A 1 384 ? 9.953 -7.16 -31.156 1 97.88 384 LYS A O 1
ATOM 3027 N N . ILE A 1 385 ? 8.102 -6.141 -31.906 1 98.44 385 ILE A N 1
ATOM 3028 C CA . ILE A 1 385 ? 7.617 -7.387 -32.5 1 98.44 385 ILE A CA 1
ATOM 3029 C C . ILE A 1 385 ? 8.531 -7.801 -33.656 1 98.44 385 ILE A C 1
ATOM 3031 O O . ILE A 1 385 ? 8.812 -7 -34.531 1 98.44 385 ILE A O 1
ATOM 3035 N N . CYS A 1 386 ? 9.016 -8.961 -33.594 1 98 386 CYS A N 1
ATOM 3036 C CA . CYS A 1 386 ? 9.789 -9.539 -34.688 1 98 386 CYS A CA 1
ATOM 3037 C C . CYS A 1 386 ? 8.867 -10.125 -35.75 1 98 386 CYS A C 1
ATOM 3039 O O . CYS A 1 386 ? 9 -9.797 -36.938 1 98 386 CYS A O 1
ATOM 3041 N N . TYR A 1 387 ? 7.977 -10.992 -35.281 1 97.38 387 TYR A N 1
ATOM 3042 C CA . TYR A 1 387 ? 6.977 -11.547 -36.188 1 97.38 387 TYR A CA 1
ATOM 3043 C C . TYR A 1 387 ? 5.789 -12.102 -35.406 1 97.38 387 TYR A C 1
ATOM 3045 O O . TYR A 1 387 ? 5.82 -12.18 -34.188 1 97.38 387 TYR A O 1
ATOM 3053 N N . LYS A 1 388 ? 4.766 -12.469 -36.156 1 97.38 388 LYS A N 1
ATOM 3054 C CA . LYS A 1 388 ? 3.568 -13.141 -35.656 1 97.38 388 LYS A CA 1
ATOM 3055 C C . LYS A 1 388 ? 3.26 -14.398 -3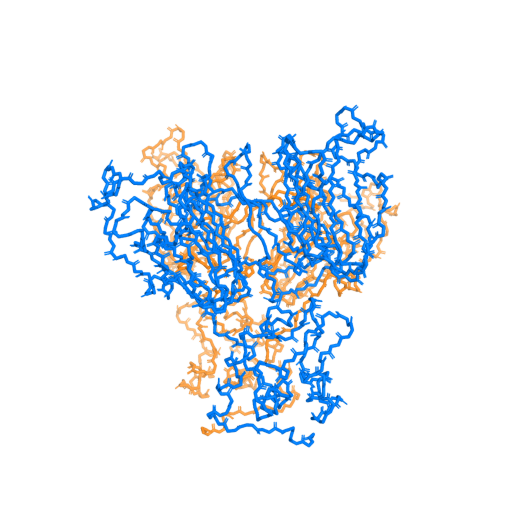6.469 1 97.38 388 LYS A C 1
ATOM 3057 O O . LYS A 1 388 ? 3.518 -14.445 -37.688 1 97.38 388 LYS A O 1
ATOM 3062 N N . THR A 1 389 ? 2.766 -15.344 -35.75 1 96.31 389 THR A N 1
ATOM 3063 C CA . THR A 1 389 ? 2.377 -16.594 -36.406 1 96.31 389 THR A CA 1
ATOM 3064 C C . THR A 1 389 ? 0.933 -16.953 -36.094 1 96.31 389 THR A C 1
ATOM 3066 O O . THR A 1 389 ? 0.565 -17.031 -34.906 1 96.31 389 THR A O 1
ATOM 3069 N N . GLU A 1 390 ? 0.177 -17.203 -37.094 1 96 390 GLU A N 1
ATOM 3070 C CA . GLU A 1 390 ? -1.209 -17.609 -36.875 1 96 390 GLU A CA 1
ATOM 3071 C C . GLU A 1 390 ? -1.294 -19.062 -36.406 1 96 390 GLU A C 1
ATOM 3073 O O . GLU A 1 390 ? -0.549 -19.922 -36.906 1 96 390 GLU A O 1
ATOM 3078 N N . THR A 1 391 ? -2.139 -19.297 -35.469 1 94.56 391 THR A N 1
ATOM 3079 C CA . THR A 1 391 ? -2.439 -20.641 -35 1 94.56 391 THR A CA 1
ATOM 3080 C C . THR A 1 391 ? -3.924 -20.953 -35.188 1 94.56 391 THR A C 1
ATOM 3082 O O . THR A 1 391 ? -4.715 -20.078 -35.5 1 94.56 391 THR A O 1
ATOM 3085 N N . GLU A 1 392 ? -4.34 -22.219 -35.031 1 91.44 392 GLU A N 1
ATOM 3086 C CA . GLU A 1 392 ? -5.707 -22.656 -35.281 1 91.44 392 GLU A CA 1
ATOM 3087 C C . GLU A 1 392 ? -6.656 -22.203 -34.188 1 91.44 392 GLU A C 1
ATOM 3089 O O . GLU A 1 392 ? -7.875 -22.203 -34.375 1 91.44 392 GLU A O 1
ATOM 3094 N N . GLY A 1 393 ? -6.125 -21.781 -33.125 1 89.88 393 GLY A N 1
ATOM 3095 C CA . GLY A 1 393 ? -6.961 -21.344 -32 1 89.88 393 GLY A CA 1
ATOM 3096 C C . GLY A 1 393 ? -6.184 -20.656 -30.906 1 89.88 393 GLY A C 1
ATOM 3097 O O . GLY A 1 393 ? -4.965 -20.5 -31 1 89.88 393 GLY A O 1
ATOM 3098 N N . SER A 1 394 ? -6.934 -20.234 -29.875 1 88.94 394 SER A N 1
ATOM 3099 C CA . SER A 1 394 ? -6.336 -19.562 -28.734 1 88.94 394 SER A CA 1
ATOM 3100 C C . SER A 1 394 ? -5.426 -20.484 -27.938 1 88.94 394 SER A C 1
ATOM 3102 O O . SER A 1 394 ? -5.523 -21.719 -28.062 1 88.94 394 SER A O 1
ATOM 3104 N N . GLY A 1 395 ? -4.477 -19.922 -27.219 1 88.44 395 GLY A N 1
ATOM 3105 C CA . GLY A 1 395 ? -3.545 -20.703 -26.438 1 88.44 395 GLY A CA 1
ATOM 3106 C C . GLY A 1 395 ? -3.264 -20.094 -25.062 1 88.44 395 GLY A C 1
ATOM 3107 O O . GLY A 1 395 ? -3.621 -18.953 -24.812 1 88.44 395 GLY A O 1
ATOM 3108 N N . LEU A 1 396 ? -2.619 -20.969 -24.172 1 88 396 LEU A N 1
ATOM 3109 C CA . LEU A 1 396 ? -2.324 -20.547 -22.797 1 88 396 LEU A CA 1
ATOM 3110 C C . LEU A 1 396 ? -0.83 -20.641 -22.516 1 88 396 LEU A C 1
ATOM 3112 O O . LEU A 1 396 ? -0.319 -19.938 -21.641 1 88 396 LEU A O 1
ATOM 3116 N N . PHE A 1 397 ? -0.197 -21.547 -23.297 1 92.12 397 PHE A N 1
ATOM 3117 C CA . PHE A 1 397 ? 1.177 -21.844 -22.906 1 92.12 397 PHE A CA 1
ATOM 3118 C C . PHE A 1 397 ? 2.074 -21.953 -24.141 1 92.12 397 PHE A C 1
ATOM 3120 O O . PHE A 1 397 ? 1.627 -22.359 -25.203 1 92.12 397 PHE A O 1
ATOM 3127 N N . ILE A 1 398 ? 3.271 -21.562 -23.984 1 95.12 398 ILE A N 1
ATOM 3128 C CA . ILE A 1 398 ? 4.34 -21.719 -24.953 1 95.12 398 ILE A CA 1
ATOM 3129 C C . ILE A 1 398 ? 5.637 -22.094 -24.25 1 95.12 398 ILE A C 1
ATOM 3131 O O . ILE A 1 398 ? 5.941 -21.578 -23.172 1 95.12 398 ILE A O 1
ATOM 3135 N N . ARG A 1 399 ? 6.258 -23.156 -24.781 1 94.62 399 ARG A N 1
ATOM 3136 C CA . ARG A 1 399 ? 7.484 -23.656 -24.172 1 94.62 399 ARG A CA 1
ATOM 3137 C C . ARG A 1 399 ? 8.484 -24.094 -25.234 1 94.62 399 ARG A C 1
ATOM 3139 O O . ARG A 1 399 ? 8.109 -24.375 -26.375 1 94.62 399 ARG A O 1
ATOM 3146 N N . THR A 1 400 ? 9.703 -24.062 -24.844 1 94.69 400 THR A N 1
ATOM 3147 C CA . THR A 1 400 ? 10.758 -24.641 -25.656 1 94.69 400 THR A CA 1
ATOM 3148 C C . THR A 1 400 ? 11.875 -25.219 -24.781 1 94.69 400 THR A C 1
ATOM 3150 O O . THR A 1 400 ? 11.758 -25.234 -23.562 1 94.69 400 THR A O 1
ATOM 3153 N N . HIS A 1 401 ? 12.828 -25.891 -25.391 1 91.56 401 HIS A N 1
ATOM 3154 C CA . HIS A 1 401 ? 14.023 -26.453 -24.781 1 91.56 401 HIS A CA 1
ATOM 3155 C C . HIS A 1 401 ? 15.289 -26 -25.5 1 91.56 401 HIS A C 1
ATOM 3157 O O . HIS A 1 401 ? 15.297 -25.891 -26.734 1 91.56 401 HIS A O 1
ATOM 3163 N N . PRO A 1 402 ? 16.281 -25.797 -24.781 1 87.12 402 PRO A N 1
ATOM 3164 C CA . PRO A 1 402 ? 17.5 -25.297 -25.422 1 87.12 402 PRO A CA 1
ATOM 3165 C C . PRO A 1 402 ? 17.984 -26.203 -26.547 1 87.12 402 PRO A C 1
ATOM 3167 O O . PRO A 1 402 ? 18.609 -25.734 -27.5 1 87.12 402 PRO A O 1
ATOM 3170 N N . ASN A 1 403 ? 17.703 -27.484 -26.406 1 89.94 403 ASN A N 1
ATOM 3171 C CA . ASN A 1 403 ? 18.203 -28.438 -27.406 1 89.94 403 ASN A CA 1
ATOM 3172 C C . ASN A 1 403 ? 17.125 -28.797 -28.422 1 89.94 403 ASN A C 1
ATOM 3174 O O . ASN A 1 403 ? 17.312 -29.703 -29.234 1 89.94 403 ASN A O 1
ATOM 3178 N N . SER A 1 404 ? 16.094 -28.125 -28.281 1 91.81 404 SER A N 1
ATOM 3179 C CA . SER A 1 404 ? 15.016 -28.406 -29.219 1 91.81 404 SER A CA 1
ATOM 3180 C C . SER A 1 404 ? 15 -27.406 -30.359 1 91.81 404 SER A C 1
ATOM 3182 O O . SER A 1 404 ? 15.188 -26.203 -30.141 1 91.81 404 SER A O 1
ATOM 3184 N N . PRO A 1 405 ? 14.875 -27.906 -31.516 1 90.94 405 PRO A N 1
ATOM 3185 C CA . PRO A 1 405 ? 14.703 -26.953 -32.625 1 90.94 405 PRO A CA 1
ATOM 3186 C C . PRO A 1 405 ? 13.266 -26.422 -32.719 1 90.94 405 PRO A C 1
ATOM 3188 O O . PRO A 1 405 ? 12.945 -25.688 -33.656 1 90.94 405 PRO A O 1
ATOM 3191 N N . TYR A 1 406 ? 12.391 -26.844 -31.797 1 93.44 406 TYR A N 1
ATOM 3192 C CA . TYR A 1 406 ? 10.977 -26.516 -31.875 1 93.44 406 TYR A CA 1
ATOM 3193 C C . TYR A 1 406 ? 10.523 -25.703 -30.672 1 93.44 406 TYR A C 1
ATOM 3195 O O . TYR A 1 406 ? 11.117 -25.797 -29.594 1 93.44 406 TYR A O 1
ATOM 3203 N N . VAL A 1 407 ? 9.57 -24.812 -30.875 1 93.81 407 VAL A N 1
ATOM 3204 C CA . VAL A 1 407 ? 8.742 -24.203 -29.844 1 93.81 407 VAL A CA 1
ATOM 3205 C C . VAL A 1 407 ? 7.355 -24.844 -29.859 1 93.81 407 VAL A C 1
ATOM 3207 O O . VAL A 1 407 ? 6.762 -25.031 -30.922 1 93.81 407 VAL A O 1
ATOM 3210 N N . PHE A 1 408 ? 6.926 -25.25 -28.672 1 94.31 408 PHE A N 1
ATOM 3211 C CA . PHE A 1 408 ? 5.629 -25.906 -28.531 1 94.31 408 PHE A CA 1
ATOM 3212 C C . PHE A 1 408 ? 4.613 -24.953 -27.906 1 94.31 408 PHE A C 1
ATOM 3214 O O . PHE A 1 408 ? 4.906 -24.281 -26.922 1 94.31 408 PHE A O 1
ATOM 3221 N N . ALA A 1 409 ? 3.525 -24.797 -28.562 1 94.19 409 ALA A N 1
ATOM 3222 C CA . ALA A 1 409 ? 2.434 -23.953 -28.078 1 94.19 409 ALA A CA 1
ATOM 3223 C C . ALA A 1 409 ? 1.094 -24.672 -28.203 1 94.19 409 ALA A C 1
ATOM 3225 O O . ALA A 1 409 ? 0.88 -25.453 -29.141 1 94.19 409 ALA A O 1
ATOM 3226 N N . ASP A 1 410 ? 0.274 -24.516 -27.344 1 89.25 410 ASP A N 1
ATOM 3227 C CA . ASP A 1 410 ? -1.077 -25.047 -27.484 1 89.25 410 ASP A CA 1
ATOM 3228 C C . ASP A 1 410 ? -1.984 -24.047 -28.219 1 89.25 410 ASP A C 1
ATOM 3230 O O . ASP A 1 410 ? -1.757 -22.844 -28.172 1 89.25 410 ASP A O 1
ATOM 3234 N N . MET B 1 1 ? -34.25 -5.008 16.359 1 30.06 1 MET B N 1
ATOM 3235 C CA . MET B 1 1 ? -33.438 -4.043 17.125 1 30.06 1 MET B CA 1
ATOM 3236 C C . MET B 1 1 ? -34.094 -2.664 17.094 1 30.06 1 MET B C 1
ATOM 3238 O O . MET B 1 1 ? -34.688 -2.266 16.078 1 30.06 1 MET B O 1
ATOM 3242 N N . ALA B 1 2 ? -34.625 -2.143 18.188 1 37.16 2 ALA B N 1
ATOM 3243 C CA . ALA B 1 2 ? -35.312 -0.851 18.203 1 37.16 2 ALA B CA 1
ATOM 3244 C C . ALA B 1 2 ? -34.625 0.129 17.234 1 37.16 2 ALA B C 1
ATOM 3246 O O . ALA B 1 2 ? -33.406 0.231 17.203 1 37.16 2 ALA B O 1
ATOM 3247 N N . ALA B 1 3 ? -35.219 0.587 16.25 1 50.75 3 ALA B N 1
ATOM 3248 C CA . ALA B 1 3 ? -34.719 1.526 15.273 1 50.75 3 ALA B CA 1
ATOM 3249 C C . ALA B 1 3 ? -34 2.703 15.945 1 50.75 3 ALA B C 1
ATOM 3251 O O . ALA B 1 3 ? -34.594 3.344 16.828 1 50.75 3 ALA B O 1
ATOM 3252 N N . GLY B 1 4 ? -32.688 2.775 16.234 1 58.97 4 GLY B N 1
ATOM 3253 C CA . GLY B 1 4 ? -31.984 3.881 16.891 1 58.97 4 GLY B CA 1
ATOM 3254 C C . GLY B 1 4 ? -32.5 5.242 16.438 1 58.97 4 GLY B C 1
ATOM 3255 O O . GLY B 1 4 ? -33.344 5.336 15.547 1 58.97 4 GLY B O 1
ATOM 3256 N N . PRO B 1 5 ? -32.25 6.402 17.188 1 70.12 5 PRO B N 1
ATOM 3257 C CA . PRO B 1 5 ? -32.688 7.754 16.828 1 70.12 5 PRO B CA 1
ATOM 3258 C C . PRO B 1 5 ? -32.281 8.133 15.398 1 70.12 5 PRO B C 1
ATOM 3260 O O . PRO B 1 5 ? -31.281 7.602 14.875 1 70.12 5 PRO B O 1
ATOM 3263 N N . THR B 1 6 ? -33.188 8.828 14.703 1 83.69 6 THR B N 1
ATOM 3264 C CA . THR B 1 6 ? -32.938 9.203 13.312 1 83.69 6 THR B CA 1
ATOM 3265 C C . THR B 1 6 ? -33.031 10.719 13.141 1 83.69 6 THR B C 1
ATOM 3267 O O . THR B 1 6 ? -33.531 11.422 14.016 1 83.69 6 THR B O 1
ATOM 3270 N N . LEU B 1 7 ? -32.312 11.242 12.227 1 88.31 7 LEU B N 1
ATOM 3271 C CA . LEU B 1 7 ? -32.312 12.641 11.828 1 88.31 7 LEU B CA 1
ATOM 3272 C C . LEU B 1 7 ? -33 12.82 10.469 1 88.31 7 LEU B C 1
ATOM 3274 O O . LEU B 1 7 ? -33.031 11.891 9.664 1 88.31 7 LEU B O 1
ATOM 3278 N N . SER B 1 8 ? -33.625 14.016 10.352 1 88 8 SER B N 1
ATOM 3279 C CA . SER B 1 8 ? -34.062 14.359 9.008 1 88 8 SER B CA 1
ATOM 3280 C C . SER B 1 8 ? -32.875 14.469 8.055 1 88 8 SER B C 1
ATOM 3282 O O . SER B 1 8 ? -31.719 14.539 8.492 1 88 8 SER B O 1
ATOM 3284 N N . GLU B 1 9 ? -33.188 14.367 6.812 1 88.25 9 GLU B N 1
ATOM 3285 C CA . GLU B 1 9 ? -32.125 14.469 5.824 1 88.25 9 GLU B CA 1
ATOM 3286 C C . GLU B 1 9 ? -31.312 15.75 6.016 1 88.25 9 GLU B C 1
ATOM 3288 O O . GLU B 1 9 ? -30.078 15.742 5.926 1 88.25 9 GLU B O 1
ATOM 3293 N N . LYS B 1 10 ? -32.031 16.797 6.223 1 88.62 10 LYS B N 1
ATOM 3294 C CA . LYS B 1 10 ? -31.375 18.094 6.422 1 88.62 10 LYS B CA 1
ATOM 3295 C C . LYS B 1 10 ? -30.531 18.078 7.695 1 88.62 10 LYS B C 1
ATOM 3297 O O . LYS B 1 10 ? -29.391 18.547 7.695 1 88.62 10 LYS B O 1
ATOM 3302 N N . GLU B 1 11 ? -31.062 17.578 8.711 1 90.5 11 GLU B N 1
ATOM 3303 C CA . GLU B 1 11 ? -30.344 17.516 9.984 1 90.5 11 GLU B CA 1
ATOM 3304 C C . GLU B 1 11 ? -29.141 16.578 9.891 1 90.5 11 GLU B C 1
ATOM 3306 O O . GLU B 1 11 ? -28.109 16.828 10.523 1 90.5 11 GLU B O 1
ATOM 3311 N N . PHE B 1 12 ? -29.375 15.547 9.117 1 91.31 12 PHE B N 1
ATOM 3312 C CA . PHE B 1 12 ? -28.297 14.594 8.914 1 91.31 12 PHE B CA 1
ATOM 3313 C C . PHE B 1 12 ? -27.094 15.258 8.242 1 91.31 12 PHE B C 1
ATOM 3315 O O . PHE B 1 12 ? -25.969 15.117 8.695 1 91.31 12 PHE B O 1
ATOM 3322 N N . GLU B 1 13 ? -27.328 15.969 7.258 1 89.31 13 GLU B N 1
ATOM 3323 C CA . GLU B 1 13 ? -26.266 16.656 6.527 1 89.31 13 GLU B CA 1
ATOM 3324 C C . GLU B 1 13 ? -25.578 17.703 7.398 1 89.31 13 GLU B C 1
ATOM 3326 O O . GLU B 1 13 ? -24.359 17.875 7.34 1 89.31 13 GLU B O 1
ATOM 3331 N N . GLU B 1 14 ? -26.375 18.375 8.18 1 88.94 14 GLU B N 1
ATOM 3332 C CA . GLU B 1 14 ? -25.828 19.359 9.102 1 88.94 14 GLU B CA 1
ATOM 3333 C C . GLU B 1 14 ? -24.922 18.703 10.133 1 88.94 14 GLU B C 1
ATOM 3335 O O . GLU B 1 14 ? -23.812 19.172 10.383 1 88.94 14 GLU B O 1
ATOM 3340 N N . ALA B 1 15 ? -25.406 17.672 10.688 1 91.69 15 ALA B N 1
ATOM 3341 C CA . ALA B 1 15 ? -24.641 16.953 11.703 1 91.69 15 ALA B CA 1
ATOM 3342 C C . ALA B 1 15 ? -23.375 16.359 11.117 1 91.69 15 ALA B C 1
ATOM 3344 O O . ALA B 1 15 ? -22.328 16.344 11.773 1 91.69 15 ALA B O 1
ATOM 3345 N N . LYS B 1 16 ? -23.531 15.852 9.945 1 89.25 16 LYS B N 1
ATOM 3346 C CA . LYS B 1 16 ? -22.391 15.289 9.242 1 89.25 16 LYS B CA 1
ATOM 3347 C C . LYS B 1 16 ? -21.266 16.312 9.102 1 89.25 16 LYS B C 1
ATOM 3349 O O . LYS B 1 16 ? -20.109 16.016 9.359 1 89.25 16 LYS B O 1
ATOM 3354 N N . VAL B 1 17 ? -21.641 17.5 8.789 1 84.88 17 VAL B N 1
ATOM 3355 C CA . VAL B 1 17 ? -20.672 18.578 8.609 1 84.88 17 VAL B CA 1
ATOM 3356 C C . VAL B 1 17 ? -20.047 18.938 9.953 1 84.88 17 VAL B C 1
ATOM 3358 O O . VAL B 1 17 ? -18.828 19.094 10.055 1 84.88 17 VAL B O 1
ATOM 3361 N N . LEU B 1 18 ? -20.859 19.031 10.969 1 87.62 18 LEU B N 1
ATOM 3362 C CA . LEU B 1 18 ? -20.359 19.359 12.297 1 87.62 18 LEU B CA 1
ATOM 3363 C C . LEU B 1 18 ? -19.391 18.281 12.797 1 87.62 18 LEU B C 1
ATOM 3365 O O . LEU B 1 18 ? -18.344 18.609 13.359 1 87.62 18 LEU B O 1
ATOM 3369 N N . TYR B 1 19 ? -19.766 17.078 12.602 1 89.88 19 TYR B N 1
ATOM 3370 C CA . TYR B 1 19 ? -18.906 15.969 13.016 1 89.88 19 TYR B CA 1
ATOM 3371 C C . TYR B 1 19 ? -17.547 16.031 12.32 1 89.88 19 TYR B C 1
ATOM 3373 O O . TYR B 1 19 ? -16.516 15.852 12.961 1 89.88 19 TYR B O 1
ATOM 3381 N N . PHE B 1 20 ? -17.641 16.25 11.07 1 83.38 20 PHE B N 1
ATOM 3382 C CA . PHE B 1 20 ? -16.406 16.297 10.281 1 83.38 20 PHE B CA 1
ATOM 3383 C C . PHE B 1 20 ? -15.508 17.438 10.734 1 83.38 20 PHE B C 1
ATOM 3385 O O . PHE B 1 20 ? -14.289 17.281 10.805 1 83.38 20 PHE B O 1
ATOM 3392 N N . GLN B 1 21 ? -16.125 18.469 11.141 1 77.56 21 GLN B N 1
ATOM 3393 C CA . GLN B 1 21 ? -15.375 19.688 11.477 1 77.56 21 GLN B CA 1
ATOM 3394 C C . GLN B 1 21 ? -14.727 19.562 12.852 1 77.56 21 GLN B C 1
ATOM 3396 O O . GLN B 1 21 ? -13.609 20.047 13.055 1 77.56 21 GLN B O 1
ATOM 3401 N N . ARG B 1 22 ? -15.398 18.781 13.719 1 81.25 22 ARG B N 1
ATOM 3402 C CA . ARG B 1 22 ? -14.945 18.938 15.094 1 81.25 22 ARG B CA 1
ATOM 3403 C C . ARG B 1 22 ? -14.656 17.594 15.734 1 81.25 22 ARG B C 1
ATOM 3405 O O . ARG B 1 22 ? -13.984 17.516 16.766 1 81.25 22 ARG B O 1
ATOM 3412 N N . CYS B 1 23 ? -15.141 16.562 15.18 1 86.19 23 CYS B N 1
ATOM 3413 C CA . CYS B 1 23 ? -15.078 15.289 15.883 1 86.19 23 CYS B CA 1
ATOM 3414 C C . CYS B 1 23 ? -14.172 14.305 15.148 1 86.19 23 CYS B C 1
ATOM 3416 O O . CYS B 1 23 ? -13.422 13.562 15.773 1 86.19 23 CYS B O 1
ATOM 3418 N N . ALA B 1 24 ? -14.102 14.391 13.812 1 84.12 24 ALA B N 1
ATOM 3419 C CA . ALA B 1 24 ? -13.477 13.367 12.969 1 84.12 24 ALA B CA 1
ATOM 3420 C C . ALA B 1 24 ? -11.961 13.359 13.156 1 84.12 24 ALA B C 1
ATOM 3422 O O . ALA B 1 24 ? -11.32 12.312 13.016 1 84.12 24 ALA B O 1
ATOM 3423 N N . GLY B 1 25 ? -11.406 14.5 13.492 1 76.81 25 GLY B N 1
ATOM 3424 C CA . GLY B 1 25 ? -9.969 14.57 13.688 1 76.81 25 GLY B CA 1
ATOM 3425 C C . GLY B 1 25 ? -9.461 13.617 14.75 1 76.81 25 GLY B C 1
ATOM 3426 O O . GLY B 1 25 ? -8.406 13 14.586 1 76.81 25 GLY B O 1
ATOM 3427 N N . CYS B 1 26 ? -10.266 13.461 15.805 1 78.81 26 CYS B N 1
ATOM 3428 C CA . CYS B 1 26 ? -9.859 12.617 16.922 1 78.81 26 CYS B CA 1
ATOM 3429 C C . CYS B 1 26 ? -10.523 11.25 16.844 1 78.81 26 CYS B C 1
ATOM 3431 O O . CYS B 1 26 ? -9.938 10.242 17.25 1 78.81 26 CYS B O 1
ATOM 3433 N N . HIS B 1 27 ? -11.766 11.281 16.281 1 86.5 27 HIS B N 1
ATOM 3434 C CA . HIS B 1 27 ? -12.555 10.055 16.359 1 86.5 27 HIS B CA 1
ATOM 3435 C C . HIS B 1 27 ? -12.539 9.312 15.039 1 86.5 27 HIS B C 1
ATOM 3437 O O . HIS B 1 27 ? -12.969 8.156 14.961 1 86.5 27 HIS B O 1
ATOM 3443 N N . GLY B 1 28 ? -11.961 9.961 14.008 1 85.56 28 GLY B N 1
ATOM 3444 C CA . GLY B 1 28 ? -11.891 9.328 12.703 1 85.56 28 GLY B CA 1
ATOM 3445 C C . GLY B 1 28 ? -13.109 9.602 11.836 1 85.56 28 GLY B C 1
ATOM 3446 O O . GLY B 1 28 ? -14.219 9.75 12.352 1 85.56 28 GLY B O 1
ATOM 3447 N N . ALA B 1 29 ? -12.852 9.539 10.547 1 87.44 29 ALA B N 1
ATOM 3448 C CA . ALA B 1 29 ? -13.945 9.727 9.602 1 87.44 29 ALA B CA 1
ATOM 3449 C C . ALA B 1 29 ? -14.914 8.547 9.641 1 87.44 29 ALA B C 1
ATOM 3451 O O . ALA B 1 29 ? -16.125 8.727 9.461 1 87.44 29 ALA B O 1
ATOM 3452 N N . LEU B 1 30 ? -14.359 7.398 9.891 1 88.94 30 LEU B N 1
ATOM 3453 C CA . LEU B 1 30 ? -15.203 6.211 9.984 1 88.94 30 LEU B CA 1
ATOM 3454 C C . LEU B 1 30 ? -15.594 5.938 11.438 1 88.94 30 LEU B C 1
ATOM 3456 O O . LEU B 1 30 ? -16.234 4.926 11.734 1 88.94 30 LEU B O 1
ATOM 3460 N N . ARG B 1 31 ? -15.195 6.848 12.328 1 90.44 31 ARG B N 1
ATOM 3461 C CA . ARG B 1 31 ? -15.609 6.859 13.727 1 90.44 31 ARG B CA 1
ATOM 3462 C C . ARG B 1 31 ? -15.008 5.684 14.492 1 90.44 31 ARG B C 1
ATOM 3464 O O . ARG B 1 31 ? -15.609 5.176 15.438 1 90.44 31 ARG B O 1
ATOM 3471 N N . LYS B 1 32 ? -13.812 5.207 13.969 1 88.25 32 LYS B N 1
ATOM 3472 C CA . LYS B 1 32 ? -13.18 4.051 14.594 1 88.25 32 LYS B CA 1
ATOM 3473 C C . LYS B 1 32 ? -12.273 4.477 15.75 1 88.25 32 LYS B C 1
ATOM 3475 O O . LYS B 1 32 ? -11.773 3.633 16.5 1 88.25 32 LYS B O 1
ATOM 3480 N N . GLY B 1 33 ? -12.031 5.777 15.836 1 84 33 GLY B N 1
ATOM 3481 C CA . GLY B 1 33 ? -11.289 6.316 16.969 1 84 33 GLY B CA 1
ATOM 3482 C C . GLY B 1 33 ? -9.789 6.293 16.766 1 84 33 GLY B C 1
ATOM 3483 O O . GLY B 1 33 ? -9.312 6.215 15.625 1 84 33 GLY B O 1
ATOM 3484 N N . ALA B 1 34 ? -9.023 6.492 17.797 1 79.06 34 ALA B N 1
ATOM 3485 C CA . ALA B 1 34 ? -7.57 6.535 17.969 1 79.06 34 ALA B CA 1
ATOM 3486 C C . ALA B 1 34 ? -7.188 7.516 19.078 1 79.06 34 ALA B C 1
ATOM 3488 O O . ALA B 1 34 ? -7.148 7.148 20.25 1 79.06 34 ALA B O 1
ATOM 3489 N N . THR B 1 35 ? -7.098 8.828 18.625 1 72.56 35 THR B N 1
ATOM 3490 C CA . THR B 1 35 ? -6.93 9.836 19.672 1 72.56 35 THR B CA 1
ATOM 3491 C C . THR B 1 35 ? -8.18 9.922 20.547 1 72.56 35 THR B C 1
ATOM 3493 O O . THR B 1 35 ? -8.086 10.008 21.766 1 72.56 35 THR B O 1
ATOM 3496 N N . GLY B 1 36 ? -9.289 9.875 19.891 1 80 36 GLY B N 1
ATOM 3497 C CA . GLY B 1 36 ? -10.578 9.773 20.562 1 80 36 GLY B CA 1
ATOM 3498 C C . GLY B 1 36 ? -11.141 8.367 20.562 1 80 36 GLY B C 1
ATOM 3499 O O . GLY B 1 36 ? -10.602 7.473 19.906 1 80 36 GLY B O 1
ATOM 3500 N N . LYS B 1 37 ? -12.188 8.195 21.297 1 86.06 37 LYS B N 1
ATOM 3501 C CA . LYS B 1 37 ? -12.812 6.879 21.422 1 86.06 37 LYS B CA 1
ATOM 3502 C C . LYS B 1 37 ? -13.539 6.48 20.141 1 86.06 37 LYS B C 1
ATOM 3504 O O . LYS B 1 37 ? -13.828 7.332 19.297 1 86.06 37 LYS B O 1
ATOM 3509 N N . ASN B 1 38 ? -13.758 5.168 20 1 90.56 38 ASN B N 1
ATOM 3510 C CA . ASN B 1 38 ? -14.617 4.641 18.953 1 90.56 38 ASN B CA 1
ATOM 3511 C C . ASN B 1 38 ? -16.047 5.164 19.078 1 90.56 38 ASN B C 1
ATOM 3513 O O . ASN B 1 38 ? -16.656 5.074 20.141 1 90.56 38 ASN B O 1
ATOM 3517 N N . LEU B 1 39 ? -16.609 5.77 18.031 1 92.62 39 LEU B N 1
ATOM 3518 C CA . LEU B 1 39 ? -17.938 6.359 18.062 1 92.62 39 LEU B CA 1
ATOM 3519 C C . LEU B 1 39 ? -18.891 5.633 17.125 1 92.62 39 LEU B C 1
ATOM 3521 O O . LEU B 1 39 ? -19.859 6.215 16.641 1 92.62 39 LEU B O 1
ATOM 3525 N N . GLU B 1 40 ? -18.516 4.395 16.766 1 91.94 40 GLU B N 1
ATOM 3526 C CA . GLU B 1 40 ? -19.453 3.594 15.969 1 91.94 40 GLU B CA 1
ATOM 3527 C C . GLU B 1 40 ? -20.734 3.316 16.75 1 91.94 40 GLU B C 1
ATOM 3529 O O . GLU B 1 40 ? -20.719 3.295 17.984 1 91.94 40 GLU B O 1
ATOM 3534 N N . PRO B 1 41 ? -21.828 3.047 16.094 1 91.38 41 PRO B N 1
ATOM 3535 C CA . PRO B 1 41 ? -23.141 2.92 16.75 1 91.38 41 PRO B CA 1
ATOM 3536 C C . PRO B 1 41 ? -23.156 1.853 17.844 1 91.38 41 PRO B C 1
ATOM 3538 O O . PRO B 1 41 ? -23.781 2.037 18.875 1 91.38 41 PRO B O 1
ATOM 3541 N N . LYS B 1 42 ? -22.469 0.812 17.641 1 90 42 LYS B N 1
ATOM 3542 C CA . LYS B 1 42 ? -22.422 -0.243 18.641 1 90 42 LYS B CA 1
ATOM 3543 C C . LYS B 1 42 ? -21.938 0.299 19.984 1 90 42 LYS B C 1
ATOM 3545 O O . LYS B 1 42 ? -22.406 -0.139 21.047 1 90 42 LYS B O 1
ATOM 3550 N N . SER B 1 43 ? -21.062 1.241 20 1 90 43 SER B N 1
ATOM 3551 C CA . SER B 1 43 ? -20.484 1.824 21.203 1 90 43 SER B CA 1
ATOM 3552 C C . SER B 1 43 ? -21.328 2.998 21.703 1 90 43 SER B C 1
ATOM 3554 O O . SER B 1 43 ? -21.531 3.156 22.906 1 90 43 SER B O 1
ATOM 3556 N N . THR B 1 44 ? -21.828 3.762 20.781 1 93 44 THR B N 1
ATOM 3557 C CA . THR B 1 44 ? -22.484 5.008 21.172 1 93 44 THR B CA 1
ATOM 3558 C C . THR B 1 44 ? -23.922 4.758 21.609 1 93 44 THR B C 1
ATOM 3560 O O . THR B 1 44 ? -24.438 5.445 22.484 1 93 44 THR B O 1
ATOM 3563 N N . GLN B 1 45 ? -24.547 3.74 21.078 1 91.88 45 GLN B N 1
ATOM 3564 C CA . GLN B 1 45 ? -25.922 3.441 21.453 1 91.88 45 GLN B CA 1
ATOM 3565 C C . GLN B 1 45 ? -26.016 2.918 22.891 1 91.88 45 GLN B C 1
ATOM 3567 O O . GLN B 1 45 ? -27 3.154 23.578 1 91.88 45 GLN B O 1
ATOM 3572 N N . LYS B 1 46 ? -24.984 2.311 23.281 1 91.5 46 LYS B N 1
ATOM 3573 C CA . LYS B 1 46 ? -24.938 1.818 24.656 1 91.5 46 LYS B CA 1
ATOM 3574 C C . LYS B 1 46 ? -24.906 2.973 25.656 1 91.5 46 LYS B C 1
ATOM 3576 O O . LYS B 1 46 ? -25.422 2.846 26.766 1 91.5 46 LYS B O 1
ATOM 3581 N N . LEU B 1 47 ? -24.328 4.02 25.281 1 92.12 47 LEU B N 1
ATOM 3582 C CA . LEU B 1 47 ? -24.219 5.18 26.156 1 92.12 47 LEU B CA 1
ATOM 3583 C C . LEU B 1 47 ? -25.547 5.945 26.203 1 92.12 47 LEU B C 1
ATOM 3585 O O . LEU B 1 47 ? -25.938 6.457 27.25 1 92.12 47 LEU B O 1
ATOM 3589 N N . GLY B 1 48 ? -26.188 6.004 25.047 1 91.81 48 GLY B N 1
ATOM 3590 C CA . GLY B 1 48 ? -27.484 6.66 24.969 1 91.81 48 GLY B CA 1
ATOM 3591 C C . GLY B 1 48 ? -27.375 8.148 24.688 1 91.81 48 GLY B C 1
ATOM 3592 O O . GLY B 1 48 ? -26.312 8.742 24.844 1 91.81 48 GLY B O 1
ATOM 3593 N N . GLN B 1 49 ? -28.547 8.711 24.375 1 94.06 49 GLN B N 1
ATOM 3594 C CA . GLN B 1 49 ? -28.641 10.086 23.891 1 94.06 49 GLN B CA 1
ATOM 3595 C C . GLN B 1 49 ? -28.234 11.07 24.984 1 94.06 49 GLN B C 1
ATOM 3597 O O . GLN B 1 49 ? -27.406 11.953 24.75 1 94.06 49 GLN B O 1
ATOM 3602 N N . GLU B 1 50 ? -28.75 10.93 26.141 1 94.19 50 GLU B N 1
ATOM 3603 C CA . GLU B 1 50 ? -28.531 11.891 27.219 1 94.19 50 GLU B CA 1
ATOM 3604 C C . GLU B 1 50 ? -27.078 11.922 27.641 1 94.19 50 GLU B C 1
ATOM 3606 O O . GLU B 1 50 ? -26.484 13 27.781 1 94.19 50 GLU B O 1
ATOM 3611 N N . ARG B 1 51 ? -26.562 10.789 27.781 1 94.31 51 ARG B N 1
ATOM 3612 C CA . ARG B 1 51 ? -25.156 10.719 28.203 1 94.31 51 ARG B CA 1
ATOM 3613 C C . ARG B 1 51 ? -24.25 11.281 27.125 1 94.31 51 ARG B C 1
ATOM 3615 O O . ARG B 1 51 ? -23.266 11.969 27.422 1 94.31 51 ARG B O 1
ATOM 3622 N N . LEU B 1 52 ? -24.531 10.969 25.922 1 95.69 52 LEU B N 1
ATOM 3623 C CA . LEU B 1 52 ? -23.703 11.469 24.828 1 95.69 52 LEU B CA 1
ATOM 3624 C C . LEU B 1 52 ? -23.75 12.984 24.766 1 95.69 52 LEU B C 1
ATOM 3626 O O . LEU B 1 52 ? -22.734 13.641 24.547 1 95.69 52 LEU B O 1
ATOM 3630 N N . GLU B 1 53 ? -24.906 13.516 24.984 1 95.19 53 GLU B N 1
ATOM 3631 C CA . GLU B 1 53 ? -25.031 14.969 24.984 1 95.19 53 GLU B CA 1
ATOM 3632 C C . GLU B 1 53 ? -24.203 15.594 26.109 1 95.19 53 GLU B C 1
ATOM 3634 O O . GLU B 1 53 ? -23.578 16.641 25.906 1 95.19 53 GLU B O 1
ATOM 3639 N N . LYS B 1 54 ? -24.156 14.969 27.203 1 94.19 54 LYS B N 1
ATOM 3640 C CA . LYS B 1 54 ? -23.375 15.477 28.328 1 94.19 54 LYS B CA 1
ATOM 3641 C C . LYS B 1 54 ? -21.891 15.414 28.031 1 94.19 54 LYS B C 1
ATOM 3643 O O . LYS B 1 54 ? -21.141 16.359 28.344 1 94.19 54 LYS B O 1
ATOM 3648 N N . ILE B 1 55 ? -21.5 14.328 27.422 1 93.31 55 ILE B N 1
ATOM 3649 C CA . ILE B 1 55 ? -20.094 14.148 27.078 1 93.31 55 ILE B CA 1
ATOM 3650 C C . ILE B 1 55 ? -19.656 15.219 26.078 1 93.31 55 ILE B C 1
ATOM 3652 O O . ILE B 1 55 ? -18.594 15.836 26.25 1 93.31 55 ILE B O 1
ATOM 3656 N N . ILE B 1 56 ? -20.5 15.453 25.094 1 93.75 56 ILE B N 1
ATOM 3657 C CA . ILE B 1 56 ? -20.172 16.438 24.062 1 93.75 56 ILE B CA 1
ATOM 3658 C C . ILE B 1 56 ? -20.188 17.844 24.672 1 93.75 56 ILE B C 1
ATOM 3660 O O . ILE B 1 56 ? -19.328 18.672 24.359 1 93.75 56 ILE B O 1
ATOM 3664 N N . THR B 1 57 ? -21.078 18.047 25.609 1 92.38 57 THR B N 1
ATOM 3665 C CA . THR B 1 57 ? -21.234 19.359 26.219 1 92.38 57 THR B CA 1
ATOM 3666 C C . THR B 1 57 ? -20.062 19.688 27.125 1 92.38 57 THR B C 1
ATOM 3668 O O . THR B 1 57 ? -19.484 20.781 27.031 1 92.38 57 THR B O 1
ATOM 3671 N N . LEU B 1 58 ? -19.625 18.672 27.891 1 90.19 58 LEU B N 1
ATOM 3672 C CA . LEU B 1 58 ? -18.719 18.969 28.984 1 90.19 58 LEU B CA 1
ATOM 3673 C C . LEU B 1 58 ? -17.312 18.516 28.672 1 90.19 58 LEU B C 1
ATOM 3675 O O . LEU B 1 58 ? -16.344 18.906 29.328 1 90.19 58 LEU B O 1
ATOM 3679 N N . GLY B 1 59 ? -17.219 17.734 27.625 1 86.5 59 GLY B N 1
ATOM 3680 C CA . GLY B 1 59 ? -15.922 17.125 27.375 1 86.5 59 GLY B CA 1
ATOM 3681 C C . GLY B 1 59 ? -15.562 16.047 28.391 1 86.5 59 GLY B C 1
ATOM 3682 O O . GLY B 1 59 ? -16.422 15.578 29.141 1 86.5 59 GLY B O 1
ATOM 3683 N N . THR B 1 60 ? -14.477 15.477 28.188 1 79.88 60 THR B N 1
ATOM 3684 C CA . THR B 1 60 ? -14 14.445 29.109 1 79.88 60 THR B CA 1
ATOM 3685 C C . THR B 1 60 ? -12.594 14.773 29.594 1 79.88 60 THR B C 1
ATOM 3687 O O . THR B 1 60 ? -11.867 15.531 28.953 1 79.88 60 THR B O 1
ATOM 3690 N N . GLU B 1 61 ? -12.242 14.242 30.734 1 66.44 61 GLU B N 1
ATOM 3691 C CA . GLU B 1 61 ? -10.93 14.445 31.344 1 66.44 61 GLU B CA 1
ATOM 3692 C C . GLU B 1 61 ? -9.836 13.789 30.5 1 66.44 61 GLU B C 1
ATOM 3694 O O . GLU B 1 61 ? -8.664 14.148 30.609 1 66.44 61 GLU B O 1
ATOM 3699 N N . GLY B 1 62 ? -10.234 12.977 29.625 1 63.88 62 GLY B N 1
ATOM 3700 C CA . GLY B 1 62 ? -9.258 12.273 28.812 1 63.88 62 GLY B CA 1
ATOM 3701 C C . GLY B 1 62 ? -8.828 13.055 27.594 1 63.88 62 GLY B C 1
ATOM 3702 O O . GLY B 1 62 ? -8.32 12.477 26.625 1 63.88 62 GLY B O 1
ATOM 3703 N N . GLY B 1 63 ? -9.133 14.344 27.594 1 65.94 63 GLY B N 1
ATOM 3704 C CA . GLY B 1 63 ? -8.578 15.156 26.516 1 65.94 63 GLY B CA 1
ATOM 3705 C C . GLY B 1 63 ? -9.633 15.703 25.578 1 65.94 63 GLY B C 1
ATOM 3706 O O . GLY B 1 63 ? -9.328 16.531 24.703 1 65.94 63 GLY B O 1
ATOM 3707 N N . MET B 1 64 ? -10.914 15.297 25.828 1 78.5 64 MET B N 1
ATOM 3708 C CA . MET B 1 64 ? -11.938 15.828 24.922 1 78.5 64 MET B CA 1
ATOM 3709 C C . MET B 1 64 ? -12.414 17.188 25.391 1 78.5 64 MET B C 1
ATOM 3711 O O . MET B 1 64 ? -12.844 17.344 26.547 1 78.5 64 MET B O 1
ATOM 3715 N N . ASN B 1 65 ? -12.383 18.125 24.578 1 78.75 65 ASN B N 1
ATOM 3716 C CA . ASN B 1 65 ? -12.836 19.484 24.891 1 78.75 65 ASN B CA 1
ATOM 3717 C C . ASN B 1 65 ? -14.344 19.531 25.078 1 78.75 65 ASN B C 1
ATOM 3719 O O . ASN B 1 65 ? -15.07 18.703 24.547 1 78.75 65 ASN B O 1
ATOM 3723 N N . ASN B 1 66 ? -14.727 20.469 25.953 1 85.69 66 ASN B N 1
ATOM 3724 C CA . ASN B 1 66 ? -16.156 20.781 25.984 1 85.69 66 ASN B CA 1
ATOM 3725 C C . ASN B 1 66 ? -16.594 21.531 24.734 1 85.69 66 ASN B C 1
ATOM 3727 O O . ASN B 1 66 ? -15.828 22.328 24.172 1 85.69 66 ASN B O 1
ATOM 3731 N N . PHE B 1 67 ? -17.828 21.281 24.266 1 88.44 67 PHE B N 1
ATOM 3732 C CA . PHE B 1 67 ? -18.266 21.906 23.016 1 88.44 67 PHE B CA 1
ATOM 3733 C C . PHE B 1 67 ? -19.469 22.812 23.234 1 88.44 67 PHE B C 1
ATOM 3735 O O . PHE B 1 67 ? -20.047 23.328 22.281 1 88.44 67 PHE B O 1
ATOM 3742 N N . ASP B 1 68 ? -19.828 23.031 24.547 1 85.69 68 ASP B N 1
ATOM 3743 C CA . ASP B 1 68 ? -20.969 23.891 24.844 1 85.69 68 ASP B CA 1
ATOM 3744 C C . ASP B 1 68 ? -20.672 25.359 24.5 1 85.69 68 ASP B C 1
ATOM 3746 O O . ASP B 1 68 ? -21.578 26.156 24.312 1 85.69 68 ASP B O 1
ATOM 3750 N N . ASP B 1 69 ? -19.469 25.656 24.375 1 83.06 69 ASP B N 1
ATOM 3751 C CA . ASP B 1 69 ? -19.094 27 23.953 1 83.06 69 ASP B CA 1
ATOM 3752 C C . ASP B 1 69 ? -19.062 27.125 22.438 1 83.06 69 ASP B C 1
ATOM 3754 O O . ASP B 1 69 ? -19.109 28.234 21.906 1 83.06 69 ASP B O 1
ATOM 3758 N N . THR B 1 70 ? -19.109 26.078 21.734 1 82.5 70 THR B N 1
ATOM 3759 C CA . THR B 1 70 ? -18.922 26.062 20.281 1 82.5 70 THR B CA 1
ATOM 3760 C C . THR B 1 70 ? -20.234 25.734 19.578 1 82.5 70 THR B C 1
ATOM 3762 O O . THR B 1 70 ? -20.516 26.266 18.5 1 82.5 70 THR B O 1
ATOM 3765 N N . PHE B 1 71 ? -20.953 24.812 20.25 1 89.38 71 PHE B N 1
ATOM 3766 C CA . PHE B 1 71 ? -22.188 24.344 19.625 1 89.38 71 PHE B CA 1
ATOM 3767 C C . PHE B 1 71 ? -23.406 24.734 20.453 1 89.38 71 PHE B C 1
ATOM 3769 O O . PHE B 1 71 ? -23.312 24.812 21.688 1 89.38 71 PHE B O 1
ATOM 3776 N N . SER B 1 72 ? -24.5 24.969 19.75 1 91.94 72 SER B N 1
ATOM 3777 C CA . SER B 1 72 ? -25.781 25.141 20.438 1 91.94 72 SER B CA 1
ATOM 3778 C C . SER B 1 72 ? -26.281 23.812 21 1 91.94 72 SER B C 1
ATOM 3780 O O . SER B 1 72 ? -25.781 22.75 20.641 1 91.94 72 SER B O 1
ATOM 3782 N N . LYS B 1 73 ? -27.203 24 21.906 1 93.56 73 LYS B N 1
ATOM 3783 C CA . LYS B 1 73 ? -27.797 22.797 22.484 1 93.56 73 LYS B CA 1
ATOM 3784 C C . LYS B 1 73 ? -28.422 21.922 21.391 1 93.56 73 LYS B C 1
ATOM 3786 O O . LYS B 1 73 ? -28.359 20.703 21.484 1 93.56 73 LYS B O 1
ATOM 3791 N N . GLU B 1 74 ? -28.953 22.531 20.438 1 94.19 74 GLU B N 1
ATOM 3792 C CA . GLU B 1 74 ? -29.578 21.797 19.344 1 94.19 74 GLU B CA 1
ATOM 3793 C C . GLU B 1 74 ? -28.531 21.047 18.531 1 94.19 74 GLU B C 1
ATOM 3795 O O . GLU B 1 74 ? -28.734 19.891 18.141 1 94.19 74 GLU B O 1
ATOM 3800 N N . GLU B 1 75 ? -27.484 21.688 18.25 1 93.62 75 GLU B N 1
ATOM 3801 C CA . GLU B 1 75 ? -26.391 21.062 17.484 1 93.62 75 GLU B CA 1
ATOM 3802 C C . GLU B 1 75 ? -25.812 19.875 18.234 1 93.62 75 GLU B C 1
ATOM 3804 O O . GLU B 1 75 ? -25.516 18.844 17.641 1 93.62 75 GLU B O 1
ATOM 3809 N N . ILE B 1 76 ? -25.703 20.031 19.5 1 95.38 76 ILE B N 1
ATOM 3810 C CA . ILE B 1 76 ? -25.156 18.953 20.328 1 95.38 76 ILE B CA 1
ATOM 3811 C C . ILE B 1 76 ? -26.094 17.75 20.297 1 95.38 76 ILE B C 1
ATOM 3813 O O . ILE B 1 76 ? -25.656 16.609 20.188 1 95.38 76 ILE B O 1
ATOM 3817 N N . THR B 1 77 ? -27.344 18.047 20.344 1 95 77 THR B N 1
ATOM 3818 C CA . THR B 1 77 ? -28.344 16.984 20.266 1 95 77 THR B CA 1
ATOM 3819 C C . THR B 1 77 ? -28.25 16.266 18.938 1 95 77 THR B C 1
ATOM 3821 O O . THR B 1 77 ? -28.312 15.031 18.891 1 95 77 THR B O 1
ATOM 3824 N N . LYS B 1 78 ? -28.109 17.031 17.891 1 94.31 78 LYS B N 1
ATOM 3825 C CA . LYS B 1 78 ? -28 16.438 16.562 1 94.31 78 LYS B CA 1
ATOM 3826 C C . LYS B 1 78 ? -26.75 15.578 16.453 1 94.31 78 LYS B C 1
ATOM 3828 O O . LYS B 1 78 ? -26.781 14.492 15.859 1 94.31 78 LYS B O 1
ATOM 3833 N N . LEU B 1 79 ? -25.688 16.047 16.969 1 94.69 79 LEU B N 1
ATOM 3834 C CA . LEU B 1 79 ? -24.422 15.32 16.906 1 94.69 79 LEU B CA 1
ATOM 3835 C C . LEU B 1 79 ? -24.516 14.008 17.672 1 94.69 79 LEU B C 1
ATOM 3837 O O . LEU B 1 79 ? -24.031 12.977 17.203 1 94.69 79 LEU B O 1
ATOM 3841 N N . ALA B 1 80 ? -25.109 14.117 18.812 1 94.81 80 ALA B N 1
ATOM 3842 C CA . ALA B 1 80 ? -25.297 12.922 19.625 1 94.81 80 ALA B CA 1
ATOM 3843 C C . ALA B 1 80 ? -26.125 11.875 18.891 1 94.81 80 ALA B C 1
ATOM 3845 O O . ALA B 1 80 ? -25.828 10.68 18.953 1 94.81 80 ALA B O 1
ATOM 3846 N N . THR B 1 81 ? -27.078 12.32 18.203 1 94.69 81 THR B N 1
ATOM 3847 C CA . THR B 1 81 ? -27.906 11.414 17.422 1 94.69 81 THR B CA 1
ATOM 3848 C C . THR B 1 81 ? -27.141 10.859 16.219 1 94.69 81 THR B C 1
ATOM 3850 O O . THR B 1 81 ? -27.203 9.664 15.93 1 94.69 81 THR B O 1
ATOM 3853 N N . TYR B 1 82 ? -26.484 11.711 15.602 1 94.56 82 TYR B N 1
ATOM 3854 C CA . TYR B 1 82 ? -25.734 11.352 14.398 1 94.56 82 TYR B CA 1
ATOM 3855 C C . TYR B 1 82 ? -24.766 10.203 14.672 1 94.56 82 TYR B C 1
ATOM 3857 O O . TYR B 1 82 ? -24.688 9.258 13.883 1 94.56 82 TYR B O 1
ATOM 3865 N N . ILE B 1 83 ? -24.062 10.281 15.805 1 94.44 83 ILE B N 1
ATOM 3866 C CA . ILE B 1 83 ? -23.031 9.289 16.062 1 94.44 83 ILE B CA 1
ATOM 3867 C C . ILE B 1 83 ? -23.672 7.965 16.484 1 94.44 83 ILE B C 1
ATOM 3869 O O . ILE B 1 83 ? -23 6.941 16.578 1 94.44 83 ILE B O 1
ATOM 3873 N N . GLN B 1 84 ? -25 7.957 16.656 1 93.75 84 GLN B N 1
ATOM 3874 C CA . GLN B 1 84 ? -25.703 6.719 16.969 1 93.75 84 GLN B CA 1
ATOM 3875 C C . GLN B 1 84 ? -26.266 6.078 15.703 1 93.75 84 GLN B C 1
ATOM 3877 O O . GLN B 1 84 ? -26.828 4.977 15.758 1 93.75 84 GLN B O 1
ATOM 3882 N N . MET B 1 85 ? -26.109 6.73 14.594 1 92.75 85 MET B N 1
ATOM 3883 C CA . MET B 1 85 ? -26.625 6.238 13.32 1 92.75 85 MET B CA 1
ATOM 3884 C C . MET B 1 85 ? -25.516 5.598 12.492 1 92.75 85 MET B C 1
ATOM 3886 O O . MET B 1 85 ? -24.344 5.977 12.609 1 92.75 85 MET B O 1
ATOM 3890 N N . ASP B 1 86 ? -25.938 4.602 11.672 1 87.19 86 ASP B N 1
ATOM 3891 C CA . ASP B 1 86 ? -25 4.086 10.672 1 87.19 86 ASP B CA 1
ATOM 3892 C C . ASP B 1 86 ? -24.844 5.07 9.516 1 87.19 86 ASP B C 1
ATOM 3894 O O . ASP B 1 86 ? -25.828 5.594 9 1 87.19 86 ASP B O 1
ATOM 3898 N N . VAL B 1 87 ? -23.641 5.391 9.266 1 82.25 87 VAL B N 1
ATOM 3899 C CA . VAL B 1 87 ? -23.391 6.309 8.164 1 82.25 87 VAL B CA 1
ATOM 3900 C C . VAL B 1 87 ? -22.469 5.648 7.137 1 82.25 87 VAL B C 1
ATOM 3902 O O . VAL B 1 87 ? -21.547 4.906 7.504 1 82.25 87 VAL B O 1
ATOM 3905 N N . PRO B 1 88 ? -22.844 5.832 5.848 1 82.5 88 PRO B N 1
ATOM 3906 C CA . PRO B 1 88 ? -21.922 5.332 4.828 1 82.5 88 PRO B CA 1
ATOM 3907 C C . PRO B 1 88 ? -20.562 6.008 4.895 1 82.5 88 PRO B C 1
ATOM 3909 O O . PRO B 1 88 ? -20.453 7.148 5.352 1 82.5 88 PRO B O 1
ATOM 3912 N N . PRO B 1 89 ? -19.578 5.238 4.516 1 83.44 89 PRO B N 1
ATOM 3913 C CA . PRO B 1 89 ? -18.281 5.902 4.441 1 83.44 89 PRO B CA 1
ATOM 3914 C C . PRO B 1 89 ? -18.266 7.062 3.449 1 83.44 89 PRO B C 1
ATOM 3916 O O . PRO B 1 89 ? -19 7.047 2.465 1 83.44 89 PRO B O 1
ATOM 3919 N N . PRO B 1 90 ? -17.453 8.07 3.824 1 85.44 90 PRO B N 1
ATOM 3920 C CA . PRO B 1 90 ? -17.312 9.156 2.844 1 85.44 90 PRO B CA 1
ATOM 3921 C C . PRO B 1 90 ? -16.844 8.656 1.482 1 85.44 90 PRO B C 1
ATOM 3923 O O . PRO B 1 90 ? -16.25 7.578 1.386 1 85.44 90 PRO B O 1
ATOM 3926 N N . ALA B 1 91 ? -17.141 9.414 0.515 1 86 91 ALA B N 1
ATOM 3927 C CA . ALA B 1 91 ? -16.828 9.031 -0.859 1 86 91 ALA B CA 1
ATOM 3928 C C . ALA B 1 91 ? -15.312 8.984 -1.078 1 86 91 ALA B C 1
ATOM 3930 O O . ALA B 1 91 ? -14.562 9.734 -0.448 1 86 91 ALA B O 1
ATOM 3931 N N . GLU B 1 92 ? -14.961 8.086 -1.946 1 90.81 92 GLU B N 1
ATOM 3932 C CA . GLU B 1 92 ? -13.578 8.07 -2.434 1 90.81 92 GLU B CA 1
ATOM 3933 C C . GLU B 1 92 ? -13.281 9.312 -3.266 1 90.81 92 GLU B C 1
ATOM 3935 O O . GLU B 1 92 ? -14.18 10.086 -3.582 1 90.81 92 GLU B O 1
ATOM 3940 N N . MET B 1 93 ? -12.07 9.594 -3.504 1 93.62 93 MET B N 1
ATOM 3941 C CA . MET B 1 93 ? -11.648 10.695 -4.355 1 93.62 93 MET B CA 1
ATOM 3942 C C . MET B 1 93 ? -10.555 10.25 -5.324 1 93.62 93 MET B C 1
ATOM 3944 O O . MET B 1 93 ? -9.438 9.938 -4.906 1 93.62 93 MET B O 1
ATOM 3948 N N . SER B 1 94 ? -10.859 10.188 -6.602 1 95.38 94 SER B N 1
ATOM 3949 C CA . SER B 1 94 ? -9.906 9.766 -7.625 1 95.38 94 SER B CA 1
ATOM 3950 C C . SER B 1 94 ? -8.992 10.922 -8.039 1 95.38 94 SER B C 1
ATOM 3952 O O . SER B 1 94 ? -9.266 12.078 -7.715 1 95.38 94 SER B O 1
ATOM 3954 N N . LEU B 1 95 ? -7.918 10.57 -8.688 1 97.38 95 LEU B N 1
ATOM 3955 C CA . LEU B 1 95 ? -7.035 11.594 -9.242 1 97.38 95 LEU B CA 1
ATOM 3956 C C . LEU B 1 95 ? -7.793 12.508 -10.195 1 97.38 95 LEU B C 1
ATOM 3958 O O . LEU B 1 95 ? -7.559 13.719 -10.211 1 97.38 95 LEU B O 1
ATOM 3962 N N . ALA B 1 96 ? -8.656 11.938 -11 1 96.31 96 ALA B N 1
ATOM 3963 C CA . ALA B 1 96 ? -9.461 12.727 -11.93 1 96.31 96 ALA B CA 1
ATOM 3964 C C . ALA B 1 96 ? -10.328 13.734 -11.18 1 96.31 96 ALA B C 1
ATOM 3966 O O . ALA B 1 96 ? -10.469 14.883 -11.617 1 96.31 96 ALA B O 1
ATOM 3967 N N . GLU B 1 97 ? -10.914 13.328 -10.102 1 94.69 97 GLU B N 1
ATOM 3968 C CA . GLU B 1 97 ? -11.719 14.227 -9.289 1 94.69 97 GLU B CA 1
ATOM 3969 C C . GLU B 1 97 ? -10.875 15.352 -8.703 1 94.69 97 GLU B C 1
ATOM 3971 O O . GLU B 1 97 ? -11.312 16.5 -8.656 1 94.69 97 GLU B O 1
ATOM 3976 N N . MET B 1 98 ? -9.664 15.039 -8.242 1 96.75 98 MET B N 1
ATOM 3977 C CA . MET B 1 98 ? -8.75 16.047 -7.73 1 96.75 98 MET B CA 1
ATOM 3978 C C . MET B 1 98 ? -8.414 17.078 -8.812 1 96.75 98 MET B C 1
ATOM 3980 O O . MET B 1 98 ? -8.367 18.281 -8.531 1 96.75 98 MET B O 1
ATOM 3984 N N . LYS B 1 99 ? -8.203 16.594 -10.008 1 97.56 99 LYS B N 1
ATOM 3985 C CA . LYS B 1 99 ? -7.848 17.484 -11.109 1 97.56 99 LYS B CA 1
ATOM 3986 C C . LYS B 1 99 ? -9.008 18.406 -11.461 1 97.56 99 LYS B C 1
ATOM 3988 O O . LYS B 1 99 ? -8.789 19.562 -11.852 1 97.56 99 LYS B O 1
ATOM 3993 N N . LYS B 1 100 ? -10.203 17.922 -11.266 1 95.12 100 LYS B N 1
ATOM 3994 C CA . LYS B 1 100 ? -11.367 18.766 -11.492 1 95.12 100 LYS B CA 1
ATOM 3995 C C . LYS B 1 100 ? -11.422 19.906 -10.477 1 95.12 100 LYS B C 1
ATOM 3997 O O . LYS B 1 100 ? -11.969 20.969 -10.766 1 95.12 100 LYS B O 1
ATOM 4002 N N . ARG B 1 101 ? -10.844 19.688 -9.328 1 94.56 101 ARG B N 1
ATOM 4003 C CA . ARG B 1 101 ? -10.883 20.672 -8.258 1 94.56 101 ARG B CA 1
ATOM 4004 C C . ARG B 1 101 ? -9.617 21.516 -8.25 1 94.56 101 ARG B C 1
ATOM 4006 O O . ARG B 1 101 ? -9.445 22.391 -7.387 1 94.56 101 ARG B O 1
ATOM 4013 N N . TRP B 1 102 ? -8.719 21.266 -9.148 1 96.88 102 TRP B N 1
ATOM 4014 C CA . TRP B 1 102 ? -7.461 21.984 -9.305 1 96.88 102 TRP B CA 1
ATOM 4015 C C . TRP B 1 102 ? -7.688 23.328 -9.984 1 96.88 102 TRP B C 1
ATOM 4017 O O . TRP B 1 102 ? -8.352 23.406 -11.016 1 96.88 102 TRP B O 1
ATOM 4027 N N . LYS B 1 103 ? -7.238 24.406 -9.367 1 96.88 103 LYS B N 1
ATOM 4028 C CA . LYS B 1 103 ? -7.387 25.766 -9.891 1 96.88 103 LYS B CA 1
ATOM 4029 C C . LYS B 1 103 ? -6.051 26.5 -9.875 1 96.88 103 LYS B C 1
ATOM 4031 O O . LYS B 1 103 ? -5.32 26.453 -8.891 1 96.88 103 LYS B O 1
ATOM 4036 N N . VAL B 1 104 ? -5.801 27.141 -10.93 1 97.81 104 VAL B N 1
ATOM 4037 C CA . VAL B 1 104 ? -4.672 28.062 -11.047 1 97.81 104 VAL B CA 1
ATOM 4038 C C . VAL B 1 104 ? -5.18 29.5 -11.172 1 97.81 104 VAL B C 1
ATOM 4040 O O . VAL B 1 104 ? -5.789 29.859 -12.18 1 97.81 104 VAL B O 1
ATOM 4043 N N . TYR B 1 105 ? -4.926 30.312 -10.195 1 97.06 105 TYR B N 1
ATOM 4044 C CA . TYR B 1 105 ? -5.41 31.688 -10.188 1 97.06 105 TYR B CA 1
ATOM 4045 C C . TYR B 1 105 ? -4.441 32.594 -10.914 1 97.06 105 TYR B C 1
ATOM 4047 O O . TYR B 1 105 ? -4.859 33.594 -11.547 1 97.06 105 TYR B O 1
ATOM 4055 N N . ILE B 1 106 ? -3.189 32.344 -10.68 1 97.56 106 ILE B N 1
ATOM 4056 C CA . ILE B 1 106 ? -2.121 33.062 -11.367 1 97.56 106 ILE B CA 1
ATOM 4057 C C . ILE B 1 106 ? -1.187 32.062 -12.055 1 97.56 106 ILE B C 1
ATOM 4059 O O . ILE B 1 106 ? -0.54 31.25 -11.391 1 97.56 106 ILE B O 1
ATOM 4063 N N . GLU B 1 107 ? -1.097 32.188 -13.344 1 97.75 107 GLU B N 1
ATOM 4064 C CA . GLU B 1 107 ? -0.212 31.297 -14.094 1 97.75 107 GLU B CA 1
ATOM 4065 C C . GLU B 1 107 ? 1.249 31.531 -13.727 1 97.75 107 GLU B C 1
ATOM 4067 O O . GLU B 1 107 ? 1.665 32.688 -13.516 1 97.75 107 GLU B O 1
ATOM 4072 N N . PRO B 1 108 ? 2.027 30.469 -13.664 1 97.38 108 PRO B N 1
ATOM 4073 C CA . PRO B 1 108 ? 3.434 30.609 -13.281 1 97.38 108 PRO B CA 1
ATOM 4074 C C . PRO B 1 108 ? 4.188 31.625 -14.125 1 97.38 108 PRO B C 1
ATOM 4076 O O . PRO B 1 108 ? 5.039 32.344 -13.609 1 97.38 108 PRO B O 1
ATOM 4079 N N . LYS B 1 109 ? 3.883 31.719 -15.398 1 97.12 109 LYS B N 1
ATOM 4080 C CA . LYS B 1 109 ? 4.555 32.656 -16.281 1 97.12 109 LYS B CA 1
ATOM 4081 C C . LYS B 1 109 ? 4.273 34.094 -15.852 1 97.12 109 LYS B C 1
ATOM 4083 O O . LYS B 1 109 ? 5.02 35 -16.203 1 97.12 109 LYS B O 1
ATOM 4088 N N . ASP B 1 110 ? 3.201 34.344 -15.094 1 97.56 110 ASP B N 1
ATOM 4089 C CA . ASP B 1 110 ? 2.781 35.688 -14.68 1 97.56 110 ASP B CA 1
ATOM 4090 C C . ASP B 1 110 ? 3.244 35.969 -13.25 1 97.56 110 ASP B C 1
ATOM 4092 O O . ASP B 1 110 ? 2.887 37 -12.68 1 97.56 110 ASP B O 1
ATOM 4096 N N . TYR B 1 111 ? 3.973 35.062 -12.562 1 97.19 111 TYR B N 1
ATOM 4097 C CA . TYR B 1 111 ? 4.527 35.344 -11.242 1 97.19 111 TYR B CA 1
ATOM 4098 C C . TYR B 1 111 ? 5.441 36.562 -11.273 1 97.19 111 TYR B C 1
ATOM 4100 O O . TYR B 1 111 ? 6.191 36.75 -12.234 1 97.19 111 TYR B O 1
ATOM 4108 N N . PRO B 1 112 ? 5.375 37.312 -10.219 1 97.75 112 PRO B N 1
ATOM 4109 C CA . PRO B 1 112 ? 6.332 38.438 -10.164 1 97.75 112 PRO B CA 1
ATOM 4110 C C . PRO B 1 112 ? 7.781 37.938 -10.102 1 97.75 112 PRO B C 1
ATOM 4112 O O . PRO B 1 112 ? 8.078 36.938 -9.453 1 97.75 112 PRO B O 1
ATOM 4115 N N . THR B 1 113 ? 8.656 38.688 -10.719 1 96.69 113 THR B N 1
ATOM 4116 C CA . THR B 1 113 ? 10.07 38.312 -10.727 1 96.69 113 THR B CA 1
ATOM 4117 C C . THR B 1 113 ? 10.805 39.031 -9.586 1 96.69 113 THR B C 1
ATOM 4119 O O . THR B 1 113 ? 11.984 38.75 -9.344 1 96.69 113 THR B O 1
ATOM 4122 N N . LYS B 1 114 ? 10.156 39.875 -8.945 1 96.75 114 LYS B N 1
ATOM 4123 C CA . LYS B 1 114 ? 10.586 40.531 -7.711 1 96.75 114 LYS B CA 1
ATOM 4124 C C . LYS B 1 114 ? 9.398 40.844 -6.816 1 96.75 114 LYS B C 1
ATOM 4126 O O . LYS B 1 114 ? 8.258 40.906 -7.285 1 96.75 114 LYS B O 1
ATOM 4131 N N . PRO B 1 115 ? 9.688 41.062 -5.469 1 97.62 115 PRO B N 1
ATOM 4132 C CA . PRO B 1 115 ? 8.562 41.438 -4.613 1 97.62 115 PRO B CA 1
ATOM 4133 C C . PRO B 1 115 ? 7.828 42.688 -5.109 1 97.62 115 PRO B C 1
ATOM 4135 O O . PRO B 1 115 ? 8.461 43.656 -5.496 1 97.62 115 PRO B O 1
ATOM 4138 N N . MET B 1 116 ? 6.5 42.688 -5.062 1 97.81 116 MET B N 1
ATOM 4139 C CA . MET B 1 116 ? 5.684 43.781 -5.586 1 97.81 116 MET B CA 1
ATOM 4140 C C . MET B 1 116 ? 5.41 44.812 -4.512 1 97.81 116 MET B C 1
ATOM 4142 O O . MET B 1 116 ? 4.793 45.844 -4.781 1 97.81 116 MET B O 1
ATOM 4146 N N . HIS B 1 117 ? 5.855 44.562 -3.326 1 95.75 117 HIS B N 1
ATOM 4147 C CA . HIS B 1 117 ? 5.727 45.469 -2.205 1 95.75 117 HIS B CA 1
ATOM 4148 C C . HIS B 1 117 ? 7.094 45.844 -1.645 1 95.75 117 HIS B C 1
ATOM 4150 O O . HIS B 1 117 ? 8.094 45.188 -1.937 1 95.75 117 HIS B O 1
ATOM 4156 N N . GLY B 1 118 ? 7.195 46.906 -0.883 1 94.38 118 GLY B N 1
ATOM 4157 C CA . GLY B 1 118 ? 8.453 47.375 -0.345 1 94.38 118 GLY B CA 1
ATOM 4158 C C . GLY B 1 118 ? 8.766 46.812 1.033 1 94.38 118 GLY B C 1
ATOM 4159 O O . GLY B 1 118 ? 9.625 47.375 1.743 1 94.38 118 GLY B O 1
ATOM 4160 N N . ARG B 1 119 ? 8.141 45.75 1.431 1 95.94 119 ARG B N 1
ATOM 4161 C CA . ARG B 1 119 ? 8.328 45.188 2.756 1 95.94 119 ARG B CA 1
ATOM 4162 C C . ARG B 1 119 ? 9.438 44.125 2.742 1 95.94 119 ARG B C 1
ATOM 4164 O O . ARG B 1 119 ? 9.812 43.625 1.679 1 95.94 119 ARG B O 1
ATOM 4171 N N . ASN B 1 120 ? 9.93 43.875 3.928 1 97.06 120 ASN B N 1
ATOM 4172 C CA . ASN B 1 120 ? 10.883 42.781 4.113 1 97.06 120 ASN B CA 1
ATOM 4173 C C . ASN B 1 120 ? 10.172 41.438 4.199 1 97.06 120 ASN B C 1
ATOM 4175 O O . ASN B 1 120 ? 9.992 40.875 5.293 1 97.06 120 ASN B O 1
ATOM 4179 N N . TRP B 1 121 ? 9.898 40.844 3.047 1 95.12 121 TRP B N 1
ATOM 4180 C CA . TRP B 1 121 ? 9.078 39.625 2.986 1 95.12 121 TRP B CA 1
ATOM 4181 C C . TRP B 1 121 ? 9.766 38.469 3.695 1 95.12 121 TRP B C 1
ATOM 4183 O O . TRP B 1 121 ? 9.102 37.531 4.129 1 95.12 121 TRP B O 1
ATOM 4193 N N . GLN B 1 122 ? 11.055 38.438 3.873 1 96.06 122 GLN B N 1
ATOM 4194 C CA . GLN B 1 122 ? 11.797 37.375 4.547 1 96.06 122 GLN B CA 1
ATOM 4195 C C . GLN B 1 122 ? 11.516 37.375 6.047 1 96.06 122 GLN B C 1
ATOM 4197 O O . GLN B 1 122 ? 11.836 36.406 6.746 1 96.06 122 GLN B O 1
ATOM 4202 N N . ASN B 1 123 ? 10.977 38.5 6.48 1 96.62 123 ASN B N 1
ATOM 4203 C CA . ASN B 1 123 ? 10.586 38.562 7.883 1 96.62 123 ASN B CA 1
ATOM 4204 C C . ASN B 1 123 ? 9.07 38.531 8.039 1 96.62 123 ASN B C 1
ATOM 4206 O O . ASN B 1 123 ? 8.531 39 9.047 1 96.62 123 ASN B O 1
ATOM 4210 N N . PHE B 1 124 ? 8.367 38.031 7.062 1 95.94 124 PHE B N 1
ATOM 4211 C CA . PHE B 1 124 ? 6.941 37.781 7.199 1 95.94 124 PHE B CA 1
ATOM 4212 C C . PHE B 1 124 ? 6.684 36.562 8.102 1 95.94 124 PHE B C 1
ATOM 4214 O O . PHE B 1 124 ? 7.426 35.594 8.062 1 95.94 124 PHE B O 1
ATOM 4221 N N . PHE B 1 125 ? 5.719 36.625 8.945 1 94 125 PHE B N 1
ATOM 4222 C CA . PHE B 1 125 ? 5.168 35.5 9.672 1 94 125 PHE B CA 1
ATOM 4223 C C . PHE B 1 125 ? 3.883 35 9.016 1 94 125 PHE B C 1
ATOM 4225 O O . PHE B 1 125 ? 2.973 35.781 8.75 1 94 125 PHE B O 1
ATOM 4232 N N . VAL B 1 126 ? 3.914 33.75 8.68 1 91.5 126 VAL B N 1
ATOM 4233 C CA . VAL B 1 126 ? 2.711 33.094 8.156 1 91.5 126 VAL B CA 1
ATOM 4234 C C . VAL B 1 126 ? 1.998 32.344 9.281 1 91.5 126 VAL B C 1
ATOM 4236 O O . VAL B 1 126 ? 2.5 31.328 9.773 1 91.5 126 VAL B O 1
ATOM 4239 N N . VAL B 1 127 ? 0.802 32.812 9.672 1 90.12 127 VAL B N 1
ATOM 4240 C CA . VAL B 1 127 ? 0.15 32.344 10.891 1 90.12 127 VAL B CA 1
ATOM 4241 C C . VAL B 1 127 ? -1.2 31.734 10.547 1 90.12 127 VAL B C 1
ATOM 4243 O O . VAL B 1 127 ? -1.986 32.312 9.797 1 90.12 127 VAL B O 1
ATOM 4246 N N . ILE B 1 128 ? -1.474 30.609 11.141 1 86 128 ILE B N 1
ATOM 4247 C CA . ILE B 1 128 ? -2.734 29.906 10.93 1 86 128 ILE B CA 1
ATOM 4248 C C . ILE B 1 128 ? -3.826 30.531 11.789 1 86 128 ILE B C 1
ATOM 4250 O O . ILE B 1 128 ? -3.662 30.672 13.008 1 86 128 ILE B O 1
ATOM 4254 N N . LEU B 1 129 ? -4.836 30.969 11.094 1 78.88 129 LEU B N 1
ATOM 4255 C CA . LEU B 1 129 ? -6.07 31.359 11.766 1 78.88 129 LEU B CA 1
ATOM 4256 C C . LEU B 1 129 ? -7.109 30.234 11.68 1 78.88 129 LEU B C 1
ATOM 4258 O O . LEU B 1 129 ? -7.98 30.266 10.805 1 78.88 129 LEU B O 1
ATOM 4262 N N . ARG B 1 130 ? -7.051 29.25 12.469 1 67.25 130 ARG B N 1
ATOM 4263 C CA . ARG B 1 130 ? -7.645 27.922 12.352 1 67.25 130 ARG B CA 1
ATOM 4264 C C . ARG B 1 130 ? -9.148 28.031 12.094 1 67.25 130 ARG B C 1
ATOM 4266 O O . ARG B 1 130 ? -9.648 27.516 11.094 1 67.25 130 ARG B O 1
ATOM 4273 N N . ASP B 1 131 ? -9.891 28.734 12.914 1 66.94 131 ASP B N 1
ATOM 4274 C CA . ASP B 1 131 ? -11.352 28.734 12.828 1 66.94 131 ASP B CA 1
ATOM 4275 C C . ASP B 1 131 ? -11.836 29.641 11.695 1 66.94 131 ASP B C 1
ATOM 4277 O O . ASP B 1 131 ? -12.969 29.5 11.227 1 66.94 131 ASP B O 1
ATOM 4281 N N . ALA B 1 132 ? -10.875 30.422 11.203 1 69.31 132 ALA B N 1
ATOM 4282 C CA . ALA B 1 132 ? -11.289 31.375 10.18 1 69.31 132 ALA B CA 1
ATOM 4283 C C . ALA B 1 132 ? -11.016 30.844 8.781 1 69.31 132 ALA B C 1
ATOM 4285 O O . ALA B 1 132 ? -11.5 31.406 7.789 1 69.31 132 ALA B O 1
ATOM 4286 N N . GLY B 1 133 ? -10.352 29.734 8.703 1 74.25 133 GLY B N 1
ATOM 4287 C CA . GLY B 1 133 ? -9.992 29.203 7.395 1 74.25 133 GLY B CA 1
ATOM 4288 C C . GLY B 1 133 ? -9.078 30.125 6.609 1 74.25 133 GLY B C 1
ATOM 4289 O O . GLY B 1 133 ? -9.25 30.297 5.402 1 74.25 133 GLY B O 1
ATOM 4290 N N . LYS B 1 134 ? -8.281 30.875 7.32 1 83.38 134 LYS B N 1
ATOM 4291 C CA . LYS B 1 134 ? -7.402 31.859 6.703 1 83.38 134 LYS B CA 1
ATOM 4292 C C . LYS B 1 134 ? -5.977 31.734 7.23 1 83.38 134 LYS B C 1
ATOM 4294 O O . LYS B 1 134 ? -5.742 31.062 8.242 1 83.38 134 LYS B O 1
ATOM 4299 N N . MET B 1 135 ? -5.141 32.25 6.418 1 90 135 MET B N 1
ATOM 4300 C CA . MET B 1 135 ? -3.77 32.5 6.863 1 90 135 MET B CA 1
ATOM 4301 C C . MET B 1 135 ? -3.479 33.969 7 1 90 135 MET B C 1
ATOM 4303 O O . MET B 1 135 ? -3.762 34.75 6.086 1 90 135 MET B O 1
ATOM 4307 N N . GLY B 1 136 ? -2.957 34.344 8.18 1 93.19 136 GLY B N 1
ATOM 4308 C CA . GLY B 1 136 ? -2.488 35.719 8.336 1 93.19 136 GLY B CA 1
ATOM 4309 C C . GLY B 1 136 ? -1.025 35.906 7.969 1 93.19 136 GLY B C 1
ATOM 4310 O O . GLY B 1 136 ? -0.181 35.094 8.367 1 93.19 136 GLY B O 1
ATOM 4311 N N . ILE B 1 137 ? -0.817 36.906 7.141 1 95.62 137 ILE B N 1
ATOM 4312 C CA . ILE B 1 137 ? 0.557 37.312 6.855 1 95.62 137 ILE B CA 1
ATOM 4313 C C . ILE B 1 137 ? 0.905 38.562 7.652 1 95.62 137 ILE B C 1
ATOM 4315 O O . ILE B 1 137 ? 0.297 39.625 7.457 1 95.62 137 ILE B O 1
ATOM 4319 N N . ILE B 1 138 ? 1.92 38.406 8.523 1 96.5 138 ILE B N 1
ATOM 4320 C CA . ILE B 1 138 ? 2.297 39.5 9.43 1 96.5 138 ILE B CA 1
ATOM 4321 C C . ILE B 1 138 ? 3.705 39.969 9.086 1 96.5 138 ILE B C 1
ATOM 4323 O O . ILE B 1 138 ? 4.617 39.188 8.891 1 96.5 138 ILE B O 1
ATOM 4327 N N . ASP B 1 139 ? 3.801 41.312 9.008 1 96.5 139 ASP B N 1
ATOM 4328 C CA . ASP B 1 139 ? 5.125 41.938 8.844 1 96.5 139 ASP B CA 1
ATOM 4329 C C . ASP B 1 139 ? 5.918 41.844 10.148 1 96.5 139 ASP B C 1
ATOM 4331 O O . ASP B 1 139 ? 5.578 42.531 11.125 1 96.5 139 ASP B O 1
ATOM 4335 N N . GLY B 1 140 ? 6.977 41.094 10.141 1 95.38 140 GLY B N 1
ATOM 4336 C CA . GLY B 1 140 ? 7.758 40.875 11.344 1 95.38 140 GLY B CA 1
ATOM 4337 C C . GLY B 1 140 ? 8.469 42.125 11.828 1 95.38 140 GLY B C 1
ATOM 4338 O O . GLY B 1 140 ? 8.812 42.219 13 1 95.38 140 GLY B O 1
ATOM 4339 N N . ASP B 1 141 ? 8.688 43.125 10.93 1 96.81 141 ASP B N 1
ATOM 4340 C CA . ASP B 1 141 ? 9.352 44.375 11.281 1 96.81 141 ASP B CA 1
ATOM 4341 C C . ASP B 1 141 ? 8.375 45.344 11.93 1 96.81 141 ASP B C 1
ATOM 4343 O O . ASP B 1 141 ? 8.695 45.969 12.945 1 96.81 141 ASP B O 1
ATOM 4347 N N . THR B 1 142 ? 7.23 45.469 11.359 1 96.38 142 THR B N 1
ATOM 4348 C CA . THR B 1 142 ? 6.289 46.469 11.828 1 96.38 142 THR B CA 1
ATOM 4349 C C . THR B 1 142 ? 5.23 45.844 12.734 1 96.38 142 THR B C 1
ATOM 4351 O O . THR B 1 142 ? 4.504 46.562 13.43 1 96.38 142 THR B O 1
ATOM 4354 N N . LYS B 1 143 ? 5.066 44.562 12.617 1 95.31 143 LYS B N 1
ATOM 4355 C CA . LYS B 1 143 ? 4.086 43.781 13.375 1 95.31 143 LYS B CA 1
ATOM 4356 C C . LYS B 1 143 ? 2.672 44.031 12.859 1 95.31 143 LYS B C 1
ATOM 4358 O O . LYS B 1 143 ? 1.692 43.688 13.531 1 95.31 143 LYS B O 1
ATOM 4363 N N . GLU B 1 144 ? 2.621 44.562 11.719 1 95.31 144 GLU B N 1
ATOM 4364 C CA . GLU B 1 144 ? 1.322 44.812 11.094 1 95.31 144 GLU B CA 1
ATOM 4365 C C . GLU B 1 144 ? 0.841 43.594 10.328 1 95.31 144 GLU B C 1
ATOM 4367 O O . GLU B 1 144 ? 1.646 42.875 9.742 1 95.31 144 GLU B O 1
ATOM 4372 N N . ILE B 1 145 ? -0.479 43.438 10.359 1 95.12 145 ILE B N 1
ATOM 4373 C CA . ILE B 1 145 ? -1.075 42.438 9.484 1 95.12 145 ILE B CA 1
ATOM 4374 C C . ILE B 1 145 ? -1.051 42.938 8.039 1 95.12 145 ILE B C 1
ATOM 4376 O O . ILE B 1 145 ? -1.702 43.938 7.711 1 95.12 145 ILE B O 1
ATOM 4380 N N . VAL B 1 146 ? -0.322 42.312 7.234 1 96 146 VAL B N 1
ATOM 4381 C CA . VAL B 1 146 ? -0.208 42.688 5.828 1 96 146 VAL B CA 1
ATOM 4382 C C . VAL B 1 146 ? -1.477 42.281 5.078 1 96 146 VAL B C 1
ATOM 4384 O O . VAL B 1 146 ? -2.029 43.062 4.309 1 96 146 VAL B O 1
ATOM 4387 N N . THR B 1 147 ? -1.892 41 5.246 1 94.88 147 THR B N 1
ATOM 4388 C CA . THR B 1 147 ? -3.105 40.5 4.609 1 94.88 147 THR B CA 1
ATOM 4389 C C . THR B 1 147 ? -3.57 39.219 5.273 1 94.88 147 THR B C 1
ATOM 4391 O O . THR B 1 147 ? -2.85 38.656 6.09 1 94.88 147 THR B O 1
ATOM 4394 N N . LYS B 1 148 ? -4.812 38.875 5.113 1 93.19 148 LYS B N 1
ATOM 4395 C CA . LYS B 1 148 ? -5.398 37.562 5.406 1 93.19 148 LYS B CA 1
ATOM 4396 C C . LYS B 1 148 ? -5.797 36.844 4.125 1 93.19 148 LYS B C 1
ATOM 4398 O O . LYS B 1 148 ? -6.594 37.375 3.338 1 93.19 148 LYS B O 1
ATOM 4403 N N . VAL B 1 149 ? -5.211 35.75 3.93 1 91.19 149 VAL B N 1
ATOM 4404 C CA . VAL B 1 149 ? -5.418 35 2.693 1 91.19 149 VAL B CA 1
ATOM 4405 C C . 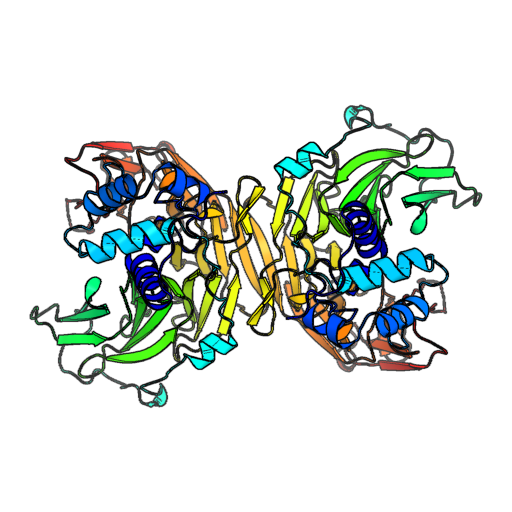VAL B 1 149 ? -6.398 33.844 2.939 1 91.19 149 VAL B C 1
ATOM 4407 O O . VAL B 1 149 ? -6.289 33.156 3.939 1 91.19 149 VAL B O 1
ATOM 4410 N N . ASN B 1 150 ? -7.328 33.719 1.997 1 85.44 150 ASN B N 1
ATOM 4411 C CA . ASN B 1 150 ? -8.266 32.594 2.082 1 85.44 150 ASN B CA 1
ATOM 4412 C C . ASN B 1 150 ? -7.617 31.297 1.646 1 85.44 150 ASN B C 1
ATOM 4414 O O . ASN B 1 150 ? -7.082 31.188 0.54 1 85.44 150 ASN B O 1
ATOM 4418 N N . THR B 1 151 ? -7.496 30.203 2.338 1 82.75 151 THR B N 1
ATOM 4419 C CA . THR B 1 151 ? -6.809 28.969 2.002 1 82.75 151 THR B CA 1
ATOM 4420 C C . THR B 1 151 ? -7.758 27.781 2.113 1 82.75 151 THR B C 1
ATOM 4422 O O . THR B 1 151 ? -7.551 26.75 1.462 1 82.75 151 THR B O 1
ATOM 4425 N N . GLY B 1 152 ? -8.602 27.547 2.979 1 73.56 152 GLY B N 1
ATOM 4426 C CA . GLY B 1 152 ? -9.492 26.438 3.248 1 73.56 152 GLY B CA 1
ATOM 4427 C C . GLY B 1 152 ? -9.93 26.359 4.699 1 73.56 152 GLY B C 1
ATOM 4428 O O . GLY B 1 152 ? -9.461 27.125 5.535 1 73.56 152 GLY B O 1
ATOM 4429 N N . TYR B 1 153 ? -10.75 25.328 4.84 1 73.62 153 TYR B N 1
ATOM 4430 C CA . TYR B 1 153 ? -11.312 25.188 6.18 1 73.62 153 TYR B CA 1
ATOM 4431 C C . TYR B 1 153 ? -10.297 24.562 7.133 1 73.62 153 TYR B C 1
ATOM 4433 O O . TYR B 1 153 ? -9.68 23.547 6.809 1 73.62 153 TYR B O 1
ATOM 4441 N N . ALA B 1 154 ? -10.125 25.203 8.289 1 68.38 154 ALA B N 1
ATOM 4442 C CA . ALA B 1 154 ? -9.352 24.719 9.43 1 68.38 154 ALA B CA 1
ATOM 4443 C C . ALA B 1 154 ? -7.949 24.297 8.992 1 68.38 154 ALA B C 1
ATOM 4445 O O . ALA B 1 154 ? -7.578 23.125 9.156 1 68.38 154 ALA B O 1
ATOM 4446 N N . VAL B 1 155 ? -7.25 25.281 8.453 1 73.69 155 VAL B N 1
ATOM 4447 C CA . VAL B 1 155 ? -5.871 25.016 8.047 1 73.69 155 VAL B CA 1
ATOM 4448 C C . VAL B 1 155 ? -5.078 24.453 9.227 1 73.69 155 VAL B C 1
ATOM 4450 O O . VAL B 1 155 ? -5.199 24.953 10.352 1 73.69 155 VAL B O 1
ATOM 4453 N N . HIS B 1 156 ? -4.371 23.438 8.875 1 76.38 156 HIS B N 1
ATOM 4454 C CA . HIS B 1 156 ? -3.668 22.734 9.945 1 76.38 156 HIS B CA 1
ATOM 4455 C C . HIS B 1 156 ? -2.176 23.031 9.914 1 76.38 156 HIS B C 1
ATOM 4457 O O . HIS B 1 156 ? -1.533 23.141 10.961 1 76.38 156 HIS B O 1
ATOM 4463 N N . VAL B 1 157 ? -1.644 23.172 8.742 1 86.06 157 VAL B N 1
ATOM 4464 C CA . VAL B 1 157 ? -0.192 23.297 8.648 1 86.06 157 VAL B CA 1
ATOM 4465 C C . VAL B 1 157 ? 0.183 24.156 7.445 1 86.06 157 VAL B C 1
ATOM 4467 O O . VAL B 1 157 ? -0.625 24.344 6.535 1 86.06 157 VAL B O 1
ATOM 4470 N N . ALA B 1 158 ? 1.346 24.703 7.543 1 91.88 158 ALA B N 1
ATOM 4471 C CA . ALA B 1 158 ? 1.96 25.453 6.449 1 91.88 158 ALA B CA 1
ATOM 4472 C C . ALA B 1 158 ? 3.449 25.141 6.336 1 91.88 158 ALA B C 1
ATOM 4474 O O . ALA B 1 158 ? 4.141 25 7.348 1 91.88 158 ALA B O 1
ATOM 4475 N N . LYS B 1 159 ? 3.857 24.953 5.105 1 95 159 LYS B N 1
ATOM 4476 C CA . LYS B 1 159 ? 5.27 24.719 4.812 1 95 159 LYS B CA 1
ATOM 4477 C C . LYS B 1 159 ? 5.754 25.625 3.686 1 95 159 LYS B C 1
ATOM 4479 O O . LYS B 1 159 ? 4.988 25.984 2.787 1 95 159 LYS B O 1
ATOM 4484 N N . GLU B 1 160 ? 6.98 26 3.785 1 96.06 160 GLU B N 1
ATOM 4485 C CA . GLU B 1 160 ? 7.52 26.969 2.84 1 96.06 160 GLU B CA 1
ATOM 4486 C C . GLU B 1 160 ? 8.344 26.297 1.753 1 96.06 160 GLU B C 1
ATOM 4488 O O . GLU B 1 160 ? 8.844 25.188 1.952 1 96.06 160 GLU B O 1
ATOM 4493 N N . SER B 1 161 ? 8.445 26.984 0.628 1 97.31 161 SER B N 1
ATOM 4494 C CA . SER B 1 161 ? 9.414 26.594 -0.394 1 97.31 161 SER B CA 1
ATOM 4495 C C . SER B 1 161 ? 10.844 26.781 0.107 1 97.31 161 SER B C 1
ATOM 4497 O O . SER B 1 161 ? 11.062 27.375 1.164 1 97.31 161 SER B O 1
ATOM 4499 N N . SER B 1 162 ? 11.789 26.266 -0.612 1 95.38 162 SER B N 1
ATOM 4500 C CA . SER B 1 162 ? 13.195 26.281 -0.2 1 95.38 162 SER B CA 1
ATOM 4501 C C . SER B 1 162 ? 13.695 27.703 -0.017 1 95.38 162 SER B C 1
ATOM 4503 O O . SER B 1 162 ? 14.57 27.969 0.815 1 95.38 162 SER B O 1
ATOM 4505 N N . ASP B 1 163 ? 13.148 28.656 -0.75 1 94.38 163 ASP B N 1
ATOM 4506 C CA . ASP B 1 163 ? 13.617 30.047 -0.656 1 94.38 163 ASP B CA 1
ATOM 4507 C C . ASP B 1 163 ? 12.711 30.875 0.257 1 94.38 163 ASP B C 1
ATOM 4509 O O . ASP B 1 163 ? 12.969 32.062 0.486 1 94.38 163 ASP B O 1
ATOM 4513 N N . GLY B 1 164 ? 11.625 30.312 0.719 1 96.19 164 GLY B N 1
ATOM 4514 C CA . GLY B 1 164 ? 10.75 30.969 1.672 1 96.19 164 GLY B CA 1
ATOM 4515 C C . GLY B 1 164 ? 9.711 31.859 1.012 1 96.19 164 GLY B C 1
ATOM 4516 O O . GLY B 1 164 ? 8.875 32.469 1.691 1 96.19 164 GLY B O 1
ATOM 4517 N N . ARG B 1 165 ? 9.742 31.922 -0.27 1 97.5 165 ARG B N 1
ATOM 4518 C CA . ARG B 1 165 ? 8.82 32.812 -0.984 1 97.5 165 ARG B CA 1
ATOM 4519 C C . ARG B 1 165 ? 7.406 32.219 -0.98 1 97.5 165 ARG B C 1
ATOM 4521 O O . ARG B 1 165 ? 6.438 32.938 -0.733 1 97.5 165 ARG B O 1
ATOM 4528 N N . PHE B 1 166 ? 7.348 30.969 -1.396 1 98.06 166 PHE B N 1
ATOM 4529 C CA . PHE B 1 166 ? 6.047 30.312 -1.508 1 98.06 166 PHE B CA 1
ATOM 4530 C C . PHE B 1 166 ? 5.734 29.516 -0.252 1 98.06 166 PHE B C 1
ATOM 4532 O O . PHE B 1 166 ? 6.625 28.891 0.327 1 98.06 166 PHE B O 1
ATOM 4539 N N . TRP B 1 167 ? 4.508 29.562 0.122 1 97.38 167 TRP B N 1
ATOM 4540 C CA . TRP B 1 167 ? 4.02 28.781 1.249 1 97.38 167 TRP B CA 1
ATOM 4541 C C . TRP B 1 167 ? 2.869 27.875 0.824 1 97.38 167 TRP B C 1
ATOM 4543 O O . TRP B 1 167 ? 2.008 28.281 0.043 1 97.38 167 TRP B O 1
ATOM 4553 N N . TYR B 1 168 ? 2.922 26.656 1.261 1 97 168 TYR B N 1
ATOM 4554 C CA . TYR B 1 168 ? 1.914 25.641 0.981 1 97 168 TYR B CA 1
ATOM 4555 C C . TYR B 1 168 ? 1.146 25.266 2.246 1 97 168 TYR B C 1
ATOM 4557 O O . TYR B 1 168 ? 1.744 25.047 3.299 1 97 168 TYR B O 1
ATOM 4565 N N . THR B 1 169 ? -0.153 25.234 2.109 1 94.19 169 THR B N 1
ATOM 4566 C CA . THR B 1 169 ? -0.988 24.922 3.264 1 94.19 169 THR B CA 1
ATOM 4567 C C . THR B 1 169 ? -1.896 23.734 2.969 1 94.19 169 THR B C 1
ATOM 4569 O O . THR B 1 169 ? -2.105 23.375 1.806 1 94.19 169 THR B O 1
ATOM 4572 N N . GLN B 1 170 ? -2.328 23.094 3.969 1 92.56 170 GLN B N 1
ATOM 4573 C CA . GLN B 1 170 ? -3.383 22.094 3.885 1 92.56 170 GLN B CA 1
ATOM 4574 C C . GLN B 1 170 ? -4.398 22.266 5.008 1 92.56 170 GLN B C 1
ATOM 4576 O O . GLN B 1 170 ? -4.031 22.328 6.184 1 92.56 170 GLN B O 1
ATOM 4581 N N . GLY B 1 171 ? -5.641 22.391 4.57 1 85.88 171 GLY B N 1
ATOM 4582 C CA . GLY B 1 171 ? -6.734 22.453 5.531 1 85.88 171 GLY B CA 1
ATOM 4583 C C . GLY B 1 171 ? -7.336 21.094 5.844 1 85.88 171 GLY B C 1
ATOM 4584 O O . GLY B 1 171 ? -7.055 20.109 5.156 1 85.88 171 GLY B O 1
ATOM 4585 N N . ARG B 1 172 ? -8.133 21.031 6.883 1 85.12 172 ARG B N 1
ATOM 4586 C CA . ARG B 1 172 ? -8.836 19.797 7.262 1 85.12 172 ARG B CA 1
ATOM 4587 C C . ARG B 1 172 ? -9.773 19.344 6.152 1 85.12 172 ARG B C 1
ATOM 4589 O O . ARG B 1 172 ? -10.086 18.156 6.055 1 85.12 172 ARG B O 1
ATOM 4596 N N . ASP B 1 173 ? -10.148 20.234 5.297 1 83.56 173 ASP B N 1
ATOM 4597 C CA . ASP B 1 173 ? -11.039 19.906 4.188 1 83.56 173 ASP B CA 1
ATOM 4598 C C . ASP B 1 173 ? -10.258 19.344 3.006 1 83.56 173 ASP B C 1
ATOM 4600 O O . ASP B 1 173 ? -10.812 19.156 1.92 1 83.56 173 ASP B O 1
ATOM 4604 N N . GLY B 1 174 ? -9.031 19.203 3.176 1 90.19 174 GLY B N 1
ATOM 4605 C CA . GLY B 1 174 ? -8.211 18.578 2.146 1 90.19 174 GLY B CA 1
ATOM 4606 C C . GLY B 1 174 ? -7.742 19.562 1.086 1 90.19 174 GLY B C 1
ATOM 4607 O O . GLY B 1 174 ? -7.031 19.188 0.152 1 90.19 174 GLY B O 1
ATOM 4608 N N . LYS B 1 175 ? -8.102 20.797 1.235 1 92.38 175 LYS B N 1
ATOM 4609 C CA . LYS B 1 175 ? -7.652 21.812 0.284 1 92.38 175 LYS B CA 1
ATOM 4610 C C . LYS B 1 175 ? -6.199 22.203 0.542 1 92.38 175 LYS B C 1
ATOM 4612 O O . LYS B 1 175 ? -5.82 22.484 1.68 1 92.38 175 LYS B O 1
ATOM 4617 N N . MET B 1 176 ? -5.43 22.109 -0.466 1 95.62 176 MET B N 1
ATOM 4618 C CA . MET B 1 176 ? -4.047 22.594 -0.455 1 95.62 176 MET B CA 1
ATOM 4619 C C . MET B 1 176 ? -3.916 23.891 -1.245 1 95.62 176 MET B C 1
ATOM 4621 O O . MET B 1 176 ? -4.406 23.984 -2.371 1 95.62 176 MET B O 1
ATOM 4625 N N . THR B 1 177 ? -3.262 24.844 -0.654 1 95.88 177 THR B N 1
ATOM 4626 C CA . THR B 1 177 ? -3.102 26.125 -1.326 1 95.88 177 THR B CA 1
ATOM 4627 C C . THR B 1 177 ? -1.63 26.531 -1.397 1 95.88 177 THR B C 1
ATOM 4629 O O . THR B 1 177 ? -0.834 26.141 -0.54 1 95.88 177 THR B O 1
ATOM 4632 N N . LYS B 1 178 ? -1.358 27.234 -2.404 1 97.62 178 LYS B N 1
ATOM 4633 C CA . LYS B 1 178 ? -0.051 27.844 -2.619 1 97.62 178 LYS B CA 1
ATOM 4634 C C . LYS B 1 178 ? -0.137 29.375 -2.537 1 97.62 178 LYS B C 1
ATOM 4636 O O . LYS B 1 178 ? -0.914 30 -3.264 1 97.62 178 LYS B O 1
ATOM 4641 N N . ILE B 1 179 ? 0.656 29.984 -1.658 1 97.38 179 ILE B N 1
ATOM 4642 C CA . ILE B 1 179 ? 0.652 31.422 -1.449 1 97.38 179 ILE B CA 1
ATOM 4643 C C . ILE B 1 179 ? 1.961 32.031 -1.96 1 97.38 179 ILE B C 1
ATOM 4645 O O . ILE B 1 179 ? 3.041 31.484 -1.699 1 97.38 179 ILE B O 1
ATOM 4649 N N . ASP B 1 180 ? 1.867 33.094 -2.67 1 98.25 180 ASP B N 1
ATOM 4650 C CA . ASP B 1 180 ? 3.035 33.844 -3.109 1 98.25 180 ASP B CA 1
ATOM 4651 C C . ASP B 1 180 ? 3.223 35.094 -2.268 1 98.25 180 ASP B C 1
ATOM 4653 O O . ASP B 1 180 ? 2.445 36.062 -2.383 1 98.25 180 ASP B O 1
ATOM 4657 N N . LEU B 1 181 ? 4.297 35.188 -1.527 1 97.81 181 LEU B N 1
ATOM 4658 C CA . LEU B 1 181 ? 4.547 36.312 -0.616 1 97.81 181 LEU B CA 1
ATOM 4659 C C . LEU B 1 181 ? 5.008 37.531 -1.382 1 97.81 181 LEU B C 1
ATOM 4661 O O . LEU B 1 181 ? 5.027 38.656 -0.831 1 97.81 181 LEU B O 1
ATOM 4665 N N . TRP B 1 182 ? 5.391 37.344 -2.596 1 97.88 182 TRP B N 1
ATOM 4666 C CA . TRP B 1 182 ? 5.918 38.469 -3.363 1 97.88 182 TRP B CA 1
ATOM 4667 C C . TRP B 1 182 ? 4.789 39.344 -3.895 1 97.88 182 TRP B C 1
ATOM 4669 O O . TRP B 1 182 ? 5.02 40.5 -4.289 1 97.88 182 TRP B O 1
ATOM 4679 N N . MET B 1 183 ? 3.662 38.875 -3.926 1 97.44 183 MET B N 1
ATOM 4680 C CA . MET B 1 183 ? 2.537 39.594 -4.48 1 97.44 183 MET B CA 1
ATOM 4681 C C . MET B 1 183 ? 2.074 40.688 -3.514 1 97.44 183 MET B C 1
ATOM 4683 O O . MET B 1 183 ? 2.346 40.625 -2.314 1 97.44 183 MET B O 1
ATOM 4687 N N . ASP B 1 184 ? 1.372 41.75 -4.023 1 96.31 184 ASP B N 1
ATOM 4688 C CA . ASP B 1 184 ? 0.849 42.844 -3.199 1 96.31 184 ASP B CA 1
ATOM 4689 C C . ASP B 1 184 ? -0.667 42.969 -3.342 1 96.31 184 ASP B C 1
ATOM 4691 O O . ASP B 1 184 ? -1.161 43.562 -4.289 1 96.31 184 ASP B O 1
ATOM 4695 N N . PRO B 1 185 ? -1.32 42.5 -2.367 1 95.25 185 PRO B N 1
ATOM 4696 C CA . PRO B 1 185 ? -0.833 41.781 -1.2 1 95.25 185 PRO B CA 1
ATOM 4697 C C . PRO B 1 185 ? -0.52 40.312 -1.515 1 95.25 185 PRO B C 1
ATOM 4699 O O . PRO B 1 185 ? -0.933 39.812 -2.557 1 95.25 185 PRO B O 1
ATOM 4702 N N . PRO B 1 186 ? 0.224 39.656 -0.602 1 96.88 186 PRO B N 1
ATOM 4703 C CA . PRO B 1 186 ? 0.375 38.219 -0.735 1 96.88 186 PRO B CA 1
ATOM 4704 C C . PRO B 1 186 ? -0.962 37.5 -0.897 1 96.88 186 PRO B C 1
ATOM 4706 O O . PRO B 1 186 ? -1.945 37.844 -0.247 1 96.88 186 PRO B O 1
ATOM 4709 N N . GLN B 1 187 ? -1.009 36.469 -1.786 1 95.88 187 GLN B N 1
ATOM 4710 C CA . GLN B 1 187 ? -2.287 35.812 -2.09 1 95.88 187 GLN B CA 1
ATOM 4711 C C . GLN B 1 187 ? -2.086 34.406 -2.613 1 95.88 187 GLN B C 1
ATOM 4713 O O . GLN B 1 187 ? -0.978 34.031 -3.01 1 95.88 187 GLN B O 1
ATOM 4718 N N . VAL B 1 188 ? -3.184 33.656 -2.604 1 96.5 188 VAL B N 1
ATOM 4719 C CA . VAL B 1 188 ? -3.189 32.312 -3.146 1 96.5 188 VAL B CA 1
ATOM 4720 C C . VAL B 1 188 ? -3.057 32.375 -4.668 1 96.5 188 VAL B C 1
ATOM 4722 O O . VAL B 1 188 ? -3.771 33.125 -5.332 1 96.5 188 VAL B O 1
ATOM 4725 N N . VAL B 1 189 ? -2.158 31.531 -5.184 1 98.12 189 VAL B N 1
ATOM 4726 C CA . VAL B 1 189 ? -1.957 31.562 -6.629 1 98.12 189 VAL B CA 1
ATOM 4727 C C . VAL B 1 189 ? -2.443 30.266 -7.254 1 98.12 189 VAL B C 1
ATOM 4729 O O . VAL B 1 189 ? -2.674 30.203 -8.461 1 98.12 189 VAL B O 1
ATOM 4732 N N . ALA B 1 190 ? -2.543 29.25 -6.531 1 98 190 ALA B N 1
ATOM 4733 C CA . ALA B 1 190 ? -3.082 27.969 -6.988 1 98 190 ALA B CA 1
ATOM 4734 C C . ALA B 1 190 ? -3.615 27.156 -5.82 1 98 190 ALA B C 1
ATOM 4736 O O . ALA B 1 190 ? -3.244 27.391 -4.668 1 98 190 ALA B O 1
ATOM 4737 N N . GLU B 1 191 ? -4.5 26.219 -6.09 1 96.62 191 GLU B N 1
ATOM 4738 C CA . GLU B 1 191 ? -5.059 25.344 -5.055 1 96.62 191 GLU B CA 1
ATOM 4739 C C . GLU B 1 191 ? -5.547 24.031 -5.648 1 96.62 191 GLU B C 1
ATOM 4741 O O . GLU B 1 191 ? -5.766 23.922 -6.855 1 96.62 191 GLU B O 1
ATOM 4746 N N . THR B 1 192 ? -5.613 23.047 -4.848 1 96.56 192 THR B N 1
ATOM 4747 C CA . THR B 1 192 ? -6.199 21.75 -5.191 1 96.56 192 THR B CA 1
ATOM 4748 C C . THR B 1 192 ? -6.738 21.062 -3.945 1 96.56 192 THR B C 1
ATOM 4750 O O . THR B 1 192 ? -6.133 21.125 -2.875 1 96.56 192 THR B O 1
ATOM 4753 N N . GLN B 1 193 ? -7.895 20.438 -4.062 1 95 193 GLN B N 1
ATOM 4754 C CA . GLN B 1 193 ? -8.414 19.609 -2.979 1 95 193 GLN B CA 1
ATOM 4755 C C . GLN B 1 193 ? -8.078 18.141 -3.199 1 95 193 GLN B C 1
ATOM 4757 O O . GLN B 1 193 ? -8.453 17.562 -4.219 1 95 193 GLN B O 1
ATOM 4762 N N . VAL B 1 194 ? -7.41 17.531 -2.273 1 95.88 194 VAL B N 1
ATOM 4763 C CA . VAL B 1 194 ? -6.883 16.188 -2.541 1 95.88 194 VAL B CA 1
ATOM 4764 C C . VAL B 1 194 ? -7.504 15.188 -1.578 1 95.88 194 VAL B C 1
ATOM 4766 O O . VAL B 1 194 ? -7.25 13.984 -1.678 1 95.88 194 VAL B O 1
ATOM 4769 N N . ALA B 1 195 ? -8.273 15.594 -0.636 1 93.94 195 ALA B N 1
ATOM 4770 C CA . ALA B 1 195 ? -8.938 14.75 0.357 1 93.94 195 ALA B CA 1
ATOM 4771 C C . ALA B 1 195 ? -10.156 15.461 0.952 1 93.94 195 ALA B C 1
ATOM 4773 O O . ALA B 1 195 ? -10.391 16.641 0.674 1 93.94 195 ALA B O 1
ATOM 4774 N N . SER B 1 196 ? -10.969 14.742 1.717 1 88.62 196 SER B N 1
ATOM 4775 C CA . SER B 1 196 ? -12.109 15.336 2.408 1 88.62 196 SER B CA 1
ATOM 4776 C C . SER B 1 196 ? -11.781 15.617 3.871 1 88.62 196 SER B C 1
ATOM 4778 O O . SER B 1 196 ? -12.5 16.359 4.543 1 88.62 196 SER B O 1
ATOM 4780 N N . ASP B 1 197 ? -10.75 14.984 4.332 1 87.94 197 ASP B N 1
ATOM 4781 C CA . ASP B 1 197 ? -10.156 15.219 5.648 1 87.94 197 ASP B CA 1
ATOM 4782 C C . ASP B 1 197 ? -8.641 15.039 5.605 1 87.94 197 ASP B C 1
ATOM 4784 O O . ASP B 1 197 ? -8.148 14.008 5.152 1 87.94 197 ASP B O 1
ATOM 4788 N N . ALA B 1 198 ? -7.977 16.062 5.984 1 89.5 198 ALA B N 1
ATOM 4789 C CA . ALA B 1 198 ? -6.523 16.016 5.828 1 89.5 198 ALA B CA 1
ATOM 4790 C C . ALA B 1 198 ? -5.828 16.828 6.906 1 89.5 198 ALA B C 1
ATOM 4792 O O . ALA B 1 198 ? -6.48 17.547 7.68 1 89.5 198 ALA B O 1
ATOM 4793 N N . ARG B 1 199 ? -4.398 16.562 6.879 1 82.44 199 ARG B N 1
ATOM 4794 C CA . ARG B 1 199 ? -3.768 17.25 8.008 1 82.44 199 ARG B CA 1
ATOM 4795 C C . ARG B 1 199 ? -2.41 17.812 7.609 1 82.44 199 ARG B C 1
ATOM 4797 O O . ARG B 1 199 ? -1.966 18.812 8.172 1 82.44 199 ARG B O 1
ATOM 4804 N N . ASP B 1 200 ? -1.705 17.297 6.781 1 92.69 200 ASP B N 1
ATOM 4805 C CA . ASP B 1 200 ? -0.309 17.719 6.715 1 92.69 200 ASP B CA 1
ATOM 4806 C C . ASP B 1 200 ? 0.155 17.844 5.266 1 92.69 200 ASP B C 1
ATOM 4808 O O . ASP B 1 200 ? -0.468 17.281 4.355 1 92.69 200 ASP B O 1
ATOM 4812 N N . VAL B 1 201 ? 1.222 18.672 5.094 1 95.94 201 VAL B N 1
ATOM 4813 C CA . VAL B 1 201 ? 1.798 18.969 3.785 1 95.94 201 VAL B CA 1
ATOM 4814 C C . VAL B 1 201 ? 3.316 19.078 3.902 1 95.94 201 VAL B C 1
ATOM 4816 O O . VAL B 1 201 ? 3.844 19.328 4.988 1 95.94 201 VAL B O 1
ATOM 4819 N N . ALA B 1 202 ? 4.023 18.781 2.869 1 97.5 202 ALA B N 1
ATOM 4820 C CA . ALA B 1 202 ? 5.465 19.016 2.781 1 97.5 202 ALA B CA 1
ATOM 4821 C C . ALA B 1 202 ? 5.883 19.328 1.348 1 97.5 202 ALA B C 1
ATOM 4823 O O . ALA B 1 202 ? 5.191 18.953 0.397 1 97.5 202 ALA B O 1
ATOM 4824 N N . VAL B 1 203 ? 6.953 20.047 1.257 1 97.94 203 VAL B N 1
ATOM 4825 C CA . VAL B 1 203 ? 7.508 20.422 -0.04 1 97.94 203 VAL B CA 1
ATOM 4826 C C . VAL B 1 203 ? 8.875 19.766 -0.226 1 97.94 203 VAL B C 1
ATOM 4828 O O . VAL B 1 203 ? 9.656 19.672 0.723 1 97.94 203 VAL B O 1
ATOM 4831 N N . SER B 1 204 ? 9.156 19.312 -1.512 1 98.19 204 SER B N 1
ATOM 4832 C CA . SER B 1 204 ? 10.453 18.688 -1.763 1 98.19 204 SER B CA 1
ATOM 4833 C C . SER B 1 204 ? 11.586 19.703 -1.659 1 98.19 204 SER B C 1
ATOM 4835 O O . SER B 1 204 ? 11.477 20.812 -2.188 1 98.19 204 SER B O 1
ATOM 4837 N N . HIS B 1 205 ? 12.703 19.297 -0.993 1 96.88 205 HIS B N 1
ATOM 4838 C CA . HIS B 1 205 ? 13.773 20.25 -0.743 1 96.88 205 HIS B CA 1
ATOM 4839 C C . HIS B 1 205 ? 15.125 19.688 -1.146 1 96.88 205 HIS B C 1
ATOM 4841 O O . HIS B 1 205 ? 16.156 20.312 -0.926 1 96.88 205 HIS B O 1
ATOM 4847 N N . TYR B 1 206 ? 15.164 18.578 -1.772 1 96.88 206 TYR B N 1
ATOM 4848 C CA . TYR B 1 206 ? 16.453 17.922 -1.95 1 96.88 206 TYR B CA 1
ATOM 4849 C C . TYR B 1 206 ? 16.938 18.047 -3.391 1 96.88 206 TYR B C 1
ATOM 4851 O O . TYR B 1 206 ? 16.203 17.703 -4.328 1 96.88 206 TYR B O 1
ATOM 4859 N N . GLY B 1 207 ? 18.094 18.5 -3.52 1 96.38 207 GLY B N 1
ATOM 4860 C CA . GLY B 1 207 ? 18.812 18.453 -4.789 1 96.38 207 GLY B CA 1
ATOM 4861 C C . GLY B 1 207 ? 18.031 19.078 -5.93 1 96.38 207 GLY B C 1
ATOM 4862 O O . GLY B 1 207 ? 17.547 20.203 -5.816 1 96.38 207 GLY B O 1
ATOM 4863 N N . LYS B 1 208 ? 18 18.328 -7.066 1 97 208 LYS B N 1
ATOM 4864 C CA . LYS B 1 208 ? 17.359 18.844 -8.273 1 97 208 LYS B CA 1
ATOM 4865 C C . LYS B 1 208 ? 15.836 18.812 -8.141 1 97 208 LYS B C 1
ATOM 4867 O O . LYS B 1 208 ? 15.125 19.359 -8.992 1 97 208 LYS B O 1
ATOM 4872 N N . TRP B 1 209 ? 15.367 18.25 -7.086 1 97.56 209 TRP B N 1
ATOM 4873 C CA . TRP B 1 209 ? 13.93 18.141 -6.879 1 97.56 209 TRP B CA 1
ATOM 4874 C C . TRP B 1 209 ? 13.43 19.25 -5.945 1 97.56 209 TRP B C 1
ATOM 4876 O O . TRP B 1 209 ? 12.258 19.266 -5.566 1 97.56 209 TRP B O 1
ATOM 4886 N N . LYS B 1 210 ? 14.312 20.125 -5.605 1 97.06 210 LYS B N 1
ATOM 4887 C CA . LYS B 1 210 ? 13.906 21.234 -4.746 1 97.06 210 LYS B CA 1
ATOM 4888 C C . LYS B 1 210 ? 12.727 21.984 -5.34 1 97.06 210 LYS B C 1
ATOM 4890 O O . LYS B 1 210 ? 12.781 22.438 -6.488 1 97.06 210 LYS B O 1
ATOM 4895 N N . ASP B 1 211 ? 11.633 22.062 -4.531 1 97.94 211 ASP B N 1
ATOM 4896 C CA . ASP B 1 211 ? 10.438 22.828 -4.855 1 97.94 211 ASP B CA 1
ATOM 4897 C C . ASP B 1 211 ? 9.773 22.297 -6.125 1 97.94 211 ASP B C 1
ATOM 4899 O O . ASP B 1 211 ? 9.125 23.047 -6.852 1 97.94 211 ASP B O 1
ATOM 4903 N N . LYS B 1 212 ? 10.016 21.047 -6.449 1 98.31 212 LYS B N 1
ATOM 4904 C CA . LYS B 1 212 ? 9.391 20.422 -7.617 1 98.31 212 LYS B CA 1
ATOM 4905 C C . LYS B 1 212 ? 8.055 19.797 -7.258 1 98.31 212 LYS B C 1
ATOM 4907 O O . LYS B 1 212 ? 7.133 19.766 -8.078 1 98.31 212 LYS B O 1
ATOM 4912 N N . TYR B 1 213 ? 7.984 19.234 -6.094 1 98.75 213 TYR B N 1
ATOM 4913 C CA . TYR B 1 213 ? 6.797 18.5 -5.688 1 98.75 213 TYR B CA 1
ATOM 4914 C C . TYR B 1 213 ? 6.293 18.969 -4.332 1 98.75 213 TYR B C 1
ATOM 4916 O O . TYR B 1 213 ? 7.059 19.516 -3.535 1 98.75 213 TYR B O 1
ATOM 4924 N N . VAL B 1 214 ? 5.051 18.859 -4.09 1 98.44 214 VAL B N 1
ATOM 4925 C CA . VAL B 1 214 ? 4.383 18.984 -2.803 1 98.44 214 VAL B CA 1
ATOM 4926 C C . VAL B 1 214 ? 3.605 17.703 -2.494 1 98.44 214 VAL B C 1
ATOM 4928 O O . VAL B 1 214 ? 3.092 17.047 -3.402 1 98.44 214 VAL B O 1
ATOM 4931 N N . ILE B 1 215 ? 3.615 17.312 -1.275 1 98.62 215 ILE B N 1
ATOM 4932 C CA . ILE B 1 215 ? 2.879 16.125 -0.856 1 98.62 215 ILE B CA 1
ATOM 4933 C C . ILE B 1 215 ? 1.872 16.484 0.23 1 98.62 215 ILE B C 1
ATOM 4935 O O . ILE B 1 215 ? 2.17 17.297 1.109 1 98.62 215 ILE B O 1
ATOM 4939 N N . GLY B 1 216 ? 0.681 16.016 0.106 1 97.44 216 GLY B N 1
ATOM 4940 C CA . GLY B 1 216 ? -0.349 16.141 1.127 1 97.44 216 GLY B CA 1
ATOM 4941 C C . GLY B 1 216 ? -0.87 14.797 1.608 1 97.44 216 GLY B C 1
ATOM 4942 O O . GLY B 1 216 ? -0.991 13.852 0.824 1 97.44 216 GLY B O 1
ATOM 4943 N N . GLY B 1 217 ? -1.119 14.703 2.859 1 95.88 217 GLY B N 1
ATOM 4944 C CA . GLY B 1 217 ? -1.662 13.492 3.449 1 95.88 217 GLY B CA 1
ATOM 4945 C C . GLY B 1 217 ? -3.131 13.609 3.807 1 95.88 217 GLY B C 1
ATOM 4946 O O . GLY B 1 217 ? -3.572 14.641 4.312 1 95.88 217 GLY B O 1
ATOM 4947 N N . GLY B 1 218 ? -3.879 12.531 3.561 1 94.12 218 GLY B N 1
ATOM 4948 C CA . GLY B 1 218 ? -5.305 12.508 3.844 1 94.12 218 GLY B CA 1
ATOM 4949 C C . GLY B 1 218 ? -5.676 11.531 4.949 1 94.12 218 GLY B C 1
ATOM 4950 O O . GLY B 1 218 ? -5.09 10.453 5.055 1 94.12 218 GLY B O 1
ATOM 4951 N N . TYR B 1 219 ? -6.648 12.008 5.789 1 92.56 219 TYR B N 1
ATOM 4952 C CA . TYR B 1 219 ? -7.34 11.094 6.691 1 92.56 219 TYR B CA 1
ATOM 4953 C C . TYR B 1 219 ? -8.414 10.312 5.949 1 92.56 219 TYR B C 1
ATOM 4955 O O . TYR B 1 219 ? -8.594 9.117 6.191 1 92.56 219 TYR B O 1
ATOM 4963 N N . TRP B 1 220 ? -9.008 11.102 4.977 1 91.88 220 TRP B N 1
ATOM 4964 C CA . TRP B 1 220 ? -9.953 10.445 4.086 1 91.88 220 TRP B CA 1
ATOM 4965 C C . TRP B 1 220 ? -9.961 11.094 2.709 1 91.88 220 TRP B C 1
ATOM 4967 O O . TRP B 1 220 ? -10.188 12.305 2.59 1 91.88 220 TRP B O 1
ATOM 4977 N N . PRO B 1 221 ? -9.953 10.266 1.676 1 94.75 221 PRO B N 1
ATOM 4978 C CA . PRO B 1 221 ? -9.453 8.891 1.757 1 94.75 221 PRO B CA 1
ATOM 4979 C C . PRO B 1 221 ? -8.055 8.805 2.357 1 94.75 221 PRO B C 1
ATOM 4981 O O . PRO B 1 221 ? -7.289 9.766 2.291 1 94.75 221 PRO B O 1
ATOM 4984 N N . PRO B 1 222 ? -7.832 7.652 3.082 1 95.81 222 PRO B N 1
ATOM 4985 C CA . PRO B 1 222 ? -6.461 7.496 3.576 1 95.81 222 PRO B CA 1
ATOM 4986 C C . PRO B 1 222 ? -5.449 7.309 2.451 1 95.81 222 PRO B C 1
ATOM 4988 O O . PRO B 1 222 ? -5.406 6.246 1.825 1 95.81 222 PRO B O 1
ATOM 4991 N N . HIS B 1 223 ? -4.754 8.32 2.094 1 98.12 223 HIS B N 1
ATOM 4992 C CA . HIS B 1 223 ? -3.746 8.32 1.041 1 98.12 223 HIS B CA 1
ATOM 4993 C C . HIS B 1 223 ? -2.85 9.547 1.134 1 98.12 223 HIS B C 1
ATOM 4995 O O . HIS B 1 223 ? -3.127 10.469 1.908 1 98.12 223 HIS B O 1
ATOM 5001 N N . PHE B 1 224 ? -1.764 9.5 0.456 1 98.56 224 PHE B N 1
ATOM 5002 C CA . PHE B 1 224 ? -1.045 10.742 0.193 1 98.56 224 PHE B CA 1
ATOM 5003 C C . PHE B 1 224 ? -1.032 11.062 -1.298 1 98.56 224 PHE B C 1
ATOM 5005 O O . PHE B 1 224 ? -1.146 10.156 -2.129 1 98.56 224 PHE B O 1
ATOM 5012 N N . VAL B 1 225 ? -0.977 12.328 -1.571 1 98.5 225 VAL B N 1
ATOM 5013 C CA . VAL B 1 225 ? -1.017 12.82 -2.945 1 98.5 225 VAL B CA 1
ATOM 5014 C C . VAL B 1 225 ? 0.199 13.703 -3.215 1 98.5 225 VAL B C 1
ATOM 5016 O O . VAL B 1 225 ? 0.539 14.57 -2.402 1 98.5 225 VAL B O 1
ATOM 5019 N N . ILE B 1 226 ? 0.87 13.422 -4.285 1 98.81 226 ILE B N 1
ATOM 5020 C CA . ILE B 1 226 ? 2.002 14.227 -4.727 1 98.81 226 ILE B CA 1
ATOM 5021 C C . ILE B 1 226 ? 1.562 15.164 -5.848 1 98.81 226 ILE B C 1
ATOM 5023 O O . ILE B 1 226 ? 0.944 14.727 -6.824 1 98.81 226 ILE B O 1
ATOM 5027 N N . LEU B 1 227 ? 1.83 16.406 -5.668 1 98.75 227 LEU B N 1
ATOM 5028 C CA . LEU B 1 227 ? 1.478 17.453 -6.633 1 98.75 227 LEU B CA 1
ATOM 5029 C C . LEU B 1 227 ? 2.729 18.078 -7.227 1 98.75 227 LEU B C 1
ATOM 5031 O O . LEU B 1 227 ? 3.811 18 -6.641 1 98.75 227 LEU B O 1
ATOM 5035 N N . ASP B 1 228 ? 2.51 18.703 -8.375 1 98.62 228 ASP B N 1
ATOM 5036 C CA . ASP B 1 228 ? 3.49 19.656 -8.891 1 98.62 228 ASP B CA 1
ATOM 5037 C C . ASP B 1 228 ? 3.557 20.906 -8.008 1 98.62 228 ASP B C 1
ATOM 5039 O O . ASP B 1 228 ? 2.543 21.578 -7.801 1 98.62 228 ASP B O 1
ATOM 5043 N N . ALA B 1 229 ? 4.703 21.234 -7.527 1 98.44 229 ALA B N 1
ATOM 5044 C CA . ALA B 1 229 ? 4.801 22.328 -6.562 1 98.44 229 ALA B CA 1
ATOM 5045 C C . ALA B 1 229 ? 4.566 23.672 -7.234 1 98.44 229 ALA B C 1
ATOM 5047 O O . ALA B 1 229 ? 4.207 24.641 -6.57 1 98.44 229 ALA B O 1
ATOM 5048 N N . VAL B 1 230 ? 4.797 23.75 -8.516 1 97.88 230 VAL B N 1
ATOM 5049 C CA . VAL B 1 230 ? 4.672 25.016 -9.227 1 97.88 230 VAL B CA 1
ATOM 5050 C C . VAL B 1 230 ? 3.205 25.281 -9.547 1 97.88 230 VAL B C 1
ATOM 5052 O O . VAL B 1 230 ? 2.691 26.375 -9.258 1 97.88 230 VAL B O 1
ATOM 5055 N N . THR B 1 231 ? 2.508 24.297 -10.047 1 98.19 231 THR B N 1
ATOM 5056 C CA 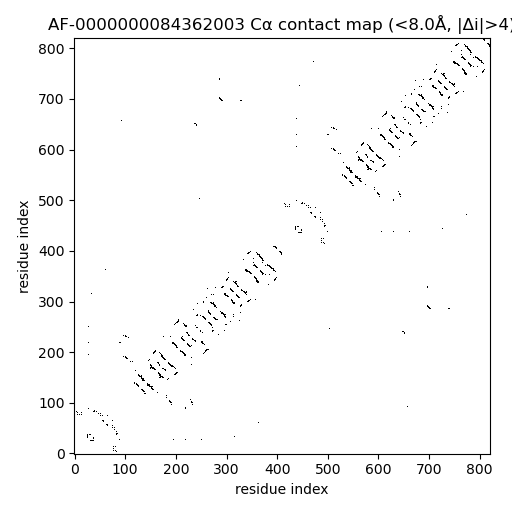. THR B 1 231 ? 1.15 24.516 -10.539 1 98.19 231 THR B CA 1
ATOM 5057 C C . THR B 1 231 ? 0.126 23.984 -9.539 1 98.19 231 THR B C 1
ATOM 5059 O O . THR B 1 231 ? -1.062 24.297 -9.633 1 98.19 231 THR B O 1
ATOM 5062 N N . MET B 1 232 ? 0.536 23.094 -8.633 1 98.5 232 MET B N 1
ATOM 5063 C CA . MET B 1 232 ? -0.32 22.391 -7.68 1 98.5 232 MET B CA 1
ATOM 5064 C C . MET B 1 232 ? -1.169 21.328 -8.375 1 98.5 232 MET B C 1
ATOM 5066 O O . MET B 1 232 ? -2.193 20.906 -7.844 1 98.5 232 MET B O 1
ATOM 5070 N N . GLU B 1 233 ? -0.783 20.953 -9.602 1 98.62 233 GLU B N 1
ATOM 5071 C CA . GLU B 1 233 ? -1.459 19.859 -10.297 1 98.62 233 GLU B CA 1
ATOM 5072 C C . GLU B 1 233 ? -1.207 18.531 -9.594 1 98.62 233 GLU B C 1
ATOM 5074 O O . GLU B 1 233 ? -0.06 18.172 -9.312 1 98.62 233 GLU B O 1
ATOM 5079 N N . PRO B 1 234 ? -2.318 17.797 -9.242 1 98.56 234 PRO B N 1
ATOM 5080 C CA . PRO B 1 234 ? -2.084 16.469 -8.672 1 98.56 234 PRO B CA 1
ATOM 5081 C C . PRO B 1 234 ? -1.44 15.5 -9.664 1 98.56 234 PRO B C 1
ATOM 5083 O O . PRO B 1 234 ? -1.872 15.422 -10.82 1 98.56 234 PRO B O 1
ATOM 5086 N N . LEU B 1 235 ? -0.398 14.789 -9.203 1 98.56 235 LEU B N 1
ATOM 5087 C CA . LEU B 1 235 ? 0.378 13.945 -10.102 1 98.56 235 LEU B CA 1
ATOM 5088 C C . LEU B 1 235 ? 0.212 12.469 -9.742 1 98.56 235 LEU B C 1
ATOM 5090 O O . LEU B 1 235 ? 0.138 11.617 -10.625 1 98.56 235 LEU B O 1
ATOM 5094 N N . LYS B 1 236 ? 0.201 12.156 -8.492 1 98.19 236 LYS B N 1
ATOM 5095 C CA . LYS B 1 236 ? 0.236 10.773 -8.016 1 98.19 236 LYS B CA 1
ATOM 5096 C C . LYS B 1 236 ? -0.519 10.625 -6.703 1 98.19 236 LYS B C 1
ATOM 5098 O O . LYS B 1 236 ? -0.45 11.5 -5.84 1 98.19 236 LYS B O 1
ATOM 5103 N N . VAL B 1 237 ? -1.261 9.57 -6.598 1 98.31 237 VAL B N 1
ATOM 5104 C CA . VAL B 1 237 ? -1.964 9.211 -5.371 1 98.31 237 VAL B CA 1
ATOM 5105 C C . VAL B 1 237 ? -1.539 7.816 -4.918 1 98.31 237 VAL B C 1
ATOM 5107 O O . VAL B 1 237 ? -1.438 6.898 -5.73 1 98.31 237 VAL B O 1
ATOM 5110 N N . VAL B 1 238 ? -1.224 7.629 -3.684 1 98.5 238 VAL B N 1
ATOM 5111 C CA . VAL B 1 238 ? -0.893 6.336 -3.102 1 98.5 238 VAL B CA 1
ATOM 5112 C C . VAL B 1 238 ? -1.756 6.09 -1.865 1 98.5 238 VAL B C 1
ATOM 5114 O O . VAL B 1 238 ? -1.79 6.914 -0.95 1 98.5 238 VAL B O 1
ATOM 5117 N N . SER B 1 239 ? -2.475 4.992 -1.852 1 98.31 239 SER B N 1
ATOM 5118 C CA . SER B 1 239 ? -3.285 4.621 -0.696 1 98.31 239 SER B CA 1
ATOM 5119 C C . SER B 1 239 ? -2.412 4.172 0.471 1 98.31 239 SER B C 1
ATOM 5121 O O . SER B 1 239 ? -1.414 3.477 0.275 1 98.31 239 SER B O 1
ATOM 5123 N N . THR B 1 240 ? -2.838 4.539 1.679 1 98.25 240 THR B N 1
ATOM 5124 C CA . THR B 1 240 ? -2.107 4.094 2.859 1 98.25 240 THR B CA 1
ATOM 5125 C C . THR B 1 240 ? -2.869 2.986 3.584 1 98.25 240 THR B C 1
ATOM 5127 O O . THR B 1 240 ? -2.426 2.498 4.625 1 98.25 240 THR B O 1
ATOM 5130 N N . ARG B 1 241 ? -4.059 2.629 3.037 1 97.69 241 ARG B N 1
ATOM 5131 C CA . ARG B 1 241 ? -4.719 1.44 3.564 1 97.69 241 ARG B CA 1
ATOM 5132 C C . ARG B 1 241 ? -3.775 0.244 3.568 1 97.69 241 ARG B C 1
ATOM 5134 O O . ARG B 1 241 ? -3 0.055 2.627 1 97.69 241 ARG B O 1
ATOM 5141 N N . GLY B 1 242 ? -3.871 -0.46 4.629 1 97.56 242 GLY B N 1
ATOM 5142 C CA . GLY B 1 242 ? -2.957 -1.589 4.703 1 97.56 242 GLY B CA 1
ATOM 5143 C C . GLY B 1 242 ? -3.09 -2.381 5.992 1 97.56 242 GLY B C 1
ATOM 5144 O O . GLY B 1 242 ? -4.105 -2.287 6.684 1 97.56 242 GLY B O 1
ATOM 5145 N N . VAL B 1 243 ? -2.117 -3.23 6.223 1 98 243 VAL B N 1
ATOM 5146 C CA . VAL B 1 243 ? -2.08 -4.082 7.406 1 98 243 VAL B CA 1
ATOM 5147 C C . VAL B 1 243 ? -1.184 -3.455 8.469 1 98 243 VAL B C 1
ATOM 5149 O O . VAL B 1 243 ? -0.045 -3.076 8.188 1 98 243 VAL B O 1
ATOM 5152 N N . ASN B 1 244 ? -1.749 -3.271 9.672 1 97.75 244 ASN B N 1
ATOM 5153 C CA . ASN B 1 244 ? -0.979 -2.627 10.734 1 97.75 244 ASN B CA 1
ATOM 5154 C C . ASN B 1 244 ? 0.049 -3.58 11.336 1 97.75 244 ASN B C 1
ATOM 5156 O O . ASN B 1 244 ? 0.147 -4.734 10.922 1 97.75 244 ASN B O 1
ATOM 5160 N N . VAL B 1 245 ? 0.851 -3.162 12.234 1 97.62 245 VAL B N 1
ATOM 5161 C CA . VAL B 1 245 ? 1.977 -3.9 12.797 1 97.62 245 VAL B CA 1
ATOM 5162 C C . VAL B 1 245 ? 1.463 -5.09 13.609 1 97.62 245 VAL B C 1
ATOM 5164 O O . VAL B 1 245 ? 2.223 -6.008 13.922 1 97.62 245 VAL B O 1
ATOM 5167 N N . ASP B 1 246 ? 0.177 -5.141 13.961 1 95.94 246 ASP B N 1
ATOM 5168 C CA . ASP B 1 246 ? -0.416 -6.277 14.656 1 95.94 246 ASP B CA 1
ATOM 5169 C C . ASP B 1 246 ? -0.939 -7.312 13.664 1 95.94 246 ASP B C 1
ATOM 5171 O O . ASP B 1 246 ? -1.405 -8.383 14.062 1 95.94 246 ASP B O 1
ATOM 5175 N N . GLY B 1 247 ? -0.899 -6.98 12.367 1 96.94 247 GLY B N 1
ATOM 5176 C CA . GLY B 1 247 ? -1.328 -7.934 11.352 1 96.94 247 GLY B CA 1
ATOM 5177 C C . GLY B 1 247 ? -2.793 -7.793 10.984 1 96.94 247 GLY B C 1
ATOM 5178 O O . GLY B 1 247 ? -3.393 -8.727 10.445 1 96.94 247 GLY B O 1
ATOM 5179 N N . GLU B 1 248 ? -3.396 -6.668 11.258 1 95.06 248 GLU B N 1
ATOM 5180 C CA . GLU B 1 248 ? -4.805 -6.422 10.953 1 95.06 248 GLU B CA 1
ATOM 5181 C C . GLU B 1 248 ? -4.957 -5.414 9.82 1 95.06 248 GLU B C 1
ATOM 5183 O O . GLU B 1 248 ? -4.238 -4.414 9.766 1 95.06 248 GLU B O 1
ATOM 5188 N N . TYR B 1 249 ? -5.91 -5.73 8.93 1 96.06 249 TYR B N 1
ATOM 5189 C CA . TYR B 1 249 ? -6.199 -4.762 7.875 1 96.06 249 TYR B CA 1
ATOM 5190 C C . TYR B 1 249 ? -6.895 -3.531 8.438 1 96.06 249 TYR B C 1
ATOM 5192 O O . TYR B 1 249 ? -7.824 -3.648 9.242 1 96.06 249 TYR B O 1
ATOM 5200 N N . VAL B 1 250 ? -6.406 -2.355 8.008 1 95.25 250 VAL B N 1
ATOM 5201 C CA . VAL B 1 250 ? -6.953 -1.073 8.438 1 95.25 250 VAL B CA 1
ATOM 5202 C C . VAL B 1 250 ? -7.402 -0.269 7.223 1 95.25 250 VAL B C 1
ATOM 5204 O O . VAL B 1 250 ? -6.582 0.127 6.391 1 95.25 250 VAL B O 1
ATOM 5207 N N . ASN B 1 251 ? -8.695 -0.046 7.156 1 92.88 251 ASN B N 1
ATOM 5208 C CA . ASN B 1 251 ? -9.258 0.729 6.055 1 92.88 251 ASN B CA 1
ATOM 5209 C C . ASN B 1 251 ? -8.984 2.221 6.223 1 92.88 251 ASN B C 1
ATOM 5211 O O . ASN B 1 251 ? -8.734 2.926 5.242 1 92.88 251 ASN B O 1
ATOM 5215 N N . GLU B 1 252 ? -9.094 2.721 7.449 1 93.12 252 GLU B N 1
ATOM 5216 C CA . GLU B 1 252 ? -8.828 4.125 7.75 1 93.12 252 GLU B CA 1
ATOM 5217 C C . GLU B 1 252 ? -7.434 4.309 8.344 1 93.12 252 GLU B C 1
ATOM 5219 O O . GLU B 1 252 ? -7.293 4.691 9.508 1 93.12 252 GLU B O 1
ATOM 5224 N N . ALA B 1 253 ? -6.449 3.994 7.508 1 95.81 253 ALA B N 1
ATOM 5225 C CA . ALA B 1 253 ? -5.055 4.23 7.871 1 95.81 253 ALA B CA 1
ATOM 5226 C C . ALA B 1 253 ? -4.637 5.664 7.547 1 95.81 253 ALA B C 1
ATOM 5228 O O . ALA B 1 253 ? -4.16 5.941 6.445 1 95.81 253 ALA B O 1
ATOM 5229 N N . ARG B 1 254 ? -4.75 6.621 8.484 1 95.88 254 ARG B N 1
ATOM 5230 C CA . ARG B 1 254 ? -4.637 8.062 8.281 1 95.88 254 ARG B CA 1
ATOM 5231 C C . ARG B 1 254 ? -3.18 8.484 8.141 1 95.88 254 ARG B C 1
ATOM 5233 O O . ARG B 1 254 ? -2.311 7.98 8.852 1 95.88 254 ARG B O 1
ATOM 5240 N N . VAL B 1 255 ? -2.943 9.352 7.227 1 96.38 255 VAL B N 1
ATOM 5241 C CA . VAL B 1 255 ? -1.655 10.039 7.18 1 96.38 255 VAL B CA 1
ATOM 5242 C C . VAL B 1 255 ? -1.634 11.172 8.203 1 96.38 255 VAL B C 1
ATOM 5244 O O . VAL B 1 255 ? -2.271 12.211 8.008 1 96.38 255 VAL B O 1
ATOM 5247 N N . ALA B 1 256 ? -0.836 10.992 9.203 1 92.69 256 ALA B N 1
ATOM 5248 C CA . ALA B 1 256 ? -0.894 11.93 10.328 1 92.69 256 ALA B CA 1
ATOM 5249 C C . ALA B 1 256 ? 0.134 13.047 10.164 1 92.69 256 ALA B C 1
ATOM 5251 O O . ALA B 1 256 ? -0.052 14.148 10.672 1 92.69 256 ALA B O 1
ATOM 5252 N N . ALA B 1 257 ? 1.17 12.711 9.477 1 94.69 257 ALA B N 1
ATOM 5253 C CA . ALA B 1 257 ? 2.23 13.703 9.312 1 94.69 257 ALA B CA 1
ATOM 5254 C C . ALA B 1 257 ? 3.084 13.391 8.086 1 94.69 257 ALA B C 1
ATOM 5256 O O . ALA B 1 257 ? 3.236 12.219 7.711 1 94.69 257 ALA B O 1
ATOM 5257 N N . VAL B 1 258 ? 3.547 14.398 7.48 1 97 258 VAL B N 1
ATOM 5258 C CA . VAL B 1 258 ? 4.477 14.289 6.363 1 97 258 VAL B CA 1
ATOM 5259 C C . VAL B 1 258 ? 5.656 15.242 6.578 1 97 258 VAL B C 1
ATOM 5261 O O . VAL B 1 258 ? 5.461 16.406 6.902 1 97 258 VAL B O 1
ATOM 5264 N N . TYR B 1 259 ? 6.867 14.711 6.418 1 96.5 259 TYR B N 1
ATOM 5265 C CA . TYR B 1 259 ? 8.062 15.523 6.629 1 96.5 259 TYR B CA 1
ATOM 5266 C C . TYR B 1 259 ? 9.062 15.32 5.496 1 96.5 259 TYR B C 1
ATOM 5268 O O . TYR B 1 259 ? 9.227 14.211 4.988 1 96.5 259 TYR B O 1
ATOM 5276 N N . ASN B 1 260 ? 9.703 16.391 5.195 1 95.69 260 ASN B N 1
ATOM 5277 C CA . ASN B 1 260 ? 10.867 16.281 4.324 1 95.69 260 ASN B CA 1
ATOM 5278 C C . ASN B 1 260 ? 12.031 15.594 5.031 1 95.69 260 ASN B C 1
ATOM 5280 O O . ASN B 1 260 ? 12.289 15.852 6.207 1 95.69 260 ASN B O 1
ATOM 5284 N N . THR B 1 261 ? 12.656 14.727 4.266 1 95.94 261 THR B N 1
ATOM 5285 C CA . THR B 1 261 ? 13.945 14.234 4.734 1 95.94 261 THR B CA 1
ATOM 5286 C C . THR B 1 261 ? 15.07 15.18 4.312 1 95.94 261 THR B C 1
ATOM 5288 O O . THR B 1 261 ? 15.211 15.5 3.129 1 95.94 261 THR B O 1
ATOM 5291 N N . PRO B 1 262 ? 15.891 15.609 5.227 1 94.69 262 PRO B N 1
ATOM 5292 C CA . PRO B 1 262 ? 16.891 16.625 4.887 1 94.69 262 PRO B CA 1
ATOM 5293 C C . PRO B 1 262 ? 17.984 16.094 3.957 1 94.69 262 PRO B C 1
ATOM 5295 O O . PRO B 1 262 ? 18.516 16.844 3.141 1 94.69 262 PRO B O 1
ATOM 5298 N N . ASN B 1 263 ? 18.328 14.812 4 1 93.81 263 ASN B N 1
ATOM 5299 C CA . ASN B 1 263 ? 19.531 14.32 3.346 1 93.81 263 ASN B CA 1
ATOM 5300 C C . ASN B 1 263 ? 19.203 13.336 2.225 1 93.81 263 ASN B C 1
ATOM 5302 O O . ASN B 1 263 ? 20.047 12.539 1.823 1 93.81 263 ASN B O 1
ATOM 5306 N N . ALA B 1 264 ? 18.016 13.312 1.754 1 96.69 264 ALA B N 1
ATOM 5307 C CA . ALA B 1 264 ? 17.609 12.438 0.664 1 96.69 264 ALA B CA 1
ATOM 5308 C C . ALA B 1 264 ? 16.359 12.977 -0.032 1 96.69 264 ALA B C 1
ATOM 5310 O O . ALA B 1 264 ? 15.633 13.797 0.533 1 96.69 264 ALA B O 1
ATOM 5311 N N . PRO B 1 265 ? 16.125 12.641 -1.276 1 98.19 265 PRO B N 1
ATOM 5312 C CA . PRO B 1 265 ? 14.898 13.031 -1.968 1 98.19 265 PRO B CA 1
ATOM 5313 C C . PRO B 1 265 ? 13.688 12.211 -1.528 1 98.19 265 PRO B C 1
ATOM 5315 O O . PRO B 1 265 ? 13.07 11.523 -2.346 1 98.19 265 PRO B O 1
ATOM 5318 N N . THR B 1 266 ? 13.422 12.273 -0.257 1 98.62 266 THR B N 1
ATOM 5319 C CA . THR B 1 266 ? 12.344 11.469 0.296 1 98.62 266 THR B CA 1
ATOM 5320 C C . THR B 1 266 ? 11.508 12.281 1.273 1 98.62 266 THR B C 1
ATOM 5322 O O . THR B 1 266 ? 11.93 13.344 1.728 1 98.62 266 THR B O 1
ATOM 5325 N N . TRP B 1 267 ? 10.32 11.867 1.435 1 98.62 267 TRP B N 1
ATOM 5326 C CA . TRP B 1 267 ? 9.461 12.289 2.537 1 98.62 267 TRP B CA 1
ATOM 5327 C C . TRP B 1 267 ? 9.266 11.156 3.535 1 98.62 267 TRP B C 1
ATOM 5329 O O . TRP B 1 267 ? 9.359 9.977 3.174 1 98.62 267 TRP B O 1
ATOM 5339 N N . ILE B 1 268 ? 9.047 11.477 4.746 1 98.38 268 ILE B N 1
ATOM 5340 C CA . ILE B 1 268 ? 8.531 10.539 5.742 1 98.38 268 ILE B CA 1
ATOM 5341 C C . ILE B 1 268 ? 7.023 10.742 5.902 1 98.38 268 ILE B C 1
ATOM 5343 O O . ILE B 1 268 ? 6.566 11.844 6.195 1 98.38 268 ILE B O 1
ATOM 5347 N N . VAL B 1 269 ? 6.27 9.727 5.625 1 98.62 269 VAL B N 1
ATOM 5348 C CA . VAL B 1 269 ? 4.82 9.719 5.781 1 98.62 269 VAL B CA 1
ATOM 5349 C C . VAL B 1 269 ? 4.434 8.852 6.977 1 98.62 269 VAL B C 1
ATOM 5351 O O . VAL B 1 269 ? 4.656 7.637 6.973 1 98.62 269 VAL B O 1
ATOM 5354 N N . ALA B 1 270 ? 3.893 9.469 8 1 98 270 ALA B N 1
ATOM 5355 C CA . ALA B 1 270 ? 3.449 8.727 9.18 1 98 270 ALA B CA 1
ATOM 5356 C C . ALA B 1 270 ? 2.047 8.164 8.977 1 98 270 ALA B C 1
ATOM 5358 O O . ALA B 1 270 ? 1.07 8.914 8.922 1 98 270 ALA B O 1
ATOM 5359 N N . VAL B 1 271 ? 1.981 6.883 8.852 1 98.06 271 VAL B N 1
ATOM 5360 C CA . VAL B 1 271 ? 0.691 6.211 8.734 1 98.06 271 VAL B CA 1
ATOM 5361 C C . VAL B 1 271 ? 0.212 5.773 10.117 1 98.06 271 VAL B C 1
ATOM 5363 O O . VAL B 1 271 ? 0.623 4.723 10.625 1 98.06 271 VAL B O 1
ATOM 5366 N N . LYS B 1 272 ? -0.676 6.492 10.648 1 96.19 272 LYS B N 1
ATOM 5367 C CA . LYS B 1 272 ? -1.016 6.535 12.07 1 96.19 272 LYS B CA 1
ATOM 5368 C C . LYS B 1 272 ? -1.47 5.164 12.57 1 96.19 272 LYS B C 1
ATOM 5370 O O . LYS B 1 272 ? -0.848 4.586 13.461 1 96.19 272 LYS B O 1
ATOM 5375 N N . GLU B 1 273 ? -2.459 4.586 11.984 1 95.94 273 GLU B N 1
ATOM 5376 C CA . GLU B 1 273 ? -3.088 3.375 12.508 1 95.94 273 GLU B CA 1
ATOM 5377 C C . GLU B 1 273 ? -2.271 2.135 12.164 1 95.94 273 GLU B C 1
ATOM 5379 O O . GLU B 1 273 ? -2.418 1.09 12.805 1 95.94 273 GLU B O 1
ATOM 5384 N N . LEU B 1 274 ? -1.431 2.209 11.086 1 98 274 LEU B N 1
ATOM 5385 C CA . LEU B 1 274 ? -0.63 1.044 10.727 1 98 274 LEU B CA 1
ATOM 5386 C C . LEU B 1 274 ? 0.564 0.894 11.664 1 98 274 LEU B C 1
ATOM 5388 O O . LEU B 1 274 ? 1.157 -0.183 11.75 1 98 274 LEU B O 1
ATOM 5392 N N . GLY B 1 275 ? 0.915 2.016 12.352 1 98.31 275 GLY B N 1
ATOM 5393 C CA . GLY B 1 275 ? 2.158 2.004 13.102 1 98.31 275 GLY B CA 1
ATOM 5394 C C . GLY B 1 275 ? 3.389 1.91 12.227 1 98.31 275 GLY B C 1
ATOM 5395 O O . GLY B 1 275 ? 4.34 1.2 12.555 1 98.31 275 GLY B O 1
ATOM 5396 N N . GLN B 1 276 ? 3.297 2.578 11.078 1 98.75 276 GLN B N 1
ATOM 5397 C CA . GLN B 1 276 ? 4.391 2.51 10.109 1 98.75 276 GLN B CA 1
ATOM 5398 C C . GLN B 1 276 ? 4.809 3.904 9.656 1 98.75 276 GLN B C 1
ATOM 5400 O O . GLN B 1 276 ? 3.963 4.785 9.477 1 98.75 276 GLN B O 1
ATOM 5405 N N . LEU B 1 277 ? 6.07 4.086 9.508 1 98.75 277 LEU B N 1
ATOM 5406 C CA . LEU B 1 277 ? 6.625 5.227 8.781 1 98.75 277 LEU B CA 1
ATOM 5407 C C . LEU B 1 277 ? 7.004 4.832 7.359 1 98.75 277 LEU B C 1
ATOM 5409 O O . LEU B 1 277 ? 7.824 3.934 7.16 1 98.75 277 LEU B O 1
ATOM 5413 N N . TRP B 1 278 ? 6.359 5.461 6.406 1 98.88 278 TRP B N 1
ATOM 5414 C CA . TRP B 1 278 ? 6.711 5.215 5.012 1 98.88 278 TRP B CA 1
ATOM 5415 C C . TRP B 1 278 ? 7.695 6.27 4.508 1 98.88 278 TRP B C 1
ATOM 5417 O O . TRP B 1 278 ? 7.371 7.457 4.469 1 98.88 278 TRP B O 1
ATOM 5427 N N . GLN B 1 279 ? 8.852 5.891 4.254 1 98.88 279 GLN B N 1
ATOM 5428 C CA . GLN B 1 279 ? 9.789 6.793 3.592 1 98.88 279 GLN B CA 1
ATOM 5429 C C . GLN B 1 279 ? 9.656 6.707 2.074 1 98.88 279 GLN B C 1
ATOM 5431 O O . GLN B 1 279 ? 10.023 5.695 1.47 1 98.88 279 GLN B O 1
ATOM 5436 N N . VAL B 1 280 ? 9.125 7.734 1.507 1 98.88 280 VAL B N 1
ATOM 5437 C CA . VAL B 1 280 ? 8.695 7.777 0.113 1 98.88 280 VAL B CA 1
ATOM 5438 C C . VAL B 1 280 ? 9.734 8.523 -0.722 1 98.88 280 VAL B C 1
ATOM 5440 O O . VAL B 1 280 ? 10.016 9.703 -0.473 1 98.88 280 VAL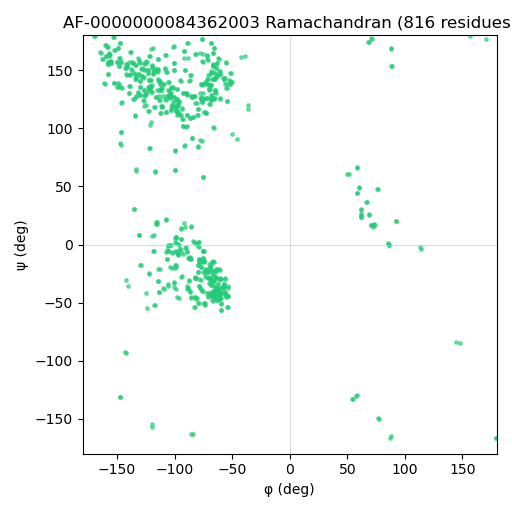 B O 1
ATOM 5443 N N . ASP B 1 281 ? 10.281 7.871 -1.687 1 98.75 281 ASP B N 1
ATOM 5444 C CA . ASP B 1 281 ? 11.289 8.453 -2.566 1 98.75 281 ASP B CA 1
ATOM 5445 C C . ASP B 1 281 ? 10.641 9.133 -3.77 1 98.75 281 ASP B C 1
ATOM 5447 O O . ASP B 1 281 ? 10.078 8.469 -4.641 1 98.75 281 ASP B O 1
ATOM 5451 N N . TYR B 1 282 ? 10.719 10.43 -3.838 1 98.5 282 TYR B N 1
ATOM 5452 C CA . TYR B 1 282 ? 10.016 11.148 -4.895 1 98.5 282 TYR B CA 1
ATOM 5453 C C . TYR B 1 282 ? 10.938 11.398 -6.086 1 98.5 282 TYR B C 1
ATOM 5455 O O . TYR B 1 282 ? 10.609 12.195 -6.969 1 98.5 282 TYR B O 1
ATOM 5463 N N . SER B 1 283 ? 12.102 10.75 -6.199 1 98.25 283 SER B N 1
ATOM 5464 C CA . SER B 1 283 ? 13.023 10.945 -7.312 1 98.25 283 SER B CA 1
ATOM 5465 C C . SER B 1 283 ? 12.492 10.297 -8.586 1 98.25 283 SER B C 1
ATOM 5467 O O . SER B 1 283 ? 12.953 10.617 -9.688 1 98.25 283 SER B O 1
ATOM 5469 N N . ASP B 1 284 ? 11.609 9.352 -8.484 1 98.12 284 ASP B N 1
ATOM 5470 C CA . ASP B 1 284 ? 10.992 8.656 -9.602 1 98.12 284 ASP B CA 1
ATOM 5471 C C . ASP B 1 284 ? 9.547 8.273 -9.289 1 98.12 284 ASP B C 1
ATOM 5473 O O . ASP B 1 284 ? 9.289 7.191 -8.758 1 98.12 284 ASP B O 1
ATOM 5477 N N . LEU B 1 285 ? 8.594 9.086 -9.734 1 98.38 285 LEU B N 1
ATOM 5478 C CA . LEU B 1 285 ? 7.199 8.914 -9.336 1 98.38 285 LEU B CA 1
ATOM 5479 C C . LEU B 1 285 ? 6.57 7.727 -10.062 1 98.38 285 LEU B C 1
ATOM 5481 O O . LEU B 1 285 ? 5.566 7.176 -9.602 1 98.38 285 LEU B O 1
ATOM 5485 N N . ASP B 1 286 ? 7.098 7.336 -11.219 1 97.81 286 ASP B N 1
ATOM 5486 C CA . ASP B 1 286 ? 6.539 6.23 -11.992 1 97.81 286 ASP B CA 1
ATOM 5487 C C . ASP B 1 286 ? 7.023 4.887 -11.453 1 97.81 286 ASP B C 1
ATOM 5489 O O . ASP B 1 286 ? 6.414 3.848 -11.727 1 97.81 286 ASP B O 1
ATOM 5493 N N . ASN B 1 287 ? 8.219 4.863 -10.859 1 98.38 287 ASN B N 1
ATOM 5494 C CA . ASN B 1 287 ? 8.789 3.719 -10.156 1 98.38 287 ASN B CA 1
ATOM 5495 C C . ASN B 1 287 ? 9.008 4.027 -8.68 1 98.38 287 ASN B C 1
ATOM 5497 O O . ASN B 1 287 ? 10.133 3.939 -8.18 1 98.38 287 ASN B O 1
ATOM 5501 N N . LEU B 1 288 ? 7.926 4.289 -7.973 1 98.75 288 LEU B N 1
ATOM 5502 C CA . LEU B 1 288 ? 7.965 4.883 -6.641 1 98.75 288 LEU B CA 1
ATOM 5503 C C . LEU B 1 288 ? 8.531 3.898 -5.621 1 98.75 288 LEU B C 1
ATOM 5505 O O . LEU B 1 288 ? 8 2.795 -5.457 1 98.75 288 LEU B O 1
ATOM 5509 N N . ARG B 1 289 ? 9.578 4.266 -5.004 1 98.75 289 ARG B N 1
ATOM 5510 C CA . ARG B 1 289 ? 10.18 3.475 -3.936 1 98.75 289 ARG B CA 1
ATOM 5511 C C . ARG B 1 289 ? 9.648 3.9 -2.572 1 98.75 289 ARG B C 1
ATOM 5513 O O . ARG B 1 289 ? 9.648 5.086 -2.242 1 98.75 289 ARG B O 1
ATOM 5520 N N . ILE B 1 290 ? 9.227 2.973 -1.808 1 98.81 290 ILE B N 1
ATOM 5521 C CA . ILE B 1 290 ? 8.742 3.215 -0.455 1 98.81 290 ILE B CA 1
ATOM 5522 C C . ILE B 1 290 ? 9.359 2.203 0.506 1 98.81 290 ILE B C 1
ATOM 5524 O O . ILE B 1 290 ? 9.367 1 0.23 1 98.81 290 ILE B O 1
ATOM 5528 N N . GLU B 1 291 ? 9.961 2.627 1.566 1 98.81 291 GLU B N 1
ATOM 5529 C CA . GLU B 1 291 ? 10.25 1.777 2.719 1 98.81 291 GLU B CA 1
ATOM 5530 C C . GLU B 1 291 ? 9.141 1.868 3.762 1 98.81 291 GLU B C 1
ATOM 5532 O O . GLU B 1 291 ? 8.836 2.953 4.258 1 98.81 291 GLU B O 1
ATOM 5537 N N . GLN B 1 292 ? 8.508 0.784 3.994 1 98.81 292 GLN B N 1
ATOM 5538 C CA . GLN B 1 292 ? 7.516 0.7 5.059 1 98.81 292 GLN B CA 1
ATOM 5539 C C . GLN B 1 292 ? 8.148 0.26 6.375 1 98.81 292 GLN B C 1
ATOM 5541 O O . GLN B 1 292 ? 8.336 -0.936 6.613 1 98.81 292 GLN B O 1
ATOM 5546 N N . ILE B 1 293 ? 8.383 1.206 7.234 1 98.81 293 ILE B N 1
ATOM 5547 C CA . ILE B 1 293 ? 9.172 0.985 8.438 1 98.81 293 ILE B CA 1
ATOM 5548 C C . ILE B 1 293 ? 8.242 0.763 9.633 1 98.81 293 ILE B C 1
ATOM 5550 O O . ILE B 1 293 ? 7.504 1.667 10.031 1 98.81 293 ILE B O 1
ATOM 5554 N N . ASN B 1 294 ? 8.281 -0.441 10.211 1 98.75 294 ASN B N 1
ATOM 5555 C CA . ASN B 1 294 ? 7.445 -0.765 11.367 1 98.75 294 ASN B CA 1
ATOM 5556 C C . ASN B 1 294 ? 7.855 0.035 12.594 1 98.75 294 ASN B C 1
ATOM 5558 O O . ASN B 1 294 ? 9.047 0.254 12.836 1 98.75 294 ASN B O 1
ATOM 5562 N N . SER B 1 295 ? 6.895 0.412 13.32 1 98.25 295 SER B N 1
ATOM 5563 C CA . SER B 1 295 ? 7.035 1.049 14.625 1 98.25 295 SER B CA 1
ATOM 5564 C C . SER B 1 295 ? 5.879 0.683 15.547 1 98.25 295 SER B C 1
ATOM 5566 O O . SER B 1 295 ? 5.586 -0.498 15.75 1 98.25 295 SER B O 1
ATOM 5568 N N . HIS B 1 296 ? 5.273 1.701 16.188 1 97.69 296 HIS B N 1
ATOM 5569 C CA . HIS B 1 296 ? 4.074 1.481 16.984 1 97.69 296 HIS B CA 1
ATOM 5570 C C . HIS B 1 296 ? 2.896 2.285 16.453 1 97.69 296 HIS B C 1
ATOM 5572 O O . HIS B 1 296 ? 3.086 3.312 15.797 1 97.69 296 HIS B O 1
ATOM 5578 N N . LYS B 1 297 ? 1.72 1.812 16.719 1 96.12 297 LYS B N 1
ATOM 5579 C CA . LYS B 1 297 ? 0.498 2.414 16.203 1 96.12 297 LYS B CA 1
ATOM 5580 C C . LYS B 1 297 ? 0.272 3.803 16.797 1 96.12 297 LYS B C 1
ATOM 5582 O O . LYS B 1 297 ? 0.836 4.137 17.828 1 96.12 297 LYS B O 1
ATOM 5587 N N . PHE B 1 298 ? -0.467 4.617 16 1 94.19 298 PHE B N 1
ATOM 5588 C CA . PHE B 1 298 ? -1.013 5.922 16.359 1 94.19 298 PHE B CA 1
ATOM 5589 C C . PHE B 1 298 ? 0.077 6.984 16.359 1 94.19 298 PHE B C 1
ATOM 5591 O O . PHE B 1 298 ? 0.251 7.707 17.344 1 94.19 298 PHE B O 1
ATOM 5598 N N . LEU B 1 299 ? 0.809 6.934 15.297 1 95.38 299 LEU B N 1
ATOM 5599 C CA . LEU B 1 299 ? 1.81 7.961 15.031 1 95.38 299 LEU B CA 1
ATOM 5600 C C . LEU B 1 299 ? 1.152 9.32 14.836 1 95.38 299 LEU B C 1
ATOM 5602 O O . LEU B 1 299 ? 0.019 9.406 14.359 1 95.38 299 LEU B O 1
ATOM 5606 N N . HIS B 1 300 ? 1.856 10.359 15.141 1 92 300 HIS B N 1
ATOM 5607 C CA . HIS B 1 300 ? 1.251 11.688 15.102 1 92 300 HIS B CA 1
ATOM 5608 C C . HIS B 1 300 ? 2.238 12.727 14.586 1 92 300 HIS B C 1
ATOM 5610 O O . HIS B 1 300 ? 2.549 12.758 13.391 1 92 300 HIS B O 1
ATOM 5616 N N . ASP B 1 301 ? 3.004 13.453 15.445 1 92.19 301 ASP B N 1
ATOM 5617 C CA . ASP B 1 301 ? 3.943 14.492 15.039 1 92.19 301 ASP B CA 1
ATOM 5618 C C . ASP B 1 301 ? 5.371 14.125 15.438 1 92.19 301 ASP B C 1
ATOM 5620 O O . ASP B 1 301 ? 5.586 13.359 16.375 1 92.19 301 ASP B O 1
ATOM 5624 N N . GLY B 1 302 ? 6.277 14.641 14.672 1 95.19 302 GLY B N 1
ATOM 5625 C CA . GLY B 1 302 ? 7.676 14.352 14.945 1 95.19 302 GLY B CA 1
ATOM 5626 C C . GLY B 1 302 ? 8.617 15.445 14.461 1 95.19 302 GLY B C 1
ATOM 5627 O O . GLY B 1 302 ? 8.172 16.516 14.062 1 95.19 302 GLY B O 1
ATOM 5628 N N . PHE B 1 303 ? 9.883 15.273 14.695 1 96.25 303 PHE B N 1
ATOM 5629 C CA . PHE B 1 303 ? 10.93 16.219 14.336 1 96.25 303 PHE B CA 1
ATOM 5630 C C . PHE B 1 303 ? 12.273 15.523 14.211 1 96.25 303 PHE B C 1
ATOM 5632 O O . PHE B 1 303 ? 12.445 14.398 14.688 1 96.25 303 PHE B O 1
ATOM 5639 N N . PHE B 1 304 ? 13.156 16.172 13.578 1 97 304 PHE B N 1
ATOM 5640 C CA . PHE B 1 304 ? 14.492 15.609 13.383 1 97 304 PHE B CA 1
ATOM 5641 C C . PHE B 1 304 ? 15.422 16.031 14.516 1 97 304 PHE B C 1
ATOM 5643 O O . PHE B 1 304 ? 15.273 17.109 15.086 1 97 304 PHE B O 1
ATOM 5650 N N . ASP B 1 305 ? 16.359 15.172 14.781 1 95.88 305 ASP B N 1
ATOM 5651 C CA . ASP B 1 305 ? 17.453 15.562 15.672 1 95.88 305 ASP B CA 1
ATOM 5652 C C . ASP B 1 305 ? 18.344 16.609 15.016 1 95.88 305 ASP B C 1
ATOM 5654 O O . ASP B 1 305 ? 18.203 16.891 13.82 1 95.88 305 ASP B O 1
ATOM 5658 N N . PRO B 1 306 ? 19.281 17.141 15.758 1 92.81 306 PRO B N 1
ATOM 5659 C CA . PRO B 1 306 ? 20.094 18.234 15.203 1 92.81 306 PRO B CA 1
ATOM 5660 C C . PRO B 1 306 ? 20.938 17.781 14 1 92.81 306 PRO B C 1
ATOM 5662 O O . PRO B 1 306 ? 21.281 18.609 13.148 1 92.81 306 PRO B O 1
ATOM 5665 N N . THR B 1 307 ? 21.312 16.531 13.938 1 94.88 307 THR B N 1
ATOM 5666 C CA . THR B 1 307 ? 22.094 16.047 12.812 1 94.88 307 THR B CA 1
ATOM 5667 C C . THR B 1 307 ? 21.234 15.906 11.57 1 94.88 307 THR B C 1
ATOM 5669 O O . THR B 1 307 ? 21.75 15.75 10.461 1 94.88 307 THR B O 1
ATOM 5672 N N . GLN B 1 308 ? 19.906 15.922 11.727 1 95.44 308 GLN B N 1
ATOM 5673 C CA . GLN B 1 308 ? 18.938 15.805 10.641 1 95.44 308 GLN B CA 1
ATOM 5674 C C . GLN B 1 308 ? 18.938 14.398 10.062 1 95.44 308 GLN B C 1
ATOM 5676 O O . GLN B 1 308 ? 18.531 14.195 8.914 1 95.44 308 GLN B O 1
ATOM 5681 N N . ARG B 1 309 ? 19.484 13.469 10.766 1 97.5 309 ARG B N 1
ATOM 5682 C CA . ARG B 1 309 ? 19.5 12.07 10.352 1 97.5 309 ARG B CA 1
ATOM 5683 C C . ARG B 1 309 ? 18.359 11.289 11 1 97.5 309 ARG B C 1
ATOM 5685 O O . ARG B 1 309 ? 17.672 10.523 10.328 1 97.5 309 ARG B O 1
ATOM 5692 N N . TYR B 1 310 ? 18.188 11.484 12.273 1 98.12 310 TYR B N 1
ATOM 5693 C CA . TYR B 1 310 ? 17.234 10.688 13.031 1 98.12 310 TYR B CA 1
ATOM 5694 C C . TYR B 1 310 ? 15.906 11.43 13.18 1 98.12 310 TYR B C 1
ATOM 5696 O O . TYR B 1 310 ? 15.867 12.555 13.68 1 98.12 310 TYR B O 1
ATOM 5704 N N . PHE B 1 311 ? 14.875 10.852 12.688 1 98.19 311 PHE B N 1
ATOM 5705 C CA . PHE B 1 311 ? 13.523 11.367 12.844 1 98.19 311 PHE B CA 1
ATOM 5706 C C . PHE B 1 311 ? 12.875 10.82 14.109 1 98.19 311 PHE B C 1
ATOM 5708 O O . PHE B 1 311 ? 12.906 9.609 14.352 1 98.19 311 PHE B O 1
ATOM 5715 N N . GLN B 1 312 ? 12.328 11.664 14.938 1 98.19 312 GLN B N 1
ATOM 5716 C CA . GLN B 1 312 ? 11.711 11.328 16.219 1 98.19 312 GLN B CA 1
ATOM 5717 C C . GLN B 1 312 ? 10.219 11.68 16.219 1 98.19 312 GLN B C 1
ATOM 5719 O O . GLN B 1 312 ? 9.859 12.852 16.078 1 98.19 312 GLN B O 1
ATOM 5724 N N . ILE B 1 313 ? 9.406 10.688 16.391 1 97.94 313 ILE B N 1
ATOM 5725 C CA . ILE B 1 313 ? 7.977 10.969 16.25 1 97.94 313 ILE B CA 1
ATOM 5726 C C . ILE B 1 313 ? 7.211 10.312 17.391 1 97.94 313 ILE B C 1
ATOM 5728 O O . ILE B 1 313 ? 7.574 9.227 17.859 1 97.94 313 ILE B O 1
ATOM 5732 N N . ALA B 1 314 ? 6.141 10.992 17.766 1 97.31 314 ALA B N 1
ATOM 5733 C CA . ALA B 1 314 ? 5.293 10.461 18.828 1 97.31 314 ALA B CA 1
ATOM 5734 C C . ALA B 1 314 ? 4.309 9.43 18.281 1 97.31 314 ALA B C 1
ATOM 5736 O O . ALA B 1 314 ? 3.66 9.664 17.266 1 97.31 314 ALA B O 1
ATOM 5737 N N . ALA B 1 315 ? 4.258 8.258 18.859 1 96.38 315 ALA B N 1
ATOM 5738 C CA . ALA B 1 315 ? 3.082 7.395 18.844 1 96.38 315 ALA B CA 1
ATOM 5739 C C . ALA B 1 315 ? 2.191 7.66 20.062 1 96.38 315 ALA B C 1
ATOM 5741 O O . ALA B 1 315 ? 2.273 6.949 21.062 1 96.38 315 ALA B O 1
ATOM 5742 N N . ASN B 1 316 ? 1.333 8.656 19.922 1 92.44 316 ASN B N 1
ATOM 5743 C CA . ASN B 1 316 ? 0.712 9.281 21.094 1 92.44 316 ASN B CA 1
ATOM 5744 C C . ASN B 1 316 ? -0.087 8.281 21.906 1 92.44 316 ASN B C 1
ATOM 5746 O O . ASN B 1 316 ? 0.15 8.125 23.109 1 92.44 316 ASN B O 1
ATOM 5750 N N . ALA B 1 317 ? -0.972 7.527 21.219 1 89.19 317 ALA B N 1
ATOM 5751 C CA . ALA B 1 317 ? -1.862 6.637 21.969 1 89.19 317 ALA B CA 1
ATOM 5752 C C . ALA B 1 317 ? -1.136 5.363 22.391 1 89.19 317 ALA B C 1
ATOM 5754 O O . ALA B 1 317 ? -1.704 4.52 23.078 1 89.19 317 ALA B O 1
ATOM 5755 N N . SER B 1 318 ? 0.139 5.242 21.984 1 94.38 318 SER B N 1
ATOM 5756 C CA . SER B 1 318 ? 0.988 4.148 22.453 1 94.38 318 SER B CA 1
ATOM 5757 C C . SER B 1 318 ? 1.97 4.629 23.516 1 94.38 318 SER B C 1
ATOM 5759 O O . SER B 1 318 ? 2.779 3.846 24.016 1 94.38 318 SER B O 1
ATOM 5761 N N . ASN B 1 319 ? 1.922 5.895 23.844 1 96.44 319 ASN B N 1
ATOM 5762 C CA . ASN B 1 319 ? 2.73 6.516 24.891 1 96.44 319 ASN B CA 1
ATOM 5763 C C . ASN B 1 319 ? 4.223 6.344 24.625 1 96.44 319 ASN B C 1
ATOM 5765 O O . ASN B 1 319 ? 4.988 6.008 25.531 1 96.44 319 ASN B O 1
ATOM 5769 N N . ARG B 1 320 ? 4.629 6.562 23.359 1 97.75 320 ARG B N 1
ATOM 5770 C CA . ARG B 1 320 ? 6.016 6.32 22.984 1 97.75 320 ARG B CA 1
ATOM 5771 C C . ARG B 1 320 ? 6.512 7.395 22.016 1 97.75 320 ARG B C 1
ATOM 5773 O O . ARG B 1 320 ? 5.723 8.016 21.312 1 97.75 320 ARG B O 1
ATOM 5780 N N . MET B 1 321 ? 7.793 7.57 22.078 1 98.19 321 MET B N 1
ATOM 5781 C CA . MET B 1 321 ? 8.508 8.242 21 1 98.19 321 MET B CA 1
ATOM 5782 C C . MET B 1 321 ? 9.266 7.238 20.141 1 98.19 321 MET B C 1
ATOM 5784 O O . MET B 1 321 ? 10.031 6.422 20.656 1 98.19 321 MET B O 1
ATOM 5788 N N . GLU B 1 322 ? 9.031 7.305 18.875 1 98.5 322 GLU B N 1
ATOM 5789 C CA . GLU B 1 322 ? 9.656 6.391 17.922 1 98.5 322 GLU B CA 1
ATOM 5790 C C . GLU B 1 322 ? 10.789 7.07 17.172 1 98.5 322 GLU B C 1
ATOM 5792 O O . GLU B 1 322 ? 10.664 8.219 16.75 1 98.5 322 GLU B O 1
ATOM 5797 N N . ILE B 1 323 ? 11.953 6.348 17.031 1 98.69 323 ILE B N 1
ATOM 5798 C CA . ILE B 1 323 ? 13.133 6.906 16.375 1 98.69 323 ILE B CA 1
ATOM 5799 C C . ILE B 1 323 ? 13.445 6.109 15.109 1 98.69 323 ILE B C 1
ATOM 5801 O O . ILE B 1 323 ? 13.539 4.879 15.148 1 98.69 323 ILE B O 1
ATOM 5805 N N . MET B 1 324 ? 13.562 6.766 14.055 1 98.25 324 MET B N 1
ATOM 5806 C CA . MET B 1 324 ? 13.969 6.133 12.805 1 98.25 324 MET B CA 1
ATOM 5807 C C . MET B 1 324 ? 15.219 6.805 12.234 1 98.25 324 MET B C 1
ATOM 5809 O O . MET B 1 324 ? 15.445 7.992 12.469 1 98.25 324 MET B O 1
ATOM 5813 N N . ASP B 1 325 ? 16.062 6.086 11.57 1 98.44 325 ASP B N 1
ATOM 5814 C CA . ASP B 1 325 ? 17.219 6.574 10.82 1 98.44 325 ASP B CA 1
ATOM 5815 C C . ASP B 1 325 ? 16.859 6.809 9.359 1 98.44 325 ASP B C 1
ATOM 5817 O O . ASP B 1 325 ? 16.703 5.855 8.586 1 98.44 325 ASP B O 1
ATOM 5821 N N . SER B 1 326 ? 16.766 8.102 8.938 1 98.12 326 SER B N 1
ATOM 5822 C CA . SER B 1 326 ? 16.297 8.43 7.598 1 98.12 326 SER B CA 1
ATOM 5823 C C . SER B 1 326 ? 17.359 8.148 6.547 1 98.12 326 SER B C 1
ATOM 5825 O O . SER B 1 326 ? 17.078 8.133 5.352 1 98.12 326 SER B O 1
ATOM 5827 N N . GLU B 1 327 ? 18.578 7.898 6.957 1 97.88 327 GLU B N 1
ATOM 5828 C CA . GLU B 1 327 ? 19.656 7.582 6.02 1 97.88 327 GLU B CA 1
ATOM 5829 C C . GLU B 1 327 ? 19.672 6.094 5.688 1 97.88 327 GLU B C 1
ATOM 5831 O O . GLU B 1 327 ? 19.766 5.715 4.52 1 97.88 327 GLU B O 1
ATOM 5836 N N . THR B 1 328 ? 19.562 5.254 6.699 1 97.94 328 THR B N 1
ATOM 5837 C CA . THR B 1 328 ? 19.531 3.816 6.457 1 97.94 328 THR B CA 1
ATOM 5838 C C . THR B 1 328 ? 18.109 3.346 6.195 1 97.94 328 THR B C 1
ATOM 5840 O O . THR B 1 328 ? 17.891 2.223 5.734 1 97.94 328 THR B O 1
ATOM 5843 N N . ARG B 1 329 ? 17.125 4.219 6.461 1 98.25 329 ARG B N 1
ATOM 5844 C CA . ARG B 1 329 ? 15.703 3.963 6.262 1 98.25 329 ARG B CA 1
ATOM 5845 C C . ARG B 1 329 ? 15.242 2.771 7.094 1 98.25 329 ARG B C 1
ATOM 5847 O O . ARG B 1 329 ? 14.602 1.854 6.574 1 98.25 329 ARG B O 1
ATOM 5854 N N . LYS B 1 330 ? 15.617 2.82 8.406 1 98.56 330 LYS B N 1
ATOM 5855 C CA . LYS B 1 330 ? 15.305 1.739 9.336 1 98.56 330 LYS B CA 1
ATOM 5856 C C . LYS B 1 330 ? 14.844 2.287 10.68 1 98.56 330 LYS B C 1
ATOM 5858 O O . LYS B 1 330 ? 15.203 3.404 11.062 1 98.56 330 LYS B O 1
ATOM 5863 N N . PHE B 1 331 ? 14.016 1.487 11.32 1 98.56 331 PHE B N 1
ATOM 5864 C CA . PHE B 1 331 ? 13.672 1.772 12.711 1 98.56 331 PHE B CA 1
ATOM 5865 C C . PHE B 1 331 ? 14.898 1.656 13.609 1 98.56 331 PHE B C 1
ATOM 5867 O O . PHE B 1 331 ? 15.734 0.776 13.406 1 98.56 331 PHE B O 1
ATOM 5874 N N . VAL B 1 332 ? 14.992 2.537 14.625 1 98.25 332 VAL B N 1
ATOM 5875 C CA . VAL B 1 332 ? 16.188 2.562 15.461 1 98.25 332 VAL B CA 1
ATOM 5876 C C . VAL B 1 332 ? 15.82 2.211 16.906 1 98.25 332 VAL B C 1
ATOM 5878 O O . VAL B 1 332 ? 16.469 1.365 17.531 1 98.25 332 VAL B O 1
ATOM 5881 N N . ALA B 1 333 ? 14.812 2.945 17.406 1 98.25 333 ALA B N 1
ATOM 5882 C CA . ALA B 1 333 ? 14.516 2.766 18.828 1 98.25 333 ALA B CA 1
ATOM 5883 C C . ALA B 1 333 ? 13.102 3.242 19.156 1 98.25 333 ALA B C 1
ATOM 5885 O O . ALA B 1 333 ? 12.484 3.947 18.359 1 98.25 333 ALA B O 1
ATOM 5886 N N . SER B 1 334 ? 12.641 2.816 20.25 1 98.62 334 SER B N 1
ATOM 5887 C CA . SER B 1 334 ? 11.375 3.238 20.844 1 98.62 334 SER B CA 1
ATOM 5888 C C . SER B 1 334 ? 11.547 3.641 22.297 1 98.62 334 SER B C 1
ATOM 5890 O O . SER B 1 334 ? 12.133 2.896 23.094 1 98.62 334 SER B O 1
ATOM 5892 N N . ILE B 1 335 ? 11.062 4.801 22.625 1 98.38 335 ILE B N 1
ATOM 5893 C CA . ILE B 1 335 ? 11.195 5.297 23.984 1 98.38 335 ILE B CA 1
ATOM 5894 C C . ILE B 1 335 ? 9.828 5.324 24.672 1 98.38 335 ILE B C 1
ATOM 5896 O O . ILE B 1 335 ? 8.922 6.035 24.219 1 98.38 335 ILE B O 1
ATOM 5900 N N . GLU B 1 336 ? 9.656 4.582 25.734 1 97.69 336 GLU B N 1
ATOM 5901 C CA . GLU B 1 336 ? 8.445 4.691 26.531 1 97.69 336 GLU B CA 1
ATOM 5902 C C . GLU B 1 336 ? 8.414 5.996 27.312 1 97.69 336 GLU B C 1
ATOM 5904 O O . GLU B 1 336 ? 9.352 6.305 28.062 1 97.69 336 GLU B O 1
ATOM 5909 N N . THR B 1 337 ? 7.426 6.668 27.141 1 96.75 337 THR B N 1
ATOM 5910 C CA . THR B 1 337 ? 7.324 7.965 27.797 1 96.75 337 THR B CA 1
ATOM 5911 C C . THR B 1 337 ? 6.121 8.008 28.734 1 96.75 337 THR B C 1
ATOM 5913 O O . THR B 1 337 ? 5.75 6.984 29.312 1 96.75 337 THR B O 1
ATOM 5916 N N . GLY B 1 338 ? 5.586 9.164 29 1 94.5 338 GLY B N 1
ATOM 5917 C CA . GLY B 1 338 ? 4.344 9.352 29.734 1 94.5 338 GLY B CA 1
ATOM 5918 C C . GLY B 1 338 ? 3.113 9.266 28.844 1 94.5 338 GLY B C 1
ATOM 5919 O O . GLY B 1 338 ? 3.182 8.773 27.719 1 94.5 338 GLY B O 1
ATOM 5920 N N . THR B 1 339 ? 2.059 9.766 29.391 1 92.62 339 THR B N 1
ATOM 5921 C CA . THR B 1 339 ? 0.771 9.539 28.734 1 92.62 339 THR B CA 1
ATOM 5922 C C . THR B 1 339 ? 0.582 10.492 27.562 1 92.62 339 THR B C 1
ATOM 5924 O O . THR B 1 339 ? 0.536 11.711 27.75 1 92.62 339 THR B O 1
ATOM 5927 N N . LYS B 1 340 ? 0.482 9.945 26.297 1 92.12 340 LYS B N 1
ATOM 5928 C CA . LYS B 1 340 ? 0.161 10.641 25.047 1 92.12 340 LYS B CA 1
ATOM 5929 C C . LYS B 1 340 ? 1.165 11.75 24.766 1 92.12 340 LYS B C 1
ATOM 5931 O O . LYS B 1 340 ? 0.792 12.922 24.672 1 92.12 340 LYS B O 1
ATOM 5936 N N . PRO B 1 341 ? 2.41 11.359 24.5 1 95.38 341 PRO B N 1
ATOM 5937 C CA . PRO B 1 341 ? 3.381 12.383 24.078 1 95.38 341 PRO B CA 1
ATOM 5938 C C . PRO B 1 341 ? 2.932 13.156 22.844 1 95.38 341 PRO B C 1
ATOM 5940 O O . PRO B 1 341 ? 2.289 12.594 21.953 1 95.38 341 PRO B O 1
ATOM 5943 N N . HIS B 1 342 ? 3.225 14.414 22.797 1 92.94 342 HIS B N 1
ATOM 5944 C CA . HIS B 1 342 ? 2.895 15.305 21.703 1 92.94 342 HIS B CA 1
ATOM 5945 C C . HIS B 1 342 ? 3.955 16.391 21.531 1 92.94 342 HIS B C 1
ATOM 5947 O O . HIS B 1 342 ? 3.752 17.531 21.938 1 92.94 342 HIS B O 1
ATOM 5953 N N . PRO B 1 343 ? 4.969 16.094 20.781 1 91.06 343 PRO B N 1
ATOM 5954 C CA . PRO B 1 343 ? 6.074 17.047 20.688 1 91.06 343 PRO B CA 1
ATOM 5955 C C . PRO B 1 343 ? 5.781 18.203 19.75 1 91.06 343 PRO B C 1
ATOM 5957 O O . PRO B 1 343 ? 6.484 19.219 19.766 1 91.06 343 PRO B O 1
ATOM 5960 N N . GLY B 1 344 ? 4.688 18.062 18.891 1 86.62 344 GLY B N 1
ATOM 5961 C CA . GLY B 1 344 ? 4.551 19.031 17.812 1 86.62 344 GLY B CA 1
ATOM 5962 C C . GLY B 1 344 ? 5.758 19.062 16.891 1 86.62 344 GLY B C 1
ATOM 5963 O O . GLY B 1 344 ? 6.207 18.031 16.406 1 86.62 344 GLY B O 1
ATOM 5964 N N . PRO B 1 345 ? 6.312 20.297 16.625 1 82.5 345 PRO B N 1
ATOM 5965 C CA . PRO B 1 345 ? 7.539 20.359 15.828 1 82.5 345 PRO B CA 1
ATOM 5966 C C . PRO B 1 345 ? 8.797 20.078 16.656 1 82.5 345 PRO B C 1
ATOM 5968 O O . PRO B 1 345 ? 9.906 20.078 16.109 1 82.5 345 PRO B O 1
ATOM 5971 N N . GLY B 1 346 ? 8.594 19.812 17.922 1 84.56 346 GLY B N 1
ATOM 5972 C CA . GLY B 1 346 ? 9.656 19.375 18.812 1 84.56 346 GLY B CA 1
ATOM 5973 C C . GLY B 1 346 ? 10.695 20.438 19.094 1 84.56 346 GLY B C 1
ATOM 5974 O O . GLY B 1 346 ? 10.562 21.578 18.625 1 84.56 346 GLY B O 1
ATOM 5975 N N . ALA B 1 347 ? 11.617 20.141 19.984 1 94.62 347 ALA B N 1
ATOM 5976 C CA . ALA B 1 347 ? 12.734 21.016 20.359 1 94.62 347 ALA B CA 1
ATOM 5977 C C . ALA B 1 347 ? 13.977 20.188 20.703 1 94.62 347 ALA B C 1
ATOM 5979 O O . ALA B 1 347 ? 13.875 19.109 21.297 1 94.62 347 ALA B O 1
ATOM 5980 N N . ASN B 1 348 ? 15.016 20.672 20.188 1 96.38 348 ASN B N 1
ATOM 5981 C CA . ASN B 1 348 ? 16.328 20.125 20.531 1 96.38 348 ASN B CA 1
ATOM 5982 C C . ASN B 1 348 ? 17.156 21.141 21.312 1 96.38 348 ASN B C 1
ATOM 5984 O O . ASN B 1 348 ? 17.109 22.344 21.031 1 96.38 348 ASN B O 1
ATOM 5988 N N . TRP B 1 349 ? 17.859 20.688 22.328 1 96.25 349 TRP B N 1
ATOM 5989 C CA . TRP B 1 349 ? 18.812 21.547 23.031 1 96.25 349 TRP B CA 1
ATOM 5990 C C . TRP B 1 349 ? 19.938 20.719 23.641 1 96.25 349 TRP B C 1
ATOM 5992 O O . TRP B 1 349 ? 19.922 19.484 23.578 1 96.25 349 TRP B O 1
ATOM 6002 N N . VAL B 1 350 ? 20.984 21.406 24.078 1 95.75 350 VAL B N 1
ATOM 6003 C CA . VAL B 1 350 ? 22.109 20.734 24.719 1 95.75 350 VAL B CA 1
ATOM 6004 C C . VAL B 1 350 ? 21.953 20.797 26.234 1 95.75 350 VAL B C 1
ATOM 6006 O O . VAL B 1 350 ? 22 21.891 26.812 1 95.75 350 VAL B O 1
ATOM 6009 N N . ASP B 1 351 ? 21.766 19.641 26.766 1 94.38 351 ASP B N 1
ATOM 6010 C CA . ASP B 1 351 ? 21.688 19.547 28.219 1 94.38 351 ASP B CA 1
ATOM 6011 C C . ASP B 1 351 ? 23.078 19.375 28.828 1 94.38 351 ASP B C 1
ATOM 6013 O O . ASP B 1 351 ? 23.906 18.625 28.312 1 94.38 351 ASP B O 1
ATOM 6017 N N . PRO B 1 352 ? 23.312 20.031 29.969 1 92.44 352 PRO B N 1
ATOM 6018 C CA . PRO B 1 352 ? 24.641 19.953 30.562 1 92.44 352 PRO B CA 1
ATOM 6019 C C . PRO B 1 352 ? 25.016 18.547 31.016 1 92.44 352 PRO B C 1
ATOM 6021 O O . PRO B 1 352 ? 26.188 18.188 31.016 1 92.44 352 PRO B O 1
ATOM 6024 N N . LYS B 1 353 ? 24.141 17.734 31.344 1 92.25 353 LYS B N 1
ATOM 6025 C CA . LYS B 1 353 ? 24.422 16.406 31.891 1 92.25 353 LYS B CA 1
ATOM 6026 C C . LYS B 1 353 ? 24.266 15.336 30.797 1 92.25 353 LYS B C 1
ATOM 6028 O O . LYS B 1 353 ? 25.078 14.398 30.734 1 92.25 353 LYS B O 1
ATOM 6033 N N . CYS B 1 354 ? 23.312 15.461 29.891 1 95.38 354 CYS B N 1
ATOM 6034 C CA . CYS B 1 354 ? 22.953 14.367 29 1 95.38 354 CYS B CA 1
ATOM 6035 C C . CYS B 1 354 ? 23.453 14.633 27.578 1 95.38 354 CYS B C 1
ATOM 6037 O O . CYS B 1 354 ? 23.391 13.75 26.734 1 95.38 354 CYS B O 1
ATOM 6039 N N . GLY B 1 355 ? 24.031 15.875 27.406 1 95.44 355 GLY B N 1
ATOM 6040 C CA . GLY B 1 355 ? 24.375 16.25 26.031 1 95.44 355 GLY B CA 1
ATOM 6041 C C . GLY B 1 355 ? 23.172 16.688 25.219 1 95.44 355 GLY B C 1
ATOM 6042 O O . GLY B 1 355 ? 22.234 17.297 25.766 1 95.44 355 GLY B O 1
ATOM 6043 N N . PRO B 1 356 ? 23.203 16.469 23.844 1 97.06 356 PRO B N 1
ATOM 6044 C CA . PRO B 1 356 ? 22.047 16.812 23 1 97.06 356 PRO B CA 1
ATOM 6045 C C . PRO B 1 356 ? 20.812 15.984 23.344 1 97.06 356 PRO B C 1
ATOM 6047 O O . PRO B 1 356 ? 20.891 14.758 23.438 1 97.06 356 PRO B O 1
ATOM 6050 N N . VAL B 1 357 ? 19.688 16.688 23.531 1 97.56 357 VAL B N 1
ATOM 6051 C CA . VAL B 1 357 ? 18.453 16.016 23.938 1 97.56 357 VAL B CA 1
ATOM 6052 C C . VAL B 1 357 ? 17.297 16.516 23.078 1 97.56 357 VAL B C 1
ATOM 6054 O O . VAL B 1 357 ? 17.406 17.531 22.391 1 97.56 357 VAL B O 1
ATOM 6057 N N . GLY B 1 358 ? 16.297 15.672 22.953 1 97.06 358 GLY B N 1
ATOM 6058 C CA . GLY B 1 358 ? 14.961 16.078 22.516 1 97.06 358 GLY B CA 1
ATOM 6059 C C . GLY B 1 358 ? 13.938 16.062 23.641 1 97.06 358 GLY B C 1
ATOM 6060 O O . GLY B 1 358 ? 14.188 15.492 24.703 1 97.06 358 GLY B O 1
ATOM 6061 N N . GLY B 1 359 ? 12.82 16.719 23.438 1 96.62 359 GLY B N 1
ATOM 6062 C CA . GLY B 1 359 ? 11.797 16.75 24.469 1 96.62 359 GLY B CA 1
ATOM 6063 C C . GLY B 1 359 ? 10.391 16.781 23.906 1 96.62 359 GLY B C 1
ATOM 6064 O O . GLY B 1 359 ? 10.188 17.125 22.75 1 96.62 359 GLY B O 1
ATOM 6065 N N . THR B 1 360 ? 9.484 16.359 24.703 1 96.56 360 THR B N 1
ATOM 6066 C CA . THR B 1 360 ? 8.07 16.375 24.344 1 96.56 360 THR B CA 1
ATOM 6067 C C . THR B 1 360 ? 7.211 16.75 25.547 1 96.56 360 THR B C 1
ATOM 6069 O O . THR B 1 360 ? 7.555 16.406 26.688 1 96.56 360 THR B O 1
ATOM 6072 N N . VAL B 1 361 ? 6.176 17.422 25.266 1 95.81 361 VAL B N 1
ATOM 6073 C CA . VAL B 1 361 ? 5.082 17.547 26.234 1 95.81 361 VAL B CA 1
ATOM 6074 C C . VAL B 1 361 ? 4.098 16.391 26.047 1 95.81 361 VAL B C 1
ATOM 6076 O O . VAL B 1 361 ? 4.312 15.523 25.188 1 95.81 361 VAL B O 1
ATOM 6079 N N . HIS B 1 362 ? 3.104 16.297 26.969 1 93.88 362 HIS B N 1
ATOM 6080 C CA . HIS B 1 362 ? 2.135 15.211 26.938 1 93.88 362 HIS B CA 1
ATOM 6081 C C . HIS B 1 362 ? 0.706 15.742 26.953 1 93.88 362 HIS B C 1
ATOM 6083 O O . HIS B 1 362 ? 0.389 16.641 27.734 1 93.88 362 HIS B O 1
ATOM 6089 N N . LEU B 1 363 ? -0.08 15.227 26.094 1 88.5 363 LEU B N 1
ATOM 6090 C CA . LEU B 1 363 ? -1.488 15.602 26.031 1 88.5 363 LEU B CA 1
ATOM 6091 C C . LEU B 1 363 ? -2.266 15.016 27.203 1 88.5 363 LEU B C 1
ATOM 6093 O O . LEU B 1 363 ? -3.303 15.555 27.594 1 88.5 363 LEU B O 1
ATOM 6097 N N . GLY B 1 364 ? -1.771 13.875 27.719 1 87.56 364 GLY B N 1
ATOM 6098 C CA . GLY B 1 364 ? -2.555 13.133 28.688 1 87.56 364 GLY B CA 1
ATOM 6099 C C . GLY B 1 364 ? -2.154 13.438 30.125 1 87.56 364 GLY B C 1
ATOM 6100 O O . GLY B 1 364 ? -2.801 12.969 31.062 1 87.56 364 GLY B O 1
ATOM 6101 N N . GLU B 1 365 ? -1.053 14.172 30.312 1 91.62 365 GLU B N 1
ATOM 6102 C CA . GLU B 1 365 ? -0.582 14.508 31.656 1 91.62 365 GLU B CA 1
ATOM 6103 C C . GLU B 1 365 ? 0.314 15.742 31.641 1 91.62 365 GLU B C 1
ATOM 6105 O O . GLU B 1 365 ? 0.828 16.125 30.578 1 91.62 365 GLU B O 1
ATOM 6110 N N . GLY B 1 366 ? 0.406 16.391 32.781 1 94.31 366 GLY B N 1
ATOM 6111 C CA . GLY B 1 366 ? 1.338 17.484 32.906 1 94.31 366 GLY B CA 1
ATOM 6112 C C . GLY B 1 366 ? 2.775 17.047 33.094 1 94.31 366 GLY B C 1
ATOM 6113 O O . GLY B 1 366 ? 3.242 16.875 34.219 1 94.31 366 GLY B O 1
ATOM 6114 N N . LYS B 1 367 ? 3.488 16.875 32.062 1 95.75 367 LYS B N 1
ATOM 6115 C CA . LYS B 1 367 ? 4.84 16.328 32.094 1 95.75 367 LYS B CA 1
ATOM 6116 C C . LYS B 1 367 ? 5.621 16.656 30.844 1 95.75 367 LYS B C 1
ATOM 6118 O O . LYS B 1 367 ? 5.059 16.672 29.734 1 95.75 367 LYS B O 1
ATOM 6123 N N . ILE B 1 368 ? 6.863 17 31.016 1 96.94 368 ILE B N 1
ATOM 6124 C CA . ILE B 1 368 ? 7.828 17.047 29.922 1 96.94 368 ILE B CA 1
ATOM 6125 C C . ILE B 1 368 ? 8.812 15.891 30.031 1 96.94 368 ILE B C 1
ATOM 6127 O O . ILE B 1 368 ? 9.367 15.641 31.109 1 96.94 368 ILE B O 1
ATOM 6131 N N . THR B 1 369 ? 8.922 15.117 29.016 1 97.69 369 THR B N 1
ATOM 6132 C CA . THR B 1 369 ? 9.906 14.047 28.953 1 97.69 369 THR B CA 1
ATOM 6133 C C . THR B 1 369 ? 11.07 14.438 28.047 1 97.69 369 THR B C 1
ATOM 6135 O O . THR B 1 369 ? 10.859 14.891 26.922 1 97.69 369 THR B O 1
ATOM 6138 N N . VAL B 1 370 ? 12.281 14.273 28.578 1 97.88 370 VAL B N 1
ATOM 6139 C CA . VAL B 1 370 ? 13.492 14.633 27.844 1 97.88 370 VAL B CA 1
ATOM 6140 C C . VAL B 1 370 ? 14.375 13.406 27.656 1 97.88 370 VAL B C 1
ATOM 6142 O O . VAL B 1 370 ? 14.594 12.648 28.609 1 97.88 370 VAL B O 1
ATOM 6145 N N . TRP B 1 371 ? 14.859 13.133 26.453 1 98.25 371 TRP B N 1
ATOM 6146 C CA . TRP B 1 371 ? 15.703 11.977 26.172 1 98.25 371 TRP B CA 1
ATOM 6147 C C . TRP B 1 371 ? 16.953 12.383 25.406 1 98.25 371 TRP B C 1
ATOM 6149 O O . TRP B 1 371 ? 16.984 13.438 24.766 1 98.25 371 TRP B O 1
ATOM 6159 N N . GLY B 1 372 ? 18.031 11.547 25.516 1 98.25 372 GLY B N 1
ATOM 6160 C CA . GLY B 1 372 ? 19.219 11.758 24.703 1 98.25 372 GLY B CA 1
ATOM 6161 C C . GLY B 1 372 ? 19.031 11.391 23.25 1 98.25 372 GLY B C 1
ATOM 6162 O O . GLY B 1 372 ? 18.375 10.391 22.938 1 98.25 372 GLY B O 1
ATOM 6163 N N . ASN B 1 373 ? 19.562 12.219 22.281 1 97.56 373 ASN B N 1
ATOM 6164 C CA . ASN B 1 373 ? 19.344 11.914 20.875 1 97.56 373 ASN B CA 1
ATOM 6165 C C . ASN B 1 373 ? 20.625 12.055 20.047 1 97.56 373 ASN B C 1
ATOM 6167 O O . ASN B 1 373 ? 20.578 12.438 18.875 1 97.56 373 ASN B O 1
ATOM 6171 N N . ASP B 1 374 ? 21.812 11.773 20.75 1 97 374 ASP B N 1
ATOM 6172 C CA . ASP B 1 374 ? 23.125 11.789 20.109 1 97 374 ASP B CA 1
ATOM 6173 C C . ASP B 1 374 ? 23.812 10.445 20.25 1 97 374 ASP B C 1
ATOM 6175 O O . ASP B 1 374 ? 24.75 10.305 21.047 1 97 374 ASP B O 1
ATOM 6179 N N . PRO B 1 375 ? 23.453 9.523 19.344 1 96.94 375 PRO B N 1
ATOM 6180 C CA . PRO B 1 375 ? 24.062 8.195 19.5 1 96.94 375 PRO B CA 1
ATOM 6181 C C . PRO B 1 375 ? 25.547 8.18 19.188 1 96.94 375 PRO B C 1
ATOM 6183 O O . PRO B 1 375 ? 26.266 7.281 19.625 1 96.94 375 PRO B O 1
ATOM 6186 N N . LYS B 1 376 ? 26.078 9.047 18.484 1 96.12 376 LYS B N 1
ATOM 6187 C CA . LYS B 1 376 ? 27.5 9.078 18.141 1 96.12 376 LYS B CA 1
ATOM 6188 C C . LYS B 1 376 ? 28.328 9.648 19.281 1 96.12 376 LYS B C 1
ATOM 6190 O O . LYS B 1 376 ? 29.312 9.039 19.703 1 96.12 376 LYS B O 1
ATOM 6195 N N . GLY B 1 377 ? 28 10.789 19.844 1 96.44 377 GLY B N 1
ATOM 6196 C CA . GLY B 1 377 ? 28.781 11.492 20.844 1 96.44 377 GLY B CA 1
ATOM 6197 C C . GLY B 1 377 ? 28.469 11.055 22.266 1 96.44 377 GLY B C 1
ATOM 6198 O O . GLY B 1 377 ? 29.312 11.148 23.156 1 96.44 377 GLY B O 1
ATOM 6199 N N . HIS B 1 378 ? 27.188 10.641 22.453 1 96.88 378 HIS B N 1
ATOM 6200 C CA . HIS B 1 378 ? 26.734 10.227 23.781 1 96.88 378 HIS B CA 1
ATOM 6201 C C . HIS B 1 378 ? 25.953 8.914 23.703 1 96.88 378 HIS B C 1
ATOM 6203 O O . HIS B 1 378 ? 24.781 8.859 24.062 1 96.88 378 HIS B O 1
ATOM 6209 N N . PRO B 1 379 ? 26.562 7.848 23.328 1 96.19 379 PRO B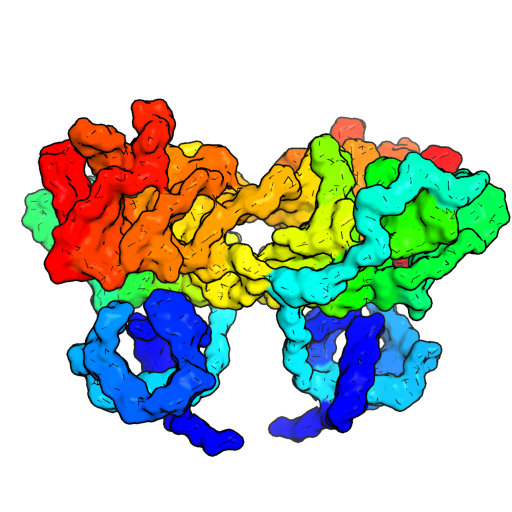 N 1
ATOM 6210 C CA . PRO B 1 379 ? 25.875 6.574 23.094 1 96.19 379 PRO B CA 1
ATOM 6211 C C . PRO B 1 379 ? 25.172 6.035 24.344 1 96.19 379 PRO B C 1
ATOM 6213 O O . PRO B 1 379 ? 24.141 5.383 24.234 1 96.19 379 PRO B O 1
ATOM 6216 N N . ASP B 1 380 ? 25.656 6.309 25.562 1 95.81 380 ASP B N 1
ATOM 6217 C CA . ASP B 1 380 ? 25.094 5.766 26.797 1 95.81 380 ASP B CA 1
ATOM 6218 C C . ASP B 1 380 ? 23.75 6.395 27.109 1 95.81 380 ASP B C 1
ATOM 6220 O O . ASP B 1 380 ? 22.922 5.797 27.812 1 95.81 380 ASP B O 1
ATOM 6224 N N . ASN B 1 381 ? 23.547 7.617 26.547 1 96.5 381 ASN B N 1
ATOM 6225 C CA . ASN B 1 381 ? 22.312 8.336 26.844 1 96.5 381 ASN B CA 1
ATOM 6226 C C . ASN B 1 381 ? 21.359 8.312 25.656 1 96.5 381 ASN B C 1
ATOM 6228 O O . ASN B 1 381 ? 20.188 8.695 25.797 1 96.5 381 ASN B O 1
ATOM 6232 N N . ALA B 1 382 ? 21.797 7.785 24.547 1 97.44 382 ALA B N 1
ATOM 6233 C CA . ALA B 1 382 ? 21.016 7.902 23.312 1 97.44 382 ALA B CA 1
ATOM 6234 C C . ALA B 1 382 ? 19.734 7.09 23.406 1 97.44 382 ALA B C 1
ATOM 6236 O O . ALA B 1 382 ? 19.766 5.906 23.75 1 97.44 382 ALA B O 1
ATOM 6237 N N . TRP B 1 383 ? 18.641 7.758 23.094 1 98.31 383 TRP B N 1
ATOM 6238 C CA . TRP B 1 383 ? 17.312 7.18 23.031 1 98.31 383 TRP B CA 1
ATOM 6239 C C . TRP B 1 383 ? 16.875 6.645 24.391 1 98.31 383 TRP B C 1
ATOM 6241 O O . TRP B 1 383 ? 16.141 5.66 24.484 1 98.31 383 TRP B O 1
ATOM 6251 N N . LYS B 1 384 ? 17.422 7.18 25.438 1 97.88 384 LYS B N 1
ATOM 6252 C CA . LYS B 1 384 ? 17.016 6.941 26.812 1 97.88 384 LYS B CA 1
ATOM 6253 C C . LYS B 1 384 ? 16.531 8.227 27.484 1 97.88 384 LYS B C 1
ATOM 6255 O O . LYS B 1 384 ? 17 9.312 27.156 1 97.88 384 LYS B O 1
ATOM 6260 N N . ILE B 1 385 ? 15.625 8.023 28.375 1 98.44 385 ILE B N 1
ATOM 6261 C CA . ILE B 1 385 ? 15.125 9.188 29.109 1 98.44 385 ILE B CA 1
ATOM 6262 C C . ILE B 1 385 ? 16.25 9.781 29.953 1 98.44 385 ILE B C 1
ATOM 6264 O O . ILE B 1 385 ? 16.891 9.062 30.719 1 98.44 385 ILE B O 1
ATOM 6268 N N . CYS B 1 386 ? 16.5 11 29.797 1 98 386 CYS B N 1
ATOM 6269 C CA . CYS B 1 386 ? 17.438 11.727 30.625 1 98 386 CYS B CA 1
ATOM 6270 C C . CYS B 1 386 ? 16.781 12.188 31.922 1 98 386 CYS B C 1
ATOM 6272 O O . CYS B 1 386 ? 17.297 11.914 33.031 1 98 386 CYS B O 1
ATOM 6274 N N . TYR B 1 387 ? 15.656 12.891 31.75 1 97.31 387 TYR B N 1
ATOM 6275 C CA . TYR B 1 387 ? 14.875 13.297 32.906 1 97.31 387 TYR B CA 1
ATOM 6276 C C . TYR B 1 387 ? 13.445 13.633 32.5 1 97.31 387 TYR B C 1
ATOM 6278 O O . TYR B 1 387 ? 13.117 13.68 31.328 1 97.31 387 TYR B O 1
ATOM 6286 N N . LYS B 1 388 ? 12.633 13.844 33.531 1 97.38 388 LYS B N 1
ATOM 6287 C CA . LYS B 1 388 ? 11.25 14.297 33.406 1 97.38 388 LYS B CA 1
ATOM 6288 C C . LYS B 1 388 ? 10.977 15.508 34.281 1 97.38 388 LYS B C 1
ATOM 6290 O O . LYS B 1 388 ? 11.562 15.641 35.344 1 97.38 388 LYS B O 1
ATOM 6295 N N . THR B 1 389 ? 10.156 16.344 33.781 1 96.31 389 THR B N 1
ATOM 6296 C CA . THR B 1 389 ? 9.766 17.516 34.531 1 96.31 389 THR B CA 1
ATOM 6297 C C . THR B 1 389 ? 8.242 17.625 34.625 1 96.31 389 THR B C 1
ATOM 6299 O O . THR B 1 389 ? 7.551 17.609 33.594 1 96.31 389 THR B O 1
ATOM 6302 N N . GLU B 1 390 ? 7.77 17.781 35.812 1 96.06 390 GLU B N 1
ATOM 6303 C CA . GLU B 1 390 ? 6.332 17.953 36 1 96.06 390 GLU B CA 1
ATOM 6304 C C . GLU B 1 390 ? 5.887 19.359 35.625 1 96.06 390 GLU B C 1
ATOM 6306 O O . GLU B 1 390 ? 6.586 20.328 35.906 1 96.06 390 GLU B O 1
ATOM 6311 N N . THR B 1 391 ? 4.781 19.422 34.938 1 94.5 391 THR B N 1
ATOM 6312 C CA . THR B 1 391 ? 4.145 20.688 34.625 1 94.5 391 THR B CA 1
ATOM 6313 C C . THR B 1 391 ? 2.742 20.766 35.219 1 94.5 391 THR B C 1
ATOM 6315 O O . THR B 1 391 ? 2.234 19.766 35.719 1 94.5 391 THR B O 1
ATOM 6318 N N . GLU B 1 392 ? 2.098 21.938 35.219 1 91.44 392 GLU B N 1
ATOM 6319 C CA . GLU B 1 392 ? 0.807 22.156 35.875 1 91.44 392 GLU B CA 1
ATOM 6320 C C . GLU B 1 392 ? -0.328 21.516 35.062 1 91.44 392 GLU B C 1
ATOM 6322 O O . GLU B 1 392 ? -1.435 21.344 35.594 1 91.44 392 GLU B O 1
ATOM 6327 N N . GLY B 1 393 ? -0.062 21.172 33.875 1 89.88 393 GLY B N 1
ATOM 6328 C CA . GLY B 1 393 ? -1.097 20.578 33.031 1 89.88 393 GLY B CA 1
ATOM 6329 C C . GLY B 1 393 ? -0.557 20 31.75 1 89.88 393 GLY B C 1
ATOM 6330 O O . GLY B 1 393 ? 0.648 20.047 31.5 1 89.88 393 GLY B O 1
ATOM 6331 N N . SER B 1 394 ? -1.484 19.438 30.953 1 89.06 394 SER B N 1
ATOM 6332 C CA . SER B 1 394 ? -1.128 18.828 29.672 1 89.06 394 SER B CA 1
ATOM 6333 C C . SER B 1 394 ? -0.643 19.875 28.672 1 89.06 394 SER B C 1
ATOM 6335 O O . SER B 1 394 ? -0.905 21.062 28.844 1 89.06 394 SER B O 1
ATOM 6337 N N . GLY B 1 395 ? 0.162 19.438 27.719 1 88.62 395 GLY B N 1
ATOM 6338 C CA . GLY B 1 395 ? 0.698 20.344 26.703 1 88.62 395 GLY B CA 1
ATOM 6339 C C . GLY B 1 395 ? 0.687 19.766 25.312 1 88.62 395 GLY B C 1
ATOM 6340 O O . GLY B 1 395 ? 0.468 18.562 25.125 1 88.62 395 GLY B O 1
ATOM 6341 N N . LEU B 1 396 ? 0.899 20.688 24.281 1 88.19 396 LEU B N 1
ATOM 6342 C CA . LEU B 1 396 ? 0.863 20.297 22.891 1 88.19 396 LEU B CA 1
ATOM 6343 C C . LEU B 1 396 ? 2.182 20.641 22.188 1 88.19 396 LEU B C 1
ATOM 6345 O O . LEU B 1 396 ? 2.535 20.016 21.188 1 88.19 396 LEU B O 1
ATOM 6349 N N . PHE B 1 397 ? 2.857 21.656 22.781 1 92.19 397 PHE B N 1
ATOM 6350 C CA . PHE B 1 397 ? 3.994 22.172 22.031 1 92.19 397 PHE B CA 1
ATOM 6351 C C . PHE B 1 397 ? 5.172 22.453 22.953 1 92.19 397 PHE B C 1
ATOM 6353 O O . PHE B 1 397 ? 4.984 22.828 24.109 1 92.19 397 PHE B O 1
ATOM 6360 N N . ILE B 1 398 ? 6.328 22.25 22.453 1 95.12 398 ILE B N 1
ATOM 6361 C CA . ILE B 1 398 ? 7.59 22.609 23.094 1 95.12 398 ILE B CA 1
ATOM 6362 C C . ILE B 1 398 ? 8.555 23.172 22.047 1 95.12 398 ILE B C 1
ATOM 6364 O O . ILE B 1 398 ? 8.633 22.672 20.938 1 95.12 398 ILE B O 1
ATOM 6368 N N . ARG B 1 399 ? 9.109 24.328 22.422 1 94.62 399 ARG B N 1
ATOM 6369 C CA . ARG B 1 399 ? 10.016 25 21.484 1 94.62 399 ARG B CA 1
ATOM 6370 C C . ARG B 1 399 ? 11.18 25.641 22.234 1 94.62 399 ARG B C 1
ATOM 6372 O O . ARG B 1 399 ? 11.102 25.891 23.438 1 94.62 399 ARG B O 1
ATOM 6379 N N . THR B 1 400 ? 12.234 25.797 21.5 1 94.69 400 THR B N 1
ATOM 6380 C CA . THR B 1 400 ? 13.367 26.562 22 1 94.69 400 THR B CA 1
ATOM 6381 C C . THR B 1 400 ? 14.078 27.281 20.844 1 94.69 400 THR B C 1
ATOM 6383 O O . THR B 1 400 ? 13.617 27.25 19.703 1 94.69 400 THR B O 1
ATOM 6386 N N . HIS B 1 401 ? 15.039 28.125 21.172 1 91.44 401 HIS B N 1
ATOM 6387 C CA . HIS B 1 401 ? 15.891 28.875 20.25 1 91.44 401 HIS B CA 1
ATOM 6388 C C . HIS B 1 401 ? 17.359 28.656 20.578 1 91.44 401 HIS B C 1
ATOM 6390 O O . HIS B 1 401 ? 17.75 28.578 21.734 1 91.44 401 HIS B O 1
ATOM 6396 N N . PRO B 1 402 ? 18.125 28.594 19.594 1 87 402 PRO B N 1
ATOM 6397 C CA . PRO B 1 402 ? 19.547 28.328 19.844 1 87 402 PRO B CA 1
ATOM 6398 C C . PRO B 1 402 ? 20.188 29.328 20.797 1 87 402 PRO B C 1
ATOM 6400 O O . PRO B 1 402 ? 21.125 28.984 21.531 1 87 402 PRO B O 1
ATOM 6403 N N . ASN B 1 403 ? 19.656 30.531 20.781 1 89.75 403 ASN B N 1
ATOM 6404 C CA . ASN B 1 403 ? 20.25 31.578 21.609 1 89.75 403 ASN B CA 1
ATOM 6405 C C . ASN B 1 403 ? 19.469 31.781 22.906 1 89.75 403 ASN B C 1
ATOM 6407 O O . ASN B 1 403 ? 19.719 32.719 23.656 1 89.75 403 ASN B O 1
ATOM 6411 N N . SER B 1 404 ? 18.562 30.938 23.047 1 91.75 404 SER B N 1
ATOM 6412 C CA . SER B 1 404 ? 17.766 31.062 24.266 1 91.75 404 SER B CA 1
ATOM 6413 C C . SER B 1 404 ? 18.25 30.094 25.344 1 91.75 404 SER B C 1
ATOM 6415 O O . SER B 1 404 ? 18.562 28.953 25.047 1 91.75 404 SER B O 1
ATOM 6417 N N . PRO B 1 405 ? 18.375 30.594 26.5 1 91 405 PRO B N 1
ATOM 6418 C CA . PRO B 1 405 ? 18.688 29.672 27.578 1 91 405 PRO B CA 1
ATOM 6419 C C . PRO B 1 405 ? 17.453 28.922 28.078 1 91 405 PRO B C 1
ATOM 6421 O O . PRO B 1 405 ? 17.547 28.156 29.047 1 91 405 PRO B O 1
ATOM 6424 N N . TYR B 1 406 ? 16.281 29.156 27.453 1 93.44 406 TYR B N 1
ATOM 6425 C CA . TYR B 1 406 ? 15.023 28.609 27.938 1 93.44 406 TYR B CA 1
ATOM 6426 C C . TYR B 1 406 ? 14.398 27.688 26.891 1 93.44 406 TYR B C 1
ATOM 6428 O O . TYR B 1 406 ? 14.625 27.859 25.688 1 93.44 406 TYR B O 1
ATOM 6436 N N . VAL B 1 407 ? 13.695 26.656 27.344 1 93.81 407 VAL B N 1
ATOM 6437 C CA . VAL B 1 407 ? 12.719 25.891 26.578 1 93.81 407 VAL B CA 1
ATOM 6438 C C . VAL B 1 407 ? 11.305 26.281 26.984 1 93.81 407 VAL B C 1
ATOM 6440 O O . VAL B 1 407 ? 11.016 26.391 28.188 1 93.81 407 VAL B O 1
ATOM 6443 N N . PHE B 1 408 ? 10.5 26.609 25.984 1 94.31 408 PHE B N 1
ATOM 6444 C CA . PHE B 1 408 ? 9.125 27.016 26.234 1 94.31 408 PHE B CA 1
ATOM 6445 C C . PHE B 1 408 ? 8.148 25.891 25.906 1 94.31 408 PHE B C 1
ATOM 6447 O O . PHE B 1 408 ? 8.258 25.266 24.859 1 94.31 408 PHE B O 1
ATOM 6454 N N . ALA B 1 409 ? 7.324 25.594 26.844 1 94.19 409 ALA B N 1
ATOM 6455 C CA . ALA B 1 409 ? 6.293 24.578 26.672 1 94.19 409 ALA B CA 1
ATOM 6456 C C . ALA B 1 409 ? 4.941 25.062 27.188 1 94.19 409 ALA B C 1
ATOM 6458 O O . ALA B 1 409 ? 4.875 25.812 28.156 1 94.19 409 ALA B O 1
ATOM 6459 N N . ASP B 1 410 ? 3.955 24.75 26.594 1 89.44 410 ASP B N 1
ATOM 6460 C CA . ASP B 1 410 ? 2.631 25.062 27.125 1 89.44 410 ASP B CA 1
ATOM 6461 C C . ASP B 1 410 ? 2.139 23.953 28.047 1 89.44 410 ASP B C 1
ATOM 6463 O O . ASP B 1 410 ? 2.543 22.797 27.906 1 89.44 410 ASP B O 1
#

InterPro domains:
  IPR003143 Cytochrome cd1-nitrite reductase, C-terminal domain superfamily [G3DSA:2.140.10.20] (92-410)
  IPR009056 Cytochrome c-like domain [PF13442] (13-83)
  IPR009056 Cytochrome c-like domain [PS51007] (1-87)
  IPR011048 Cytochrome cd1-nitrite reductase-like, haem d1 domain superfamily [SSF51004] (92-410)
  IPR036909 Cytochrome c-like domain superfamily [G3DSA:1.10.760.10] (1-89)
  IPR036909 Cytochrome c-like domain superfamily [SSF46626] (6-92)

Radius of gyration: 29.46 Å; Cα contacts (8 Å, |Δi|>4): 2292; chains: 2; bounding box: 68×93×74 Å

Sequence (820 aa):
MAAGPTLSEKEFEEAKVLYFQRCAGCHGALRKGATGKNLEPKSTQKLGQERLEKIITLGTEGGMNNFDDTFSKEEITKLATYIQMDVPPPAEMSLAEMKKRWKVYIEPKDYPTKPMHGRNWQNFFVVILRDAGKMGIIDGDTKEIVTKVNTGYAVHVAKESSDGRFWYTQGRDGKMTKIDLWMDPPQVVAETQVASDARDVAVSHYGKWKDKYVIGGGYWPPHFVILDAVTMEPLKVVSTRGVNVDGEYVNEARVAAVYNTPNAPTWIVAVKELGQLWQVDYSDLDNLRIEQINSHKFLHDGFFDPTQRYFQIAANASNRMEIMDSETRKFVASIETGTKPHPGPGANWVDPKCGPVGGTVHLGEGKITVWGNDPKGHPDNAWKICYKTETEGSGLFIRTHPNSPYVFADMAAGPTLSEKEFEEAKVLYFQRCAGCHGALRKGATGKNLEPKSTQKLGQERLEKIITLGTEGGMNNFDDTFSKEEITKLATYIQMDVPPPAEMSLAEMKKRWKVYIEPKDYPTKPMHGRNWQNFFVVILRDAGKMGIIDGDTKEIVTKVNTGYAVHVAKESSDGRFWYTQGRDGKMTKIDLWMDPPQVVAETQVASDARDVAVSHYGKWKDKYVIGGGYWPPHFVILDAVTMEPLKVVSTRGVNVDGEYVNEARVAAVYNTPNAPTWIVAVKELGQLWQVDYSDLDNLRIEQINSHKFLHDGFFDPTQRYFQIAANASNRMEIMDSETRKFVASIETGTKPHPGPGANWVDPKCGPVGGTVHLGEGKITVWGNDPKGHPDNAWKICYKTETEGSGLFIRTHPNSPYVFAD

Secondary structure (DSSP, 8-state):
--------HHHHHHHHHHHHHHTHHHH-TTS--SSSPP-SHHHHHHH-HHHHHHHHHH--TTSPPP-TTTS-HHHHHHHHHHTTS--PPPPP--HHHHHHT-EESS-GGGS-SS-SSSS-GGGEEEEEEGGGTEEEEEETTT--EEEEEE--TTEEEEEE-TTSSEEEEEETTSEEEEEETTSSS-EEEEEEE--SEEEEEEE--SGGGTTTEEEEEEEETTEEEEEETTT--EEEEEE--EE-TTS-EES---EEEEEE-TTSSEEEEEETTTTEEEEEETT-TTEEEEEEEE--S-EEEEEE-TTS-EEEEEEGGGTEEEEEETTTTEEEEEEE-SSSB--TT-EEEEETTTEEEEEEEBSSSSEEEEEE--TTT-TTTBTSEEEEEE-SS--S-EEE-TT-S-EEE-/--------HHHHHHHHHHHHHHTHHHH-TTS--SSSPP-SHHHHHHH-HHHHHHHHHH--TTSPPP-TTTS-HHHHHHHHHHTTS--PPPPP--HHHHHHT-EESS-GGGS-SS-SSSS-GGGEEEEEEGGGTEEEEEETTT--EEEEEE--TTEEEEEE-TTSSEEEEEETTSEEEEEETTSSS-EEEEEEE--SEEEEEEE--SGGGTTTEEEEEEEETTEEEEEETTT--EEEEEE--EE-TTS-EES---EEEEEE-TTSSEEEEEETTTTEEEEEETT-TTEEEEEEEE--S-EEEEEE-TTS-EEEEEEGGGTEEEEEETTTTEEEEEEE-SSSB--TT-EEEEETTTEEEEEE-BSSSSEEEEEE--TTT-TTTBTSEEEEEE-SS--S-EEE-TT-S-EEE-